Protein 6TVB (pdb70)

B-factor: mean 32.45, std 10.07, range [15.98, 93.07]

Structure (mmCIF, N/CA/C/O backbone):
data_6TVB
#
_entry.id   6TVB
#
_cell.length_a   64.460
_cell.length_b   213.110
_cell.length_c   76.580
_cell.angle_alpha   90.000
_cell.angle_beta   98.280
_cell.angle_gamma   90.000
#
_symmetry.space_group_name_H-M   'P 1 21 1'
#
loop_
_entity.id
_entity.type
_entity.pdbx_description
1 polymer 'Hemagglutinin HA1'
2 polymer 'Hemagglutinin HA2'
3 branched 'N-acetyl-alpha-neuraminic acid-(2-6)-beta-D-galactopyranose-(1-4)-2-acetamido-2-deoxy-beta-D-glucopyranose'
4 non-polymer 1,2-ETHANEDIOL
5 non-polymer 2-acetamido-2-deoxy-beta-D-glucopyranose
6 water water
#
loop_
_atom_site.group_PDB
_atom_site.id
_atom_site.type_symbol
_atom_site.label_atom_id
_atom_site.label_alt_id
_atom_site.label_comp_id
_atom_site.label_asym_id
_atom_site.label_entity_id
_atom_site.label_seq_id
_atom_site.pdbx_PDB_ins_code
_atom_site.Cartn_x
_atom_site.Cartn_y
_atom_site.Cartn_z
_atom_site.occupancy
_atom_site.B_iso_or_equiv
_atom_site.auth_seq_id
_atom_site.auth_comp_id
_atom_site.auth_asym_id
_atom_site.auth_atom_id
_atom_site.pdbx_PDB_model_num
ATOM 1 N N . ASP A 1 1 ? -113.101 -48.544 255.076 1.00 61.42 -1 ASP A N 1
ATOM 2 C CA . ASP A 1 1 ? -112.568 -49.656 254.223 1.00 58.14 -1 ASP A CA 1
ATOM 3 C C . ASP A 1 1 ? -111.731 -49.177 253.022 1.00 50.79 -1 ASP A C 1
ATOM 4 O O . ASP A 1 1 ? -110.574 -49.588 252.892 1.00 50.96 -1 ASP A O 1
ATOM 9 N N . PRO A 1 2 ? -112.301 -48.313 252.147 1.00 42.01 0 PRO A N 1
ATOM 10 C CA . PRO A 1 2 ? -111.526 -47.930 250.964 1.00 36.27 0 PRO A CA 1
ATOM 11 C C . PRO A 1 2 ? -110.394 -46.960 251.291 1.00 29.77 0 PRO A C 1
ATOM 12 O O . PRO A 1 2 ? -110.469 -46.223 252.278 1.00 28.23 0 PRO A O 1
ATOM 16 N N . ASP A 1 3 ? -109.358 -46.968 250.455 1.00 25.85 1 ASP A N 1
ATOM 17 C CA . ASP A 1 3 ? -108.298 -45.964 250.521 1.00 24.04 1 ASP A CA 1
ATOM 18 C C . ASP A 1 3 ? -108.891 -44.589 250.216 1.00 22.75 1 ASP A C 1
ATOM 19 O O . ASP A 1 3 ? -109.920 -44.482 249.540 1.00 22.49 1 ASP A O 1
ATOM 24 N N . LYS A 1 4 ? -108.247 -43.544 250.726 1.00 23.16 2 LYS A N 1
ATOM 25 C CA . LYS A 1 4 ? -108.804 -42.196 250.666 1.00 24.28 2 LYS A CA 1
ATOM 26 C C . LYS A 1 4 ? -107.744 -41.163 250.321 1.00 22.08 2 LYS A C 1
ATOM 27 O O . LYS A 1 4 ? -106.597 -41.275 250.752 1.00 20.82 2 LYS A O 1
ATOM 33 N N . ILE A 1 5 ? -108.139 -40.168 249.528 1.00 20.89 3 ILE A N 1
ATOM 34 C CA . ILE A 1 5 ? -107.318 -38.985 249.287 1.00 21.33 3 ILE A CA 1
ATOM 35 C C . ILE A 1 5 ? -108.171 -37.755 249.593 1.00 21.48 3 ILE A C 1
ATOM 36 O O . ILE A 1 5 ? -109.317 -37.657 249.145 1.00 21.44 3 ILE A O 1
ATOM 41 N N . CYS A 1 6 ? -107.605 -36.842 250.380 1.00 22.40 4 CYS A N 1
ATOM 42 C CA . CYS A 1 6 ? -108.310 -35.670 250.884 1.00 23.74 4 CYS A CA 1
ATOM 43 C C . CYS A 1 6 ? -107.614 -34.412 250.409 1.00 22.14 4 CYS A C 1
ATOM 44 O O . CYS A 1 6 ? -106.391 -34.307 250.499 1.00 21.64 4 CYS A O 1
ATOM 47 N N . LEU A 1 7 ? -108.401 -33.468 249.901 1.00 21.59 5 LEU A N 1
ATOM 48 C CA . LEU A 1 7 ? -107.892 -32.176 249.466 1.00 22.07 5 LEU A CA 1
ATOM 49 C C . LEU A 1 7 ? -108.079 -31.177 250.595 1.00 21.17 5 LEU A C 1
ATOM 50 O O . LEU A 1 7 ? -109.077 -31.220 251.319 1.00 22.69 5 LEU A O 1
ATOM 55 N N . GLY A 1 8 ? -107.113 -30.280 250.744 1.00 19.87 6 GLY A N 1
ATOM 56 C CA . GLY A 1 8 ? -107.159 -29.299 251.813 1.00 20.07 6 GLY A CA 1
ATOM 57 C C . GLY A 1 8 ? -106.255 -28.116 251.590 1.00 19.48 6 GLY A C 1
ATOM 58 O O . GLY A 1 8 ? -105.578 -28.006 250.566 1.00 19.63 6 GLY A O 1
ATOM 59 N N . HIS A 1 9 ? -106.273 -27.224 252.569 1.00 19.45 7 HIS A N 1
ATOM 60 C CA . HIS A 1 9 ? -105.510 -25.990 252.531 1.00 19.87 7 HIS A CA 1
ATOM 61 C C . HIS A 1 9 ? -104.899 -25.742 253.898 1.00 20.20 7 HIS A C 1
ATOM 62 O O . HIS A 1 9 ? -105.313 -26.348 254.886 1.00 21.27 7 HIS A O 1
ATOM 69 N N . HIS A 1 10 ? -103.920 -24.848 253.953 1.00 21.23 8 HIS A N 1
ATOM 70 C CA . HIS A 1 10 ? -103.238 -24.557 255.212 1.00 21.82 8 HIS A CA 1
ATOM 71 C C . HIS A 1 10 ? -104.061 -23.638 256.120 1.00 21.77 8 HIS A C 1
ATOM 72 O O . HIS A 1 10 ? -105.051 -23.032 255.696 1.00 22.70 8 HIS A O 1
ATOM 79 N N . ALA A 1 11 ? -103.654 -23.588 257.380 1.00 21.94 9 ALA A N 1
ATOM 80 C CA . ALA A 1 11 ? -104.161 -22.620 258.348 1.00 22.58 9 ALA A CA 1
ATOM 81 C C . ALA A 1 11 ? -103.016 -22.230 259.267 1.00 24.53 9 ALA A C 1
ATOM 82 O O . ALA A 1 11 ? -101.968 -22.876 259.264 1.00 25.17 9 ALA A O 1
ATOM 84 N N . VAL A 1 12 ? -103.224 -21.170 260.041 1.00 26.90 10 VAL A N 1
ATOM 85 C CA . VAL A 1 12 ? -102.256 -20.723 261.051 1.00 28.82 10 VAL A CA 1
ATOM 86 C C . VAL A 1 12 ? -102.948 -20.611 262.407 1.00 31.08 10 VAL A C 1
ATOM 87 O O . VAL A 1 12 ? -104.168 -20.440 262.481 1.00 29.62 10 VAL A O 1
ATOM 91 N N . ALA A 1 13 ? -102.160 -20.726 263.474 1.00 34.70 11 ALA A N 1
ATOM 92 C CA . ALA A 1 13 ? -102.674 -20.604 264.839 1.00 37.85 11 ALA A CA 1
ATOM 93 C C . ALA A 1 13 ? -103.164 -19.183 265.113 1.00 39.08 11 ALA A C 1
ATOM 94 O O . ALA A 1 13 ? -104.250 -18.997 265.667 1.00 40.43 11 ALA A O 1
ATOM 96 N N . ASN A 1 14 ? -102.362 -18.196 264.707 1.00 39.36 12 ASN A N 1
ATOM 97 C CA . ASN A 1 14 ? -102.668 -16.779 264.910 1.00 39.86 12 ASN A CA 1
ATOM 98 C C . ASN A 1 14 ? -102.935 -16.072 263.579 1.00 35.70 12 ASN A C 1
ATOM 99 O O . ASN A 1 14 ? -102.006 -15.618 262.902 1.00 34.69 12 ASN A O 1
ATOM 104 N N . GLY A 1 15 ? -104.212 -15.987 263.211 1.00 33.09 13 GLY A N 1
ATOM 105 C CA . GLY A 1 15 ? -104.637 -15.258 262.014 1.00 32.32 13 GLY A CA 1
ATOM 106 C C . GLY A 1 15 ? -104.664 -13.755 262.237 1.00 31.89 13 GLY A C 1
ATOM 107 O O . GLY A 1 15 ? -104.441 -13.282 263.355 1.00 33.40 13 GLY A O 1
ATOM 108 N N . THR A 1 16 ? -104.936 -13.012 261.164 1.00 30.80 14 THR A N 1
ATOM 109 C CA . THR A 1 16 ? -105.029 -11.546 261.199 1.00 30.22 14 THR A CA 1
ATOM 110 C C . THR A 1 16 ? -106.415 -11.114 260.725 1.00 28.93 14 THR A C 1
ATOM 111 O O . THR A 1 16 ? -106.949 -11.679 259.769 1.00 27.56 14 THR A O 1
ATOM 115 N N . ILE A 1 17 ? -106.987 -10.111 261.393 1.00 28.73 15 ILE A N 1
ATOM 116 C CA . ILE A 1 17 ? -108.306 -9.582 261.042 1.00 28.79 15 ILE A CA 1
ATOM 117 C C . ILE A 1 17 ? -108.169 -8.521 259.947 1.00 27.27 15 ILE A C 1
ATOM 118 O O . ILE A 1 17 ? -107.339 -7.615 260.055 1.00 27.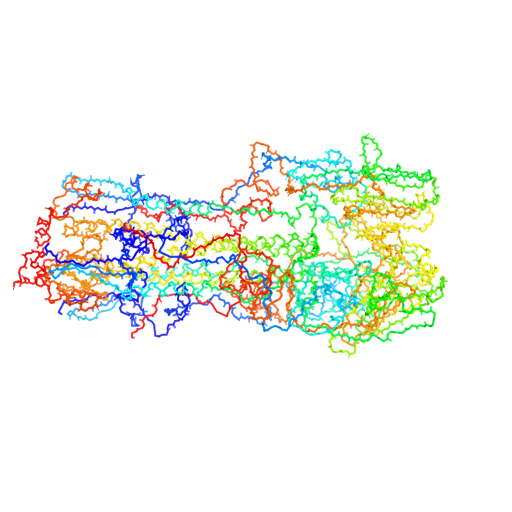16 15 ILE A O 1
ATOM 123 N N . VAL A 1 18 ? -108.992 -8.647 258.905 1.00 25.46 16 VAL A N 1
ATOM 124 C CA . VAL A 1 18 ? -109.098 -7.647 257.837 1.00 24.52 16 VAL A CA 1
ATOM 125 C C . VAL A 1 18 ? -110.565 -7.334 257.549 1.00 24.13 16 VAL A C 1
ATOM 126 O O . VAL A 1 18 ? -111.465 -8.062 257.981 1.00 23.71 16 VAL A O 1
ATOM 130 N N . LYS A 1 19 ? -110.788 -6.247 256.815 1.00 24.66 17 LYS A N 1
ATOM 131 C CA . LYS A 1 19 ? -112.124 -5.849 256.373 1.00 26.42 17 LYS A CA 1
ATOM 132 C C . LYS A 1 19 ? -112.308 -6.187 254.894 1.00 25.16 17 LYS A C 1
ATOM 133 O O . LYS A 1 19 ? -111.405 -5.966 254.083 1.00 24.55 17 LYS A O 1
ATOM 139 N N . THR A 1 20 ? -113.474 -6.737 254.558 1.00 24.53 18 THR A N 1
ATOM 140 C CA . THR A 1 20 ? -113.838 -7.045 253.172 1.00 24.65 18 THR A CA 1
ATOM 141 C C . THR A 1 20 ? -115.058 -6.200 252.799 1.00 25.50 18 THR A C 1
ATOM 142 O O . THR A 1 20 ? -115.488 -5.349 253.580 1.00 27.00 18 THR A O 1
ATOM 146 N N . LEU A 1 21 ? -115.606 -6.428 251.608 1.00 26.25 19 LEU A N 1
ATOM 147 C CA . LEU A 1 21 ? -116.847 -5.771 251.182 1.00 27.31 19 LEU A CA 1
ATOM 148 C C . LEU A 1 21 ? -118.058 -6.177 252.034 1.00 27.73 19 LEU A C 1
ATOM 149 O O . LEU A 1 21 ? -118.978 -5.378 252.219 1.00 28.45 19 LEU A O 1
ATOM 154 N N . THR A 1 22 ? -118.048 -7.407 252.549 1.00 27.81 20 THR A N 1
ATOM 155 C CA . THR A 1 22 ? -119.192 -7.979 253.269 1.00 28.87 20 THR A CA 1
ATOM 156 C C . THR A 1 22 ? -118.962 -8.266 254.762 1.00 29.32 20 THR A C 1
ATOM 157 O O . THR A 1 22 ? -119.913 -8.618 255.464 1.00 31.15 20 THR A O 1
ATOM 161 N N . ASN A 1 23 ? -117.726 -8.121 255.245 1.00 28.59 21 ASN A N 1
ATOM 162 C CA . ASN A 1 23 ? -117.367 -8.525 256.608 1.00 30.07 21 ASN A CA 1
ATOM 163 C C . ASN A 1 23 ? -116.343 -7.556 257.207 1.00 30.25 21 ASN A C 1
ATOM 164 O O . ASN A 1 23 ? -115.257 -7.381 256.657 1.00 30.60 21 ASN A O 1
ATOM 169 N N . GLU A 1 24 ? -116.699 -6.939 258.333 1.00 31.42 22 GLU A N 1
ATOM 170 C CA . GLU A 1 24 ? -115.803 -6.021 259.046 1.00 32.98 22 GLU A CA 1
ATOM 171 C C . GLU A 1 24 ? -114.709 -6.730 259.855 1.00 33.14 22 GLU A C 1
ATOM 172 O O . GLU A 1 24 ? -113.714 -6.099 260.215 1.00 35.32 22 GLU A O 1
ATOM 174 N N . GLN A 1 25 ? -114.897 -8.018 260.155 1.00 32.50 23 GLN A N 1
ATOM 175 C CA . GLN A 1 25 ? -113.925 -8.800 260.930 1.00 34.18 23 GLN A CA 1
ATOM 176 C C . GLN A 1 25 ? -113.721 -10.187 260.319 1.00 32.20 23 GLN A C 1
ATOM 177 O O . GLN A 1 25 ? -114.172 -11.199 260.861 1.00 33.08 23 GLN A O 1
ATOM 183 N N . GLU A 1 26 ? -113.034 -10.205 259.181 1.00 29.62 24 GLU A N 1
ATOM 184 C CA . GLU A 1 26 ? -112.697 -11.432 258.466 1.00 28.83 24 GLU A CA 1
ATOM 185 C C . GLU A 1 26 ? -111.282 -11.859 258.854 1.00 28.01 24 GLU A C 1
ATOM 186 O O . GLU A 1 26 ? -110.343 -11.079 258.706 1.00 27.43 24 GLU A O 1
ATOM 192 N N . GLU A 1 27 ? -111.134 -13.090 259.345 1.00 27.26 25 GLU A N 1
ATOM 193 C CA . GLU A 1 27 ? -109.827 -13.611 259.748 1.00 26.81 25 GLU A CA 1
ATOM 194 C C . GLU A 1 27 ? -109.125 -14.263 258.557 1.00 24.95 25 GLU A C 1
ATOM 195 O O . GLU A 1 27 ? -109.670 -15.180 257.943 1.00 24.28 25 GLU A O 1
ATOM 201 N N . VAL A 1 28 ? -107.915 -13.795 258.251 1.00 24.14 26 VAL A N 1
ATOM 202 C CA . VAL A 1 28 ? -107.089 -14.366 257.178 1.00 23.73 26 VAL A CA 1
ATOM 203 C C . VAL A 1 28 ? -105.765 -14.884 257.746 1.00 23.68 26 VAL A C 1
ATOM 204 O O . VAL A 1 28 ? -105.431 -14.611 258.901 1.00 23.83 26 VAL A O 1
ATOM 208 N N . THR A 1 29 ? -105.030 -15.648 256.941 1.00 23.63 27 THR A N 1
ATOM 209 C CA . THR A 1 29 ? -103.771 -16.260 257.392 1.00 23.97 27 THR A CA 1
ATOM 210 C C . THR A 1 29 ? -102.655 -15.230 257.579 1.00 24.56 27 THR A C 1
ATOM 211 O O . THR A 1 29 ? -101.761 -15.425 258.403 1.00 26.07 27 THR A O 1
ATOM 215 N N . ASN A 1 30 ? -102.704 -14.150 256.801 1.00 25.06 28 ASN A N 1
ATOM 216 C CA . ASN A 1 30 ? -101.696 -13.098 256.867 1.00 25.29 28 ASN A CA 1
ATOM 217 C C . ASN A 1 30 ? -102.227 -11.822 256.217 1.00 24.46 28 ASN A C 1
ATOM 218 O O . ASN A 1 30 ? -103.126 -11.869 255.368 1.00 23.27 28 ASN A O 1
ATOM 223 N N . ALA A 1 31 ? -101.674 -10.688 256.630 1.00 24.33 29 ALA A N 1
ATOM 224 C CA . ALA A 1 31 ? -102.003 -9.399 256.030 1.00 23.96 29 ALA A CA 1
ATOM 225 C C . ALA A 1 31 ? -100.872 -8.409 256.263 1.00 25.23 29 ALA A C 1
ATOM 226 O O . ALA A 1 31 ? -100.021 -8.623 257.131 1.00 25.61 29 ALA A O 1
ATOM 228 N N . THR A 1 32 ? -100.874 -7.327 255.487 1.00 26.03 30 THR A N 1
ATOM 229 C CA . THR A 1 32 ? -99.840 -6.301 255.584 1.00 26.57 30 THR A CA 1
ATOM 230 C C . THR A 1 32 ? -100.459 -4.901 255.607 1.00 26.25 30 THR A C 1
ATOM 231 O O . THR A 1 32 ? -101.527 -4.665 255.036 1.00 25.51 30 THR A O 1
ATOM 235 N N . GLU A 1 33 ? -99.777 -3.985 256.286 1.00 26.30 31 GLU A N 1
ATOM 236 C CA . GLU A 1 33 ? -100.270 -2.627 256.493 1.00 26.50 31 GLU A CA 1
ATOM 237 C C . GLU A 1 33 ? -100.116 -1.797 255.214 1.00 25.46 31 GLU A C 1
ATOM 238 O O . GLU A 1 33 ? -99.126 -1.938 254.496 1.00 26.16 31 GLU A O 1
ATOM 244 N N . THR A 1 34 ? -101.116 -0.961 254.924 1.00 24.46 32 THR A N 1
ATOM 245 C CA . THR A 1 34 ? -101.062 -0.011 253.798 1.00 24.58 32 THR A CA 1
ATOM 246 C C . THR A 1 34 ? -100.937 1.463 254.222 1.00 24.69 32 THR A C 1
ATOM 247 O O . THR A 1 34 ? -100.645 2.305 253.378 1.00 24.94 32 THR A O 1
ATOM 251 N N . VAL A 1 35 ? -101.178 1.767 255.502 1.00 25.35 33 VAL A N 1
ATOM 252 C CA . VAL A 1 35 ? -101.076 3.130 256.046 1.00 25.61 33 VAL A CA 1
ATOM 253 C C . VAL A 1 35 ? -99.854 3.242 256.958 1.00 27.97 33 VAL A C 1
ATOM 254 O O . VAL A 1 35 ? -99.786 2.573 257.990 1.00 29.23 33 VAL A O 1
ATOM 258 N N . GLU A 1 36 ? -98.904 4.099 256.587 1.00 29.49 34 GLU A N 1
ATOM 259 C CA . GLU A 1 36 ? -97.722 4.351 257.418 1.00 31.22 34 GLU A CA 1
ATOM 260 C C . GLU A 1 36 ? -98.088 5.213 258.631 1.00 32.02 34 GLU A C 1
ATOM 261 O O . GLU A 1 36 ? -98.659 6.292 258.475 1.00 30.71 34 GLU A O 1
ATOM 267 N N . SER A 1 37 ? -97.750 4.722 259.825 1.00 33.90 35 SER A N 1
ATOM 268 C CA . SER A 1 37 ? -98.003 5.426 261.091 1.00 36.05 35 SER A CA 1
ATOM 269 C C . SER A 1 37 ? -96.750 6.003 261.759 1.00 36.17 35 SER A C 1
ATOM 270 O O . SER A 1 37 ? -96.875 6.789 262.700 1.00 37.07 35 SER A O 1
ATOM 273 N N . THR A 1 38 ? -95.562 5.626 261.285 1.00 37.31 36 THR A N 1
ATOM 274 C CA . THR A 1 38 ? -94.303 6.041 261.912 1.00 39.84 36 THR A CA 1
ATOM 275 C C . THR A 1 38 ? -93.521 6.990 261.009 1.00 40.95 36 THR A C 1
ATOM 276 O O . THR A 1 38 ? -93.568 6.878 259.782 1.00 40.86 36 THR A O 1
ATOM 280 N N . SER A 1 39 ? -92.802 7.918 261.636 1.00 41.48 37 SER A N 1
ATOM 281 C CA . SER A 1 39 ? -91.943 8.871 260.939 1.00 41.64 37 SER A CA 1
ATOM 282 C C . SER A 1 39 ? -90.586 8.936 261.624 1.00 40.95 37 SER A C 1
ATOM 283 O O . SER A 1 39 ? -90.481 8.717 262.831 1.00 42.39 37 SER A O 1
ATOM 286 N N . LEU A 1 40 ? -89.556 9.236 260.839 1.00 40.28 38 LEU A N 1
ATOM 287 C CA . LEU A 1 40 ? -88.219 9.485 261.369 1.00 42.26 38 LEU A CA 1
ATOM 288 C C . LEU A 1 40 ? -88.184 10.932 261.842 1.00 41.65 38 LEU A C 1
ATOM 289 O O . LEU A 1 40 ? -88.562 11.830 261.088 1.00 39.52 38 LEU A O 1
ATOM 294 N N . ASN A 1 41 ? -87.722 11.164 263.072 1.00 41.65 39 ASN A N 1
ATOM 295 C CA . ASN A 1 41 ? -87.658 12.516 263.650 1.00 41.89 39 ASN A CA 1
ATOM 296 C C . ASN A 1 41 ? -86.389 13.271 263.227 1.00 42.03 39 ASN A C 1
ATOM 297 O O . ASN A 1 41 ? -85.695 13.856 264.064 1.00 43.72 39 ASN A O 1
ATOM 299 N N . ARG A 1 42 ? -86.114 13.260 261.922 1.00 40.97 40 ARG A N 1
ATOM 300 C CA . ARG A 1 42 ? -84.919 13.849 261.315 1.00 41.30 40 ARG A CA 1
ATOM 301 C C . ARG A 1 42 ? -85.282 14.298 259.905 1.00 35.13 40 ARG A C 1
ATOM 302 O O . ARG A 1 42 ? -86.216 13.759 259.300 1.00 36.59 40 ARG A O 1
ATOM 310 N N . LEU A 1 43 ? -84.539 15.271 259.385 1.00 28.07 41 LEU A N 1
ATOM 311 C CA . LEU A 1 43 ? -84.620 15.648 257.974 1.00 32.52 41 LEU A CA 1
ATOM 312 C C . LEU A 1 43 ? -83.536 14.895 257.209 1.00 34.39 41 LEU A C 1
ATOM 313 O O . LEU A 1 43 ? -82.349 15.218 257.311 1.00 35.36 41 LEU A O 1
ATOM 318 N N . CYS A 1 44 ? -83.960 13.876 256.461 1.00 35.81 42 CYS A N 1
ATOM 319 C CA . CYS A 1 44 ? -83.051 12.991 255.735 1.00 36.71 42 CYS A CA 1
ATOM 320 C C . CYS A 1 44 ? -82.536 13.673 254.466 1.00 34.74 42 CYS A C 1
ATOM 321 O O . CYS A 1 44 ? -83.249 13.745 253.463 1.00 33.87 42 CYS A O 1
ATOM 324 N N . MET A 1 45 ? -81.293 14.159 254.522 1.00 34.79 43 MET A N 1
ATOM 325 C CA . MET A 1 45 ? -80.725 15.027 253.480 1.00 35.83 43 MET A CA 1
ATOM 326 C C . MET A 1 45 ? -79.629 14.388 252.610 1.00 36.79 43 MET A C 1
ATOM 327 O O . MET A 1 45 ? -78.929 15.105 251.892 1.00 36.48 43 MET A O 1
ATOM 332 N N . LYS A 1 46 ? -79.485 13.060 252.640 1.00 39.02 44 LYS A N 1
ATOM 333 C CA . LYS A 1 46 ? -78.499 12.386 251.781 1.00 40.29 44 LYS A CA 1
ATOM 334 C C . LYS A 1 46 ? -78.861 12.571 250.307 1.00 39.01 44 LYS A C 1
ATOM 335 O O . LYS A 1 46 ? -80.020 12.407 249.924 1.00 40.02 44 LYS A O 1
ATOM 337 N N . GLY A 1 47 ? -77.867 12.929 249.498 1.00 39.14 45 GLY A N 1
ATOM 338 C CA . GLY A 1 47 ? -78.068 13.209 248.076 1.00 39.25 45 GLY A CA 1
ATOM 339 C C . GLY A 1 47 ? -78.690 14.562 247.760 1.00 38.94 45 GLY A C 1
ATOM 340 O O . GLY A 1 47 ? -79.184 14.763 246.650 1.00 40.49 45 GLY A O 1
ATOM 341 N N . ARG A 1 48 ? -78.654 15.490 248.721 1.00 37.97 46 ARG A N 1
ATOM 342 C CA . ARG A 1 48 ? -79.213 16.835 248.552 1.00 37.41 46 ARG A CA 1
ATOM 343 C C . ARG A 1 48 ? -78.196 17.901 248.942 1.00 37.60 46 ARG A C 1
ATOM 344 O O . ARG A 1 48 ? -77.632 17.852 250.034 1.00 37.36 46 ARG A O 1
ATOM 352 N N . ASN A 1 49 ? -77.966 18.855 248.039 1.00 37.93 47 ASN A N 1
ATOM 353 C CA . ASN A 1 49 ? -77.269 20.094 248.372 1.00 38.82 47 ASN A CA 1
ATOM 354 C C . ASN A 1 49 ? -78.286 21.005 249.065 1.00 36.64 47 ASN A C 1
ATOM 355 O O . ASN A 1 49 ? -79.056 21.707 248.405 1.00 36.26 47 ASN A O 1
ATOM 360 N N . HIS A 1 50 ? -78.289 20.970 250.395 1.00 35.16 48 HIS A N 1
ATOM 361 C CA . HIS A 1 50 ? -79.311 21.645 251.204 1.00 34.24 48 HIS A CA 1
ATOM 362 C C . HIS A 1 50 ? -78.743 22.836 251.978 1.00 32.72 48 HIS A C 1
ATOM 363 O O . HIS A 1 50 ? -77.543 22.890 252.252 1.00 33.79 48 HIS A O 1
ATOM 370 N N . LYS A 1 51 ? -79.622 23.781 252.317 1.00 29.81 49 LYS A N 1
ATOM 371 C CA . LYS A 1 51 ? -79.296 24.909 253.194 1.00 27.69 49 LYS A CA 1
ATOM 372 C C . LYS A 1 51 ? -80.274 24.940 254.365 1.00 26.43 49 LYS A C 1
ATOM 373 O O . LYS A 1 51 ? -81.475 25.148 254.166 1.00 27.14 49 LYS A O 1
ATOM 379 N N . ASP A 1 52 ? -79.753 24.727 255.573 1.00 26.16 50 ASP A N 1
ATOM 380 C CA . ASP A 1 52 ? -80.504 24.931 256.809 1.00 26.56 50 ASP A CA 1
ATOM 381 C C . ASP A 1 52 ? -80.334 26.393 257.226 1.00 26.42 50 ASP A C 1
ATOM 382 O O . ASP A 1 52 ? -79.233 26.818 257.582 1.00 26.80 50 ASP A O 1
ATOM 387 N N . LEU A 1 53 ? -81.425 27.154 257.179 1.00 26.08 51 LEU A N 1
ATOM 388 C CA . LEU A 1 53 ? -81.375 28.580 257.503 1.00 26.15 51 LEU A CA 1
ATOM 389 C C . LEU A 1 53 ? -81.229 28.875 258.997 1.00 26.29 51 LEU A C 1
ATOM 390 O O . LEU A 1 53 ? -80.781 29.960 259.359 1.00 27.77 51 LEU A O 1
ATOM 395 N N . GLY A 1 54 ? -81.603 27.925 259.855 1.00 27.04 52 GLY A N 1
ATOM 396 C CA . GLY A 1 54 ? -81.521 28.110 261.305 1.00 28.50 52 GLY A CA 1
ATOM 397 C C . GLY A 1 54 ? -82.352 29.293 261.774 1.00 29.06 52 GLY A C 1
ATOM 398 O O . GLY A 1 54 ? -83.561 29.334 261.549 1.00 29.48 52 GLY A O 1
ATOM 399 N N . ASN A 1 55 ? -81.684 30.278 262.374 1.00 29.04 53 ASN A N 1
ATOM 400 C CA . ASN A 1 55 ? -82.333 31.490 262.896 1.00 30.14 53 ASN A CA 1
ATOM 401 C C . ASN A 1 55 ? -82.681 32.536 261.812 1.00 26.82 53 ASN A C 1
ATOM 402 O O . ASN A 1 55 ? -83.331 33.544 262.109 1.00 25.79 53 ASN A O 1
ATOM 407 N N . CYS A 1 56 ? -82.249 32.297 260.571 1.00 24.47 54 CYS A N 1
ATOM 408 C CA . CYS A 1 56 ? -82.463 33.220 259.451 1.00 24.12 54 CYS A CA 1
ATOM 409 C C . CYS A 1 56 ? -83.802 32.967 258.750 1.00 23.93 54 CYS A C 1
ATOM 410 O O . CYS A 1 56 ? -84.088 31.844 258.341 1.00 23.90 54 CYS A O 1
ATOM 413 N N . HIS A 1 57 ? -84.612 34.016 258.610 1.00 24.23 55 HIS A N 1
ATOM 414 C CA . HIS A 1 57 ? -85.854 33.952 257.832 1.00 24.60 55 HIS A CA 1
ATOM 415 C C . HIS A 1 57 ? -85.532 34.203 256.348 1.00 24.12 55 HIS A C 1
ATOM 416 O O . HIS A 1 57 ? -84.673 35.034 256.049 1.00 24.82 55 HIS A O 1
ATOM 423 N N . PRO A 1 58 ? -86.207 33.489 255.414 1.00 24.46 56 PRO A N 1
ATOM 424 C CA . PRO A 1 58 ? -85.928 33.642 253.973 1.00 24.27 56 PRO A CA 1
ATOM 425 C C . PRO A 1 58 ? -85.834 35.081 253.442 1.00 23.87 56 PRO A C 1
ATOM 426 O O . PRO A 1 58 ? -84.927 35.381 252.667 1.00 24.55 56 PRO A O 1
ATOM 430 N N . ILE A 1 59 ? -86.756 35.948 253.855 1.00 23.54 57 ILE A N 1
ATOM 431 C CA . ILE A 1 59 ? -86.730 37.373 253.478 1.00 23.43 57 ILE A CA 1
ATOM 432 C C . ILE A 1 59 ? -85.458 38.073 253.985 1.00 22.68 57 ILE A C 1
ATOM 433 O O . ILE A 1 59 ? -84.904 38.930 253.293 1.00 21.70 57 ILE A O 1
ATOM 438 N N . GLY A 1 60 ? -84.997 37.702 255.180 1.00 22.35 58 GLY A N 1
ATOM 439 C CA . GLY A 1 60 ? -83.731 38.211 255.721 1.00 21.74 58 GLY A CA 1
ATOM 440 C C . GLY A 1 60 ? -82.503 37.957 254.850 1.00 21.72 58 GLY A C 1
ATOM 441 O O . GLY A 1 60 ? -81.522 38.696 254.941 1.00 21.24 58 GLY A O 1
ATOM 442 N N . MET A 1 61 ? -82.557 36.914 254.017 1.00 22.14 59 MET A N 1
ATOM 443 C CA . MET A 1 61 ? -81.496 36.612 253.038 1.00 23.19 59 MET A CA 1
ATOM 444 C C . MET A 1 61 ? -81.349 37.717 251.987 1.00 22.70 59 MET A C 1
ATOM 445 O O . MET A 1 61 ? -80.238 37.997 251.535 1.00 23.60 59 MET A O 1
ATOM 450 N N . LEU A 1 62 ? -82.469 38.323 251.587 1.00 22.64 60 LEU A N 1
ATOM 451 C CA . LEU A 1 62 ? -82.474 39.367 250.555 1.00 22.92 60 LEU A CA 1
ATOM 452 C C . LEU A 1 62 ? -82.083 40.744 251.080 1.00 22.78 60 LEU A C 1
ATOM 453 O O . LEU A 1 62 ? -81.445 41.513 250.363 1.00 23.52 60 LEU A O 1
ATOM 458 N N . ILE A 1 63 ? -82.487 41.061 252.310 1.00 22.23 61 ILE A N 1
ATOM 459 C CA . ILE A 1 63 ? -82.195 42.372 252.918 1.00 22.43 61 ILE A CA 1
ATOM 460 C C . ILE A 1 63 ? -80.913 42.383 253.762 1.00 21.80 61 ILE A C 1
ATOM 461 O O . ILE A 1 63 ? -80.312 43.439 253.951 1.00 21.98 61 ILE A O 1
ATOM 466 N N . GLY A 1 64 ? -80.490 41.216 254.248 1.00 21.11 62 GLY A N 1
ATOM 467 C CA . GLY A 1 64 ? -79.228 41.079 254.972 1.00 21.68 62 GLY A CA 1
ATOM 468 C C . GLY A 1 64 ? -79.333 41.368 256.456 1.00 21.44 62 GLY A C 1
ATOM 469 O O . GLY A 1 64 ? -78.506 42.093 257.019 1.00 20.61 62 GLY A O 1
ATOM 470 N N . THR A 1 65 ? -80.343 40.790 257.097 1.00 22.34 63 THR A N 1
ATOM 471 C CA . THR A 1 65 ? -80.468 40.831 258.553 1.00 24.27 63 THR A CA 1
ATOM 472 C C . THR A 1 65 ? -79.255 40.101 259.161 1.00 23.65 63 THR A C 1
ATOM 473 O O . THR A 1 65 ? -78.799 39.114 258.580 1.00 22.97 63 THR A O 1
ATOM 477 N N . PRO A 1 66 ? -78.710 40.585 260.303 1.00 23.76 64 PRO A N 1
ATOM 478 C CA . PRO A 1 66 ? -77.522 39.940 260.899 1.00 24.55 64 PRO A CA 1
ATOM 479 C C . PRO A 1 66 ? -77.587 38.415 261.069 1.00 24.87 64 PRO A C 1
ATOM 480 O O . PRO A 1 66 ? -76.583 37.730 260.835 1.00 24.80 64 PRO A O 1
ATOM 484 N N . ALA A 1 67 ? -78.757 37.893 261.440 1.00 24.36 65 ALA A N 1
ATOM 485 C CA . ALA A 1 67 ? -78.986 36.438 261.514 1.00 25.04 65 ALA A CA 1
ATOM 486 C C . ALA A 1 67 ? -78.741 35.702 260.187 1.00 23.57 65 ALA A C 1
ATOM 487 O O . ALA A 1 67 ? -78.469 34.501 260.190 1.00 24.79 65 ALA A O 1
ATOM 489 N N . CYS A 1 68 ? -78.852 36.421 259.068 1.00 22.46 66 CYS A N 1
ATOM 490 C CA . CYS A 1 68 ? -78.695 35.853 257.730 1.00 22.38 66 CYS A CA 1
ATOM 491 C C . CYS A 1 68 ? -77.339 36.115 257.063 1.00 21.94 66 CYS A C 1
ATOM 492 O O . CYS A 1 68 ? -77.191 35.818 255.879 1.00 21.66 66 CYS A O 1
ATOM 495 N N . ASP A 1 69 ? -76.345 36.620 257.800 1.00 22.04 67 ASP A N 1
ATOM 496 C CA . ASP A 1 69 ? -75.042 36.982 257.198 1.00 22.54 67 ASP A CA 1
ATOM 497 C C . ASP A 1 69 ? -74.355 35.857 256.417 1.00 21.96 67 ASP A C 1
ATOM 498 O O . ASP A 1 69 ? -73.698 36.121 255.410 1.00 22.99 67 ASP A O 1
ATOM 503 N N . LEU A 1 70 ? -74.528 34.615 256.870 1.00 22.01 68 LEU A N 1
ATOM 504 C CA . LEU A 1 70 ? -73.980 33.440 256.181 1.00 22.96 68 LEU A CA 1
ATOM 505 C C . LEU A 1 70 ? -74.931 32.837 255.126 1.00 23.65 68 LEU A C 1
ATOM 506 O O . LEU A 1 70 ? -74.631 31.789 254.553 1.00 24.78 68 LEU A O 1
ATOM 511 N N . HIS A 1 71 ? -76.053 33.511 254.856 1.00 24.01 69 HIS A N 1
ATOM 512 C CA . HIS A 1 71 ? -77.061 33.047 253.898 1.00 24.01 69 HIS A CA 1
ATOM 513 C C . HIS A 1 71 ? -77.460 34.149 252.898 1.00 24.18 69 HIS A C 1
ATOM 514 O O . HIS A 1 71 ? -78.591 34.157 252.401 1.00 25.82 69 HIS A O 1
ATOM 521 N N . LEU A 1 72 ? -76.532 35.061 252.596 1.00 24.05 70 LEU A N 1
ATOM 522 C CA . LEU A 1 72 ? -76.777 36.156 251.637 1.00 25.11 70 LEU A CA 1
ATOM 523 C C . LEU A 1 72 ? -76.760 35.670 250.188 1.00 25.25 70 LEU A C 1
ATOM 524 O O . LEU A 1 72 ? -77.443 36.240 249.334 1.00 24.14 70 LEU A O 1
ATOM 529 N N . THR A 1 73 ? -75.937 34.660 249.911 1.00 25.81 71 THR A N 1
ATOM 530 C CA . THR A 1 73 ? -75.867 34.024 248.598 1.00 25.72 71 THR A CA 1
ATOM 531 C C . THR A 1 73 ? -75.708 32.521 248.776 1.00 26.70 71 THR A C 1
ATOM 532 O O . THR A 1 73 ? -75.436 32.044 249.879 1.00 27.88 71 THR A O 1
ATOM 536 N N . GLY A 1 74 ? -75.874 31.788 247.681 1.00 27.17 72 GLY A N 1
ATOM 537 C CA . GLY A 1 74 ? -75.663 30.345 247.671 1.00 26.85 72 GLY A CA 1
ATOM 538 C C . GLY A 1 74 ? -76.488 29.629 246.624 1.00 27.67 72 GLY A C 1
ATOM 539 O O . GLY A 1 74 ? -77.266 30.247 245.889 1.00 26.57 72 GLY A O 1
ATOM 540 N N . THR A 1 75 ? -76.289 28.317 246.557 1.00 28.95 73 THR A N 1
ATOM 541 C CA . THR A 1 75 ? -77.086 27.432 245.718 1.00 30.34 73 THR A CA 1
ATOM 542 C C . THR A 1 75 ? -77.512 26.226 246.544 1.00 30.31 73 THR A C 1
ATOM 543 O O . THR A 1 75 ? -76.811 25.809 247.472 1.00 30.80 73 THR A O 1
ATOM 547 N N . TRP A 1 76 ? -78.667 25.676 246.197 1.00 29.98 74 TRP A N 1
ATOM 548 C CA . TRP A 1 76 ? -79.252 24.555 246.927 1.00 30.05 74 TRP A CA 1
ATOM 549 C C . TRP A 1 76 ? -80.355 23.908 246.100 1.00 30.52 74 TRP A C 1
ATOM 550 O O . TRP A 1 76 ? -80.903 24.536 245.201 1.00 30.83 74 TRP A O 1
ATOM 561 N N . ASP A 1 77 ? -80.654 22.647 246.392 1.00 31.81 75 ASP A N 1
ATOM 562 C CA . ASP A 1 77 ? -81.859 21.981 245.868 1.00 32.32 75 ASP A CA 1
ATOM 563 C C . ASP A 1 77 ? -82.966 21.870 246.927 1.00 31.25 75 ASP A C 1
ATOM 564 O O . ASP A 1 77 ? -84.111 21.552 246.594 1.00 30.09 75 ASP A O 1
ATOM 569 N N . THR A 1 78 ? -82.613 22.120 248.191 1.00 30.97 76 THR A N 1
ATOM 570 C CA . THR A 1 78 ? -83.538 22.036 249.316 1.00 31.08 76 THR A CA 1
ATOM 571 C C . THR A 1 78 ? -83.234 23.172 250.295 1.00 29.62 76 THR A C 1
ATOM 572 O O . THR A 1 78 ? -82.094 23.312 250.735 1.00 29.69 76 THR A O 1
ATOM 576 N N . LEU A 1 79 ? -84.247 23.974 250.628 1.00 28.53 77 LEU A N 1
ATOM 577 C CA . LEU A 1 79 ? -84.103 25.081 251.579 1.00 26.88 77 LEU A CA 1
ATOM 578 C C . LEU A 1 79 ? -84.970 24.809 252.805 1.00 27.03 77 LEU A C 1
ATOM 579 O O . LEU A 1 79 ? -86.170 24.550 252.671 1.00 28.77 77 LEU A O 1
ATOM 584 N N . ILE A 1 80 ? -84.365 24.872 253.992 1.00 26.75 78 ILE A N 1
ATOM 585 C CA . ILE A 1 80 ? -85.047 24.519 255.242 1.00 27.31 78 ILE A CA 1
ATOM 586 C C . ILE A 1 80 ? -85.233 25.752 256.131 1.00 26.96 78 ILE A C 1
ATOM 587 O O . ILE A 1 80 ? -84.254 26.370 256.557 1.00 26.62 78 ILE A O 1
ATOM 592 N N . GLU A 1 81 ? -86.497 26.085 256.404 1.00 27.26 79 GLU A N 1
ATOM 593 C CA . GLU A 1 81 ? -86.879 27.204 257.267 1.00 27.84 79 GLU A CA 1
ATOM 594 C C . GLU A 1 81 ? -87.273 26.666 258.642 1.00 27.89 79 GLU A C 1
ATOM 595 O O . GLU A 1 81 ? -87.927 25.626 258.738 1.00 28.98 79 GLU A O 1
ATOM 601 N N . ARG A 1 82 ? -86.879 27.386 259.693 1.00 28.05 80 ARG A N 1
ATOM 602 C CA . ARG A 1 82 ? -87.152 26.999 261.081 1.00 28.47 80 ARG A CA 1
ATOM 603 C C . ARG A 1 82 ? -88.138 27.953 261.747 1.00 29.34 80 ARG A C 1
ATOM 604 O O . ARG A 1 82 ? -88.376 29.061 261.261 1.00 29.44 80 ARG A O 1
ATOM 612 N N . LYS A 1 83 ? -88.686 27.509 262.877 1.00 31.64 81 LYS A N 1
ATOM 613 C CA . LYS A 1 83 ? -89.662 28.287 263.649 1.00 35.01 81 LYS A CA 1
ATOM 614 C C . LYS A 1 83 ? -89.002 29.496 264.320 1.00 33.95 81 LYS A C 1
ATOM 615 O O . LYS A 1 83 ? -87.853 29.416 264.749 1.00 33.50 81 LYS A O 1
ATOM 621 N N . ASN A 1 84 ? -89.746 30.602 264.398 1.00 34.46 82 ASN A N 1
ATOM 622 C CA . ASN A 1 84 ? -89.287 31.865 265.010 1.00 36.82 82 ASN A CA 1
ATOM 623 C C . ASN A 1 84 ? -88.031 32.462 264.349 1.00 35.51 82 ASN A C 1
ATOM 624 O O . ASN A 1 84 ? -87.236 33.139 265.007 1.00 35.86 82 ASN A O 1
ATOM 629 N N . ALA A 1 85 ? -87.870 32.224 263.048 1.00 33.65 83 ALA A N 1
ATOM 630 C CA . ALA A 1 85 ? -86.741 32.768 262.293 1.00 32.26 83 ALA A CA 1
ATOM 631 C C . ALA A 1 85 ? -86.893 34.279 262.145 1.00 32.13 83 ALA A C 1
ATOM 632 O O . ALA A 1 85 ? -88.013 34.786 262.035 1.00 30.51 83 ALA A O 1
ATOM 634 N N . ILE A 1 86 ? -85.759 34.980 262.139 1.00 32.29 84 ILE A N 1
ATOM 635 C CA . ILE A 1 86 ? -85.719 36.444 262.166 1.00 32.89 84 ILE A CA 1
ATOM 636 C C . ILE A 1 86 ? -85.556 37.012 260.754 1.00 30.92 84 ILE A C 1
ATOM 637 O O . ILE A 1 86 ? -84.603 36.665 260.044 1.00 28.79 84 ILE A O 1
ATOM 642 N N . ALA A 1 87 ? -86.500 37.872 260.362 1.00 29.30 85 ALA A N 1
ATOM 643 C CA . ALA A 1 87 ? -86.422 38.650 259.119 1.00 29.16 85 ALA A CA 1
ATOM 644 C C . ALA A 1 87 ? -86.048 40.107 259.383 1.00 26.46 85 ALA A C 1
ATOM 645 O O . ALA A 1 87 ? -85.186 40.654 258.705 1.00 28.41 85 ALA A O 1
ATOM 647 N N . TYR A 1 88 ? -86.708 40.727 260.362 1.00 19.75 86 TYR A N 1
ATOM 648 C CA . TYR A 1 88 ? -86.604 42.167 260.608 1.00 27.39 86 TYR A CA 1
ATOM 649 C C . TYR A 1 88 ? -85.984 42.445 261.971 1.00 28.95 86 TYR A C 1
ATOM 650 O O . TYR A 1 88 ? -86.619 42.223 263.006 1.00 34.62 86 TYR A O 1
ATOM 659 N N . CYS A 1 89 ? -84.739 42.918 261.965 1.00 27.54 87 CYS A N 1
ATOM 660 C CA . CYS A 1 89 ? -84.077 43.358 263.195 1.00 27.35 87 CYS A CA 1
ATOM 661 C C . CYS A 1 89 ? -84.689 44.681 263.672 1.00 26.07 87 CYS A C 1
ATOM 662 O O . CYS A 1 89 ? -85.033 44.817 264.846 1.00 26.73 87 CYS A O 1
ATOM 665 N N . TYR A 1 90 ? -84.841 45.632 262.749 1.00 24.42 88 TYR A N 1
ATOM 666 C CA . TYR A 1 90 ? -85.544 46.890 263.015 1.00 22.81 88 TYR A CA 1
ATOM 667 C C . TYR A 1 90 ? -87.055 46.660 262.842 1.00 22.64 88 TYR A C 1
ATOM 668 O O . TYR A 1 90 ? -87.454 45.941 261.925 1.00 21.63 88 TYR A O 1
ATOM 677 N N . PRO A 1 91 ? -87.901 47.263 263.710 1.00 22.80 89 PRO A N 1
ATOM 678 C CA . PRO A 1 91 ? -89.353 47.021 263.600 1.00 22.73 89 PRO A CA 1
ATOM 679 C C . PRO A 1 91 ? -89.921 47.368 262.222 1.00 22.78 89 PRO A C 1
ATOM 680 O O . PRO A 1 91 ? -89.537 48.379 261.633 1.00 22.74 89 PRO A O 1
ATOM 684 N N . GLY A 1 92 ? -90.810 46.520 261.717 1.00 23.88 90 GLY A N 1
ATOM 685 C CA . GLY A 1 92 ? -91.428 46.735 260.414 1.00 24.80 90 GLY A CA 1
ATOM 686 C C . GLY A 1 92 ? -91.928 45.459 259.775 1.00 25.22 90 GLY A C 1
ATOM 687 O O . GLY A 1 92 ? -92.086 44.434 260.441 1.00 26.82 90 GLY A O 1
ATOM 688 N N . ALA A 1 93 ? -92.173 45.535 258.472 1.00 25.45 91 ALA A N 1
ATOM 689 C CA . ALA A 1 93 ? -92.740 44.426 257.710 1.00 26.73 91 ALA A CA 1
ATOM 690 C C . ALA A 1 93 ? -92.520 44.643 256.218 1.00 26.49 91 ALA A C 1
ATOM 691 O O . ALA A 1 93 ? -92.142 45.735 255.792 1.00 26.09 91 ALA A O 1
ATOM 693 N N . THR A 1 94 ? -92.758 43.595 255.436 1.00 25.67 92 THR A N 1
ATOM 694 C CA . THR A 1 94 ? -92.662 43.662 253.981 1.00 25.22 92 THR A CA 1
ATOM 695 C C . THR A 1 94 ? -94.067 43.604 253.388 1.00 25.46 92 THR A C 1
ATOM 696 O O . THR A 1 94 ? -94.877 42.764 253.784 1.00 25.78 92 THR A O 1
ATOM 700 N N . VAL A 1 95 ? -94.343 44.503 252.443 1.00 25.96 93 VAL A N 1
ATOM 701 C CA . VAL A 1 95 ? -95.598 44.483 251.689 1.00 27.92 93 VAL A CA 1
ATOM 702 C C . VAL A 1 95 ? -95.523 43.333 250.686 1.00 28.31 93 VAL A C 1
ATOM 703 O O . VAL A 1 95 ? -94.506 43.173 250.005 1.00 28.35 93 VAL A O 1
ATOM 707 N N . ASN A 1 96 ? -96.598 42.544 250.606 1.00 29.05 94 ASN A N 1
ATOM 708 C CA . ASN A 1 96 ? -96.657 41.349 249.754 1.00 30.90 94 ASN A CA 1
ATOM 709 C C . ASN A 1 96 ? -95.597 40.325 250.208 1.00 29.53 94 ASN A C 1
ATOM 710 O O . ASN A 1 96 ? -94.872 39.747 249.393 1.00 30.35 94 ASN A O 1
ATOM 715 N N . GLU A 1 97 ? -95.530 40.115 251.525 1.00 27.91 95 GLU A N 1
ATOM 716 C CA . GLU A 1 97 ? -94.507 39.267 252.151 1.00 28.67 95 GLU A CA 1
ATOM 717 C C . GLU A 1 97 ? -94.675 37.780 251.845 1.00 29.32 95 GLU A C 1
ATOM 718 O O . GLU A 1 97 ? -93.681 37.071 251.678 1.00 27.51 95 GLU A O 1
ATOM 720 N N . LYS A 1 98 ? -95.924 37.314 251.787 1.00 30.99 96 LYS A N 1
ATOM 721 C CA . LYS A 1 98 ? -96.214 35.890 251.574 1.00 32.92 96 LYS A CA 1
ATOM 722 C C . LYS A 1 98 ? -95.739 35.409 250.203 1.00 29.97 96 LYS A C 1
ATOM 723 O O . LYS A 1 98 ? -95.133 34.342 250.094 1.00 29.85 96 LYS A O 1
ATOM 729 N N . ALA A 1 99 ? -96.012 36.205 249.169 1.00 28.65 97 ALA A N 1
ATOM 730 C CA . ALA A 1 99 ? -95.560 35.901 247.807 1.00 28.74 97 ALA A CA 1
ATOM 731 C C . ALA A 1 99 ? -94.033 35.905 247.688 1.00 27.95 97 ALA A C 1
ATOM 732 O O . ALA A 1 99 ? -93.465 35.069 246.981 1.00 27.27 97 ALA A O 1
ATOM 734 N N . LEU A 1 100 ? -93.380 36.841 248.380 1.00 26.67 98 LEU A N 1
ATOM 735 C CA . LEU A 1 100 ? -91.916 36.938 248.361 1.00 25.72 98 LEU A CA 1
ATOM 736 C C . LEU A 1 100 ? -91.261 35.734 249.031 1.00 25.62 98 LEU A C 1
ATOM 737 O O . LEU A 1 100 ? -90.319 35.159 248.480 1.00 24.83 98 LEU A O 1
ATOM 742 N N . ARG A 1 101 ? -91.757 35.364 250.214 1.00 26.44 99 ARG A N 1
ATOM 743 C CA . ARG A 1 101 ? -91.246 34.196 250.944 1.00 28.10 99 ARG A CA 1
ATOM 744 C C . ARG A 1 101 ? -91.383 32.915 250.121 1.00 27.97 99 ARG A C 1
ATOM 745 O O . ARG A 1 101 ? -90.472 32.089 250.103 1.00 27.30 99 ARG A O 1
ATOM 753 N N . GLN A 1 102 ? -92.519 32.760 249.444 1.00 29.20 100 GLN A N 1
ATOM 754 C CA . GLN A 1 102 ? -92.768 31.571 248.628 1.00 31.33 100 GLN A CA 1
ATOM 755 C C . GLN A 1 102 ? -91.837 31.506 247.410 1.00 28.97 100 GLN A C 1
ATOM 756 O O . GLN A 1 102 ? -91.354 30.429 247.070 1.00 28.64 100 GLN A O 1
ATOM 762 N N . LYS A 1 103 ? -91.583 32.652 246.773 1.00 28.11 101 LYS A N 1
ATOM 763 C CA . LYS A 1 103 ? -90.595 32.739 245.680 1.00 30.26 101 LYS A CA 1
ATOM 764 C C . LYS A 1 103 ? -89.208 32.261 246.114 1.00 28.74 101 LYS A C 1
ATOM 765 O O . LYS A 1 103 ? -88.562 31.490 245.401 1.00 29.69 101 LYS A O 1
ATOM 771 N N . ILE A 1 104 ? -88.769 32.716 247.286 1.00 27.03 102 ILE A N 1
ATOM 772 C CA . ILE A 1 104 ? -87.456 32.344 247.832 1.00 26.48 102 ILE A CA 1
ATOM 773 C C . ILE A 1 104 ? -87.414 30.845 248.149 1.00 27.25 102 ILE A C 1
ATOM 774 O O . ILE A 1 104 ? -86.458 30.159 247.783 1.00 27.72 102 ILE A O 1
ATOM 779 N N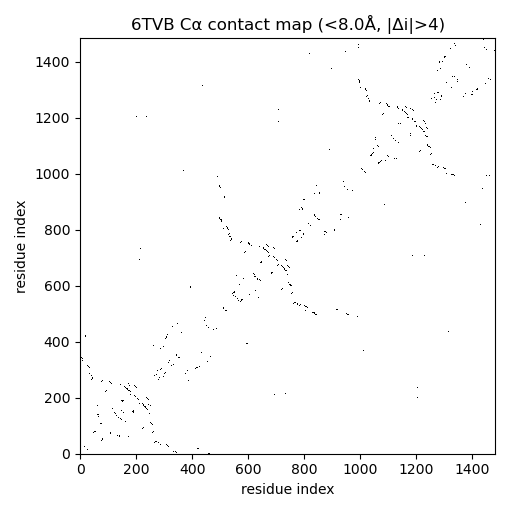 . MET A 1 105 ? -88.459 30.344 248.807 1.00 28.10 103 MET A N 1
ATOM 780 C CA . MET A 1 105 ? -88.540 28.923 249.184 1.00 30.06 103 MET A CA 1
ATOM 781 C C . MET A 1 105 ? -88.749 27.959 248.007 1.00 30.76 103 MET A C 1
ATOM 782 O O . MET A 1 105 ? -88.527 26.756 248.156 1.00 33.32 103 MET A O 1
ATOM 787 N N . GLU A 1 106 ? -89.182 28.478 246.859 1.00 31.11 104 GLU A N 1
ATOM 788 C CA . GLU A 1 106 ? -89.255 27.704 245.613 1.00 33.49 104 GLU A CA 1
ATOM 789 C C . GLU A 1 106 ? -87.955 27.732 244.799 1.00 31.93 104 GLU A C 1
ATOM 790 O O . GLU A 1 106 ? -87.808 26.950 243.861 1.00 32.49 104 GLU A O 1
ATOM 796 N N . SER A 1 107 ? -87.023 28.616 245.158 1.00 29.94 105 SER A N 1
ATOM 797 C CA . SER A 1 107 ? -85.787 28.813 244.400 1.00 29.44 105 SER A CA 1
ATOM 798 C C . SER A 1 107 ? -84.741 27.748 244.707 1.00 28.89 105 SER A C 1
ATOM 799 O O . SER A 1 107 ? -84.851 27.013 245.691 1.00 28.02 105 SER A O 1
ATOM 802 N N . GLY A 1 108 ? -83.723 27.691 243.853 1.00 28.54 106 GLY A N 1
ATOM 803 C CA . GLY A 1 108 ? -82.553 26.843 244.069 1.00 29.66 106 GLY A CA 1
ATOM 804 C C . GLY A 1 108 ? -81.268 27.626 244.296 1.00 29.51 106 GLY A C 1
ATOM 805 O O . GLY A 1 108 ? -80.180 27.128 244.001 1.00 31.25 106 GLY A O 1
ATOM 806 N N . GLY A 1 109 ? -81.384 28.844 244.821 1.00 28.65 107 GLY A N 1
ATOM 807 C CA . GLY A 1 109 ? -80.220 29.692 245.074 1.00 27.72 107 GLY A CA 1
ATOM 808 C C . GLY A 1 109 ? -80.510 31.175 244.978 1.00 26.96 107 GLY A C 1
ATOM 809 O O . GLY A 1 109 ? -81.560 31.584 244.470 1.00 26.41 107 GLY A O 1
ATOM 810 N N . ILE A 1 110 ? -79.569 31.972 245.479 1.00 26.48 108 ILE A N 1
ATOM 811 C CA . ILE A 1 110 ? -79.620 33.433 245.398 1.00 26.89 108 ILE A CA 1
ATOM 812 C C . ILE A 1 110 ? -78.241 33.951 244.987 1.00 26.42 108 ILE A C 1
ATOM 813 O O . ILE A 1 110 ? -77.230 33.538 245.555 1.00 25.32 108 ILE A O 1
ATOM 818 N N . SER A 1 111 ? -78.220 34.840 243.993 1.00 27.32 109 SER A N 1
ATOM 819 C CA . SER A 1 111 ? -77.034 35.620 243.632 1.00 28.80 109 SER A CA 1
ATOM 820 C C . SER A 1 111 ? -77.319 37.082 243.936 1.00 27.56 109 SER A C 1
ATOM 821 O O . SER A 1 111 ? -78.469 37.518 243.849 1.00 27.39 109 SER A O 1
ATOM 824 N N . LYS A 1 112 ? -76.273 37.826 244.289 1.00 26.54 110 LYS A N 1
ATOM 825 C CA . LYS A 1 112 ? -76.378 39.253 244.593 1.00 26.20 110 LYS A CA 1
ATOM 826 C C . LYS A 1 112 ? -75.578 40.071 243.579 1.00 26.75 110 LYS A C 1
ATOM 827 O O . LYS A 1 112 ? -74.468 39.685 243.206 1.00 27.33 110 LYS A O 1
ATOM 833 N N . ILE A 1 113 ? -76.155 41.190 243.138 1.00 27.47 111 ILE A N 1
ATOM 834 C CA . ILE A 1 113 ? -75.541 42.088 242.154 1.00 28.62 111 ILE A CA 1
ATOM 835 C C . ILE A 1 113 ? -75.568 43.508 242.712 1.00 26.91 111 ILE A C 1
ATOM 836 O O . ILE A 1 113 ? -76.607 43.961 243.196 1.00 26.11 111 ILE A O 1
ATOM 841 N N . ASN A 1 114 ? -74.434 44.207 242.628 1.00 26.26 112 ASN A N 1
ATOM 842 C CA . ASN A 1 114 ? -74.317 45.570 243.162 1.00 26.66 112 ASN A CA 1
ATOM 843 C C . ASN A 1 114 ? -75.197 46.539 242.374 1.00 25.80 112 ASN A C 1
ATOM 844 O O . ASN A 1 114 ? -75.263 46.464 241.146 1.00 25.56 112 ASN A O 1
ATOM 849 N N . THR A 1 115 ? -75.874 47.437 243.085 1.00 25.75 113 THR A N 1
ATOM 850 C CA . THR A 1 115 ? -76.653 48.500 242.448 1.00 25.92 113 THR A CA 1
ATOM 851 C C . THR A 1 115 ? -75.750 49.608 241.912 1.00 26.85 113 THR A C 1
ATOM 852 O O . THR A 1 115 ? -76.092 50.267 240.929 1.00 27.62 113 THR A O 1
ATOM 856 N N . GLY A 1 116 ? -74.610 49.815 242.572 1.00 27.54 114 GLY A N 1
ATOM 857 C CA . GLY A 1 116 ? -73.685 50.888 242.229 1.00 28.51 114 GLY A CA 1
ATOM 858 C C . GLY A 1 116 ? -74.144 52.263 242.683 1.00 27.43 114 GLY A C 1
ATOM 859 O O . GLY A 1 116 ? -73.636 53.270 242.191 1.00 29.30 114 GLY A O 1
ATOM 860 N N . PHE A 1 117 ? -75.086 52.316 243.629 1.00 26.45 115 PHE A N 1
ATOM 861 C CA . PHE A 1 117 ? -75.643 53.588 244.102 1.00 26.73 115 PHE A CA 1
ATOM 862 C C . PHE A 1 117 ? -74.586 54.379 244.872 1.00 26.93 115 PHE A C 1
ATOM 863 O O . PHE A 1 117 ? -73.910 53.830 245.746 1.00 26.31 115 PHE A O 1
ATOM 871 N N . THR A 1 118 ? -74.450 55.659 244.523 1.00 27.71 116 THR A N 1
ATOM 872 C CA . THR A 1 118 ? -73.557 56.591 245.213 1.00 29.04 116 THR A CA 1
ATOM 873 C C . THR A 1 118 ? -74.351 57.817 245.649 1.00 28.14 116 THR A C 1
ATOM 874 O O . THR A 1 118 ? -75.400 58.127 245.067 1.00 27.91 116 THR A O 1
ATOM 878 N N . TYR A 1 119 ? -73.845 58.503 246.675 1.00 27.67 117 TYR A N 1
ATOM 879 C CA . TYR A 1 119 ? -74.546 59.631 247.304 1.00 28.49 117 TYR A CA 1
ATOM 880 C C . TYR A 1 119 ? -73.608 60.813 247.528 1.00 30.30 117 TYR A C 1
ATOM 881 O O . TYR A 1 119 ? -72.434 60.629 247.859 1.00 31.44 117 TYR A O 1
ATOM 890 N N . GLY A 1 120 ? -74.139 62.022 247.350 1.00 31.75 118 GLY A N 1
ATOM 891 C CA . GLY A 1 120 ? -73.369 63.253 247.519 1.00 32.98 118 GLY A CA 1
ATOM 892 C C . GLY A 1 120 ? -73.036 63.573 248.967 1.00 34.55 118 GLY A C 1
ATOM 893 O O . GLY A 1 120 ? -73.490 62.889 249.892 1.00 33.61 118 GLY A O 1
ATOM 894 N N . SER A 1 121 ? -72.255 64.637 249.150 1.00 36.04 119 SER A N 1
ATOM 895 C CA . SER A 1 121 ? -71.674 64.994 250.453 1.00 36.23 119 SER A CA 1
ATOM 896 C C . SER A 1 121 ? -72.684 65.391 251.536 1.00 35.75 119 SER A C 1
ATOM 897 O O . SER A 1 121 ? -72.383 65.264 252.724 1.00 38.97 119 SER A O 1
ATOM 900 N N . SER A 1 122 ? -73.868 65.859 251.138 1.00 33.58 120 SER A N 1
ATOM 901 C CA . SER A 1 122 ? -74.923 66.215 252.098 1.00 33.80 120 SER A CA 1
ATOM 902 C C . SER A 1 122 ? -75.776 65.020 252.575 1.00 31.29 120 SER A C 1
ATOM 903 O O . SER A 1 122 ? -76.713 65.210 253.355 1.00 30.36 120 SER A O 1
ATOM 906 N N . ILE A 1 123 ? -75.451 63.805 252.120 1.00 28.59 121 ILE A N 1
ATOM 907 C CA . ILE A 1 123 ? -76.068 62.572 252.617 1.00 26.90 121 ILE A CA 1
ATOM 908 C C . ILE A 1 123 ? -75.065 61.761 253.442 1.00 26.89 121 ILE A C 1
ATOM 909 O O . ILE A 1 123 ? -73.925 61.552 253.019 1.00 26.81 121 ILE A O 1
ATOM 914 N N . ASN A 1 124 ? -75.508 61.314 254.617 1.00 26.24 122 ASN A N 1
ATOM 915 C CA . ASN A 1 124 ? -74.832 60.276 255.387 1.00 26.55 122 ASN A CA 1
ATOM 916 C C . ASN A 1 124 ? -75.539 58.958 255.067 1.00 25.61 122 ASN A C 1
ATOM 917 O O . ASN A 1 124 ? -76.696 58.768 255.445 1.00 24.80 122 ASN A O 1
ATOM 922 N N . SER A 1 125 ? -74.839 58.061 254.371 1.00 25.26 123 SER A N 1
ATOM 923 C CA . SER A 1 125 ? -75.388 56.757 253.979 1.00 25.50 123 SER A CA 1
ATOM 924 C C . SER A 1 125 ? -75.069 55.628 254.971 1.00 24.83 123 SER A C 1
ATOM 925 O O . SER A 1 125 ? -75.471 54.483 254.747 1.00 25.56 123 SER A O 1
ATOM 928 N N . ALA A 1 126 ? -74.374 55.950 256.064 1.00 24.82 124 ALA A N 1
ATOM 929 C CA . ALA A 1 126 ? -73.951 54.963 257.059 1.00 25.25 124 ALA A CA 1
ATOM 930 C C . ALA A 1 126 ? -74.827 54.976 258.320 1.00 24.41 124 ALA A C 1
ATOM 931 O O . ALA A 1 126 ? -74.330 54.743 259.424 1.00 24.55 124 ALA A O 1
ATOM 933 N N . GLY A 1 127 ? -76.128 55.229 258.166 1.00 23.14 125 GLY A N 1
ATOM 934 C CA . GLY A 1 127 ? -77.055 55.156 259.295 1.00 22.28 125 GLY A CA 1
ATOM 935 C C . GLY A 1 127 ? -77.113 53.738 259.840 1.00 21.42 125 GLY A C 1
ATOM 936 O O . GLY A 1 127 ? -77.121 52.779 259.069 1.00 21.54 125 GLY A O 1
ATOM 937 N N . THR A 1 128 ? -77.111 53.612 261.167 1.00 21.73 126 THR A N 1
ATOM 938 C CA . THR A 1 128 ? -77.159 52.316 261.855 1.00 22.21 126 THR A CA 1
ATOM 939 C C . THR A 1 128 ? -78.168 52.382 262.997 1.00 22.06 126 THR A C 1
ATOM 940 O O . THR A 1 128 ? -78.775 53.426 263.229 1.00 22.74 126 THR A O 1
ATOM 944 N N . THR A 1 129 ? -78.353 51.264 263.694 1.00 22.07 127 THR A N 1
ATOM 945 C CA . THR A 1 129 ? -79.312 51.182 264.793 1.00 22.88 127 THR A CA 1
ATOM 946 C C . THR A 1 129 ? -78.933 50.076 265.778 1.00 23.21 127 THR A C 1
ATOM 947 O O . THR A 1 129 ? -78.329 49.070 265.397 1.00 22.36 127 THR A O 1
ATOM 951 N N . LYS A 1 130 ? -79.298 50.280 267.043 1.00 24.92 128 LYS A N 1
ATOM 952 C CA . LYS A 1 130 ? -79.141 49.266 268.091 1.00 26.73 128 LYS A CA 1
ATOM 953 C C . LYS A 1 130 ? -80.030 48.030 267.889 1.00 25.31 128 LYS A C 1
ATOM 954 O O . LYS A 1 130 ? -79.794 47.000 268.514 1.00 25.15 128 LYS A O 1
ATOM 960 N N . ALA A 1 131 ? -81.069 48.146 267.060 1.00 24.66 129 ALA A N 1
ATOM 961 C CA . ALA A 1 131 ? -81.920 47.005 266.710 1.00 24.86 129 ALA A CA 1
ATOM 962 C C . ALA A 1 131 ? -81.197 45.940 265.884 1.00 25.33 129 ALA A C 1
ATOM 963 O O . ALA A 1 131 ? -81.531 44.761 265.982 1.00 26.37 129 ALA A O 1
ATOM 965 N N . CYS A 1 132 ? -80.216 46.361 265.082 1.00 25.45 130 CYS A N 1
ATOM 966 C CA . CYS A 1 132 ? -79.498 45.475 264.171 1.00 26.54 130 CYS A CA 1
ATOM 967 C C . CYS A 1 132 ? -78.028 45.436 264.580 1.00 26.06 130 CYS A C 1
ATOM 968 O O . CYS A 1 132 ? -77.187 46.090 263.972 1.00 26.10 130 CYS A O 1
ATOM 971 N N . MET A 1 133 ? -77.740 44.667 265.628 1.00 26.30 131 MET A N 1
ATOM 972 C CA . MET A 1 133 ? -76.391 44.567 266.192 1.00 27.03 131 MET A CA 1
ATOM 973 C C . MET A 1 133 ? -75.536 43.587 265.397 1.00 24.89 131 MET A C 1
ATOM 974 O O . MET A 1 133 ? -76.030 42.545 264.959 1.00 23.37 131 MET A O 1
ATOM 979 N N . ARG A 1 134 ? -74.259 43.930 265.226 1.00 23.48 132 ARG A N 1
ATOM 980 C CA . ARG A 1 134 ? -73.237 43.012 264.709 1.00 23.93 132 ARG A CA 1
ATOM 981 C C . ARG A 1 134 ? -71.965 43.161 265.526 1.00 23.71 132 ARG A C 1
ATOM 982 O O . ARG A 1 134 ? -71.414 44.259 265.597 1.00 23.26 132 ARG A O 1
ATOM 990 N N . ASN A 1 135 ? -71.496 42.064 266.125 1.00 24.38 133 ASN A N 1
ATOM 991 C CA . ASN A 1 135 ? -70.263 42.060 266.929 1.00 25.38 133 ASN A CA 1
ATOM 992 C C . ASN A 1 135 ? -70.259 43.141 268.032 1.00 25.91 133 ASN A C 1
ATOM 993 O O . ASN A 1 135 ? -69.244 43.801 268.282 1.00 26.96 133 ASN A O 1
ATOM 998 N N . GLY A 1 136 ? -71.411 43.310 268.681 1.00 25.53 134 GLY A N 1
ATOM 999 C CA . GLY A 1 136 ? -71.575 44.275 269.768 1.00 26.29 134 GLY A CA 1
ATOM 1000 C C . GLY A 1 136 ? -71.685 45.738 269.370 1.00 25.33 134 GLY A C 1
ATOM 1001 O O . GLY A 1 136 ? -71.670 46.606 270.240 1.00 28.02 134 GLY A O 1
ATOM 1002 N N . GLY A 1 137 ? -71.816 46.017 268.072 1.00 23.49 135 GLY A N 1
ATOM 1003 C CA . GLY A 1 137 ? -71.864 47.381 267.552 1.00 22.55 135 GLY A CA 1
ATOM 1004 C C . GLY A 1 137 ? -73.127 47.620 266.750 1.00 21.70 135 GLY A C 1
ATOM 1005 O O . GLY A 1 137 ? -73.642 46.702 266.098 1.00 20.19 135 GLY A O 1
ATOM 1006 N N . ASN A 1 138 ? -73.625 48.855 266.796 1.00 21.38 136 ASN A N 1
ATOM 1007 C CA . ASN A 1 138 ? -74.796 49.244 266.009 1.00 22.18 136 ASN A CA 1
ATOM 1008 C C . ASN A 1 138 ? -74.494 49.068 264.525 1.00 21.61 136 ASN A C 1
ATOM 1009 O O . ASN A 1 138 ? -73.424 49.453 264.056 1.00 22.59 136 ASN A O 1
ATOM 1014 N N . SER A 1 139 ? -75.433 48.463 263.803 1.00 21.07 137 SER A N 1
ATOM 1015 C CA . SER A 1 139 ? -75.244 48.141 262.393 1.00 21.39 137 SER A CA 1
ATOM 1016 C C . SER A 1 139 ? -76.569 48.293 261.643 1.00 21.67 137 SER A C 1
ATOM 1017 O O . SER A 1 139 ? -77.486 48.970 262.120 1.00 21.14 137 SER A O 1
ATOM 1020 N N . PHE A 1 140 ? -76.655 47.701 260.459 1.00 21.39 138 PHE A N 1
ATOM 1021 C CA . PHE A 1 140 ? -77.850 47.814 259.632 1.00 20.88 138 PHE A CA 1
ATOM 1022 C C . PHE A 1 140 ? -77.929 46.632 258.683 1.00 21.17 138 PHE A C 1
ATOM 1023 O O . PHE A 1 140 ? -76.967 45.875 258.542 1.00 22.84 138 PHE A O 1
ATOM 1031 N N . TYR A 1 141 ? -79.092 46.468 258.060 1.00 20.56 139 TYR A N 1
ATOM 1032 C CA . TYR A 1 141 ? -79.296 45.482 256.997 1.00 20.11 139 TYR A CA 1
ATOM 1033 C C . TYR A 1 141 ? -78.143 45.564 255.991 1.00 20.93 139 TYR A C 1
ATOM 1034 O O . TYR A 1 141 ? -77.845 46.643 255.474 1.00 20.74 139 TYR A O 1
ATOM 1043 N N . ALA A 1 142 ? -77.486 44.431 255.748 1.00 20.84 140 ALA A N 1
ATOM 1044 C CA . ALA A 1 142 ? -76.270 44.382 254.920 1.00 21.70 140 ALA A CA 1
ATOM 1045 C C . ALA A 1 142 ? -76.470 44.824 253.471 1.00 21.91 140 ALA A C 1
ATOM 1046 O O . ALA A 1 142 ? -75.550 45.382 252.871 1.00 22.42 140 ALA A O 1
ATOM 1048 N N . GLU A 1 143 ? -77.661 44.580 252.922 1.00 22.23 141 GLU A N 1
ATOM 1049 C CA . GLU A 1 143 ? -77.942 44.844 251.506 1.00 23.27 141 GLU A CA 1
ATOM 1050 C C . GLU A 1 143 ? -78.605 46.198 251.231 1.00 22.64 141 GLU A C 1
ATOM 1051 O O . GLU A 1 143 ? -78.921 46.503 250.077 1.00 22.88 141 GLU A O 1
ATOM 1057 N N . LEU A 1 144 ? -78.796 47.011 252.270 1.00 22.03 142 LEU A N 1
ATOM 1058 C CA . LEU A 1 144 ? -79.394 48.336 252.134 1.00 22.87 142 LEU A CA 1
ATOM 1059 C C . LEU A 1 144 ? -78.592 49.380 252.908 1.00 22.23 142 LEU A C 1
ATOM 1060 O O . LEU A 1 144 ? -77.711 49.037 253.699 1.00 23.06 142 LEU A O 1
ATOM 1065 N N . LYS A 1 145 ? -78.908 50.651 252.668 1.00 22.01 143 LYS A N 1
ATOM 1066 C CA . LYS A 1 145 ? -78.264 51.771 253.349 1.00 22.95 143 LYS A CA 1
ATOM 1067 C C . LYS A 1 145 ? -79.312 52.748 253.867 1.00 21.90 143 LYS A C 1
ATOM 1068 O O . LYS A 1 145 ? -80.206 53.157 253.121 1.00 21.52 143 LYS A O 1
ATOM 1074 N N . TRP A 1 146 ? -79.199 53.104 255.146 1.00 21.93 144 TRP A N 1
ATOM 1075 C CA . TRP A 1 146 ? -80.058 54.110 255.759 1.00 22.63 144 TRP A CA 1
ATOM 1076 C C . TRP A 1 146 ? -79.458 55.485 255.479 1.00 23.29 144 TRP A C 1
ATOM 1077 O O . TRP A 1 146 ? -78.434 55.856 256.057 1.00 23.80 144 TRP A O 1
ATOM 1088 N N . LEU A 1 147 ? -80.118 56.235 254.600 1.00 23.96 145 LEU A N 1
ATOM 1089 C CA . LEU A 1 147 ? -79.664 57.560 254.194 1.00 24.25 145 LEU A CA 1
ATOM 1090 C C . LEU A 1 147 ? -80.300 58.610 255.100 1.00 24.10 145 LEU A C 1
ATOM 1091 O O . LEU A 1 147 ? -81.517 58.611 255.278 1.00 23.32 145 LEU A O 1
ATOM 1096 N N . VAL A 1 148 ? -79.475 59.484 255.677 1.00 24.14 146 VAL A N 1
ATOM 1097 C CA . VAL A 1 148 ? -79.949 60.646 256.445 1.00 24.60 146 VAL A CA 1
ATOM 1098 C C . VAL A 1 148 ? -79.156 61.890 256.046 1.00 25.68 146 VAL A C 1
ATOM 1099 O O . VAL A 1 148 ? -78.129 61.790 255.362 1.00 25.46 146 VAL A O 1
ATOM 1103 N N . SER A 1 149 ? -79.633 63.057 256.471 1.00 26.56 147 SER A N 1
ATOM 1104 C CA . SER A 1 149 ? -78.914 64.310 256.225 1.00 27.64 147 SER A CA 1
ATOM 1105 C C . SER A 1 149 ? -77.585 64.310 256.986 1.00 29.06 147 SER A C 1
ATOM 1106 O O . SER A 1 149 ? -77.540 63.937 258.161 1.00 28.71 147 SER A O 1
ATOM 1109 N N . LYS A 1 150 ? -76.513 64.709 256.300 1.00 31.81 148 LYS A N 1
ATOM 1110 C CA . LYS A 1 150 ? -75.177 64.820 256.905 1.00 35.10 148 LYS A CA 1
ATOM 1111 C C . LYS A 1 150 ? -75.200 65.810 258.067 1.00 35.54 148 LYS A C 1
ATOM 1112 O O . LYS A 1 150 ? -74.689 65.515 259.150 1.00 36.04 148 LYS A O 1
ATOM 1118 N N . ASN A 1 151 ? -75.797 66.977 257.825 1.00 37.10 149 ASN A N 1
ATOM 1119 C CA . ASN A 1 151 ? -75.996 67.995 258.855 1.00 38.61 149 ASN A CA 1
ATOM 1120 C C . ASN A 1 151 ? -77.363 67.799 259.504 1.00 36.28 149 ASN A C 1
ATOM 1121 O O . ASN A 1 151 ? -78.389 67.864 258.823 1.00 35.45 149 ASN A O 1
ATOM 1126 N N . LYS A 1 152 ? -77.364 67.564 260.817 1.00 36.50 150 LYS A N 1
ATOM 1127 C CA . LYS A 1 152 ? -78.586 67.312 261.591 1.00 37.54 150 LYS A CA 1
ATOM 1128 C C . LYS A 1 152 ? -79.557 68.494 261.498 1.00 37.20 150 LYS A C 1
ATOM 1129 O O . LYS A 1 152 ? -79.165 69.643 261.715 1.00 38.08 150 LYS A O 1
ATOM 1135 N N . GLY A 1 153 ? -80.810 68.202 261.150 1.00 36.10 151 GLY A N 1
ATOM 1136 C CA . GLY A 1 153 ? -81.851 69.226 261.016 1.00 35.62 151 GLY A CA 1
ATOM 1137 C C . GLY A 1 153 ? -82.015 69.824 259.624 1.00 35.08 151 GLY A C 1
ATOM 1138 O O . GLY A 1 153 ? -83.056 70.417 259.332 1.00 36.18 151 GLY A O 1
ATOM 1139 N N . GLN A 1 154 ? -80.999 69.681 258.769 1.00 33.68 152 GLN A N 1
ATOM 1140 C CA . GLN A 1 154 ? -81.025 70.249 257.420 1.00 30.26 152 GLN A CA 1
ATOM 1141 C C . GLN A 1 154 ? -81.868 69.405 256.478 1.00 31.82 152 GLN A C 1
ATOM 1142 O O . GLN A 1 154 ? -82.014 68.194 256.673 1.00 32.86 152 GLN A O 1
ATOM 1144 N N . ASN A 1 155 ? -82.405 70.053 255.447 1.00 32.67 153 ASN A N 1
ATOM 1145 C CA . ASN A 1 155 ? -83.198 69.364 254.432 1.00 31.83 153 ASN A CA 1
ATOM 1146 C C . ASN A 1 155 ? -82.341 68.374 253.644 1.00 30.55 153 ASN A C 1
ATOM 1147 O O . ASN A 1 155 ? -81.308 68.738 253.084 1.00 31.27 153 ASN A O 1
ATOM 1152 N N . PHE A 1 156 ? -82.782 67.119 253.639 1.00 28.97 154 PHE A N 1
ATOM 1153 C CA . PHE A 1 156 ? -82.170 66.055 252.853 1.00 27.36 154 PHE A CA 1
ATOM 1154 C C . PHE A 1 156 ? -82.327 66.442 251.378 1.00 27.66 154 PHE A C 1
ATOM 1155 O O . PHE A 1 156 ? -83.418 66.855 250.969 1.00 28.77 154 PHE A O 1
ATOM 1163 N N . PRO A 1 157 ? -81.243 66.341 250.581 1.00 27.79 155 PRO A N 1
ATOM 1164 C CA . PRO A 1 157 ? -81.271 66.840 249.199 1.00 27.94 155 PRO A CA 1
ATOM 1165 C C . PRO A 1 157 ? -82.182 66.036 248.269 1.00 28.03 155 PRO A C 1
ATOM 1166 O O . PRO A 1 157 ? -82.403 64.847 248.499 1.00 28.85 155 PRO A O 1
ATOM 1170 N N . GLN A 1 158 ? -82.704 66.689 247.230 1.00 28.45 156 GLN A N 1
ATOM 1171 C CA . GLN A 1 158 ? -83.510 66.008 246.212 1.00 28.91 156 GLN A CA 1
ATOM 1172 C C . GLN A 1 158 ? -82.576 65.124 245.392 1.00 28.38 156 GLN A C 1
ATOM 1173 O O . GLN A 1 158 ? -81.763 65.621 244.607 1.00 30.18 156 GLN A O 1
ATOM 1179 N N . THR A 1 159 ? -82.695 63.814 245.596 1.00 27.12 157 THR A N 1
ATOM 1180 C CA . THR A 1 159 ? -81.705 62.841 245.143 1.00 26.06 157 THR A CA 1
ATOM 1181 C C . THR A 1 159 ? -82.308 61.872 244.133 1.00 25.03 157 THR A C 1
ATOM 1182 O O . THR A 1 159 ? -83.491 61.541 244.216 1.00 25.20 157 THR A O 1
ATOM 1186 N N . THR A 1 160 ? -81.479 61.424 243.188 1.00 24.93 158 THR A N 1
ATOM 1187 C CA . THR A 1 160 ? -81.853 60.386 242.227 1.00 25.67 158 THR A CA 1
ATOM 1188 C C . THR A 1 160 ? -80.827 59.249 242.256 1.00 25.45 158 THR A C 1
ATOM 1189 O O . THR A 1 160 ? -79.621 59.494 242.329 1.00 26.65 158 THR A O 1
ATOM 1193 N N . ASN A 1 161 ? -81.323 58.011 242.220 1.00 25.53 159 ASN A N 1
ATOM 1194 C CA . ASN A 1 161 ? -80.493 56.811 242.067 1.00 25.57 159 ASN A CA 1
ATOM 1195 C C . ASN A 1 161 ? -81.177 55.886 241.067 1.00 25.67 159 ASN A C 1
ATOM 1196 O O . ASN A 1 161 ? -82.378 55.635 241.187 1.00 26.29 159 ASN A O 1
ATOM 1201 N N . THR A 1 162 ? -80.416 55.387 240.092 1.00 26.10 160 THR A N 1
ATOM 1202 C CA . THR A 1 162 ? -80.953 54.544 239.022 1.00 26.46 160 THR A CA 1
ATOM 1203 C C . THR A 1 162 ? -80.179 53.235 238.932 1.00 26.30 160 THR A C 1
ATOM 1204 O O . THR A 1 162 ? -78.950 53.247 238.846 1.00 26.83 160 THR A O 1
ATOM 1208 N N . TYR A 1 163 ? -80.905 52.115 238.964 1.00 26.09 161 TYR A N 1
ATOM 1209 C CA . TYR A 1 163 ? -80.328 50.795 238.714 1.00 27.38 161 TYR A CA 1
ATOM 1210 C C . TYR A 1 163 ? -80.807 50.277 237.365 1.00 28.51 161 TYR A C 1
ATOM 1211 O O . TYR A 1 163 ? -82.013 50.211 237.124 1.00 27.74 161 TYR A O 1
ATOM 1220 N N . ARG A 1 164 ? -79.860 49.907 236.503 1.00 30.38 162 ARG A N 1
ATOM 1221 C CA . ARG A 1 164 ? -80.157 49.250 235.232 1.00 32.46 162 ARG A CA 1
ATOM 1222 C C . ARG A 1 164 ? -79.836 47.762 235.342 1.00 30.80 162 ARG A C 1
ATOM 1223 O O . ARG A 1 164 ? -78.753 47.388 235.797 1.00 30.36 162 ARG A O 1
ATOM 1231 N N . ASN A 1 165 ? -80.779 46.921 234.919 1.00 30.22 163 ASN A N 1
ATOM 1232 C CA . ASN A 1 165 ? -80.552 45.482 234.821 1.00 31.40 163 ASN A CA 1
ATOM 1233 C C . ASN A 1 165 ? -79.756 45.200 233.541 1.00 32.87 163 ASN A C 1
ATOM 1234 O O . ASN A 1 165 ? -80.307 45.237 232.438 1.00 32.01 163 ASN A O 1
ATOM 1239 N N . ALA A 1 166 ? -78.461 44.922 233.706 1.00 34.38 164 ALA A N 1
ATOM 1240 C CA . ALA A 1 166 ? -77.568 44.577 232.589 1.00 35.71 164 ALA A CA 1
ATOM 1241 C C . ALA A 1 166 ? -77.504 43.067 232.301 1.00 36.26 164 ALA A C 1
ATOM 1242 O O . ALA A 1 166 ? -76.743 42.638 231.430 1.00 38.34 164 ALA A O 1
ATOM 1244 N N . ASP A 1 167 ? -78.301 42.274 233.020 1.00 36.70 165 ASP A N 1
ATOM 1245 C CA . ASP A 1 167 ? -78.312 40.815 232.893 1.00 37.96 165 ASP A CA 1
ATOM 1246 C C . ASP A 1 167 ? -79.381 40.390 231.880 1.00 38.11 165 ASP A C 1
ATOM 1247 O O . ASP A 1 167 ? -80.185 41.215 231.437 1.00 38.99 165 ASP A O 1
ATOM 1252 N N . THR A 1 168 ? -79.372 39.110 231.510 1.00 38.53 166 THR A N 1
ATOM 1253 C CA . THR A 1 168 ? -80.406 38.515 230.653 1.00 39.62 166 THR A CA 1
ATOM 1254 C C . THR A 1 168 ? -81.585 37.899 231.431 1.00 38.92 166 THR A C 1
ATOM 1255 O O . THR A 1 168 ? -82.503 37.354 230.816 1.00 39.19 166 THR A O 1
ATOM 1259 N N . ALA A 1 169 ? -81.556 37.981 232.765 1.00 37.79 167 ALA A N 1
ATOM 1260 C CA . ALA A 1 169 ? -82.639 37.487 233.623 1.00 35.96 167 ALA A CA 1
ATOM 1261 C C . ALA A 1 169 ? -83.137 38.598 234.544 1.00 33.92 167 ALA A C 1
ATOM 1262 O O . ALA A 1 169 ? -82.405 39.544 234.843 1.00 32.16 167 ALA A O 1
ATOM 1264 N N . GLU A 1 170 ? -84.388 38.479 234.985 1.00 32.74 168 GLU A N 1
ATOM 1265 C CA . GLU A 1 170 ? -84.993 39.479 235.874 1.00 31.81 168 GLU A CA 1
ATOM 1266 C C . GLU A 1 170 ? -84.299 39.501 237.241 1.00 29.41 168 GLU A C 1
ATOM 1267 O O . GLU A 1 170 ? -83.868 38.457 237.738 1.00 29.25 168 GLU A O 1
ATOM 1273 N N . HIS A 1 171 ? -84.186 40.694 237.821 1.00 26.99 169 HIS A N 1
ATOM 1274 C CA . HIS A 1 171 ? -83.598 40.882 239.147 1.00 26.55 169 HIS A CA 1
ATOM 1275 C C . HIS A 1 171 ? -84.658 41.351 240.136 1.00 26.32 169 HIS A C 1
ATOM 1276 O O . HIS A 1 171 ? -85.552 42.118 239.778 1.00 26.83 169 HIS A O 1
ATOM 1283 N N . LEU A 1 172 ? -84.541 40.881 241.376 1.00 25.45 170 LEU A N 1
ATOM 1284 C CA . LEU A 1 172 ? -85.444 41.250 242.460 1.00 25.65 170 LEU A CA 1
ATOM 1285 C C . LEU A 1 172 ? -84.798 42.375 243.269 1.00 24.58 170 LEU A C 1
ATOM 1286 O O . LEU A 1 172 ? -83.754 42.175 243.893 1.00 25.13 170 LEU A O 1
ATOM 1291 N N . ILE A 1 173 ? -85.422 43.552 243.245 1.00 23.71 171 ILE A N 1
ATOM 1292 C CA . ILE A 1 173 ? -84.924 44.721 243.976 1.00 24.61 171 ILE A CA 1
ATOM 1293 C C . ILE A 1 173 ? -85.857 45.017 245.147 1.00 24.56 171 ILE A C 1
ATOM 1294 O O . ILE A 1 173 ? -87.085 45.010 244.996 1.00 22.88 171 ILE A O 1
ATOM 1299 N N . MET A 1 174 ? -85.258 45.250 246.312 1.00 24.50 172 MET A N 1
ATOM 1300 C CA . MET A 1 174 ? -85.985 45.637 247.508 1.00 24.23 172 MET A CA 1
ATOM 1301 C C . MET A 1 174 ? -85.514 47.002 247.975 1.00 23.05 172 MET A C 1
ATOM 1302 O O . MET A 1 174 ? -84.385 47.412 247.707 1.00 25.30 172 MET A O 1
ATOM 1307 N N . TRP A 1 175 ? -86.406 47.711 248.651 1.00 21.12 173 TRP A N 1
ATOM 1308 C CA . TRP A 1 175 ? -86.066 48.954 249.323 1.00 20.97 173 TRP A CA 1
ATOM 1309 C C . TRP A 1 175 ? -86.973 49.122 250.525 1.00 20.58 173 TRP A C 1
ATOM 1310 O O . TRP A 1 175 ? -87.982 48.426 250.650 1.00 21.54 173 TRP A O 1
ATOM 1321 N N . GLY A 1 176 ? -86.599 50.041 251.404 1.00 20.73 174 GLY A N 1
ATOM 1322 C CA . GLY A 1 176 ? -87.380 50.340 252.594 1.00 20.81 174 GLY A CA 1
ATOM 1323 C C . GLY A 1 176 ? -87.828 51.784 252.623 1.00 21.06 174 GLY A C 1
ATOM 1324 O O . GLY A 1 176 ? -87.259 52.639 251.936 1.00 21.28 174 GLY A O 1
ATOM 1325 N N . ILE A 1 177 ? -88.861 52.044 253.418 1.00 21.12 175 ILE A N 1
ATOM 1326 C CA . ILE A 1 177 ? -89.320 53.398 253.709 1.00 22.14 175 ILE A CA 1
ATOM 1327 C C . ILE A 1 177 ? -89.323 53.540 255.224 1.00 21.86 175 ILE A C 1
ATOM 1328 O O . ILE A 1 177 ? -89.989 52.760 255.916 1.00 21.88 175 ILE A O 1
ATOM 1333 N N . HIS A 1 178 ? -88.575 54.518 255.733 1.00 21.93 176 HIS A N 1
ATOM 1334 C CA . HIS A 1 178 ? -88.528 54.780 257.168 1.00 22.69 176 HIS A CA 1
ATOM 1335 C C . HIS A 1 178 ? -89.698 55.667 257.574 1.00 23.40 176 HIS A C 1
ATOM 1336 O O . HIS A 1 178 ? -89.947 56.697 256.946 1.00 24.35 176 HIS A O 1
ATOM 1343 N N . HIS A 1 179 ? -90.396 55.254 258.630 1.00 23.88 177 HIS A N 1
ATOM 1344 C CA . HIS A 1 179 ? -91.522 55.991 259.191 1.00 24.47 177 HIS A CA 1
ATOM 1345 C C . HIS A 1 179 ? -91.120 56.441 260.601 1.00 25.25 177 HIS A C 1
ATOM 1346 O O . HIS A 1 179 ? -91.120 55.622 261.527 1.00 24.64 177 HIS A O 1
ATOM 1353 N N . PRO A 1 180 ? -90.737 57.730 260.765 1.00 26.12 178 PRO A N 1
ATOM 1354 C CA . PRO A 1 180 ? -90.242 58.192 262.072 1.00 27.23 178 PRO A CA 1
ATOM 1355 C C . PRO A 1 180 ? -91.272 58.155 263.206 1.00 28.19 178 PRO A C 1
ATOM 1356 O O . PRO A 1 180 ? -92.478 58.106 262.958 1.00 27.83 178 PRO A O 1
ATOM 1360 N N . SER A 1 181 ? -90.768 58.174 264.437 1.00 30.59 179 SER A N 1
ATOM 1361 C CA . SER A 1 181 ? -91.591 58.105 265.646 1.00 32.93 179 SER A CA 1
ATOM 1362 C C . SER A 1 181 ? -92.171 59.459 266.065 1.00 34.33 179 SER A C 1
ATOM 1363 O O . SER A 1 181 ? -93.214 59.504 266.720 1.00 36.11 179 SER A O 1
ATOM 1366 N N . SER A 1 182 ? -91.490 60.549 265.705 1.00 34.59 180 SER A N 1
ATOM 1367 C CA . SER A 1 182 ? -91.918 61.904 266.074 1.00 35.05 180 SER A CA 1
ATOM 1368 C C . SER A 1 182 ? -91.519 62.941 265.027 1.00 35.89 180 SER A C 1
ATOM 1369 O O . SER A 1 182 ? -90.682 62.677 264.160 1.00 34.27 180 SER A O 1
ATOM 1372 N N . THR A 1 183 ? -92.140 64.117 265.118 1.00 37.14 181 THR A N 1
ATOM 1373 C CA . THR A 1 183 ? -91.825 65.250 264.240 1.00 36.60 181 THR A CA 1
ATOM 1374 C C . THR A 1 183 ? -90.389 65.728 264.450 1.00 34.84 181 THR A C 1
ATOM 1375 O O . THR A 1 183 ? -89.689 66.023 263.481 1.00 34.84 181 THR A O 1
ATOM 1379 N N . GLN A 1 184 ? -89.965 65.803 265.712 1.00 35.86 182 GLN A N 1
ATOM 1380 C CA . GLN A 1 184 ? -88.591 66.182 266.064 1.00 38.23 182 GLN A CA 1
ATOM 1381 C C . GLN A 1 184 ? -87.563 65.230 265.444 1.00 35.94 182 GLN A C 1
ATOM 1382 O O . GLN A 1 184 ? -86.541 65.677 264.923 1.00 35.57 182 GLN A O 1
ATOM 1388 N N . GLU A 1 185 ? -87.844 63.928 265.500 1.00 33.59 183 GLU A N 1
ATOM 1389 C CA . GLU A 1 185 ? -86.974 62.911 264.902 1.00 31.57 183 GLU A CA 1
ATOM 1390 C C . GLU A 1 185 ? -86.920 63.052 263.382 1.00 30.00 183 GLU A C 1
ATOM 1391 O O . GLU A 1 185 ? -85.838 63.099 262.797 1.00 29.40 183 GLU A O 1
ATOM 1397 N N . LYS A 1 186 ? -88.093 63.121 262.756 1.00 29.43 184 LYS A N 1
ATOM 1398 C CA . LYS A 1 186 ? -88.209 63.345 261.310 1.00 30.43 184 LYS A CA 1
ATOM 1399 C C . LYS A 1 186 ? -87.428 64.586 260.851 1.00 30.77 184 LYS A C 1
ATOM 1400 O O . LYS A 1 186 ? -86.707 64.534 259.851 1.00 29.52 184 LYS A O 1
ATOM 1406 N N . ASN A 1 187 ? -87.579 65.690 261.585 1.00 32.10 185 ASN A N 1
ATOM 1407 C CA . ASN A 1 187 ? -86.859 66.936 261.280 1.00 32.28 185 ASN A CA 1
ATOM 1408 C C . ASN A 1 187 ? -85.343 66.778 261.401 1.00 32.30 185 ASN A C 1
ATOM 1409 O O . ASN A 1 187 ? -84.607 67.255 260.537 1.00 33.18 185 ASN A O 1
ATOM 1414 N N . ASP A 1 188 ? -84.887 66.100 262.455 1.00 32.48 186 ASP A N 1
ATOM 1415 C CA . ASP A 1 188 ? -83.451 65.856 262.663 1.00 34.08 186 ASP A CA 1
ATOM 1416 C C . ASP A 1 188 ? -82.812 65.011 261.554 1.00 31.61 186 ASP A C 1
ATOM 1417 O O . ASP A 1 188 ? -81.705 65.315 261.110 1.00 31.65 186 ASP A O 1
ATOM 1422 N N . LEU A 1 189 ? -83.511 63.967 261.108 1.00 29.95 187 LEU A N 1
ATOM 1423 C CA . LEU A 1 189 ? -82.977 63.045 260.096 1.00 28.90 187 LEU A CA 1
ATOM 1424 C C . LEU A 1 189 ? -83.065 63.573 258.666 1.00 27.06 187 LEU A C 1
ATOM 1425 O O . LEU A 1 189 ? -82.129 63.390 257.884 1.00 27.87 187 LEU A O 1
ATOM 1430 N N . TYR A 1 190 ? -84.191 64.198 258.320 1.00 25.80 188 TYR A N 1
ATOM 1431 C CA . TYR A 1 190 ? -84.488 64.573 256.926 1.00 25.90 188 TYR A CA 1
ATOM 1432 C C . TYR A 1 190 ? -84.811 66.054 256.665 1.00 27.05 188 TYR A C 1
ATOM 1433 O O . TYR A 1 190 ? -84.914 66.453 255.504 1.00 26.82 188 TYR A O 1
ATOM 1442 N N . GLY A 1 191 ? -84.957 66.857 257.721 1.00 28.22 189 GLY A N 1
ATOM 1443 C CA . GLY A 1 191 ? -85.349 68.264 257.602 1.00 28.75 189 GLY A CA 1
ATOM 1444 C C . GLY A 1 191 ? -86.848 68.488 257.694 1.00 29.69 189 GLY A C 1
ATOM 1445 O O . GLY A 1 191 ? -87.631 67.537 257.734 1.00 29.67 189 GLY A O 1
ATOM 1446 N N . THR A 1 192 ? -87.237 69.762 257.712 1.00 31.29 190 THR A N 1
ATOM 1447 C CA . THR A 1 192 ? -88.637 70.172 257.883 1.00 31.76 190 THR A CA 1
ATOM 1448 C C . THR A 1 192 ? -89.503 70.070 256.618 1.00 31.78 190 THR A C 1
ATOM 1449 O O . THR A 1 192 ? -90.727 70.162 256.707 1.00 34.18 190 THR A O 1
ATOM 1453 N N . GLN A 1 193 ? -88.874 69.886 255.456 1.00 31.44 191 GLN A N 1
ATOM 1454 C CA . GLN A 1 193 ? -89.587 69.778 254.172 1.00 31.66 191 GLN A CA 1
ATOM 1455 C C . GLN A 1 193 ? -90.560 68.598 254.101 1.00 31.88 191 GLN A C 1
ATOM 1456 O O . GLN A 1 193 ? -90.450 67.642 254.876 1.00 32.01 191 GLN A O 1
ATOM 1462 N N A SER A 1 194 ? -91.499 68.671 253.160 0.35 32.06 192 SER A N 1
ATOM 1463 N N B SER A 1 194 ? -91.501 68.675 253.162 0.65 32.13 192 SER A N 1
ATOM 1464 C CA A SER A 1 194 ? -92.406 67.562 252.874 0.35 32.03 192 SER A CA 1
ATOM 1465 C CA B SER A 1 194 ? -92.402 67.562 252.866 0.65 32.16 192 SER A CA 1
ATOM 1466 C C A SER A 1 194 ? -91.635 66.453 252.159 0.35 31.36 192 SER A C 1
ATOM 1467 C C B SER A 1 194 ? -91.614 66.457 252.170 0.65 31.33 192 SER A C 1
ATOM 1468 O O A SER A 1 194 ? -90.987 66.706 251.140 0.35 32.09 192 SER A O 1
ATOM 1469 O O B SER A 1 194 ? -90.924 66.716 251.181 0.65 32.22 192 SER A O 1
ATOM 1474 N N . LEU A 1 195 ? -91.708 65.237 252.698 1.00 30.32 193 LEU A N 1
ATOM 1475 C CA . LEU A 1 195 ? -90.946 64.093 252.178 1.00 29.50 193 LEU A CA 1
ATOM 1476 C C . LEU A 1 195 ? -91.750 63.281 251.172 1.00 29.01 193 LEU A C 1
ATOM 1477 O O . LEU A 1 195 ? -92.945 63.051 251.362 1.00 28.87 193 LEU A O 1
ATOM 1482 N N . SER A 1 196 ? -91.075 62.840 250.111 1.00 28.82 194 SER A N 1
ATOM 1483 C CA . SER A 1 196 ? -91.687 62.018 249.071 1.00 29.21 194 SER A CA 1
ATOM 1484 C C . SER A 1 196 ? -90.641 61.116 248.422 1.00 28.39 194 SER A C 1
ATOM 1485 O O . SER A 1 196 ? -89.542 61.572 248.101 1.00 29.76 194 SER A O 1
ATOM 1488 N N . ILE A 1 197 ? -90.990 59.840 248.251 1.00 26.77 195 ILE A N 1
ATOM 1489 C CA . ILE A 1 197 ? -90.156 58.868 247.545 1.00 26.30 195 ILE A CA 1
ATOM 1490 C C . ILE A 1 197 ? -90.979 58.315 246.392 1.00 26.21 195 ILE A C 1
ATOM 1491 O O . ILE A 1 197 ? -92.071 57.793 246.616 1.00 27.37 195 ILE A O 1
ATOM 1496 N N . SER A 1 198 ? -90.464 58.438 245.170 1.00 25.62 196 SER A N 1
ATOM 1497 C CA . SER A 1 198 ? -91.074 57.795 244.007 1.00 26.51 196 SER A CA 1
ATOM 1498 C C . SER A 1 198 ? -90.125 56.743 243.441 1.00 24.91 196 SER A C 1
ATOM 1499 O O . SER A 1 198 ? -88.904 56.920 243.459 1.00 24.20 196 SER A O 1
ATOM 1502 N N . VAL A 1 199 ? -90.705 55.647 242.958 1.00 24.67 197 VAL A N 1
ATOM 1503 C CA . VAL A 1 199 ? -89.965 54.544 242.353 1.00 25.74 197 VAL A CA 1
ATOM 1504 C C . VAL A 1 199 ? -90.634 54.254 241.015 1.00 26.52 197 VAL A C 1
ATOM 1505 O O . VAL A 1 199 ? -91.855 54.104 240.964 1.00 27.69 197 VAL A O 1
ATOM 1509 N N . GLY A 1 200 ? -89.845 54.189 239.943 1.00 26.23 198 GLY A N 1
ATOM 1510 C CA . GLY A 1 200 ? -90.391 54.026 238.593 1.00 26.30 198 GLY A CA 1
ATOM 1511 C C . GLY A 1 200 ? -89.534 53.191 237.661 1.00 26.04 198 GLY A C 1
ATOM 1512 O O . GLY A 1 200 ? -88.347 53.474 237.481 1.00 25.60 198 GLY A O 1
ATOM 1513 N N . SER A 1 201 ? -90.147 52.159 237.079 1.00 26.19 199 SER A N 1
ATOM 1514 C CA . SER A 1 201 ? -89.558 51.374 235.994 1.00 26.52 199 SER A CA 1
ATOM 1515 C C . SER A 1 201 ? -90.543 51.351 234.815 1.00 27.18 199 SER A C 1
ATOM 1516 O O . SER A 1 201 ? -91.548 52.068 234.831 1.00 26.56 199 SER A O 1
ATOM 1519 N N . SER A 1 202 ? -90.238 50.558 233.789 1.00 28.03 200 SER A N 1
ATOM 1520 C CA . SER A 1 202 ? -91.149 50.374 232.649 1.00 28.96 200 SER A CA 1
ATOM 1521 C C . SER A 1 202 ? -92.384 49.537 233.001 1.00 30.34 200 SER A C 1
ATOM 1522 O O . SER A 1 202 ? -93.428 49.680 232.359 1.00 33.51 200 SER A O 1
ATOM 1525 N N . THR A 1 203 ? -92.255 48.666 234.005 1.00 30.51 201 THR A N 1
ATOM 1526 C CA . THR A 1 203 ? -93.321 47.743 234.413 1.00 30.88 201 THR A CA 1
ATOM 1527 C C . THR A 1 203 ? -93.935 48.044 235.788 1.00 29.96 201 THR A C 1
ATOM 1528 O O . THR A 1 203 ? -94.910 47.397 236.176 1.00 31.32 201 THR A O 1
ATOM 1532 N N . TYR A 1 204 ? -93.377 49.015 236.513 1.00 27.95 202 TYR A N 1
ATOM 1533 C CA . TYR A 1 204 ? -93.774 49.293 237.892 1.00 28.00 202 TYR A CA 1
ATOM 1534 C C . TYR A 1 204 ? -93.623 50.780 238.199 1.00 26.98 202 TYR A C 1
ATOM 1535 O O . TYR A 1 204 ? -92.709 51.437 237.695 1.00 27.16 202 TYR A O 1
ATOM 1544 N N . LYS A 1 205 ? -94.529 51.300 239.020 1.00 26.64 203 LYS A N 1
ATOM 1545 C CA . LYS A 1 205 ? -94.311 52.582 239.674 1.00 27.41 203 LYS A CA 1
ATOM 1546 C C . LYS A 1 205 ? -95.110 52.683 240.966 1.00 27.20 203 LYS A C 1
ATOM 1547 O O . LYS A 1 205 ? -96.158 52.055 241.116 1.00 28.00 203 LYS A O 1
ATOM 1553 N N . ASN A 1 206 ? -94.593 53.479 241.894 1.00 27.27 204 ASN A N 1
ATOM 1554 C CA . ASN A 1 206 ? -95.256 53.721 243.165 1.00 28.30 204 ASN A CA 1
ATOM 1555 C C . ASN A 1 206 ? -94.671 54.978 243.795 1.00 27.96 204 ASN A C 1
ATOM 1556 O O . ASN A 1 206 ? -93.581 55.425 243.413 1.00 27.77 204 ASN A O 1
ATOM 1561 N N . SER A 1 207 ? -95.408 55.552 244.739 1.00 29.14 205 SER A N 1
ATOM 1562 C CA . SER A 1 207 ? -94.920 56.676 245.534 1.00 30.60 205 SER A CA 1
ATOM 1563 C C . SER A 1 207 ? -95.186 56.410 247.011 1.00 29.99 205 SER A C 1
ATOM 1564 O O . SER A 1 207 ? -96.155 55.734 247.367 1.00 30.57 205 SER A O 1
ATOM 1567 N N . PHE A 1 208 ? -94.307 56.937 247.859 1.00 28.81 206 PHE A N 1
ATOM 1568 C CA . PHE A 1 208 ? -94.349 56.689 249.299 1.00 28.14 206 PHE A CA 1
ATOM 1569 C C . PHE A 1 208 ? -94.114 57.991 250.054 1.00 27.79 206 PHE A C 1
ATOM 1570 O O . PHE A 1 208 ? -93.312 58.824 249.629 1.00 27.55 206 PHE A O 1
ATOM 1578 N N . VAL A 1 209 ? -94.828 58.151 251.166 1.00 28.58 207 VAL A N 1
ATOM 1579 C CA . VAL A 1 209 ? -94.680 59.302 252.054 1.00 30.41 207 VAL A CA 1
ATOM 1580 C C . VAL A 1 209 ? -94.400 58.752 253.454 1.00 30.69 207 VAL A C 1
ATOM 1581 O O . VAL A 1 209 ? -95.237 58.031 254.004 1.00 31.97 207 VAL A O 1
ATOM 1585 N N . PRO A 1 210 ? -93.218 59.069 254.028 1.00 29.57 208 PRO A N 1
ATOM 1586 C CA . PRO A 1 210 ? -92.960 58.731 255.425 1.00 29.49 208 PRO A CA 1
ATOM 1587 C C . PRO A 1 210 ? -94.025 59.323 256.348 1.00 30.59 208 PRO A C 1
ATOM 1588 O O . PRO A 1 210 ? -94.329 60.513 256.247 1.00 30.67 208 PRO A O 1
ATOM 1592 N N . VAL A 1 211 ? -94.593 58.485 257.211 1.00 31.53 209 VAL A N 1
ATOM 1593 C CA . VAL A 1 211 ? -95.649 58.897 258.134 1.00 33.35 209 VAL A CA 1
ATOM 1594 C C . VAL A 1 211 ? -95.059 59.029 259.537 1.00 32.74 209 VAL A C 1
ATOM 1595 O O . VAL A 1 211 ? -94.379 58.122 260.034 1.00 32.10 209 VAL A O 1
ATOM 1599 N N . VAL A 1 212 ? -95.283 60.193 260.137 1.00 33.41 210 VAL A N 1
ATOM 1600 C CA . VAL A 1 212 ? -94.896 60.472 261.507 1.00 35.65 210 VAL A CA 1
ATOM 1601 C C . VAL A 1 212 ? -96.144 60.236 262.343 1.00 38.07 210 VAL A C 1
ATOM 1602 O O . VAL A 1 212 ? -97.130 60.959 262.204 1.00 39.48 210 VAL A O 1
ATOM 1606 N N . GLY A 1 213 ? -96.099 59.218 263.195 1.00 39.43 211 GLY A N 1
ATOM 1607 C CA . GLY A 1 213 ? -97.244 58.852 264.022 1.00 40.06 211 GLY A CA 1
ATOM 1608 C C . GLY A 1 213 ? -96.814 58.196 265.313 1.00 39.72 211 GLY A C 1
ATOM 1609 O O . GLY A 1 213 ? -95.772 57.533 265.369 1.00 38.63 211 GLY A O 1
ATOM 1610 N N . ALA A 1 214 ? -97.619 58.394 266.355 1.00 37.76 212 ALA A N 1
ATOM 1611 C CA . ALA A 1 214 ? -97.398 57.740 267.635 1.00 36.35 212 ALA A CA 1
ATOM 1612 C C . ALA A 1 214 ? -97.697 56.252 267.476 1.00 34.39 212 ALA A C 1
ATOM 1613 O O . ALA A 1 214 ? -98.721 55.875 266.903 1.00 33.73 212 ALA A O 1
ATOM 1615 N N . ARG A 1 215 ? -96.785 55.418 267.957 1.00 31.64 213 ARG A N 1
ATOM 1616 C CA . ARG A 1 215 ? -96.981 53.971 267.945 1.00 31.97 213 ARG A CA 1
ATOM 1617 C C . ARG A 1 215 ? -96.090 53.336 269.015 1.00 29.59 213 ARG A C 1
ATOM 1618 O O . ARG A 1 215 ? -95.120 53.966 269.452 1.00 30.10 213 ARG A O 1
ATOM 1626 N N . PRO A 1 216 ? -96.433 52.113 269.473 1.00 28.99 214 PRO A N 1
ATOM 1627 C CA . PRO A 1 216 ? -95.689 51.528 270.593 1.00 30.36 214 PRO A CA 1
ATOM 1628 C C . PRO A 1 216 ? -94.257 51.138 270.241 1.00 30.95 214 PRO A C 1
ATOM 1629 O O . PRO A 1 216 ? -93.934 50.915 269.069 1.00 29.56 214 PRO A O 1
ATOM 1633 N N . GLN A 1 217 ? -93.415 51.065 271.268 1.00 32.24 215 GLN A N 1
ATOM 1634 C CA . GLN A 1 217 ? -92.027 50.660 271.102 1.00 32.39 215 GLN A CA 1
ATOM 1635 C C . GLN A 1 217 ? -91.941 49.151 270.893 1.00 31.72 215 GLN A C 1
ATOM 1636 O O . GLN A 1 217 ? -92.561 48.378 271.630 1.00 33.10 215 GLN A O 1
ATOM 1642 N N . VAL A 1 218 ? -91.200 48.754 269.861 1.00 31.35 216 VAL A N 1
ATOM 1643 C CA . VAL A 1 218 ? -90.844 47.363 269.606 1.00 32.06 216 VAL A CA 1
ATOM 1644 C C . VAL A 1 218 ? -89.330 47.304 269.782 1.00 34.43 216 VAL A C 1
ATOM 1645 O O . VAL A 1 218 ? -88.597 47.934 269.014 1.00 33.16 216 VAL A O 1
ATOM 1649 N N . ASN A 1 219 ? -88.879 46.575 270.804 1.00 37.26 217 ASN A N 1
ATOM 1650 C CA . ASN A 1 219 ? -87.469 46.562 271.227 1.00 39.33 217 ASN A CA 1
ATOM 1651 C C . ASN A 1 219 ? -86.937 47.983 271.490 1.00 37.38 217 ASN A C 1
ATOM 1652 O O . ASN A 1 219 ? -85.824 48.333 271.090 1.00 37.15 217 ASN A O 1
ATOM 1657 N N . GLY A 1 220 ? -87.756 48.792 272.163 1.00 36.61 218 GLY A N 1
ATOM 1658 C CA . GLY A 1 220 ? -87.418 50.179 272.490 1.00 36.44 218 GLY A CA 1
ATOM 1659 C C . GLY A 1 220 ? -87.501 51.204 271.367 1.00 33.66 218 GLY A C 1
ATOM 1660 O O . GLY A 1 220 ? -87.044 52.333 271.547 1.00 36.71 218 GLY A O 1
ATOM 1661 N N . LEU A 1 221 ? -88.100 50.841 270.230 1.00 30.50 219 LEU A N 1
ATOM 1662 C CA . LEU A 1 221 ? -88.140 51.708 269.043 1.00 28.92 219 LEU A CA 1
ATOM 1663 C C . LEU A 1 221 ? -89.555 51.865 268.490 1.00 27.47 219 LEU A C 1
ATOM 1664 O O . LEU A 1 221 ? -90.200 50.875 268.131 1.00 25.70 219 LEU A O 1
ATOM 1669 N N . SER A 1 222 ? -90.021 53.112 268.413 1.00 26.66 220 SER A N 1
ATOM 1670 C CA . SER A 1 222 ? -91.328 53.432 267.831 1.00 26.75 220 SER A CA 1
ATOM 1671 C C . SER A 1 222 ? -91.264 53.689 266.321 1.00 25.66 220 SER A C 1
ATOM 1672 O O . SER A 1 222 ? -92.300 53.741 265.669 1.00 25.63 220 SER A O 1
ATOM 1675 N N . GLY A 1 223 ? -90.061 53.850 265.767 1.00 24.78 221 GLY A N 1
ATOM 1676 C CA . GLY A 1 223 ? -89.888 53.931 264.314 1.00 23.54 221 GLY A CA 1
ATOM 1677 C C . GLY A 1 223 ? -90.195 52.612 263.615 1.00 22.08 221 GLY A C 1
ATOM 1678 O O . GLY A 1 223 ? -90.224 51.553 264.248 1.00 21.33 221 GLY A O 1
ATOM 1679 N N . ARG A 1 224 ? -90.446 52.690 262.310 1.00 21.05 222 ARG A N 1
ATOM 1680 C CA . ARG A 1 224 ? -90.694 51.513 261.475 1.00 21.36 222 ARG A CA 1
ATOM 1681 C C . ARG A 1 224 ? -89.963 51.655 260.146 1.00 21.54 222 ARG A C 1
ATOM 1682 O O . ARG A 1 224 ? -89.833 52.763 259.621 1.00 21.76 222 ARG A O 1
ATOM 1690 N N . ILE A 1 225 ? -89.480 50.533 259.619 1.00 21.99 223 ILE A N 1
ATOM 1691 C CA . ILE A 1 225 ? -88.966 50.463 258.252 1.00 23.24 223 ILE A CA 1
ATOM 1692 C C . ILE A 1 225 ? -89.760 49.375 257.541 1.00 23.59 223 ILE A C 1
ATOM 1693 O O . ILE A 1 225 ? -89.613 48.192 257.855 1.00 25.15 223 ILE A O 1
ATOM 1698 N N . ASP A 1 226 ? -90.610 49.792 256.605 1.00 23.83 224 ASP A N 1
ATOM 1699 C CA . ASP A 1 226 ? -91.398 48.870 255.791 1.00 25.42 224 ASP A CA 1
ATOM 1700 C C . ASP A 1 226 ? -90.701 48.615 254.471 1.00 23.56 224 ASP A C 1
ATOM 1701 O O . ASP A 1 226 ? -90.186 49.546 253.853 1.00 23.39 224 ASP A O 1
ATOM 1706 N N . PHE A 1 227 ? -90.711 47.356 254.038 1.00 21.92 225 PHE A N 1
ATOM 1707 C CA . PHE A 1 227 ? -90.045 46.955 252.807 1.00 22.32 225 PHE A CA 1
ATOM 1708 C C . PHE A 1 227 ? -91.021 46.755 251.660 1.00 22.45 225 PHE A C 1
ATOM 1709 O O . PHE A 1 227 ? -92.167 46.341 251.858 1.00 22.16 225 PHE A O 1
ATOM 1717 N N . HIS A 1 228 ? -90.539 47.074 250.463 1.00 22.66 226 HIS A N 1
ATOM 1718 C CA . HIS A 1 228 ? -91.285 46.925 249.224 1.00 23.09 226 HIS A CA 1
ATOM 1719 C C . HIS A 1 228 ? -90.355 46.291 248.207 1.00 23.15 226 HIS A C 1
ATOM 1720 O O . HIS A 1 228 ? -89.126 46.397 248.326 1.00 22.87 226 HIS A O 1
ATOM 1727 N N . TRP A 1 229 ? -90.936 45.622 247.218 1.00 23.32 227 TRP A N 1
ATOM 1728 C CA . TRP A 1 229 ? -90.147 44.930 246.209 1.00 23.73 227 TRP A CA 1
ATOM 1729 C C . TRP A 1 229 ? -90.832 44.860 244.854 1.00 24.56 227 TRP A C 1
ATOM 1730 O O . TRP A 1 229 ? -92.062 44.925 244.753 1.00 24.50 227 TRP A O 1
ATOM 1741 N N . THR A 1 230 ? -90.007 44.736 243.819 1.00 25.46 228 THR A N 1
ATOM 1742 C CA . THR A 1 230 ? -90.473 44.494 242.460 1.00 26.89 228 THR A CA 1
ATOM 1743 C C . THR A 1 230 ? -89.396 43.765 241.663 1.00 27.42 228 THR A C 1
ATOM 1744 O O . THR A 1 230 ? -88.259 43.608 242.126 1.00 27.39 228 THR A O 1
ATOM 1748 N N . LEU A 1 231 ? -89.773 43.323 240.468 1.00 27.82 229 LEU A N 1
ATOM 1749 C CA . LEU A 1 231 ? -88.862 42.649 239.552 1.00 28.61 229 LEU A CA 1
ATOM 1750 C C . LEU A 1 231 ? -88.485 43.608 238.429 1.00 29.37 229 LEU A C 1
ATOM 1751 O O . LEU A 1 231 ? -89.362 44.187 237.786 1.00 31.42 229 LEU A O 1
ATOM 1756 N N . VAL A 1 232 ? -87.182 43.790 238.221 1.00 29.13 230 VAL A N 1
ATOM 1757 C CA . VAL A 1 232 ? -86.658 44.625 237.144 1.00 29.35 230 VAL A CA 1
ATOM 1758 C C . VAL A 1 232 ? -86.310 43.691 235.990 1.00 29.17 230 VAL A C 1
ATOM 1759 O O . VAL A 1 232 ? -85.453 42.821 236.137 1.00 27.99 230 VAL A O 1
ATOM 1763 N N . GLN A 1 233 ? -86.976 43.872 234.851 1.00 30.02 231 GLN A N 1
ATOM 1764 C CA . GLN A 1 233 ? -86.788 42.989 233.694 1.00 32.00 231 GLN A CA 1
ATOM 1765 C C . GLN A 1 233 ? -85.438 43.254 233.008 1.00 32.39 231 GLN A C 1
ATOM 1766 O O . GLN A 1 233 ? -84.877 44.342 233.170 1.00 29.80 231 GLN A O 1
ATOM 1772 N N . PRO A 1 234 ? -84.907 42.259 232.256 1.00 34.16 232 PRO A N 1
ATOM 1773 C CA . PRO A 1 234 ? -83.633 42.426 231.536 1.00 35.10 232 PRO A CA 1
ATOM 1774 C C . PRO A 1 234 ? -83.592 43.682 230.663 1.00 34.80 232 PRO A C 1
ATOM 1775 O O . PRO A 1 234 ? -84.494 43.894 229.848 1.00 35.85 232 PRO A O 1
ATOM 1779 N N . GLY A 1 235 ? -82.574 44.518 230.866 1.00 34.86 233 GLY A N 1
ATOM 1780 C CA . GLY A 1 235 ? -82.402 45.752 230.093 1.00 35.19 233 GLY A CA 1
ATOM 1781 C C . GLY A 1 235 ? -83.164 46.977 230.584 1.00 33.54 233 GLY A C 1
ATOM 1782 O O . GLY A 1 235 ? -82.920 48.081 230.094 1.00 33.29 233 GLY A O 1
ATOM 1783 N N . ASP A 1 236 ? -84.073 46.803 231.547 1.00 31.18 234 ASP A N 1
ATOM 1784 C CA . ASP A 1 236 ? -84.871 47.914 232.069 1.00 30.71 234 ASP A CA 1
ATOM 1785 C C . ASP A 1 236 ? -84.127 48.638 233.191 1.00 30.12 234 ASP A C 1
ATOM 1786 O O . ASP A 1 236 ? -83.220 48.072 233.809 1.00 31.11 234 ASP A O 1
ATOM 1791 N N . LYS A 1 237 ? -84.505 49.897 233.417 1.00 30.30 235 LYS A N 1
ATOM 1792 C CA . LYS A 1 237 ? -84.005 50.713 234.524 1.00 31.26 235 LYS A CA 1
ATOM 1793 C C . LYS A 1 237 ? -85.095 50.883 235.578 1.00 29.12 235 LYS A C 1
ATOM 1794 O O . LYS A 1 237 ? -86.286 50.834 235.258 1.00 27.09 235 LYS A O 1
ATOM 1800 N N . ILE A 1 238 ? -84.680 51.104 236.825 1.00 27.43 236 ILE A N 1
ATOM 1801 C CA . ILE A 1 238 ? -85.593 51.502 237.902 1.00 26.37 236 ILE A CA 1
ATOM 1802 C C . ILE A 1 238 ? -85.013 52.743 238.592 1.00 24.85 236 ILE A C 1
ATOM 1803 O O . ILE A 1 238 ? -83.858 52.737 239.027 1.00 24.53 236 ILE A O 1
ATOM 1808 N N . ILE A 1 239 ? -85.817 53.805 238.659 1.00 23.77 237 ILE A N 1
ATOM 1809 C CA . ILE A 1 239 ? -85.377 55.121 239.123 1.00 24.39 237 ILE A CA 1
ATOM 1810 C C . ILE A 1 239 ? -85.986 55.429 240.489 1.00 24.18 237 ILE A C 1
ATOM 1811 O O . ILE A 1 239 ? -87.210 55.421 240.638 1.00 23.94 237 ILE A O 1
ATOM 1816 N N . PHE A 1 240 ? -85.123 55.714 241.466 1.00 23.55 238 PHE A N 1
ATOM 1817 C CA . PHE A 1 240 ? -85.533 56.176 242.790 1.00 23.31 238 PHE A CA 1
ATOM 1818 C C . PHE A 1 240 ? -85.327 57.682 242.868 1.00 23.70 238 PHE A C 1
ATOM 1819 O O . PHE A 1 240 ? -84.201 58.157 242.695 1.00 24.69 238 PHE A O 1
ATOM 1827 N N . SER A 1 241 ? -86.409 58.418 243.117 1.00 23.08 239 SER A N 1
ATOM 1828 C CA . SER A 1 241 ? -86.361 59.866 243.325 1.00 24.11 239 SER A CA 1
ATOM 1829 C C . SER A 1 241 ? -86.838 60.127 244.744 1.00 23.61 239 SER A C 1
ATOM 1830 O O . SER A 1 241 ? -87.954 59.749 245.096 1.00 25.37 239 SER A O 1
ATOM 1833 N N . HIS A 1 242 ? -86.001 60.766 245.558 1.00 22.93 240 HIS A N 1
ATOM 1834 C CA . HIS A 1 242 ? -86.258 60.850 246.998 1.00 23.02 240 HIS A CA 1
ATOM 1835 C C . HIS A 1 242 ? -85.586 62.046 247.667 1.00 23.51 240 HIS A C 1
ATOM 1836 O O . HIS A 1 242 ? -84.538 62.510 247.213 1.00 25.36 240 HIS A O 1
ATOM 1843 N N . ASN A 1 243 ? -86.202 62.526 248.749 1.00 23.83 241 ASN A N 1
ATOM 1844 C CA . ASN A 1 243 ? -85.670 63.634 249.545 1.00 25.12 241 ASN A CA 1
ATOM 1845 C C . ASN A 1 243 ? -85.765 63.372 251.059 1.00 25.41 241 ASN A C 1
ATOM 1846 O O . ASN A 1 243 ? -85.924 64.310 251.844 1.00 26.32 241 ASN A O 1
ATOM 1851 N N . GLY A 1 244 ? -85.655 62.102 251.457 1.00 25.25 242 GLY A N 1
ATOM 1852 C CA . GLY A 1 244 ? -85.649 61.711 252.872 1.00 25.22 242 GLY A CA 1
ATOM 1853 C C . GLY A 1 244 ? -86.646 60.606 253.168 1.00 24.47 242 GLY A C 1
ATOM 1854 O O . GLY A 1 244 ? -87.834 60.740 252.865 1.00 25.69 242 GLY A O 1
ATOM 1855 N N . GLY A 1 245 ? -86.159 59.513 253.756 1.00 23.03 243 GLY A N 1
ATOM 1856 C CA . GLY A 1 245 ? -87.000 58.378 254.139 1.00 22.51 243 GLY A CA 1
ATOM 1857 C C . GLY A 1 245 ? -86.740 57.087 253.381 1.00 22.02 243 GLY A C 1
ATOM 1858 O O . GLY A 1 245 ? -87.191 56.029 253.817 1.00 22.78 243 GLY A O 1
ATOM 1859 N N . LEU A 1 246 ? -86.034 57.160 252.251 1.00 21.58 244 LEU A N 1
ATOM 1860 C CA . LEU A 1 246 ? -85.660 55.959 251.505 1.00 21.53 244 LEU A CA 1
ATOM 1861 C C . LEU A 1 246 ? -84.542 55.194 252.216 1.00 21.42 244 LEU A C 1
ATOM 1862 O O . LEU A 1 246 ? -83.548 55.781 252.657 1.00 21.49 244 LEU A O 1
ATOM 1867 N N . ILE A 1 247 ? -84.738 53.883 252.322 1.00 21.35 245 ILE A N 1
ATOM 1868 C CA . ILE A 1 247 ? -83.705 52.936 252.708 1.00 21.74 245 ILE A CA 1
ATOM 1869 C C . ILE A 1 247 ? -83.324 52.269 251.391 1.00 21.88 245 ILE A C 1
ATOM 1870 O O . ILE A 1 247 ? -84.078 51.447 250.857 1.00 22.37 245 ILE A O 1
ATOM 1875 N N . ALA A 1 248 ? -82.167 52.651 250.857 1.00 22.33 246 ALA A N 1
ATOM 1876 C CA . ALA A 1 248 ? -81.805 52.353 249.472 1.00 22.79 246 ALA A CA 1
ATOM 1877 C C . ALA A 1 248 ? -80.994 51.064 249.350 1.00 22.54 246 ALA A C 1
ATOM 1878 O O . ALA A 1 248 ? -80.135 50.800 250.191 1.00 23.29 246 ALA A O 1
ATOM 1880 N N . PRO A 1 249 ? -81.249 50.265 248.293 1.00 22.36 247 PRO A N 1
ATOM 1881 C CA . PRO A 1 249 ? -80.503 49.018 248.110 1.00 22.95 247 PRO A CA 1
ATOM 1882 C C . PRO A 1 249 ? -79.073 49.232 247.612 1.00 23.94 247 PRO A C 1
ATOM 1883 O O . PRO A 1 249 ? -78.852 50.002 246.672 1.00 24.62 247 PRO A O 1
ATOM 1887 N N . SER A 1 250 ? -78.125 48.552 248.255 1.00 24.47 248 SER A N 1
ATOM 1888 C CA . SER A 1 250 ? -76.741 48.471 247.779 1.00 25.77 248 SER A CA 1
ATOM 1889 C C . SER A 1 250 ? -76.528 47.260 246.859 1.00 24.81 248 SER A C 1
ATOM 1890 O O . SER A 1 250 ? -75.579 47.242 246.073 1.00 24.91 248 SER A O 1
ATOM 1893 N N . ARG A 1 251 ? -77.393 46.247 246.971 1.00 24.46 249 ARG A N 1
ATOM 1894 C CA . ARG A 1 251 ? -77.413 45.117 246.037 1.00 25.35 249 ARG A CA 1
ATOM 1895 C C . ARG A 1 251 ? -78.847 44.706 245.692 1.00 24.72 249 ARG A C 1
ATOM 1896 O O . ARG A 1 251 ? -79.782 44.982 246.450 1.00 26.07 249 ARG A O 1
ATOM 1904 N N . VAL A 1 252 ? -78.998 44.049 244.543 1.00 24.80 250 VAL A N 1
ATOM 1905 C CA . VAL A 1 252 ? -80.245 43.377 244.154 1.00 25.75 250 VAL A CA 1
ATOM 1906 C C . VAL A 1 252 ? -80.001 41.872 244.122 1.00 25.12 250 VAL A C 1
ATOM 1907 O O . VAL A 1 252 ? -78.853 41.425 244.174 1.00 24.85 250 VAL A O 1
ATOM 1911 N N . SER A 1 253 ? -81.083 41.105 244.026 1.00 25.29 251 SER A N 1
ATOM 1912 C CA . SER A 1 253 ? -81.025 39.645 244.073 1.00 26.32 251 SER A CA 1
ATOM 1913 C C . SER A 1 253 ? -81.463 39.014 242.760 1.00 27.26 251 SER A C 1
ATOM 1914 O O . SER A 1 253 ? -82.247 39.597 242.006 1.00 28.28 251 SER A O 1
ATOM 1917 N N . LYS A 1 254 ? -80.943 37.818 242.500 1.00 28.36 252 LYS A N 1
ATOM 1918 C CA . LYS A 1 254 ? -81.403 36.974 241.406 1.00 31.02 252 LYS A CA 1
ATOM 1919 C C . LYS A 1 254 ? -81.653 35.580 241.970 1.00 30.41 252 LYS A C 1
ATOM 1920 O O . LYS A 1 254 ? -80.737 34.963 242.511 1.00 29.77 252 LYS A O 1
ATOM 1926 N N . LEU A 1 255 ? -82.895 35.103 241.865 1.00 31.40 253 LEU A N 1
ATOM 1927 C CA . LEU A 1 255 ? -83.248 33.753 242.303 1.00 32.96 253 LEU A CA 1
ATOM 1928 C C . LEU A 1 255 ? -82.897 32.760 241.197 1.00 33.89 253 LEU A C 1
ATOM 1929 O O . LEU A 1 255 ? -83.322 32.931 240.054 1.00 35.08 253 LEU A O 1
ATOM 1934 N N . ILE A 1 256 ? -82.131 31.729 241.552 1.00 35.00 254 ILE A N 1
ATOM 1935 C CA . ILE A 1 256 ? -81.556 30.784 240.593 1.00 37.23 254 ILE A CA 1
ATOM 1936 C C . ILE A 1 256 ? -82.318 29.464 240.653 1.00 36.91 254 ILE A C 1
ATOM 1937 O O . ILE A 1 256 ? -82.428 28.867 241.720 1.00 35.04 254 ILE A O 1
ATOM 1942 N N . GLY A 1 257 ? -82.838 29.017 239.510 1.00 37.50 255 GLY A N 1
ATOM 1943 C CA . GLY A 1 257 ? -83.415 27.677 239.381 1.00 37.88 255 GLY A CA 1
ATOM 1944 C C . GLY A 1 257 ? -84.588 27.391 240.303 1.00 37.32 255 GLY A C 1
ATOM 1945 O O . GLY A 1 257 ? -85.331 28.302 240.680 1.00 37.94 255 GLY A O 1
ATOM 1946 N N . ARG A 1 258 ? -84.742 26.118 240.667 1.00 36.84 256 ARG A N 1
ATOM 1947 C CA . ARG A 1 258 ? -85.830 25.665 241.535 1.00 37.80 256 ARG A CA 1
ATOM 1948 C C . ARG A 1 258 ? -85.319 24.732 242.628 1.00 34.51 256 ARG A C 1
ATOM 1949 O O . ARG A 1 258 ? -84.272 24.099 242.483 1.00 33.82 256 ARG A O 1
ATOM 1957 N N . GLY A 1 259 ? -86.078 24.659 243.720 1.00 32.40 257 GLY A N 1
ATOM 1958 C CA . GLY A 1 259 ? -85.741 23.810 244.863 1.00 31.94 257 GLY A CA 1
ATOM 1959 C C . GLY A 1 259 ? -86.944 23.543 245.746 1.00 30.84 257 GLY A C 1
ATOM 1960 O O . GLY A 1 259 ? -87.993 24.172 245.582 1.00 31.19 257 GLY A O 1
ATOM 1961 N N . LEU A 1 260 ? -86.786 22.609 246.683 1.00 31.20 258 LEU A N 1
ATOM 1962 C CA . LEU A 1 260 ? -87.857 22.221 247.603 1.00 31.17 258 LEU A CA 1
ATOM 1963 C C . LEU A 1 260 ? -87.730 22.970 248.929 1.00 30.19 258 LEU A C 1
ATOM 1964 O O . LEU A 1 260 ? -86.753 22.789 249.658 1.00 30.68 258 LEU A O 1
ATOM 1969 N N . GLY A 1 261 ? -88.726 23.801 249.234 1.00 28.99 259 GLY A N 1
ATOM 1970 C CA . GLY A 1 261 ? -88.800 24.507 250.509 1.00 28.99 259 GLY A CA 1
ATOM 1971 C C . GLY A 1 261 ? -89.432 23.634 251.580 1.00 28.70 259 GLY A C 1
ATOM 1972 O O . GLY A 1 261 ? -90.541 23.133 251.389 1.00 30.42 259 GLY A O 1
ATOM 1973 N N . ILE A 1 262 ? -88.725 23.450 252.697 1.00 28.25 260 ILE A N 1
ATOM 1974 C CA . ILE A 1 262 ? -89.211 22.658 253.834 1.00 28.66 260 ILE A CA 1
ATOM 1975 C C . ILE A 1 262 ? -89.320 23.548 255.073 1.00 28.38 260 ILE A C 1
ATOM 1976 O O . ILE A 1 262 ? -88.393 24.293 255.391 1.00 29.23 260 ILE A O 1
ATOM 1981 N N . GLN A 1 263 ? -90.454 23.450 255.765 1.00 28.98 261 GLN A N 1
ATOM 1982 C CA . GLN A 1 263 ? -90.647 24.064 257.077 1.00 30.20 261 GLN A CA 1
ATOM 1983 C C . GLN A 1 263 ? -90.729 22.945 258.113 1.00 30.67 261 GLN A C 1
ATOM 1984 O O . GLN A 1 263 ? -91.692 22.175 258.123 1.00 30.91 261 GLN A O 1
ATOM 1990 N N . SER A 1 264 ? -89.717 22.851 258.973 1.00 32.03 262 SER A N 1
ATOM 1991 C CA . SER A 1 264 ? -89.637 21.769 259.957 1.00 33.92 262 SER A CA 1
ATOM 1992 C C . SER A 1 264 ? -88.771 22.136 261.158 1.00 34.85 262 SER A C 1
ATOM 1993 O O . SER A 1 264 ? -87.901 23.009 261.071 1.00 32.76 262 SER A O 1
ATOM 1996 N N . GLU A 1 265 ? -89.020 21.445 262.269 1.00 37.62 263 GLU A N 1
ATOM 1997 C CA . GLU A 1 265 ? -88.262 21.605 263.513 1.00 40.34 263 GLU A CA 1
ATOM 1998 C C . GLU A 1 265 ? -87.237 20.481 263.729 1.00 37.73 263 GLU A C 1
ATOM 1999 O O . GLU A 1 265 ? -86.485 20.516 264.705 1.00 38.63 263 GLU A O 1
ATOM 2005 N N . ALA A 1 266 ? -87.204 19.497 262.826 1.00 35.75 264 ALA A N 1
ATOM 2006 C CA . ALA A 1 266 ? -86.378 18.298 262.997 1.00 34.71 264 ALA A CA 1
ATOM 2007 C C . ALA A 1 266 ? -84.926 18.538 262.571 1.00 34.92 264 ALA A C 1
ATOM 2008 O O . ALA A 1 266 ? -84.683 19.256 261.597 1.00 33.78 264 ALA A O 1
ATOM 2010 N N . PRO A 1 267 ? -83.955 17.924 263.281 1.00 36.04 265 PRO A N 1
ATOM 2011 C CA . PRO A 1 267 ? -82.540 18.113 262.935 1.00 36.51 265 PRO A CA 1
ATOM 2012 C C . PRO A 1 267 ? -82.128 17.438 261.625 1.00 36.55 265 PRO A C 1
ATOM 2013 O O . PRO A 1 267 ? -82.797 16.509 261.161 1.00 38.11 265 PRO A O 1
ATOM 2017 N N . ILE A 1 268 ? -81.020 17.907 261.056 1.00 36.73 266 ILE A N 1
ATOM 2018 C CA . ILE A 1 268 ? -80.488 17.377 259.800 1.00 37.84 266 ILE A CA 1
ATOM 2019 C C . ILE A 1 268 ? -79.835 16.016 260.052 1.00 39.10 266 ILE A C 1
ATOM 2020 O O . ILE A 1 268 ? -79.189 15.814 261.082 1.00 38.92 266 ILE A O 1
ATOM 2025 N N . ASP A 1 269 ? -80.020 15.095 259.107 1.00 40.73 267 ASP A N 1
ATOM 2026 C CA . ASP A 1 269 ? -79.297 13.822 259.080 1.00 42.26 267 ASP A CA 1
ATOM 2027 C C . ASP A 1 269 ? -78.842 13.550 257.643 1.00 42.64 267 ASP A C 1
ATOM 2028 O O . ASP A 1 269 ? -79.664 13.278 256.763 1.00 43.72 267 ASP A O 1
ATOM 2033 N N . ASN A 1 270 ? -77.530 13.623 257.422 1.00 43.73 268 ASN A N 1
ATOM 2034 C CA . ASN A 1 270 ? -76.936 13.413 256.096 1.00 46.12 268 ASN A CA 1
ATOM 2035 C C . ASN A 1 270 ? -76.708 11.940 255.720 1.00 46.57 268 ASN A C 1
ATOM 2036 O O . ASN A 1 270 ? -76.337 11.654 254.580 1.00 48.92 268 ASN A O 1
ATOM 2041 N N . SER A 1 271 ? -76.928 11.017 256.658 1.00 47.62 269 SER A N 1
ATOM 2042 C CA . SER A 1 271 ? -76.710 9.586 256.408 1.00 49.46 269 SER A CA 1
ATOM 2043 C C . SER A 1 271 ? -77.799 8.934 255.542 1.00 51.36 269 SER A C 1
ATOM 2044 O O . SER A 1 271 ? -77.495 8.035 254.757 1.00 53.10 269 SER A O 1
ATOM 2047 N N . CYS A 1 272 ? -79.049 9.387 255.685 1.00 51.71 270 CYS A N 1
ATOM 2048 C CA . CYS A 1 272 ? -80.208 8.763 255.021 1.00 51.86 270 CYS A CA 1
ATOM 2049 C C . CYS A 1 272 ? -80.899 9.677 254.003 1.00 50.80 270 CYS A C 1
ATOM 2050 O O . CYS A 1 272 ? -80.768 10.904 254.061 1.00 47.91 270 CYS A O 1
ATOM 2053 N N . GLU A 1 273 ? -81.643 9.050 253.087 1.00 49.97 271 GLU A N 1
ATOM 2054 C CA . GLU A 1 273 ? -82.346 9.732 251.991 1.00 48.98 271 GLU A CA 1
ATOM 2055 C C . GLU A 1 273 ? -83.855 9.747 252.219 1.00 44.87 271 GLU A C 1
ATOM 2056 O O . GLU A 1 273 ? -84.393 8.892 252.926 1.00 45.41 271 GLU A O 1
ATOM 2062 N N . SER A 1 274 ? -84.530 10.717 251.604 1.00 40.41 272 SER A N 1
ATOM 2063 C CA . SER A 1 274 ? -85.997 10.786 251.605 1.00 38.43 272 SER A CA 1
ATOM 2064 C C . SER A 1 274 ? -86.513 11.710 250.505 1.00 37.34 272 SER A C 1
ATOM 2065 O O . SER A 1 274 ? -85.817 12.640 250.088 1.00 36.57 272 SER A O 1
ATOM 2068 N N . LYS A 1 275 ? -87.731 11.432 250.041 1.00 37.21 273 LYS A N 1
ATOM 2069 C CA . LYS A 1 275 ? -88.441 12.282 249.078 1.00 37.37 273 LYS A CA 1
ATOM 2070 C C . LYS A 1 275 ? -89.631 13.029 249.693 1.00 33.45 273 LYS A C 1
ATOM 2071 O O . LYS A 1 275 ? -90.221 13.871 249.023 1.00 33.50 273 LYS A O 1
ATOM 2077 N N . CYS A 1 276 ? -89.978 12.727 250.947 1.00 32.50 274 CYS A N 1
ATOM 2078 C CA . CYS A 1 276 ? -91.182 13.262 251.589 1.00 32.02 274 CYS A CA 1
ATOM 2079 C C . CYS A 1 276 ? -90.846 13.832 252.959 1.00 31.19 274 CYS A C 1
ATOM 2080 O O . CYS A 1 276 ? -90.187 13.169 253.763 1.00 32.39 274 CYS A O 1
ATOM 2083 N N . PHE A 1 277 ? -91.316 15.052 253.222 1.00 29.97 275 PHE A N 1
ATOM 2084 C CA . PHE A 1 277 ? -91.021 15.756 254.471 1.00 29.24 275 PHE A CA 1
ATOM 2085 C C . PHE A 1 277 ? -92.265 16.413 255.056 1.00 29.83 275 PHE A C 1
ATOM 2086 O O . PHE A 1 277 ? -93.204 16.758 254.333 1.00 30.89 275 PHE A O 1
ATOM 2094 N N . TRP A 1 278 ? -92.255 16.573 256.376 1.00 30.70 276 TRP A N 1
ATOM 2095 C CA . TRP A 1 278 ? -93.304 17.287 257.103 1.00 31.26 276 TRP A CA 1
ATOM 2096 C C . TRP A 1 278 ? -92.688 17.980 258.328 1.00 31.48 276 TRP A C 1
ATOM 2097 O O . TRP A 1 278 ? -91.473 17.918 258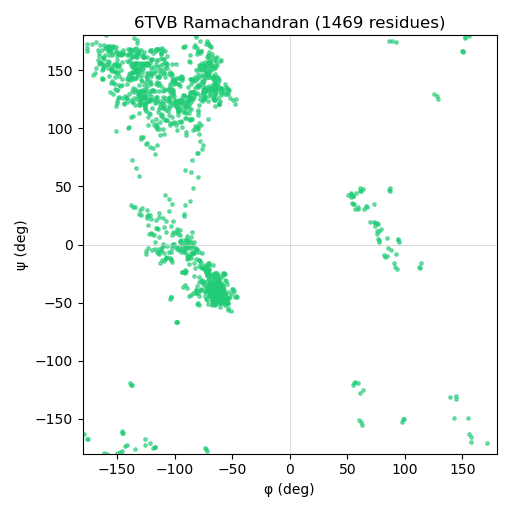.521 1.00 31.71 276 TRP A O 1
ATOM 2108 N N . ARG A 1 279 ? -93.517 18.649 259.129 1.00 32.91 277 ARG A N 1
ATOM 2109 C CA . ARG A 1 279 ? -93.053 19.412 260.307 1.00 34.97 277 ARG A CA 1
ATOM 2110 C C . ARG A 1 279 ? -92.189 18.576 261.269 1.00 35.74 277 ARG A C 1
ATOM 2111 O O . ARG A 1 279 ? -91.182 19.062 261.790 1.00 35.78 277 ARG A O 1
ATOM 2119 N N . GLY A 1 280 ? -92.594 17.325 261.483 1.00 35.31 278 GLY A N 1
ATOM 2120 C CA . GLY A 1 280 ? -91.922 16.396 262.395 1.00 35.15 278 GLY A CA 1
ATOM 2121 C C . GLY A 1 280 ? -90.740 15.602 261.853 1.00 34.23 278 GLY A C 1
ATOM 2122 O O . GLY A 1 280 ? -90.070 14.916 262.625 1.00 36.48 278 GLY A O 1
ATOM 2123 N N . GLY A 1 281 ? -90.486 15.669 260.545 1.00 32.47 279 GLY A N 1
ATOM 2124 C CA . GLY A 1 281 ? -89.307 15.033 259.946 1.00 32.06 279 GLY A CA 1
ATOM 2125 C C . GLY A 1 281 ? -89.542 14.463 258.557 1.00 32.39 279 GLY A C 1
ATOM 2126 O O . GLY A 1 281 ? -90.074 15.152 257.684 1.00 31.83 279 GLY A O 1
ATOM 2127 N N . SER A 1 282 ? -89.140 13.204 258.360 1.00 33.15 280 SER A N 1
ATOM 2128 C CA . SER A 1 282 ? -89.153 12.556 257.046 1.00 33.13 280 SER A CA 1
ATOM 2129 C C . SER A 1 282 ? -90.033 11.305 257.035 1.00 34.52 280 SER A C 1
ATOM 2130 O O . SER A 1 282 ? -90.210 10.649 258.064 1.00 34.76 280 SER A O 1
ATOM 2133 N N . ILE A 1 283 ? -90.576 10.992 255.860 1.00 35.02 281 ILE A N 1
ATOM 2134 C CA . ILE A 1 283 ? -91.403 9.798 255.644 1.00 35.59 281 ILE A CA 1
ATOM 2135 C C . ILE A 1 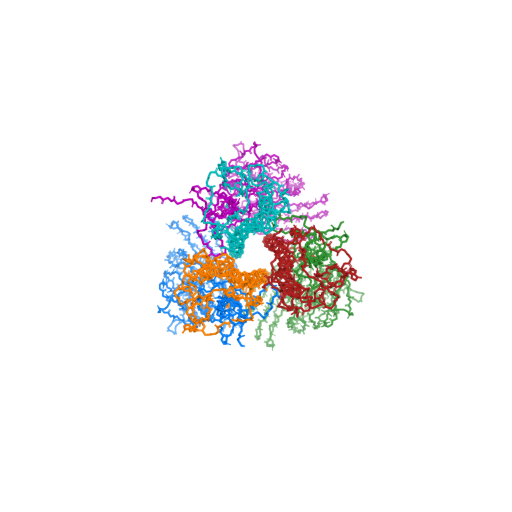283 ? -90.754 8.978 254.527 1.00 36.10 281 ILE A C 1
ATOM 2136 O O . ILE A 1 283 ? -90.883 9.315 253.347 1.00 37.49 281 ILE A O 1
ATOM 2141 N N . ASN A 1 284 ? -90.061 7.903 254.911 1.00 36.87 282 ASN A N 1
ATOM 2142 C CA . ASN A 1 284 ? -89.300 7.055 253.977 1.00 39.47 282 ASN A CA 1
ATOM 2143 C C . ASN A 1 284 ? -90.023 5.747 253.615 1.00 40.29 282 ASN A C 1
ATOM 2144 O O . ASN A 1 284 ? -89.389 4.794 253.155 1.00 45.52 282 ASN A O 1
ATOM 2149 N N . THR A 1 285 ? -91.341 5.707 253.802 1.00 38.75 283 THR A N 1
ATOM 2150 C CA . THR A 1 285 ? -92.122 4.482 253.600 1.00 36.61 283 THR A CA 1
ATOM 2151 C C . THR A 1 285 ? -92.330 4.136 252.124 1.00 37.22 283 THR A C 1
ATOM 2152 O O . THR A 1 285 ? -92.322 5.017 251.260 1.00 39.22 283 THR A O 1
ATOM 2156 N N . ARG A 1 286 ? -92.520 2.844 251.856 1.00 36.48 284 ARG A N 1
ATOM 2157 C CA . ARG A 1 286 ? -92.946 2.361 250.539 1.00 37.54 284 ARG A CA 1
ATOM 2158 C C . ARG A 1 286 ? -94.474 2.230 250.438 1.00 33.62 284 ARG A C 1
ATOM 2159 O O . ARG A 1 286 ? -94.993 1.921 249.365 1.00 33.44 284 ARG A O 1
ATOM 2167 N N . LEU A 1 287 ? -95.186 2.468 251.541 1.00 30.96 285 LEU A N 1
ATOM 2168 C CA . LEU A 1 287 ? -96.640 2.301 251.586 1.00 29.09 285 LEU A CA 1
ATOM 2169 C C . LEU A 1 287 ? -97.368 3.444 250.862 1.00 28.35 285 LEU A C 1
ATOM 2170 O O . LEU A 1 287 ? -96.854 4.563 250.803 1.00 28.27 285 LEU A O 1
ATOM 2175 N N . PRO A 1 288 ? -98.565 3.163 250.301 1.00 27.60 286 PRO A N 1
ATOM 2176 C CA . PRO A 1 288 ? -99.309 4.165 249.526 1.00 27.15 286 PRO A CA 1
ATOM 2177 C C . PRO A 1 288 ? -99.959 5.282 250.349 1.00 26.55 286 PRO A C 1
ATOM 2178 O O . PRO A 1 288 ? -100.226 6.357 249.803 1.00 26.77 286 PRO A O 1
ATOM 2182 N N . PHE A 1 289 ? -100.218 5.029 251.633 1.00 26.41 287 PHE A N 1
ATOM 2183 C CA . PHE A 1 289 ? -100.930 5.970 252.496 1.00 27.00 287 PHE A CA 1
ATOM 2184 C C . PHE A 1 289 ? -100.157 6.257 253.777 1.00 27.17 287 PHE A C 1
ATOM 2185 O O . PHE A 1 289 ? -99.257 5.503 254.160 1.00 27.03 287 PHE A O 1
ATOM 2193 N N . GLN A 1 290 ? -100.517 7.360 254.430 1.00 27.40 288 GLN A N 1
ATOM 2194 C CA . GLN A 1 290 ? -99.939 7.738 255.723 1.00 27.63 288 GLN A CA 1
ATOM 2195 C C . GLN A 1 290 ? -100.947 8.525 256.557 1.00 27.48 288 GLN A C 1
ATOM 2196 O O . GLN A 1 290 ? -101.831 9.179 256.005 1.00 27.57 288 GLN A O 1
ATOM 2202 N N . ASN A 1 291 ? -100.811 8.449 257.880 1.00 27.65 289 ASN A N 1
ATOM 2203 C CA . ASN A 1 291 ? -101.708 9.149 258.813 1.00 29.87 289 ASN A CA 1
ATOM 2204 C C . ASN A 1 291 ? -100.959 10.130 259.733 1.00 30.30 289 ASN A C 1
ATOM 2205 O O . ASN A 1 291 ? -101.465 10.500 260.795 1.00 31.13 289 ASN A O 1
ATOM 2210 N N . LEU A 1 292 ? -99.772 10.561 259.308 1.00 30.96 290 LEU A N 1
ATOM 2211 C CA . LEU A 1 292 ? -98.923 11.439 260.120 1.00 31.69 290 LEU A CA 1
ATOM 2212 C C . LEU A 1 292 ? -99.399 12.884 260.055 1.00 32.30 290 LEU A C 1
ATOM 2213 O O . LEU A 1 292 ? -99.596 13.520 261.092 1.00 33.47 290 LEU A O 1
ATOM 2218 N N . SER A 1 293 ? -99.582 13.394 258.837 1.00 32.89 291 SER A N 1
ATOM 2219 C CA . SER A 1 293 ? -100.008 14.781 258.634 1.00 33.16 291 SER A CA 1
ATOM 2220 C C . SER A 1 293 ? -100.558 15.028 257.224 1.00 33.00 291 SER A C 1
ATOM 2221 O O . SER A 1 293 ? -100.026 14.487 256.251 1.00 31.40 291 SER A O 1
ATOM 2224 N N . PRO A 1 294 ? -101.614 15.861 257.107 1.00 34.47 292 PRO A N 1
ATOM 2225 C CA . PRO A 1 294 ? -102.078 16.287 255.782 1.00 35.74 292 PRO A CA 1
ATOM 2226 C C . PRO A 1 294 ? -101.156 17.313 255.108 1.00 36.17 292 PRO A C 1
ATOM 2227 O O . PRO A 1 294 ? -101.255 17.508 253.894 1.00 37.73 292 PRO A O 1
ATOM 2231 N N . ARG A 1 295 ? -100.287 17.963 255.888 1.00 35.40 293 ARG A N 1
ATOM 2232 C CA . ARG A 1 295 ? -99.337 18.947 255.370 1.00 35.27 293 ARG A CA 1
ATOM 2233 C C . ARG A 1 295 ? -97.966 18.299 255.168 1.00 32.82 293 ARG A C 1
ATOM 2234 O O . ARG A 1 295 ? -97.197 18.130 256.118 1.00 33.83 293 ARG A O 1
ATOM 2242 N N . THR A 1 296 ? -97.689 17.910 253.924 1.00 30.58 294 THR A N 1
ATOM 2243 C CA . THR A 1 296 ? -96.398 17.339 253.537 1.00 30.09 294 THR A CA 1
ATOM 2244 C C . THR A 1 296 ? -95.902 17.997 252.256 1.00 28.69 294 THR A C 1
ATOM 2245 O O . THR A 1 296 ? -96.677 18.635 251.537 1.00 29.57 294 THR A O 1
ATOM 2249 N N . VAL A 1 297 ? -94.609 17.836 251.983 1.00 27.77 295 VAL A N 1
ATOM 2250 C CA . VAL A 1 297 ? -93.986 18.327 250.749 1.00 28.82 295 VAL A CA 1
ATOM 2251 C C . VAL A 1 297 ? -93.084 17.259 250.136 1.00 28.12 295 VAL A C 1
ATOM 2252 O O . VAL A 1 297 ? -92.528 16.421 250.851 1.00 29.45 295 VAL A O 1
ATOM 2256 N N . GLY A 1 298 ? -92.938 17.319 248.813 1.00 28.24 296 GLY A N 1
ATOM 2257 C CA . GLY A 1 298 ? -92.163 16.349 248.043 1.00 29.50 296 GLY A CA 1
ATOM 2258 C C . GLY A 1 298 ? -93.044 15.278 247.422 1.00 30.93 296 GLY A C 1
ATOM 2259 O O . GLY A 1 298 ? -94.220 15.521 247.137 1.00 31.93 296 GLY A O 1
ATOM 2260 N N . GLN A 1 299 ? -92.467 14.098 247.201 1.00 32.29 297 GLN A N 1
ATOM 2261 C CA . GLN A 1 299 ? -93.189 12.946 246.650 1.00 33.29 297 GLN A CA 1
ATOM 2262 C C . GLN A 1 299 ? -93.621 12.053 247.808 1.00 31.79 297 GLN A C 1
ATOM 2263 O O . GLN A 1 299 ? -92.795 11.349 248.391 1.00 31.34 297 GLN A O 1
ATOM 2269 N N . CYS A 1 300 ? -94.914 12.091 248.135 1.00 30.45 298 CYS A N 1
ATOM 2270 C CA . CYS A 1 300 ? -95.418 11.548 249.398 1.00 31.42 298 CYS A CA 1
ATOM 2271 C C . CYS A 1 300 ? -96.533 10.517 249.239 1.00 30.02 298 CYS A C 1
ATOM 2272 O O . CYS A 1 300 ? -97.265 10.544 248.243 1.00 28.79 298 CYS A O 1
ATOM 2275 N N . PRO A 1 301 ? -96.678 9.614 250.236 1.00 29.27 299 PRO A N 1
ATOM 2276 C CA . PRO A 1 301 ? -97.915 8.841 250.354 1.00 28.87 299 PRO A CA 1
ATOM 2277 C C . PRO A 1 301 ? -99.086 9.771 250.667 1.00 28.50 299 PRO A C 1
ATOM 2278 O O . PRO A 1 301 ? -98.889 10.831 251.269 1.00 29.08 299 PRO A O 1
ATOM 2282 N N . LYS A 1 302 ? -100.287 9.377 250.261 1.00 27.33 300 LYS A N 1
ATOM 2283 C CA . LYS A 1 302 ? -101.466 10.220 250.433 1.00 26.95 300 LYS A CA 1
ATOM 2284 C C . LYS A 1 302 ? -101.970 10.146 251.867 1.00 26.24 300 LYS A C 1
ATOM 2285 O O . LYS A 1 302 ? -102.025 9.063 252.450 1.00 26.43 300 LYS A O 1
ATOM 2291 N N . TYR A 1 303 ? -102.322 11.301 252.434 1.00 26.09 301 TYR A N 1
ATOM 2292 C CA . TYR A 1 303 ? -102.852 11.357 253.795 1.00 26.12 301 TYR A CA 1
ATOM 2293 C C . TYR A 1 303 ? -104.257 10.751 253.851 1.00 26.24 301 TYR A C 1
ATOM 2294 O O . TYR A 1 303 ? -105.081 11.019 252.978 1.00 25.82 301 TYR A O 1
ATOM 2303 N N . VAL A 1 304 ? -104.510 9.935 254.874 1.00 26.74 302 VAL A N 1
ATOM 2304 C CA . VAL A 1 304 ? -105.833 9.346 255.117 1.00 27.48 302 VAL A CA 1
ATOM 2305 C C . VAL A 1 304 ? -106.203 9.449 256.597 1.00 29.44 302 VAL A C 1
ATOM 2306 O O . VAL A 1 304 ? -105.327 9.396 257.463 1.00 31.66 302 VAL A O 1
ATOM 2310 N N . ASN A 1 305 ? -107.501 9.583 256.876 1.00 32.39 303 ASN A N 1
ATOM 2311 C CA . ASN A 1 305 ? -108.021 9.625 258.251 1.00 35.41 303 ASN A CA 1
ATOM 2312 C C . ASN A 1 305 ? -108.261 8.205 258.787 1.00 35.78 303 ASN A C 1
ATOM 2313 O O . ASN A 1 305 ? -109.398 7.841 259.099 1.00 37.19 303 ASN A O 1
ATOM 2318 N N . LYS A 1 306 ? -107.192 7.414 258.894 1.00 35.31 304 LYS A N 1
ATOM 2319 C CA . LYS A 1 306 ? -107.282 6.026 259.367 1.00 37.54 304 LYS A CA 1
ATOM 2320 C C . LYS A 1 306 ? -106.018 5.612 260.111 1.00 36.43 304 LYS A C 1
ATOM 2321 O O . LYS A 1 306 ? -104.908 5.903 259.665 1.00 38.09 304 LYS A O 1
ATOM 2327 N N . LYS A 1 307 ? -106.199 4.920 261.234 1.00 36.05 305 LYS A N 1
ATOM 2328 C CA . LYS A 1 307 ? -105.087 4.374 262.013 1.00 37.24 305 LYS A CA 1
ATOM 2329 C C . LYS A 1 307 ? -104.409 3.214 261.285 1.00 36.72 305 LYS A C 1
ATOM 2330 O O . LYS A 1 307 ? -103.178 3.131 261.250 1.00 38.06 305 LYS A O 1
ATOM 2332 N N . SER A 1 308 ? -105.222 2.328 260.708 1.00 34.78 306 SER A N 1
ATOM 2333 C CA . SER A 1 308 ? -104.733 1.123 260.040 1.00 32.55 306 SER A CA 1
ATOM 2334 C C . SER A 1 308 ? -105.683 0.672 258.926 1.00 30.85 306 SER A C 1
ATOM 2335 O O . SER A 1 308 ? -106.900 0.821 259.046 1.00 29.98 306 SER A O 1
ATOM 2338 N N . LEU A 1 309 ? -105.106 0.144 257.845 1.00 29.54 307 LEU A N 1
ATOM 2339 C CA . LEU A 1 309 ? -105.854 -0.528 256.774 1.00 29.87 307 LEU A CA 1
ATOM 2340 C C . LEU A 1 309 ? -105.058 -1.744 256.299 1.00 27.92 307 LEU A C 1
ATOM 2341 O O . LEU A 1 309 ? -104.116 -1.612 255.514 1.00 27.25 307 LEU A O 1
ATOM 2346 N N . MET A 1 310 ? -105.449 -2.921 256.781 1.00 26.80 308 MET A N 1
ATOM 2347 C CA . MET A 1 310 ? -104.722 -4.162 256.515 1.00 26.83 308 MET A CA 1
ATOM 2348 C C . MET A 1 310 ? -105.161 -4.808 255.202 1.00 25.58 308 MET A C 1
ATOM 2349 O O . MET A 1 310 ? -106.352 -5.051 254.991 1.00 25.49 308 MET A O 1
ATOM 2354 N N . LEU A 1 311 ? -104.186 -5.080 254.333 1.00 24.54 309 LEU A N 1
ATOM 2355 C CA . LEU A 1 311 ? -104.409 -5.752 253.057 1.00 24.03 309 LEU A CA 1
ATOM 2356 C C . LEU A 1 311 ? -104.106 -7.236 253.220 1.00 23.09 309 LEU A C 1
ATOM 2357 O O . LEU A 1 311 ? -102.997 -7.601 253.604 1.00 23.62 309 LEU A O 1
ATOM 2362 N N . ALA A 1 312 ? -105.085 -8.084 252.911 1.00 22.10 310 ALA A N 1
ATOM 2363 C CA . ALA A 1 312 ? -104.933 -9.534 253.039 1.00 21.36 310 ALA A CA 1
ATOM 2364 C C . ALA A 1 312 ? -103.870 -10.043 252.071 1.00 21.67 310 ALA A C 1
ATOM 2365 O O . ALA A 1 312 ? -103.845 -9.644 250.906 1.00 21.91 310 ALA A O 1
ATOM 2367 N N . THR A 1 313 ? -102.986 -10.904 252.572 1.00 22.29 311 THR A N 1
ATOM 2368 C CA . THR A 1 313 ? -101.953 -11.547 251.758 1.00 23.01 311 THR A CA 1
ATOM 2369 C C . THR A 1 313 ? -102.068 -13.067 251.890 1.00 23.43 311 THR A C 1
ATOM 2370 O O . THR A 1 313 ? -101.084 -13.798 251.764 1.00 25.02 311 THR A O 1
ATOM 2374 N N . GLY A 1 314 ? -103.294 -13.531 252.119 1.00 23.55 312 GLY A N 1
ATOM 2375 C CA . GLY A 1 314 ? -103.572 -14.945 252.290 1.00 23.16 312 GLY A CA 1
ATOM 2376 C C . GLY A 1 314 ? -105.058 -15.247 252.339 1.00 22.91 312 GLY A C 1
ATOM 2377 O O . GLY A 1 314 ? -105.897 -14.341 252.361 1.00 23.21 312 GLY A O 1
ATOM 2378 N N . MET A 1 315 ? -105.368 -16.537 252.345 1.00 21.99 313 MET A N 1
ATOM 2379 C CA . MET A 1 315 ? -106.750 -17.026 252.383 1.00 21.26 313 MET A CA 1
ATOM 2380 C C . MET A 1 315 ? -107.422 -16.832 253.743 1.00 20.99 313 MET A C 1
ATOM 2381 O O . MET A 1 315 ? -106.773 -16.449 254.720 1.00 21.49 313 MET A O 1
ATOM 2386 N N . ARG A 1 316 ? -108.726 -17.115 253.794 1.00 20.86 314 ARG A N 1
ATOM 2387 C CA . ARG A 1 316 ? -109.451 -17.229 255.067 1.00 22.26 314 ARG A CA 1
ATOM 2388 C C . ARG A 1 316 ? -108.747 -18.223 255.985 1.00 22.13 314 ARG A C 1
ATOM 2389 O O . ARG A 1 316 ? -108.391 -19.320 255.552 1.00 22.07 314 ARG A O 1
ATOM 2397 N N . ASN A 1 317 ? -108.545 -17.834 257.243 1.00 22.88 315 ASN A N 1
ATOM 2398 C CA . ASN A 1 317 ? -107.954 -18.721 258.235 1.00 23.35 315 ASN A CA 1
ATOM 2399 C C . ASN A 1 317 ? -109.072 -19.479 258.932 1.00 24.03 315 ASN A C 1
ATOM 2400 O O . ASN A 1 317 ? -109.947 -18.868 259.549 1.00 25.47 315 ASN A O 1
ATOM 2405 N N . VAL A 1 318 ? -109.037 -20.806 258.819 1.00 24.80 316 VAL A N 1
ATOM 2406 C CA . VAL A 1 318 ? -110.050 -21.685 259.399 1.00 25.80 316 VAL A CA 1
ATOM 2407 C C . VAL A 1 318 ? -109.314 -22.702 260.290 1.00 27.23 316 VAL A C 1
ATOM 2408 O O . VAL A 1 318 ? -108.959 -23.788 259.823 1.00 26.95 316 VAL A O 1
ATOM 2412 N N . PRO A 1 319 ? -109.055 -22.343 261.569 1.00 30.22 317 PRO A N 1
ATOM 2413 C CA . PRO A 1 319 ? -108.260 -23.221 262.451 1.00 32.80 317 PRO A CA 1
ATOM 2414 C C . PRO A 1 319 ? -108.928 -24.543 262.833 1.00 35.26 317 PRO A C 1
ATOM 2415 O O . PRO A 1 319 ? -110.144 -24.692 262.695 1.00 33.73 317 PRO A O 1
ATOM 2419 N N . GLU A 1 320 ? -108.113 -25.472 263.333 1.00 40.95 318 GLU A N 1
ATOM 2420 C CA . GLU A 1 320 ? -108.561 -26.814 263.725 1.00 44.95 318 GLU A CA 1
ATOM 2421 C C . GLU A 1 320 ? -109.110 -26.831 265.151 1.00 46.27 318 GLU A C 1
ATOM 2422 O O . GLU A 1 320 ? -109.777 -25.894 265.592 1.00 46.50 318 GLU A O 1
ATOM 2428 N N . GLY B 2 1 ? -118.246 -19.324 251.229 1.00 29.67 1 GLY B N 1
ATOM 2429 C CA . GLY B 2 1 ? -117.597 -18.370 250.274 1.00 28.34 1 GLY B CA 1
ATOM 2430 C C . GLY B 2 1 ? -118.047 -18.579 248.841 1.00 26.79 1 GLY B C 1
ATOM 2431 O O . GLY B 2 1 ? -118.836 -19.486 248.566 1.00 25.47 1 GLY B O 1
ATOM 2432 N N . LEU B 2 2 ? -117.533 -17.751 247.930 1.00 25.69 2 LEU B N 1
ATOM 2433 C CA . LEU B 2 2 ? -117.991 -17.749 246.527 1.00 25.47 2 LEU B CA 1
ATOM 2434 C C . LEU B 2 2 ? -117.881 -19.103 245.831 1.00 24.05 2 LEU B C 1
ATOM 2435 O O . LEU B 2 2 ? -118.788 -19.489 245.102 1.00 24.21 2 LEU B O 1
ATOM 2440 N N . PHE B 2 3 ? -116.769 -19.804 246.040 1.00 22.33 3 PHE B N 1
ATOM 2441 C CA . PHE B 2 3 ? -116.525 -21.083 245.357 1.00 21.74 3 PHE B CA 1
ATOM 2442 C C . PHE B 2 3 ? -116.795 -22.304 246.234 1.00 22.04 3 PHE B C 1
ATOM 2443 O O . PHE B 2 3 ? -116.636 -23.441 245.786 1.00 23.21 3 PHE B O 1
ATOM 2451 N N . GLY B 2 4 ? -117.221 -22.065 247.474 1.00 21.30 4 GLY B N 1
ATOM 2452 C CA . GLY B 2 4 ? -117.794 -23.102 248.320 1.00 21.19 4 GLY B CA 1
ATOM 2453 C C . GLY B 2 4 ? -116.849 -24.089 248.980 1.00 21.38 4 GLY B C 1
ATOM 2454 O O . GLY B 2 4 ? -117.324 -24.994 249.660 1.00 21.78 4 GLY B O 1
ATOM 2455 N N . ALA B 2 5 ? -115.532 -23.919 248.814 1.00 21.47 5 ALA B N 1
ATOM 2456 C CA . ALA B 2 5 ? -114.544 -24.885 249.323 1.00 21.52 5 ALA B CA 1
ATOM 2457 C C . ALA B 2 5 ? -113.940 -24.446 250.662 1.00 21.87 5 ALA B C 1
ATOM 2458 O O . ALA B 2 5 ? -114.187 -25.088 251.688 1.00 21.89 5 ALA B O 1
ATOM 2460 N N . ILE B 2 6 ? -113.167 -23.357 250.649 1.00 21.49 6 ILE B N 1
ATOM 2461 C CA . ILE B 2 6 ? -112.520 -22.833 251.864 1.00 21.81 6 ILE B CA 1
ATOM 2462 C C . ILE B 2 6 ? -113.588 -22.168 252.730 1.00 22.56 6 ILE B C 1
ATOM 2463 O O . ILE B 2 6 ? -114.330 -21.312 252.248 1.00 22.34 6 ILE B O 1
ATOM 2468 N N . ALA B 2 7 ? -113.640 -22.563 254.005 1.00 23.17 7 ALA B N 1
ATOM 2469 C CA . ALA B 2 7 ? -114.745 -22.229 254.916 1.00 24.09 7 ALA B CA 1
ATOM 2470 C C . ALA B 2 7 ? -116.103 -22.642 254.327 1.00 24.15 7 ALA B C 1
ATOM 2471 O O . ALA B 2 7 ? -117.114 -21.961 254.519 1.00 26.54 7 ALA B O 1
ATOM 2473 N N . GLY B 2 8 ? -116.098 -23.773 253.618 1.00 23.62 8 GLY B N 1
ATOM 2474 C CA . GLY B 2 8 ? -117.273 -24.314 252.942 1.00 23.65 8 GLY B CA 1
ATOM 2475 C C . GLY B 2 8 ? -117.307 -25.813 253.162 1.00 23.48 8 GLY B C 1
ATOM 2476 O O . GLY B 2 8 ? -117.327 -26.256 254.314 1.00 24.17 8 GLY B O 1
ATOM 2477 N N . PHE B 2 9 ? -117.283 -26.599 252.081 1.00 22.88 9 PHE B N 1
ATOM 2478 C CA . PHE B 2 9 ? -117.318 -28.066 252.216 1.00 22.79 9 PHE B CA 1
ATOM 2479 C C . PHE B 2 9 ? -116.035 -28.655 252.825 1.00 22.50 9 PHE B C 1
ATOM 2480 O O . PHE B 2 9 ? -116.083 -29.725 253.427 1.00 23.16 9 PHE B O 1
ATOM 2488 N N . ILE B 2 10 ? -114.906 -27.959 252.693 1.00 22.86 10 ILE B N 1
ATOM 2489 C CA . ILE B 2 10 ? -113.707 -28.301 253.465 1.00 23.75 10 ILE B CA 1
ATOM 2490 C C . ILE B 2 10 ? -113.898 -27.712 254.866 1.00 24.34 10 ILE B C 1
ATOM 2491 O O . ILE B 2 10 ? -113.981 -26.491 255.026 1.00 22.93 10 ILE B O 1
ATOM 2496 N N . GLU B 2 11 ? -113.973 -28.591 255.865 1.00 25.65 11 GLU B N 1
ATOM 2497 C CA . GLU B 2 11 ? -114.350 -28.216 257.235 1.00 27.55 11 GLU B CA 1
ATOM 2498 C C . GLU B 2 11 ? -113.402 -27.199 257.871 1.00 27.08 11 GLU B C 1
ATOM 2499 O O . GLU B 2 11 ? -113.850 -26.241 258.502 1.00 27.90 11 GLU B O 1
ATOM 2501 N N . ASN B 2 12 ? -112.100 -27.417 257.700 1.00 26.21 12 ASN B N 1
ATOM 2502 C CA . ASN B 2 12 ? -111.082 -26.507 258.231 1.00 26.60 12 ASN B CA 1
ATOM 2503 C C . ASN B 2 12 ? -109.748 -26.677 257.514 1.00 24.83 12 ASN B C 1
ATOM 2504 O O . ASN B 2 12 ? -109.569 -27.611 256.733 1.00 24.17 12 ASN B O 1
ATOM 2509 N N . GLY B 2 13 ? -108.827 -25.756 257.783 1.00 24.04 13 GLY B N 1
ATOM 2510 C CA . GLY B 2 13 ? -107.479 -25.811 257.233 1.00 23.97 13 GLY B CA 1
ATOM 2511 C C . GLY B 2 13 ? -106.578 -26.722 258.046 1.00 23.99 13 GLY B C 1
ATOM 2512 O O . GLY B 2 13 ? -106.947 -27.164 259.139 1.00 25.05 13 GLY B O 1
ATOM 2513 N N . TRP B 2 14 ? -105.395 -26.992 257.502 1.00 24.09 14 TRP B N 1
ATOM 2514 C CA . TRP B 2 14 ? -104.395 -27.847 258.136 1.00 24.37 14 TRP B CA 1
ATOM 2515 C C . TRP B 2 14 ? -103.225 -27.003 258.625 1.00 25.37 14 TRP B C 1
ATOM 2516 O O . TRP B 2 14 ? -102.423 -26.520 257.823 1.00 24.10 14 TRP B O 1
ATOM 2527 N N . GLU B 2 15 ? -103.123 -26.831 259.940 1.00 26.76 15 GLU B N 1
ATOM 2528 C CA . GLU B 2 15 ? -101.989 -26.114 260.535 1.00 28.99 15 GLU B CA 1
ATOM 2529 C C . GLU B 2 15 ? -100.654 -26.844 260.329 1.00 29.31 15 GLU B C 1
ATOM 2530 O O . GLU B 2 15 ? -99.601 -26.207 260.290 1.00 29.60 15 GLU B O 1
ATOM 2536 N N . GLY B 2 16 ? -100.711 -28.169 260.181 1.00 29.78 16 GLY B N 1
ATOM 2537 C CA . GLY B 2 16 ? -99.533 -28.986 259.896 1.00 31.25 16 GLY B CA 1
ATOM 2538 C C . GLY B 2 16 ? -98.999 -28.964 258.469 1.00 31.42 16 GLY B C 1
ATOM 2539 O O . GLY B 2 16 ? -97.944 -29.547 258.208 1.00 33.02 16 GLY B O 1
ATOM 2540 N N . MET B 2 17 ? -99.713 -28.330 257.535 1.00 30.96 17 MET B N 1
ATOM 2541 C CA . MET B 2 17 ? -99.191 -28.128 256.180 1.00 31.51 17 MET B CA 1
ATOM 2542 C C . MET B 2 17 ? -98.442 -26.798 256.116 1.00 31.65 17 MET B C 1
ATOM 2543 O O . MET B 2 17 ? -99.040 -25.741 255.898 1.00 30.75 17 MET B O 1
ATOM 2548 N N . VAL B 2 18 ? -97.126 -26.873 256.311 1.00 33.16 18 VAL B N 1
ATOM 2549 C CA . VAL B 2 18 ? -96.257 -25.686 256.370 1.00 35.12 18 VAL B CA 1
ATOM 2550 C C . VAL B 2 18 ? -95.403 -25.473 255.112 1.00 35.77 18 VAL B C 1
ATOM 2551 O O . VAL B 2 18 ? -94.736 -24.445 254.999 1.00 39.57 18 VAL B O 1
ATOM 2555 N N . ASP B 2 19 ? -95.437 -26.425 254.176 1.00 35.09 19 ASP B N 1
ATOM 2556 C CA . ASP B 2 19 ? -94.660 -26.344 252.926 1.00 35.10 19 ASP B CA 1
ATOM 2557 C C . ASP B 2 19 ? -95.503 -25.925 251.704 1.00 31.81 19 ASP B C 1
ATOM 2558 O O . ASP B 2 19 ? -95.020 -25.955 250.571 1.00 32.04 19 ASP B O 1
ATOM 2563 N N . GLY B 2 20 ? -96.753 -25.529 251.938 1.00 28.47 20 GLY B N 1
ATOM 2564 C CA . GLY B 2 20 ? -97.619 -25.051 250.867 1.00 26.92 20 GLY B CA 1
ATOM 2565 C C . GLY B 2 20 ? -98.963 -24.557 251.360 1.00 25.75 20 GLY B C 1
ATOM 2566 O O . GLY B 2 20 ? -99.299 -24.703 252.535 1.00 26.60 20 GLY B O 1
ATOM 2567 N N . TRP B 2 21 ? -99.726 -23.976 250.440 1.00 24.29 21 TRP B N 1
ATOM 2568 C CA . TRP B 2 21 ? -101.030 -23.382 250.737 1.00 24.19 21 TRP B CA 1
ATOM 2569 C C . TRP B 2 21 ? -102.163 -24.382 250.527 1.00 22.13 21 TRP B C 1
ATOM 2570 O O . TRP B 2 21 ? -103.143 -24.364 251.266 1.00 22.17 21 TRP B O 1
ATOM 2581 N N . TYR B 2 22 ? -102.025 -25.230 249.509 1.00 21.17 22 TYR B N 1
ATOM 2582 C CA . TYR B 2 22 ? -102.984 -26.295 249.212 1.00 20.50 22 TYR B CA 1
ATOM 2583 C C . TYR B 2 22 ? -102.244 -27.611 249.086 1.00 21.03 22 TYR B C 1
ATOM 2584 O O . TYR B 2 22 ? -101.049 -27.634 248.764 1.00 21.21 22 TYR B O 1
ATOM 2593 N N . GLY B 2 23 ? -102.952 -28.710 249.311 1.00 21.01 23 GLY B N 1
ATOM 2594 C CA . GLY B 2 23 ? -102.331 -30.016 249.175 1.00 21.07 23 GLY B CA 1
ATOM 2595 C C . GLY B 2 23 ? -103.232 -31.203 249.419 1.00 21.32 23 GLY B C 1
ATOM 2596 O O . GLY B 2 23 ? -104.462 -31.086 249.422 1.00 20.86 23 GLY B O 1
ATOM 2597 N N . PHE B 2 24 ? -102.583 -32.345 249.634 1.00 21.62 24 PHE B N 1
ATOM 2598 C CA . PHE B 2 24 ? -103.235 -33.642 249.721 1.00 21.64 24 PHE B CA 1
ATOM 2599 C C . PHE B 2 24 ? -102.869 -34.302 251.035 1.00 21.43 24 PHE B C 1
ATOM 2600 O O . PHE B 2 24 ? -101.719 -34.217 251.465 1.00 22.91 24 PHE B O 1
ATOM 2608 N N . ARG B 2 25 ? -103.844 -34.948 251.665 1.00 20.63 25 ARG B N 1
ATOM 2609 C CA . ARG B 2 25 ? -103.583 -35.978 252.663 1.00 20.78 25 ARG B CA 1
ATOM 2610 C C . ARG B 2 25 ? -104.166 -37.275 252.128 1.00 20.43 25 ARG B C 1
ATOM 2611 O O . ARG B 2 25 ? -105.141 -37.254 251.376 1.00 21.31 25 ARG B O 1
ATOM 2619 N N . HIS B 2 26 ? -103.561 -38.403 252.485 1.00 20.38 26 HIS B N 1
ATOM 2620 C CA . HIS B 2 26 ? -104.082 -39.694 252.046 1.00 20.36 26 HIS B CA 1
ATOM 2621 C C . HIS B 2 26 ? -103.905 -40.784 253.082 1.00 20.13 26 HIS B C 1
ATOM 2622 O O . HIS B 2 26 ? -103.147 -40.633 254.045 1.00 20.06 26 HIS B O 1
ATOM 2629 N N . GLN B 2 27 ? -104.635 -41.874 252.865 1.00 19.82 27 GLN B N 1
ATOM 2630 C CA . GLN B 2 27 ? -104.530 -43.071 253.679 1.00 19.54 27 GLN B CA 1
ATOM 2631 C C . GLN B 2 27 ? -104.660 -44.294 252.784 1.00 19.33 27 GLN B C 1
ATOM 2632 O O . GLN B 2 27 ? -105.621 -44.415 252.018 1.00 19.32 27 GLN B O 1
ATOM 2638 N N . ASN B 2 28 ? -103.680 -45.185 252.881 1.00 18.64 28 ASN B N 1
ATOM 2639 C CA . ASN B 2 28 ? -103.723 -46.482 252.213 1.00 18.96 28 ASN B CA 1
ATOM 2640 C C . ASN B 2 28 ? -103.110 -47.531 253.150 1.00 19.29 28 ASN B C 1
ATOM 2641 O O . ASN B 2 28 ? -102.837 -47.228 254.315 1.00 19.08 28 ASN B O 1
ATOM 2646 N N . ALA B 2 29 ? -102.911 -48.753 252.661 1.00 19.93 29 ALA B N 1
ATOM 2647 C CA . ALA B 2 29 ? -102.293 -49.812 253.467 1.00 20.78 29 ALA B CA 1
ATOM 2648 C C . ALA B 2 29 ? -100.877 -49.454 253.927 1.00 20.68 29 ALA B C 1
ATOM 2649 O O . ALA B 2 29 ? -100.513 -49.726 255.073 1.00 21.29 29 ALA B O 1
ATOM 2651 N N . GLN B 2 30 ? -100.093 -48.837 253.044 1.00 20.69 30 GLN B N 1
ATOM 2652 C CA . GLN B 2 30 ? -98.698 -48.499 253.356 1.00 20.80 30 GLN B CA 1
ATOM 2653 C C . GLN B 2 30 ? -98.556 -47.457 254.470 1.00 20.18 30 GLN B C 1
ATOM 2654 O O . GLN B 2 30 ? -97.663 -47.573 255.313 1.00 21.04 30 GLN B O 1
ATOM 2660 N N . GLY B 2 31 ? -99.420 -46.442 254.474 1.00 19.75 31 GLY B N 1
ATOM 2661 C CA . GLY B 2 31 ? -99.342 -45.404 255.498 1.00 20.23 31 GLY B CA 1
ATOM 2662 C C . GLY B 2 31 ? -100.232 -44.195 255.299 1.00 20.41 31 GLY B C 1
ATOM 2663 O O . GLY B 2 31 ? -101.096 -44.175 254.422 1.00 20.04 31 GLY B O 1
ATOM 2664 N N . THR B 2 32 ? -99.995 -43.191 256.139 1.00 21.46 32 THR B N 1
ATOM 2665 C CA . THR B 2 32 ? -100.677 -41.902 256.085 1.00 21.89 32 THR B CA 1
ATOM 2666 C C . THR B 2 32 ? -99.749 -40.898 255.415 1.00 22.21 32 THR B C 1
ATOM 2667 O O . THR B 2 32 ? -98.570 -40.817 255.762 1.00 23.39 32 THR B O 1
ATOM 2671 N N . GLY B 2 33 ? -100.282 -40.135 254.462 1.00 21.92 33 GLY B N 1
ATOM 2672 C CA . GLY B 2 33 ? -99.481 -39.195 253.687 1.00 22.06 33 GLY B CA 1
ATOM 2673 C C . GLY B 2 33 ? -99.977 -37.767 253.751 1.00 22.24 33 GLY B C 1
ATOM 2674 O O . GLY B 2 33 ? -101.158 -37.520 254.009 1.00 20.86 33 GLY B O 1
ATOM 2675 N N . GLN B 2 34 ? -99.051 -36.834 253.539 1.00 22.76 34 GLN B N 1
ATOM 2676 C CA . GLN B 2 34 ? -99.369 -35.422 253.336 1.00 23.51 34 GLN B CA 1
ATOM 2677 C C . GLN B 2 34 ? -98.349 -34.812 252.378 1.00 23.89 34 GLN B C 1
ATOM 2678 O O . GLN B 2 34 ? -97.147 -35.062 252.507 1.00 25.18 34 GLN B O 1
ATOM 2684 N N . ALA B 2 35 ? -98.836 -34.005 251.436 1.00 23.34 35 ALA B N 1
ATOM 2685 C CA . ALA B 2 35 ? -97.975 -33.299 250.487 1.00 23.68 35 ALA B CA 1
ATOM 2686 C C . ALA B 2 35 ? -98.657 -32.044 249.949 1.00 23.75 35 ALA B C 1
ATOM 2687 O O . ALA B 2 35 ? -99.853 -32.060 249.648 1.00 23.45 35 ALA B O 1
ATOM 2689 N N . ALA B 2 36 ? -97.889 -30.963 249.833 1.00 24.41 36 ALA B N 1
ATOM 2690 C CA . ALA B 2 36 ? -98.387 -29.716 249.252 1.00 24.71 36 ALA B CA 1
ATOM 2691 C C . ALA B 2 36 ? -98.439 -29.818 247.729 1.00 25.06 36 ALA B C 1
ATOM 2692 O O . ALA B 2 36 ? -97.646 -30.541 247.123 1.00 24.99 36 ALA B O 1
ATOM 2694 N N . ASP B 2 37 ? -99.382 -29.094 247.125 1.00 25.38 37 ASP B N 1
ATOM 2695 C CA . ASP B 2 37 ? -99.485 -28.970 245.672 1.00 26.61 37 ASP B CA 1
ATOM 2696 C C . ASP B 2 37 ? -98.805 -27.670 245.255 1.00 27.43 37 ASP B C 1
ATOM 2697 O O . ASP B 2 37 ? -99.235 -26.584 245.654 1.00 26.95 37 ASP B O 1
ATOM 2702 N N . TYR B 2 38 ? -97.750 -27.791 244.451 1.00 28.83 38 TYR B N 1
ATOM 2703 C CA . TYR B 2 38 ? -96.944 -26.644 244.032 1.00 30.20 38 TYR B CA 1
ATOM 2704 C C . TYR B 2 38 ? -97.696 -25.678 243.112 1.00 29.15 38 TYR B C 1
ATOM 2705 O O . TYR B 2 38 ? -97.603 -24.463 243.290 1.00 28.65 38 TYR B O 1
ATOM 2714 N N . LYS B 2 39 ? -98.424 -26.219 242.136 1.00 30.04 39 LYS B N 1
ATOM 2715 C CA . LYS B 2 39 ? -99.051 -25.408 241.085 1.00 32.26 39 LYS B CA 1
ATOM 2716 C C . LYS B 2 39 ? -100.127 -24.464 241.627 1.00 29.04 39 LYS B C 1
ATOM 2717 O O . LYS B 2 39 ? -100.129 -23.274 241.305 1.00 29.30 39 LYS B O 1
ATOM 2723 N N . SER B 2 40 ? -101.034 -24.998 242.442 1.00 26.26 40 SER B N 1
ATOM 2724 C CA . SER B 2 40 ? -102.103 -24.194 243.046 1.00 26.49 40 SER B CA 1
ATOM 2725 C C . SER B 2 40 ? -101.556 -23.186 244.065 1.00 24.62 40 SER B C 1
ATOM 2726 O O . SER B 2 40 ? -101.994 -22.032 244.094 1.00 23.45 40 SER B O 1
ATOM 2729 N N . THR B 2 41 ? -100.602 -23.625 244.887 1.00 23.83 41 THR B N 1
ATOM 2730 C CA . THR B 2 41 ? -99.931 -22.751 245.855 1.00 24.93 41 THR B CA 1
ATOM 2731 C C . THR B 2 41 ? -99.294 -21.549 245.159 1.00 26.04 41 THR B C 1
ATOM 2732 O O . THR B 2 41 ? -99.535 -20.401 245.545 1.00 26.27 41 THR B O 1
ATOM 2736 N N . GLN B 2 42 ? -98.494 -21.823 244.130 1.00 27.36 42 GLN B N 1
ATOM 2737 C CA . GLN B 2 42 ? -97.779 -20.767 243.412 1.00 29.19 42 GLN B CA 1
ATOM 2738 C C . GLN B 2 42 ? -98.724 -19.856 242.619 1.00 27.91 42 GLN B C 1
ATOM 2739 O O . GLN B 2 42 ? -98.451 -18.665 242.477 1.00 28.11 42 GLN B O 1
ATOM 2745 N N . ALA B 2 43 ? -99.826 -20.413 242.113 1.00 26.68 43 ALA B N 1
ATOM 2746 C CA . ALA B 2 43 ? -100.860 -19.620 241.438 1.00 26.76 43 ALA B CA 1
ATOM 2747 C C . ALA B 2 43 ? -101.463 -18.565 242.368 1.00 26.00 43 ALA B C 1
ATOM 2748 O O . ALA B 2 43 ? -101.647 -17.415 241.966 1.00 26.57 43 ALA B O 1
ATOM 2750 N N . ALA B 2 44 ? -101.753 -18.961 243.607 1.00 23.82 44 ALA B N 1
ATOM 2751 C CA . ALA B 2 44 ? -102.268 -18.042 244.625 1.00 24.21 44 ALA B CA 1
ATOM 2752 C C . ALA B 2 44 ? -101.230 -16.994 245.042 1.00 24.46 44 ALA B C 1
ATOM 2753 O O . ALA B 2 44 ? -101.541 -15.799 245.098 1.00 23.56 44 ALA B O 1
ATOM 2755 N N . ILE B 2 45 ? -100.007 -17.445 245.327 1.00 24.61 45 ILE B N 1
ATOM 2756 C CA . ILE B 2 45 ? -98.920 -16.554 245.760 1.00 25.41 45 ILE B CA 1
ATOM 2757 C C . ILE B 2 45 ? -98.570 -15.523 244.674 1.00 26.05 45 ILE B C 1
ATOM 2758 O O . ILE B 2 45 ? -98.399 -14.340 244.981 1.00 27.32 45 ILE B O 1
ATOM 2763 N N . ASP B 2 46 ? -98.470 -15.968 243.421 1.00 26.95 46 ASP B N 1
ATOM 2764 C CA . ASP B 2 46 ? -98.177 -15.063 242.294 1.00 28.06 46 ASP B CA 1
ATOM 2765 C C . ASP B 2 46 ? -99.234 -13.966 242.113 1.00 26.96 46 ASP B C 1
ATOM 2766 O O . ASP B 2 46 ? -98.893 -12.820 241.813 1.00 26.61 46 ASP B O 1
ATOM 2771 N N . GLN B 2 47 ? -100.507 -14.317 242.295 1.00 25.46 47 GLN B N 1
ATOM 2772 C CA . GLN B 2 47 ? -101.596 -13.341 242.184 1.00 25.53 47 GLN B CA 1
ATOM 2773 C C . GLN B 2 47 ? -101.573 -12.307 243.317 1.00 25.62 47 GLN B C 1
ATOM 2774 O O . GLN B 2 47 ? -101.797 -11.119 243.075 1.00 26.24 47 GLN B O 1
ATOM 2780 N N . ILE B 2 48 ? -101.293 -12.760 244.538 1.00 25.68 48 ILE B N 1
ATOM 2781 C CA . ILE B 2 48 ? -101.129 -11.860 245.691 1.00 26.63 48 ILE B CA 1
ATOM 2782 C C . ILE B 2 48 ? -99.894 -10.960 245.527 1.00 26.84 48 ILE B C 1
ATOM 2783 O O . ILE B 2 48 ? -99.953 -9.770 245.845 1.00 26.33 48 ILE B O 1
ATOM 2788 N N . THR B 2 49 ? -98.795 -11.522 245.026 1.00 26.92 49 THR B N 1
ATOM 2789 C CA . THR B 2 49 ? -97.590 -10.737 244.737 1.00 28.23 49 THR B CA 1
ATOM 2790 C C . THR B 2 49 ? -97.877 -9.653 243.692 1.00 28.19 49 THR B C 1
ATOM 2791 O O . THR B 2 49 ? -97.399 -8.527 243.823 1.00 28.35 49 THR B O 1
ATOM 2795 N N . GLY B 2 50 ? -98.665 -9.999 242.674 1.00 27.87 50 GLY B N 1
ATOM 2796 C CA . GLY B 2 50 ? -99.115 -9.041 241.666 1.00 28.63 50 GLY B CA 1
ATOM 2797 C C . GLY B 2 50 ? -99.902 -7.868 242.230 1.00 28.44 50 GLY B C 1
ATOM 2798 O O . GLY B 2 50 ? -99.678 -6.725 241.830 1.00 29.61 50 GLY B O 1
ATOM 2799 N N . LYS B 2 51 ? -100.820 -8.152 243.154 1.00 28.39 51 LYS B N 1
ATOM 2800 C CA . LYS B 2 51 ? -101.579 -7.103 243.852 1.00 29.61 51 LYS B CA 1
ATOM 2801 C C . LYS B 2 51 ? -100.677 -6.178 244.660 1.00 28.94 51 LYS B C 1
ATOM 2802 O O . LYS B 2 51 ? -100.832 -4.958 244.610 1.00 29.89 51 LYS B O 1
ATOM 2808 N N . LEU B 2 52 ? -99.760 -6.775 245.422 1.00 27.91 52 LEU B N 1
ATOM 2809 C CA . LEU B 2 52 ? -98.805 -6.016 246.239 1.00 28.66 52 LEU B CA 1
ATOM 2810 C C . LEU B 2 52 ? -97.920 -5.093 245.400 1.00 29.00 52 LEU B C 1
ATOM 2811 O O . LEU B 2 52 ? -97.666 -3.957 245.801 1.00 29.95 52 LEU B O 1
ATOM 2816 N N . ASN B 2 53 ? -97.468 -5.575 244.241 1.00 29.92 53 ASN B N 1
ATOM 2817 C CA . ASN B 2 53 ? -96.679 -4.753 243.307 1.00 32.04 53 ASN B CA 1
ATOM 2818 C C . ASN B 2 53 ? -97.450 -3.527 242.804 1.00 31.68 53 ASN B C 1
ATOM 2819 O O . ASN B 2 53 ? -96.867 -2.456 242.641 1.00 32.66 53 ASN B O 1
ATOM 2824 N N . ARG B 2 54 ? -98.751 -3.688 242.564 1.00 31.29 54 ARG B N 1
ATOM 2825 C CA . ARG B 2 54 ? -99.603 -2.579 242.121 1.00 33.31 54 ARG B CA 1
ATOM 2826 C C . ARG B 2 54 ? -99.979 -1.614 243.252 1.00 32.09 54 ARG B C 1
ATOM 2827 O O . ARG B 2 54 ? -100.041 -0.404 243.030 1.00 34.45 54 ARG B O 1
ATOM 2835 N N . ILE B 2 55 ? -100.241 -2.146 244.447 1.00 30.19 55 ILE B N 1
ATOM 2836 C CA . ILE B 2 55 ? -100.788 -1.355 245.559 1.00 30.89 55 ILE B CA 1
ATOM 2837 C C . ILE B 2 55 ? -99.705 -0.637 246.373 1.00 32.50 55 ILE B C 1
ATOM 2838 O O . ILE B 2 55 ? -99.874 0.534 246.724 1.00 34.40 55 ILE B O 1
ATOM 2843 N N . ILE B 2 56 ? -98.607 -1.330 246.674 1.00 33.59 56 ILE B N 1
ATOM 2844 C CA . ILE B 2 56 ? -97.561 -0.776 247.546 1.00 34.59 56 ILE B CA 1
ATOM 2845 C C . ILE B 2 56 ? -96.656 0.161 246.736 1.00 36.81 56 ILE B C 1
ATOM 2846 O O . ILE B 2 56 ? -95.554 -0.205 246.320 1.00 37.90 56 ILE B O 1
ATOM 2851 N N . LYS B 2 57 ? -97.157 1.376 246.512 1.00 39.32 57 LYS B N 1
ATOM 2852 C CA . LYS B 2 57 ? -96.426 2.423 245.793 1.00 41.64 57 LYS B CA 1
ATOM 2853 C C . LYS B 2 57 ? -97.096 3.785 245.983 1.00 41.65 57 LYS B C 1
ATOM 2854 O O . LYS B 2 57 ? -98.284 3.863 246.305 1.00 39.59 57 LYS B O 1
ATOM 2860 N N . LYS B 2 58 ? -96.322 4.845 245.765 1.00 41.40 58 LYS B N 1
ATOM 2861 C CA . LYS B 2 58 ? -96.824 6.224 245.819 1.00 40.97 58 LYS B CA 1
ATOM 2862 C C . LYS B 2 58 ? -96.708 6.864 244.439 1.00 40.64 58 LYS B C 1
ATOM 2863 O O . LYS B 2 58 ? -96.064 6.310 243.544 1.00 41.05 58 LYS B O 1
ATOM 2869 N N . THR B 2 59 ? -97.337 8.026 244.272 1.00 39.71 59 THR B N 1
ATOM 2870 C CA . THR B 2 59 ? -97.250 8.776 243.015 1.00 39.39 59 THR B CA 1
ATOM 2871 C C . THR B 2 59 ? -95.891 9.467 242.916 1.00 39.88 59 THR B C 1
ATOM 2872 O O . THR B 2 59 ? -95.241 9.725 243.935 1.00 40.09 59 THR B O 1
ATOM 2876 N N . ASN B 2 60 ? -95.477 9.759 241.685 1.00 39.99 60 ASN B N 1
ATOM 2877 C CA . ASN B 2 60 ? -94.231 10.488 241.417 1.00 40.91 60 ASN B CA 1
ATOM 2878 C C . ASN B 2 60 ? -94.390 12.016 241.461 1.00 39.38 60 ASN B C 1
ATOM 2879 O O . ASN B 2 60 ? -93.404 12.739 241.298 1.00 39.16 60 ASN B O 1
ATOM 2881 N N . THR B 2 61 ? -95.616 12.504 241.674 1.00 36.96 61 THR B N 1
ATOM 2882 C CA . THR B 2 61 ? -95.902 13.943 241.689 1.00 36.09 61 THR B CA 1
ATOM 2883 C C . THR B 2 61 ? -95.216 14.649 242.861 1.00 36.91 61 THR B C 1
ATOM 2884 O O . THR B 2 61 ? -95.348 14.225 244.011 1.00 35.38 61 THR B O 1
ATOM 2888 N N . GLU B 2 62 ? -94.491 15.725 242.551 1.00 37.39 62 GLU B N 1
ATOM 2889 C CA . GLU B 2 62 ? -93.805 16.537 243.553 1.00 37.55 62 GLU B CA 1
ATOM 2890 C C . GLU B 2 62 ? -94.710 17.685 243.986 1.00 36.73 62 GLU B C 1
ATOM 2891 O O . GLU B 2 62 ? -95.029 18.560 243.177 1.00 38.88 62 GLU B O 1
ATOM 2893 N N . PHE B 2 63 ? -95.128 17.668 245.252 1.00 33.72 63 PHE B N 1
ATOM 2894 C CA . PHE B 2 63 ? -95.950 18.734 245.832 1.00 33.00 63 PHE B CA 1
ATOM 2895 C C . PHE B 2 63 ? -95.103 19.709 246.646 1.00 33.90 63 PHE B C 1
ATOM 2896 O O . PHE B 2 63 ? -94.155 19.304 247.325 1.00 32.55 63 PHE B O 1
ATOM 2904 N N . GLU B 2 64 ? -95.459 20.990 246.568 1.00 35.07 64 GLU B N 1
ATOM 2905 C CA . GLU B 2 64 ? -94.838 22.043 247.371 1.00 36.52 64 GLU B CA 1
ATOM 2906 C C . GLU B 2 64 ? -95.845 22.570 248.388 1.00 35.73 64 GLU B C 1
ATOM 2907 O O . GLU B 2 64 ? -97.036 22.255 248.318 1.00 36.67 64 GLU B O 1
ATOM 2913 N N . SER B 2 65 ? -95.357 23.366 249.335 1.00 35.55 65 SER B N 1
ATOM 2914 C CA . SER B 2 65 ? -96.188 23.867 250.432 1.00 36.54 65 SER B CA 1
ATOM 2915 C C . SER B 2 65 ? -97.167 24.947 249.968 1.00 37.00 65 SER B C 1
ATOM 2916 O O . SER B 2 65 ? -96.796 25.841 249.205 1.00 37.88 65 SER B O 1
ATOM 2919 N N . ILE B 2 66 ? -98.416 24.838 250.426 1.00 37.26 66 ILE B N 1
ATOM 2920 C CA . ILE B 2 66 ? -99.414 25.916 250.306 1.00 39.06 66 ILE B CA 1
ATOM 2921 C C . ILE B 2 66 ? -99.975 26.364 251.671 1.00 42.05 66 ILE B C 1
ATOM 2922 O O . ILE B 2 66 ? -100.922 27.150 251.721 1.00 43.76 66 ILE B O 1
ATOM 2927 N N . GLU B 2 67 ? -99.381 25.875 252.764 1.00 45.36 67 GLU B N 1
ATOM 2928 C CA . GLU B 2 67 ? -99.763 26.250 254.127 1.00 48.78 67 GLU B CA 1
ATOM 2929 C C . GLU B 2 67 ? -98.499 26.493 254.942 1.00 49.89 67 GLU B C 1
ATOM 2930 O O . GLU B 2 67 ? -97.656 25.600 255.056 1.00 50.08 67 GLU B O 1
ATOM 2936 N N . SER B 2 68 ? -98.374 27.691 255.510 1.00 50.57 68 SER B N 1
ATOM 2937 C CA . SER B 2 68 ? -97.205 28.041 256.310 1.00 50.35 68 SER B CA 1
ATOM 2938 C C . SER B 2 68 ? -97.296 27.418 257.705 1.00 49.89 68 SER B C 1
ATOM 2939 O O . SER B 2 68 ? -98.285 27.609 258.414 1.00 50.21 68 SER B O 1
ATOM 2942 N N . GLU B 2 69 ? -96.260 26.668 258.076 1.00 49.20 69 GLU B N 1
ATOM 2943 C CA . GLU B 2 69 ? -96.147 26.058 259.405 1.00 50.27 69 GLU B CA 1
ATOM 2944 C C . GLU B 2 69 ? -95.952 27.089 260.523 1.00 50.97 69 GLU B C 1
ATOM 2945 O O . GLU B 2 69 ? -96.564 26.969 261.585 1.00 50.65 69 GLU B O 1
ATOM 2951 N N . PHE B 2 70 ? -95.106 28.093 260.274 1.00 52.75 70 PHE B N 1
ATOM 2952 C CA . PHE B 2 70 ? -94.614 29.002 261.323 1.00 53.04 70 PHE B CA 1
ATOM 2953 C C . PHE B 2 70 ? -95.132 30.445 261.270 1.00 57.14 70 PHE B C 1
ATOM 2954 O O . PHE B 2 70 ? -94.763 31.250 262.129 1.00 58.16 70 PHE B O 1
ATOM 2962 N N . SER B 2 71 ? -95.965 30.779 260.284 1.00 62.73 71 SER B N 1
ATOM 2963 C CA . SER B 2 71 ? -96.482 32.147 260.138 1.00 67.08 71 SER B CA 1
ATOM 2964 C C . SER B 2 71 ? -97.956 32.162 259.755 1.00 71.35 71 SER B C 1
ATOM 2965 O O . SER B 2 71 ? -98.527 31.133 259.381 1.00 69.88 71 SER B O 1
ATOM 2968 N N . GLU B 2 72 ? -98.560 33.344 259.859 1.00 75.81 72 GLU B N 1
ATOM 2969 C CA . GLU B 2 72 ? -99.980 33.530 259.564 1.00 80.30 72 GLU B CA 1
ATOM 2970 C C . GLU B 2 72 ? -100.265 33.391 258.071 1.00 82.05 72 GLU B C 1
ATOM 2971 O O . GLU B 2 72 ? -99.392 33.647 257.239 1.00 82.01 72 GLU B O 1
ATOM 2973 N N . ILE B 2 73 ? -101.486 32.964 257.756 1.00 82.91 73 ILE B N 1
ATOM 2974 C CA . ILE B 2 73 ? -101.982 32.881 256.382 1.00 81.54 73 ILE B CA 1
ATOM 2975 C C . ILE B 2 73 ? -103.235 33.736 256.259 1.00 79.43 73 ILE B C 1
ATOM 2976 O O . ILE B 2 73 ? -103.912 34.002 257.258 1.00 77.08 73 ILE B O 1
ATOM 2978 N N . ASP B 2 74 ? -103.537 34.171 255.036 1.00 76.06 74 ASP B N 1
ATOM 2979 C CA . ASP B 2 74 ? -104.727 34.988 254.772 1.00 74.68 74 ASP B CA 1
ATOM 2980 C C . ASP B 2 74 ? -105.999 34.185 255.052 1.00 71.26 74 ASP B C 1
ATOM 2981 O O . ASP B 2 74 ? -106.031 32.969 254.844 1.00 66.35 74 ASP B O 1
ATOM 2983 N N . HIS B 2 75 ? -107.033 34.875 255.529 1.00 68.18 75 HIS B N 1
ATOM 2984 C CA . HIS B 2 75 ? -108.242 34.227 256.052 1.00 64.99 75 HIS B CA 1
ATOM 2985 C C . HIS B 2 75 ? -109.027 33.451 254.995 1.00 62.03 75 HIS B C 1
ATOM 2986 O O . HIS B 2 75 ? -109.341 32.274 255.193 1.00 58.37 75 HIS B O 1
ATOM 2988 N N . GLN B 2 76 ? -109.331 34.109 253.877 1.00 59.58 76 GLN B N 1
ATOM 2989 C CA . GLN B 2 76 ? -110.168 33.512 252.830 1.00 56.85 76 GLN B CA 1
ATOM 2990 C C . GLN B 2 76 ? -109.438 32.439 252.024 1.00 51.94 76 GLN B C 1
ATOM 2991 O O . GLN B 2 76 ? -110.006 31.375 251.769 1.00 48.87 76 GLN B O 1
ATOM 2997 N N . ILE B 2 77 ? -108.193 32.712 251.630 1.00 48.52 77 ILE B N 1
ATOM 2998 C CA . ILE B 2 77 ? -107.360 31.702 250.958 1.00 46.81 77 ILE B CA 1
ATOM 2999 C C . ILE B 2 77 ? -107.124 30.493 251.881 1.00 40.94 77 ILE B C 1
ATOM 3000 O O . ILE B 2 77 ? -107.175 29.351 251.423 1.00 39.61 77 ILE B O 1
ATOM 3005 N N . GLY B 2 78 ? -106.901 30.751 253.171 1.00 37.63 78 GLY B N 1
ATOM 3006 C CA . GLY B 2 78 ? -106.717 29.696 254.170 1.00 37.97 78 GLY B CA 1
ATOM 3007 C C . GLY B 2 78 ? -107.933 28.801 254.360 1.00 37.41 78 GLY B C 1
ATOM 3008 O O . GLY B 2 78 ? -107.791 27.589 254.533 1.00 35.79 78 GLY B O 1
ATOM 3009 N N . ASN B 2 79 ? -109.125 29.400 254.335 1.00 37.08 79 ASN B N 1
ATOM 3010 C CA . ASN B 2 79 ? -110.385 28.644 254.409 1.00 36.79 79 ASN B CA 1
ATOM 3011 C C . ASN B 2 79 ? -110.613 27.771 253.173 1.00 34.24 79 ASN B C 1
ATOM 3012 O O . ASN B 2 79 ? -111.079 26.634 253.296 1.00 34.04 79 ASN B O 1
ATOM 3017 N N . VAL B 2 80 ? -110.287 28.301 251.995 1.00 32.31 80 VAL B N 1
ATOM 3018 C CA . VAL B 2 80 ? -110.395 27.549 250.736 1.00 32.54 80 VAL B CA 1
ATOM 3019 C C . VAL B 2 80 ? -109.414 26.369 250.716 1.00 32.26 80 VAL B C 1
ATOM 3020 O O . VAL B 2 80 ? -109.782 25.269 250.297 1.00 31.42 80 VAL B O 1
ATOM 3024 N N . ILE B 2 81 ? -108.181 26.605 251.168 1.00 32.07 81 ILE B N 1
ATOM 3025 C CA . ILE B 2 81 ? -107.164 25.546 251.268 1.00 32.53 81 ILE B CA 1
ATOM 3026 C C . ILE B 2 81 ? -107.605 24.462 252.262 1.00 31.50 81 ILE B C 1
ATOM 3027 O O . ILE B 2 81 ? -107.470 23.273 251.975 1.00 31.46 81 ILE B O 1
ATOM 3032 N N . ASN B 2 82 ? -108.128 24.878 253.416 1.00 31.57 82 ASN B N 1
ATOM 3033 C CA . ASN B 2 82 ? -108.642 23.939 254.426 1.00 33.23 82 ASN B CA 1
ATOM 3034 C C . ASN B 2 82 ? -109.803 23.088 253.901 1.00 31.43 82 ASN B C 1
ATOM 3035 O O . ASN B 2 82 ? -109.837 21.875 254.132 1.00 31.41 82 ASN B O 1
ATOM 3040 N N . TRP B 2 83 ? -110.734 23.723 253.190 1.00 30.11 83 TRP B N 1
ATOM 3041 C CA . TRP B 2 83 ? -111.845 23.013 252.547 1.00 29.27 83 TRP B CA 1
ATOM 3042 C C . TRP B 2 83 ? -111.339 22.012 251.506 1.00 28.81 83 TRP B C 1
ATOM 3043 O O . TRP B 2 83 ? -111.776 20.858 251.480 1.00 29.12 83 TRP B O 1
ATOM 3054 N N . THR B 2 84 ? -110.423 22.470 250.654 1.00 28.45 84 THR B N 1
ATOM 3055 C CA . THR B 2 84 ? -109.873 21.652 249.573 1.00 28.61 84 THR B CA 1
ATOM 3056 C C . THR B 2 84 ? -109.081 20.457 250.105 1.00 28.31 84 THR B C 1
ATOM 3057 O O . THR B 2 84 ? -109.296 19.332 249.654 1.00 28.65 84 THR B O 1
ATOM 3061 N N . LYS B 2 85 ? -108.182 20.701 251.058 1.00 28.61 85 LYS B N 1
ATOM 3062 C CA . LYS B 2 85 ? -107.371 19.628 251.650 1.00 29.76 85 LYS B CA 1
ATOM 3063 C C . LYS B 2 85 ? -108.220 18.566 252.356 1.00 28.25 85 LYS B C 1
ATOM 3064 O O . LYS B 2 85 ? -107.968 17.367 252.200 1.00 27.61 85 LYS B O 1
ATOM 3070 N N . ASP B 2 86 ? -109.219 19.007 253.120 1.00 28.01 86 ASP B N 1
ATOM 3071 C CA . ASP B 2 86 ? -110.136 18.082 253.798 1.00 28.83 86 ASP B CA 1
ATOM 3072 C C . ASP B 2 86 ? -111.004 17.297 252.810 1.00 26.90 86 ASP B C 1
ATOM 3073 O O . ASP B 2 86 ? -111.305 16.131 253.054 1.00 27.07 86 ASP B O 1
ATOM 3078 N N . SER B 2 87 ? -111.396 17.931 251.705 1.00 25.73 87 SER B N 1
ATOM 3079 C CA . SER B 2 87 ? -112.130 17.244 250.634 1.00 25.69 87 SER B CA 1
ATOM 3080 C C . SER B 2 87 ? -111.272 16.179 249.944 1.00 25.79 87 SER B C 1
ATOM 3081 O O . SER B 2 87 ? -111.751 15.071 249.680 1.00 25.45 87 SER B O 1
ATOM 3084 N N . ILE B 2 88 ? -110.010 16.516 249.672 1.00 26.25 88 ILE B N 1
ATOM 3085 C CA . ILE B 2 88 ? -109.047 15.571 249.084 1.00 27.12 88 ILE B CA 1
ATOM 3086 C C . ILE B 2 88 ? -108.761 14.412 250.052 1.00 26.78 88 ILE B C 1
ATOM 3087 O O . ILE B 2 88 ? -108.684 13.255 249.626 1.00 27.40 88 ILE B O 1
ATOM 3092 N N . THR B 2 89 ? -108.612 14.725 251.341 1.00 26.15 89 THR B N 1
ATOM 3093 C CA . THR B 2 89 ? -108.417 13.702 252.381 1.00 26.95 89 THR B CA 1
ATOM 3094 C C . THR B 2 89 ? -109.607 12.735 252.473 1.00 25.90 89 THR B C 1
ATOM 3095 O O . THR B 2 89 ? -109.408 11.528 252.612 1.00 24.71 89 THR B O 1
ATOM 3099 N N . ASP B 2 90 ? -110.829 13.264 252.405 1.00 25.47 90 ASP B N 1
ATOM 3100 C CA . ASP B 2 90 ? -112.033 12.414 252.384 1.00 25.38 90 ASP B CA 1
ATOM 3101 C C . ASP B 2 90 ? -112.072 11.488 251.164 1.00 24.24 90 ASP B C 1
ATOM 3102 O O . ASP B 2 90 ? -112.482 10.331 251.284 1.00 24.21 90 ASP B O 1
ATOM 3107 N N . ILE B 2 91 ? -111.643 11.997 250.007 1.00 23.68 91 ILE B N 1
ATOM 3108 C CA . ILE B 2 91 ? -111.574 11.196 248.776 1.00 24.16 91 ILE B CA 1
ATOM 3109 C C . ILE B 2 91 ? -110.563 10.049 248.909 1.00 23.88 91 ILE B C 1
ATOM 3110 O O . ILE B 2 91 ? -110.889 8.901 248.591 1.00 22.74 91 ILE B O 1
ATOM 3115 N N . TRP B 2 92 ? -109.350 10.359 249.370 1.00 23.76 92 TRP B N 1
ATOM 3116 C CA . TRP B 2 92 ? -108.301 9.336 249.523 1.00 23.65 92 TRP B CA 1
ATOM 3117 C C . TRP B 2 92 ? -108.600 8.326 250.631 1.00 23.37 92 TRP B C 1
ATOM 3118 O O . TRP B 2 92 ? -108.309 7.140 250.473 1.00 23.16 92 TRP B O 1
ATOM 3129 N N . THR B 2 93 ? -109.184 8.789 251.737 1.00 23.59 93 THR B N 1
ATOM 3130 C CA . THR B 2 93 ? -109.608 7.889 252.811 1.00 24.43 93 THR B CA 1
ATOM 3131 C C . THR B 2 93 ? -110.664 6.905 252.290 1.00 23.95 93 THR B C 1
ATOM 3132 O O . THR B 2 93 ? -110.587 5.706 252.562 1.00 23.51 93 THR B O 1
ATOM 3136 N N . TYR B 2 94 ? -111.630 7.421 251.533 1.00 23.68 94 TYR B N 1
ATOM 3137 C CA . TYR B 2 94 ? -112.666 6.590 250.916 1.00 24.00 94 TYR B CA 1
ATOM 3138 C C . TYR B 2 94 ? -112.081 5.611 249.889 1.00 23.51 94 TYR B C 1
ATOM 3139 O O . TYR B 2 94 ? -112.417 4.424 249.903 1.00 23.19 94 TYR B O 1
ATOM 3148 N N . GLN B 2 95 ? -111.223 6.117 249.003 1.00 23.29 95 GLN B N 1
ATOM 3149 C CA . GLN B 2 95 ? -110.578 5.294 247.976 1.00 24.04 95 GLN B CA 1
ATOM 3150 C C . GLN B 2 95 ? -109.728 4.179 248.583 1.00 24.33 95 GLN B C 1
ATOM 3151 O O . GLN B 2 95 ? -109.767 3.038 248.108 1.00 25.58 95 GLN B O 1
ATOM 3153 N N . ALA B 2 96 ? -108.979 4.512 249.636 1.00 24.35 96 ALA B N 1
ATOM 3154 C CA . ALA B 2 96 ? -108.147 3.540 250.353 1.00 24.78 96 ALA B CA 1
ATOM 3155 C C . ALA B 2 96 ? -108.995 2.455 251.012 1.00 25.22 96 ALA B C 1
ATOM 3156 O O . ALA B 2 96 ? -108.694 1.267 250.882 1.00 26.56 96 ALA B O 1
ATOM 3158 N N . GLU B 2 97 ? -110.052 2.871 251.708 1.00 25.55 97 GLU B N 1
ATOM 3159 C CA . GLU B 2 97 ? -110.997 1.937 252.337 1.00 27.00 97 GLU B CA 1
ATOM 3160 C C . GLU B 2 97 ? -111.652 0.993 251.326 1.00 25.93 97 GLU B C 1
ATOM 3161 O O . GLU B 2 97 ? -111.754 -0.209 251.580 1.00 25.69 97 GLU B O 1
ATOM 3167 N N . LEU B 2 98 ? -112.082 1.541 250.188 1.00 25.83 98 LEU B N 1
ATOM 3168 C CA . LEU B 2 98 ? -112.724 0.745 249.133 1.00 26.34 98 LEU B CA 1
ATOM 3169 C C . LEU B 2 98 ? -111.736 -0.191 248.435 1.00 25.75 98 LEU B C 1
ATOM 3170 O O . LEU B 2 98 ? -112.065 -1.354 248.181 1.00 25.62 98 LEU B O 1
ATOM 3175 N N . LEU B 2 99 ? -110.546 0.324 248.114 1.00 26.07 99 LEU B N 1
ATOM 3176 C CA . LEU B 2 99 ? -109.471 -0.475 247.510 1.00 27.08 99 LEU B CA 1
ATOM 3177 C C . LEU B 2 99 ? -109.216 -1.741 248.313 1.00 26.21 99 LEU B C 1
ATOM 3178 O O . LEU B 2 99 ? -109.308 -2.847 247.788 1.00 26.92 99 LEU B O 1
ATOM 3183 N N . VAL B 2 100 ? -108.912 -1.560 249.594 1.00 25.49 100 VAL B N 1
ATOM 3184 C CA . VAL B 2 100 ? -108.484 -2.663 250.448 1.00 25.28 100 VAL B CA 1
ATOM 3185 C C . VAL B 2 100 ? -109.655 -3.621 250.721 1.00 23.95 100 VAL B C 1
ATOM 3186 O O . VAL B 2 100 ? -109.455 -4.833 250.739 1.00 23.59 100 VAL B O 1
ATOM 3190 N N . ALA B 2 101 ? -110.868 -3.091 250.894 1.00 23.29 101 ALA B N 1
ATOM 3191 C CA . ALA B 2 101 ? -112.062 -3.935 251.064 1.00 23.62 101 ALA B CA 1
ATOM 3192 C C . ALA B 2 101 ? -112.336 -4.793 249.825 1.00 23.64 101 ALA B C 1
ATOM 3193 O O . ALA B 2 101 ? -112.602 -5.992 249.945 1.00 23.81 101 ALA B O 1
ATOM 3195 N N . MET B 2 102 ? -112.261 -4.173 248.647 1.00 24.77 102 MET B N 1
ATOM 3196 C CA . MET B 2 102 ? -112.453 -4.873 247.369 1.00 25.83 102 MET B CA 1
ATOM 3197 C C . MET B 2 102 ? -111.354 -5.902 247.126 1.00 23.82 102 MET B C 1
ATOM 3198 O O . MET B 2 102 ? -111.641 -7.041 246.751 1.00 23.20 102 MET B O 1
ATOM 3203 N N . GLU B 2 103 ? -110.102 -5.491 247.324 1.00 23.69 103 GLU B N 1
ATOM 3204 C CA . GLU B 2 103 ? -108.954 -6.381 247.136 1.00 24.28 103 GLU B CA 1
ATOM 3205 C C . GLU B 2 103 ? -108.978 -7.578 248.082 1.00 22.25 103 GLU B C 1
ATOM 3206 O O . GLU B 2 103 ? -108.686 -8.695 247.660 1.00 22.30 103 GLU B O 1
ATOM 3212 N N . ASN B 2 104 ? -109.337 -7.343 249.344 1.00 21.42 104 ASN B N 1
ATOM 3213 C CA . ASN B 2 104 ? -109.445 -8.424 250.336 1.00 21.44 104 ASN B CA 1
ATOM 3214 C C . ASN B 2 104 ? -110.533 -9.437 249.976 1.00 21.79 104 ASN B C 1
ATOM 3215 O O . ASN B 2 104 ? -110.324 -10.644 250.116 1.00 21.27 104 ASN B O 1
ATOM 3220 N N . GLN B 2 105 ? -111.686 -8.942 249.525 1.00 22.76 105 GLN B N 1
ATOM 3221 C CA . GLN B 2 105 ? -112.772 -9.811 249.048 1.00 22.97 105 GLN B CA 1
ATOM 3222 C C . GLN B 2 105 ? -112.283 -10.692 247.899 1.00 22.72 105 GLN B C 1
ATOM 3223 O O . GLN B 2 105 ? -112.503 -11.908 247.904 1.00 21.54 105 GLN B O 1
ATOM 3229 N N . HIS B 2 106 ? -111.608 -10.072 246.932 1.00 22.36 106 HIS B N 1
ATOM 3230 C CA . HIS B 2 106 ? -111.091 -10.787 245.764 1.00 23.34 106 HIS B CA 1
ATOM 3231 C C . HIS B 2 106 ? -109.981 -11.787 246.123 1.00 22.15 106 HIS B C 1
ATOM 3232 O O . HIS B 2 106 ? -109.942 -12.886 245.568 1.00 22.00 106 HIS B O 1
ATOM 3239 N N . THR B 2 107 ? -109.098 -11.409 247.047 1.00 21.26 107 THR B N 1
ATOM 3240 C CA . THR B 2 107 ? -108.007 -12.288 247.492 1.00 21.58 107 THR B CA 1
ATOM 3241 C C . THR B 2 107 ? -108.546 -13.566 248.132 1.00 21.04 107 THR B C 1
ATOM 3242 O O . THR B 2 107 ? -108.088 -14.664 247.813 1.00 21.28 107 THR B O 1
ATOM 3246 N N . ILE B 2 108 ? -109.514 -13.401 249.030 1.00 21.08 108 ILE B N 1
ATOM 3247 C CA . ILE B 2 108 ? -110.167 -14.517 249.724 1.00 22.78 108 ILE B CA 1
ATOM 3248 C C . ILE B 2 108 ? -110.892 -15.444 248.743 1.00 21.97 108 ILE B C 1
ATOM 3249 O O . ILE B 2 108 ? -110.773 -16.669 248.843 1.00 21.75 108 ILE B O 1
ATOM 3254 N N . ASP B 2 109 ? -111.635 -14.855 247.808 1.00 21.44 109 ASP B N 1
ATOM 3255 C CA . ASP B 2 109 ? -112.383 -15.626 246.810 1.00 21.88 109 ASP B CA 1
ATOM 3256 C C . ASP B 2 109 ? -111.475 -16.277 245.754 1.00 20.81 109 ASP B C 1
ATOM 3257 O O . ASP B 2 109 ? -111.748 -17.392 245.310 1.00 20.88 109 ASP B O 1
ATOM 3262 N N . MET B 2 110 ? -110.401 -15.591 245.367 1.00 20.13 110 MET B N 1
ATOM 3263 C CA . MET B 2 110 ? -109.379 -16.178 244.491 1.00 21.03 110 MET B CA 1
ATOM 3264 C C . MET B 2 110 ? -108.747 -17.413 245.133 1.00 20.28 110 MET B C 1
ATOM 3265 O O . MET B 2 110 ? -108.557 -18.433 244.467 1.00 20.34 110 MET B O 1
ATOM 3270 N N . ALA B 2 111 ? -108.414 -17.314 246.419 1.00 19.67 111 ALA B N 1
ATOM 3271 C CA . ALA B 2 111 ? -107.843 -18.448 247.151 1.00 19.96 111 ALA B CA 1
ATOM 3272 C C . ALA B 2 111 ? -108.822 -19.625 247.209 1.00 20.00 111 ALA B C 1
ATOM 3273 O O . ALA B 2 111 ? -108.420 -20.779 247.046 1.00 19.59 111 ALA B O 1
ATOM 3275 N N . ASP B 2 112 ? -110.100 -19.309 247.425 1.00 20.12 112 ASP B N 1
ATOM 3276 C CA . ASP B 2 112 ? -111.197 -20.289 247.405 1.00 20.63 112 ASP B CA 1
ATOM 3277 C C . ASP B 2 112 ? -111.278 -20.988 246.040 1.00 20.67 112 ASP B C 1
ATOM 3278 O O . ASP B 2 112 ? -111.391 -22.215 245.973 1.00 20.52 112 ASP B O 1
ATOM 3283 N N . SER B 2 113 ? -111.189 -20.208 244.962 1.00 20.61 113 SER B N 1
ATOM 3284 C CA . SER B 2 113 ? -111.229 -20.757 243.598 1.00 20.91 113 SER B CA 1
ATOM 3285 C C . SER B 2 113 ? -110.076 -21.728 243.300 1.00 20.38 113 SER B C 1
ATOM 3286 O O . SER B 2 113 ? -110.296 -22.764 242.668 1.00 19.68 113 SER B O 1
ATOM 3289 N N . GLU B 2 114 ? -108.864 -21.400 243.756 1.00 20.67 114 GLU B N 1
ATOM 3290 C CA . GLU B 2 114 ? -107.699 -22.277 243.535 1.00 21.51 114 GLU B CA 1
ATOM 3291 C C . GLU B 2 114 ? -107.851 -23.619 244.262 1.00 20.61 114 GLU B C 1
ATOM 3292 O O . GLU B 2 114 ? -107.435 -24.654 243.739 1.00 20.53 114 GLU B O 1
ATOM 3298 N N . MET B 2 115 ? -108.454 -23.595 245.453 1.00 19.74 115 MET B N 1
ATOM 3299 C CA . MET B 2 115 ? -108.785 -24.821 246.185 1.00 19.91 115 MET B CA 1
ATOM 3300 C C . MET B 2 115 ? -109.777 -25.668 245.386 1.00 19.39 115 MET B C 1
ATOM 3301 O O . MET B 2 115 ? -109.568 -26.872 245.210 1.00 19.77 115 MET B O 1
ATOM 3306 N N . LEU B 2 116 ? -110.844 -25.034 244.898 1.00 19.23 116 LEU B N 1
ATOM 3307 C CA . LEU B 2 116 ? -111.854 -25.729 244.098 1.00 19.05 116 LEU B CA 1
ATOM 3308 C C . LEU B 2 116 ? -111.281 -26.305 242.802 1.00 18.93 116 LEU B C 1
ATOM 3309 O O . LEU B 2 116 ? -111.628 -27.423 242.420 1.00 18.88 116 LEU B O 1
ATOM 3314 N N . ASN B 2 117 ? -110.417 -25.545 242.132 1.00 19.38 117 ASN B N 1
ATOM 3315 C CA . ASN B 2 117 ? -109.815 -25.997 240.870 1.00 20.68 117 ASN B CA 1
ATOM 3316 C C . ASN B 2 117 ? -108.913 -27.221 241.065 1.00 20.69 117 ASN B C 1
ATOM 3317 O O . ASN B 2 117 ? -108.883 -28.108 240.207 1.00 21.80 117 ASN B O 1
ATOM 3322 N N . LEU B 2 118 ? -108.200 -27.275 242.190 1.00 20.31 118 LEU B N 1
ATOM 3323 C CA . LEU B 2 118 ? -107.422 -28.466 242.548 1.00 20.37 118 LEU B CA 1
ATOM 3324 C C . LEU B 2 118 ? -108.342 -29.665 242.805 1.00 19.99 118 LEU B C 1
ATOM 3325 O O . LEU B 2 118 ? -108.096 -30.760 242.300 1.00 20.61 118 LEU B O 1
ATOM 3330 N N . TYR B 2 119 ? -109.396 -29.445 243.588 1.00 19.81 119 TYR B N 1
ATOM 3331 C CA . TYR B 2 119 ? -110.402 -30.475 243.877 1.00 20.19 119 TYR B CA 1
ATOM 3332 C C . TYR B 2 119 ? -111.040 -31.029 242.598 1.00 19.97 119 TYR B C 1
ATOM 3333 O O . TYR B 2 119 ? -111.164 -32.244 242.436 1.00 19.84 119 TYR B O 1
ATOM 3342 N N . GLU B 2 120 ? -111.423 -30.128 241.696 1.00 20.62 120 GLU B N 1
ATOM 3343 C CA . GLU B 2 120 ? -112.007 -30.503 240.402 1.00 22.03 120 GLU B CA 1
ATOM 3344 C C . GLU B 2 120 ? -111.038 -31.282 239.506 1.00 22.05 120 GLU B C 1
ATOM 3345 O O . GLU B 2 120 ? -111.448 -32.225 238.822 1.00 21.06 120 GLU B O 1
ATOM 3351 N N . ARG B 2 121 ? -109.766 -30.889 239.518 1.00 22.66 121 ARG B N 1
ATOM 3352 C CA . ARG B 2 121 ? -108.717 -31.612 238.784 1.00 24.42 121 ARG B CA 1
ATOM 3353 C C . ARG B 2 121 ? -108.639 -33.069 239.250 1.00 23.03 121 ARG B C 1
ATOM 3354 O O . ARG B 2 121 ? -108.594 -33.985 238.427 1.00 23.67 121 ARG B O 1
ATOM 3362 N N . VAL B 2 122 ? -108.660 -33.269 240.567 1.00 21.52 122 VAL B N 1
ATOM 3363 C CA . VAL B 2 122 ? -108.587 -34.611 241.158 1.00 21.38 122 VAL B CA 1
ATOM 3364 C C . VAL B 2 122 ? -109.856 -35.418 240.855 1.00 21.54 122 VAL B C 1
ATOM 3365 O O . VAL B 2 122 ? -109.764 -36.597 240.495 1.00 21.53 122 VAL B O 1
ATOM 3369 N N . ARG B 2 123 ? -111.027 -34.790 240.994 1.00 20.92 123 ARG B N 1
ATOM 3370 C CA . ARG B 2 123 ? -112.304 -35.454 240.686 1.00 21.60 123 ARG B CA 1
ATOM 3371 C C . ARG B 2 123 ? -112.305 -36.037 239.275 1.00 21.32 123 ARG B C 1
ATOM 3372 O O . ARG B 2 123 ? -112.635 -37.207 239.083 1.00 21.52 123 ARG B O 1
ATOM 3380 N N . LYS B 2 124 ? -111.930 -35.218 238.298 1.00 21.33 124 LYS B N 1
ATOM 3381 C CA . LYS B 2 124 ? -111.924 -35.651 236.899 1.00 22.66 124 LYS B CA 1
ATOM 3382 C C . LYS B 2 124 ? -110.863 -36.730 236.616 1.00 23.01 124 LYS B C 1
ATOM 3383 O O . LYS B 2 124 ? -111.131 -37.658 235.848 1.00 23.31 124 LYS B O 1
ATOM 3389 N N . GLN B 2 125 ? -109.686 -36.613 237.241 1.00 23.17 125 GLN B N 1
ATOM 3390 C CA . GLN B 2 125 ? -108.636 -37.649 237.162 1.00 24.58 125 GLN B CA 1
ATOM 3391 C C . GLN B 2 125 ? -109.143 -39.024 237.583 1.00 22.53 125 GLN B C 1
ATOM 3392 O O . GLN B 2 125 ? -108.925 -40.013 236.888 1.00 22.35 125 GLN B O 1
ATOM 3398 N N . LEU B 2 126 ? -109.787 -39.073 238.747 1.00 21.62 126 LEU B N 1
ATOM 3399 C CA . LEU B 2 126 ? -110.242 -40.334 239.336 1.00 21.32 126 LEU B CA 1
ATOM 3400 C C . LEU B 2 126 ? -111.402 -40.966 238.570 1.00 21.01 126 LEU B C 1
ATOM 3401 O O . LEU B 2 126 ? -111.572 -42.186 238.612 1.00 20.39 126 LEU B O 1
ATOM 3406 N N . ARG B 2 127 ? -112.191 -40.137 237.883 1.00 21.01 127 ARG B N 1
ATOM 3407 C CA . ARG B 2 127 ? -113.232 -40.603 236.966 1.00 21.34 127 ARG B CA 1
ATOM 3408 C C . ARG B 2 127 ? -114.226 -41.538 237.690 1.00 20.41 127 ARG B C 1
ATOM 3409 O O . ARG B 2 127 ? -114.846 -41.105 238.661 1.00 21.20 127 ARG B O 1
ATOM 3417 N N . GLN B 2 128 ? -114.358 -42.803 237.280 1.00 20.29 128 GLN B N 1
ATOM 3418 C CA . GLN B 2 128 ? -115.332 -43.714 237.891 1.00 21.49 128 GLN B CA 1
ATOM 3419 C C . GLN B 2 128 ? -114.724 -44.636 238.952 1.00 21.04 128 GLN B C 1
ATOM 3420 O O . GLN B 2 128 ? -115.378 -45.586 239.392 1.00 21.85 128 GLN B O 1
ATOM 3426 N N . ASN B 2 129 ? -113.497 -44.340 239.387 1.00 20.58 129 ASN B N 1
ATOM 3427 C CA . ASN B 2 129 ? -112.784 -45.182 240.350 1.00 20.32 129 ASN B CA 1
ATOM 3428 C C . ASN B 2 129 ? -112.908 -44.710 241.798 1.00 20.22 129 ASN B C 1
ATOM 3429 O O . ASN B 2 129 ? -112.421 -45.388 242.708 1.00 20.48 129 ASN B O 1
ATOM 3434 N N . ALA B 2 130 ? -113.554 -43.560 242.005 1.00 20.03 130 ALA B N 1
ATOM 3435 C CA . ALA B 2 130 ? -113.709 -42.969 243.329 1.00 19.42 130 ALA B CA 1
ATOM 3436 C C . ALA B 2 130 ? -115.042 -42.238 243.467 1.00 20.03 130 ALA B C 1
ATOM 3437 O O . ALA B 2 130 ? -115.704 -41.941 242.469 1.00 19.99 130 ALA B O 1
ATOM 3439 N N . GLU B 2 131 ? -115.419 -41.960 244.715 1.00 20.48 131 GLU B N 1
ATOM 3440 C CA . GLU B 2 131 ? -116.625 -41.191 245.036 1.00 20.78 131 GLU B CA 1
ATOM 3441 C C . GLU B 2 131 ? -116.315 -40.098 246.065 1.00 20.76 131 GLU B C 1
ATOM 3442 O O . GLU B 2 131 ? -115.482 -40.285 246.952 1.00 21.27 131 GLU B O 1
ATOM 3448 N N . GLU B 2 132 ? -117.013 -38.972 245.941 1.00 20.81 132 GLU B N 1
ATOM 3449 C CA . GLU B 2 132 ? -116.837 -37.812 246.812 1.00 21.40 132 GLU B CA 1
ATOM 3450 C C . GLU B 2 132 ? -117.582 -38.065 248.114 1.00 21.64 132 GLU B C 1
ATOM 3451 O O . GLU B 2 132 ? -118.724 -38.532 248.084 1.00 21.93 132 GLU B O 1
ATOM 3457 N N . ASP B 2 133 ? -116.951 -37.755 249.248 1.00 22.22 133 ASP B N 1
ATOM 3458 C CA . ASP B 2 133 ? -117.609 -37.887 250.558 1.00 24.41 133 ASP B CA 1
ATOM 3459 C C . ASP B 2 133 ? -118.311 -36.609 251.044 1.00 25.03 133 ASP B C 1
ATOM 3460 O O . ASP B 2 133 ? -118.958 -36.626 252.089 1.00 28.31 133 ASP B O 1
ATOM 3465 N N . GLY B 2 134 ? -118.178 -35.514 250.292 1.00 24.24 134 GLY B N 1
ATOM 3466 C CA . GLY B 2 134 ? -118.788 -34.232 250.654 1.00 24.25 134 GLY B CA 1
ATOM 3467 C C . GLY B 2 134 ? -117.955 -33.322 251.547 1.00 24.28 134 GLY B C 1
ATOM 3468 O O . GLY B 2 134 ? -118.365 -32.190 251.812 1.00 23.93 134 GLY B O 1
ATOM 3469 N N . LYS B 2 135 ? -116.794 -33.802 251.998 1.00 23.68 135 LYS B N 1
ATOM 3470 C CA . LYS B 2 135 ? -115.924 -33.069 252.922 1.00 25.32 135 LYS B CA 1
ATOM 3471 C C . LYS B 2 135 ? -114.564 -32.721 252.294 1.00 22.84 135 LYS B C 1
ATOM 3472 O O . LYS B 2 135 ? -113.631 -32.322 252.998 1.00 22.15 135 LYS B O 1
ATOM 3478 N N . GLY B 2 136 ? -114.466 -32.841 250.970 1.00 21.72 136 GLY B N 1
ATOM 3479 C CA . GLY B 2 136 ? -113.219 -32.600 250.248 1.00 22.22 136 GLY B CA 1
ATOM 3480 C C . GLY B 2 136 ? -112.369 -33.835 249.995 1.00 22.56 136 GLY B C 1
ATOM 3481 O O . GLY B 2 136 ? -111.264 -33.714 249.461 1.00 22.43 136 GLY B O 1
ATOM 3482 N N . CYS B 2 137 ? -112.868 -35.016 250.374 1.00 22.79 137 CYS B N 1
ATOM 3483 C CA . CYS B 2 137 ? -112.140 -36.269 250.162 1.00 23.45 137 CYS B CA 1
ATOM 3484 C C . CYS B 2 137 ? -112.790 -37.130 249.094 1.00 21.97 137 CYS B C 1
ATOM 3485 O O . CYS B 2 137 ? -113.969 -36.961 248.762 1.00 20.93 137 CYS B O 1
ATOM 3488 N N . PHE B 2 138 ? -111.986 -38.048 248.564 1.00 20.93 138 PHE B N 1
ATOM 3489 C CA . PHE B 2 138 ? -112.418 -39.034 247.586 1.00 20.64 138 PHE B CA 1
ATOM 3490 C C . PHE B 2 138 ? -112.131 -40.409 248.158 1.00 21.13 138 PHE B C 1
ATOM 3491 O O . PHE B 2 138 ? -110.990 -40.699 248.526 1.00 21.51 138 PHE B O 1
ATOM 3499 N N . GLU B 2 139 ? -113.169 -41.235 248.258 1.00 21.29 139 GLU B N 1
ATOM 3500 C CA . GLU B 2 139 ? -113.019 -42.630 248.654 1.00 22.30 139 GLU B CA 1
ATOM 3501 C C . GLU B 2 139 ? -112.711 -43.427 247.393 1.00 21.67 139 GLU B C 1
ATOM 3502 O O . GLU B 2 139 ? -113.523 -43.468 246.467 1.00 21.30 139 GLU B O 1
ATOM 3508 N N . ILE B 2 140 ? -111.519 -44.022 247.357 1.00 21.27 140 ILE B N 1
ATOM 3509 C CA . ILE B 2 140 ? -110.996 -44.707 246.179 1.00 21.57 140 ILE B CA 1
ATOM 3510 C C . ILE B 2 140 ? -111.334 -46.193 246.312 1.00 22.14 140 ILE B C 1
ATOM 3511 O O . ILE B 2 140 ? -110.960 -46.826 247.298 1.00 23.09 140 ILE B O 1
ATOM 3516 N N . TYR B 2 141 ? -112.025 -46.743 245.312 1.00 22.86 141 TYR B N 1
ATOM 3517 C CA . TYR B 2 141 ? -112.557 -48.118 245.378 1.00 23.48 141 TYR B CA 1
ATOM 3518 C C . TYR B 2 141 ? -111.620 -49.203 244.805 1.00 24.01 141 TYR B C 1
ATOM 3519 O O . TYR B 2 141 ? -112.069 -50.273 244.389 1.00 24.90 141 TYR B O 1
ATOM 3528 N N . HIS B 2 142 ? -110.321 -48.926 244.798 1.00 23.94 142 HIS B N 1
ATOM 3529 C CA . HIS B 2 142 ? -109.303 -49.931 244.514 1.00 23.24 142 HIS B CA 1
ATOM 3530 C C . HIS B 2 142 ? -108.125 -49.714 245.446 1.00 23.26 142 HIS B C 1
ATOM 3531 O O . HIS B 2 142 ? -108.000 -48.649 246.058 1.00 22.73 142 HIS B O 1
ATOM 3538 N N . ALA B 2 143 ? -107.270 -50.728 245.555 1.00 23.52 143 ALA B N 1
ATOM 3539 C CA . ALA B 2 143 ? -106.011 -50.583 246.274 1.00 23.31 143 ALA B CA 1
ATOM 3540 C C . ALA B 2 143 ? -105.194 -49.507 245.563 1.00 23.08 143 ALA B C 1
ATOM 3541 O O . ALA B 2 143 ? -104.927 -49.622 244.364 1.00 23.07 143 ALA B O 1
ATOM 3543 N N . CYS B 2 144 ? -104.853 -48.446 246.294 1.00 23.12 144 CYS B N 1
ATOM 3544 C CA . CYS B 2 144 ? -104.102 -47.320 245.742 1.00 24.04 144 CYS B CA 1
ATOM 3545 C C . CYS B 2 144 ? -102.909 -47.038 246.650 1.00 23.82 144 CYS B C 1
ATOM 3546 O O . CYS B 2 144 ? -103.002 -46.274 247.618 1.00 22.78 144 CYS B O 1
ATOM 3549 N N . ASP B 2 145 ? -101.792 -47.683 246.319 1.00 23.66 145 ASP B N 1
ATOM 3550 C CA . ASP B 2 145 ? -100.555 -47.604 247.102 1.00 23.80 145 ASP B CA 1
ATOM 3551 C C . ASP B 2 145 ? -99.837 -46.253 246.937 1.00 23.07 145 ASP B C 1
ATOM 3552 O O . ASP B 2 145 ? -100.371 -45.344 246.306 1.00 22.16 145 ASP B O 1
ATOM 3557 N N . ASP B 2 146 ? -98.649 -46.108 247.524 1.00 23.39 146 ASP B N 1
ATOM 3558 C CA . ASP B 2 146 ? -97.936 -44.818 247.497 1.00 24.18 146 ASP B CA 1
ATOM 3559 C C . ASP B 2 146 ? -97.633 -44.294 246.091 1.00 23.81 146 ASP B C 1
ATOM 3560 O O . ASP B 2 146 ? -97.752 -43.094 245.846 1.00 23.28 146 ASP B O 1
ATOM 3565 N N . SER B 2 147 ? -97.248 -45.186 245.180 1.00 25.11 147 SER B N 1
ATOM 3566 C CA . SER B 2 147 ? -97.003 -44.797 243.786 1.00 25.96 147 SER B CA 1
ATOM 3567 C C . SER B 2 147 ? -98.301 -44.361 243.098 1.00 24.66 147 SER B C 1
ATOM 3568 O O . SER B 2 147 ? -98.299 -43.404 242.324 1.00 24.20 147 SER B O 1
ATOM 3571 N N . CYS B 2 148 ? -99.399 -45.060 243.397 1.00 24.18 148 CYS B N 1
ATOM 3572 C CA . CYS B 2 148 ? -100.738 -44.674 242.927 1.00 24.34 148 CYS B CA 1
ATOM 3573 C C . CYS B 2 148 ? -101.146 -43.290 243.445 1.00 23.14 148 CYS B C 1
ATOM 3574 O O . CYS B 2 148 ? -101.616 -42.451 242.672 1.00 22.46 148 CYS B O 1
ATOM 3577 N N . MET B 2 149 ? -100.953 -43.051 244.742 1.00 22.32 149 MET B N 1
ATOM 3578 C CA . MET B 2 149 ? -101.247 -41.738 245.335 1.00 22.65 149 MET B CA 1
ATOM 3579 C C . MET B 2 149 ? -100.392 -40.634 244.714 1.00 22.61 149 MET B C 1
ATOM 3580 O O . MET B 2 149 ? -100.897 -39.552 244.413 1.00 21.00 149 MET B O 1
ATOM 3585 N N . GLU B 2 150 ? -99.108 -40.925 244.510 1.00 24.09 150 GLU B N 1
ATOM 3586 C CA . GLU B 2 150 ? -98.192 -39.994 243.844 1.00 25.89 150 GLU B CA 1
ATOM 3587 C C . GLU B 2 150 ? -98.615 -39.681 242.399 1.00 25.03 150 GLU B C 1
ATOM 3588 O O . GLU B 2 150 ? -98.461 -38.543 241.944 1.00 25.47 150 GLU B O 1
ATOM 3594 N N . SER B 2 151 ? -99.149 -40.676 241.688 1.00 24.01 151 SER B N 1
ATOM 3595 C CA . SER B 2 151 ? -99.648 -40.463 240.320 1.00 23.99 151 SER B CA 1
ATOM 3596 C C . SER B 2 151 ? -100.850 -39.510 240.289 1.00 22.84 151 SER B C 1
ATOM 3597 O O . SER B 2 151 ? -100.990 -38.730 239.347 1.00 22.85 151 SER B O 1
ATOM 3600 N N . ILE B 2 152 ? -101.697 -39.566 241.319 1.00 22.26 152 ILE B N 1
ATOM 3601 C CA . ILE B 2 152 ? -102.826 -38.634 241.452 1.00 23.04 152 ILE B CA 1
ATOM 3602 C C . ILE B 2 152 ? -102.310 -37.204 241.655 1.00 23.55 152 ILE B C 1
ATOM 3603 O O . ILE B 2 152 ? -102.775 -36.273 240.991 1.00 24.64 152 ILE B O 1
ATOM 3608 N N . ARG B 2 153 ? -101.344 -37.042 242.557 1.00 24.03 153 ARG B N 1
ATOM 3609 C CA . ARG B 2 153 ? -100.721 -35.733 242.804 1.00 25.46 153 ARG B CA 1
ATOM 3610 C C . ARG B 2 153 ? -99.978 -35.187 241.571 1.00 27.01 153 ARG B C 1
ATOM 3611 O O . ARG B 2 153 ? -99.988 -33.978 241.332 1.00 28.10 153 ARG B O 1
ATOM 3619 N N . ASN B 2 154 ? -99.366 -36.084 240.792 1.00 29.55 154 ASN B N 1
ATOM 3620 C CA . ASN B 2 154 ? -98.606 -35.729 239.574 1.00 33.19 154 ASN B CA 1
ATOM 3621 C C . ASN B 2 154 ? -99.436 -35.495 238.303 1.00 33.18 154 ASN B C 1
ATOM 3622 O O . ASN B 2 154 ? -98.893 -34.998 237.315 1.00 35.70 154 ASN B O 1
ATOM 3627 N N . ASN B 2 155 ? -100.717 -35.867 238.317 1.00 33.65 155 ASN B N 1
ATOM 3628 C CA . ASN B 2 155 ? -101.562 -35.897 237.111 1.00 35.50 155 ASN B CA 1
ATOM 3629 C C . ASN B 2 155 ? -101.095 -36.960 236.087 1.00 35.64 155 ASN B C 1
ATOM 3630 O O . ASN B 2 155 ? -101.225 -36.764 234.877 1.00 37.76 155 ASN B O 1
ATOM 3635 N N . THR B 2 156 ? -100.553 -38.077 236.584 1.00 33.54 156 THR B N 1
ATOM 3636 C CA . THR B 2 156 ? -100.216 -39.246 235.748 1.00 32.43 156 THR B CA 1
ATOM 3637 C C . THR B 2 156 ? -101.080 -40.480 236.074 1.00 29.61 156 THR B C 1
ATOM 3638 O O . THR B 2 156 ? -100.837 -41.563 235.535 1.00 29.78 156 THR B O 1
ATOM 3642 N N . TYR B 2 157 ? -102.087 -40.314 236.935 1.00 27.11 157 TYR B N 1
ATOM 3643 C CA . TYR B 2 157 ? -102.989 -41.408 237.309 1.00 25.60 157 TYR B CA 1
ATOM 3644 C C . TYR B 2 157 ? -103.772 -41.875 236.086 1.00 25.99 157 TYR B C 1
ATOM 3645 O O . TYR B 2 157 ? -104.339 -41.057 235.358 1.00 27.41 157 TYR B O 1
ATOM 3654 N N . ASN B 2 158 ? -103.781 -43.188 235.869 1.00 25.40 158 ASN B N 1
ATOM 3655 C CA . ASN B 2 158 ? -104.435 -43.798 234.720 1.00 25.88 158 ASN B CA 1
ATOM 3656 C C . ASN B 2 158 ? -105.661 -44.559 235.221 1.00 24.07 158 ASN B C 1
ATOM 3657 O O . ASN B 2 158 ? -105.544 -45.679 235.719 1.00 23.73 158 ASN B O 1
ATOM 3662 N N . HIS B 2 159 ? -106.836 -43.937 235.100 1.00 22.64 159 HIS B N 1
ATOM 3663 C CA . HIS B 2 159 ? -108.081 -44.528 235.614 1.00 22.71 159 HIS B CA 1
ATOM 3664 C C . HIS B 2 159 ? -108.389 -45.896 234.980 1.00 22.73 159 HIS B C 1
ATOM 3665 O O . HIS B 2 159 ? -108.930 -46.780 235.642 1.00 22.61 159 HIS B O 1
ATOM 3672 N N . SER B 2 160 ? -108.037 -46.051 233.702 1.00 24.01 160 SER B N 1
ATOM 3673 C CA . SER B 2 160 ? -108.290 -47.288 232.950 1.00 26.41 160 SER B CA 1
ATOM 3674 C C . SER B 2 160 ? -107.619 -48.515 233.559 1.00 26.45 160 SER B C 1
ATOM 3675 O O . SER B 2 160 ? -108.158 -49.618 233.479 1.00 27.84 160 SER B O 1
ATOM 3678 N N . GLN B 2 161 ? -106.449 -48.308 234.161 1.00 26.68 161 GLN B N 1
ATOM 3679 C CA . GLN B 2 161 ? -105.697 -49.369 234.841 1.00 27.35 161 GLN B CA 1
ATOM 3680 C C . GLN B 2 161 ? -106.506 -50.037 235.958 1.00 26.12 161 GLN B C 1
ATOM 3681 O O . GLN B 2 161 ? -106.455 -51.255 236.111 1.00 27.40 161 GLN B O 1
ATOM 3687 N N . TYR B 2 162 ? -107.255 -49.232 236.714 1.00 24.61 162 TYR B N 1
ATOM 3688 C CA . TYR B 2 162 ? -107.970 -49.689 237.913 1.00 24.67 162 TYR B CA 1
ATOM 3689 C C . TYR B 2 162 ? -109.493 -49.813 237.762 1.00 24.62 162 TYR B C 1
ATOM 3690 O O . TYR B 2 162 ? -110.172 -50.215 238.711 1.00 24.04 162 TYR B O 1
ATOM 3699 N N . ARG B 2 163 ? -110.029 -49.472 236.590 1.00 25.36 163 ARG B N 1
ATOM 3700 C CA . ARG B 2 163 ? -111.481 -49.331 236.407 1.00 26.02 163 ARG B CA 1
ATOM 3701 C C . ARG B 2 163 ? -112.276 -50.604 236.717 1.00 26.44 163 ARG B C 1
ATOM 3702 O O . ARG B 2 163 ? -113.297 -50.540 237.404 1.00 25.95 163 ARG B O 1
ATOM 3710 N N . GLU B 2 164 ? -111.805 -51.747 236.222 1.00 28.09 164 GLU B N 1
ATOM 3711 C CA . GLU B 2 164 ? -112.484 -53.028 236.461 1.00 30.48 164 GLU B CA 1
ATOM 3712 C C . GLU B 2 164 ? -112.583 -53.330 237.959 1.00 28.55 164 GLU B C 1
ATOM 3713 O O . GLU B 2 164 ? -113.666 -53.626 238.461 1.00 27.87 164 GLU B O 1
ATOM 3719 N N . GLU B 2 165 ? -111.453 -53.236 238.659 1.00 27.86 165 GLU B N 1
ATOM 3720 C CA . GLU B 2 165 ? -111.401 -53.434 240.116 1.00 27.72 165 GLU B CA 1
ATOM 3721 C C . GLU B 2 165 ? -112.345 -52.475 240.846 1.00 25.67 165 GLU B C 1
ATOM 3722 O O . GLU B 2 165 ? -113.110 -52.891 241.719 1.00 24.31 165 GLU B O 1
ATOM 3728 N N . ALA B 2 166 ? -112.290 -51.201 240.470 1.00 24.19 166 ALA B N 1
ATOM 3729 C CA . ALA B 2 166 ? -113.080 -50.164 241.131 1.00 24.14 166 ALA B CA 1
ATOM 3730 C C . ALA B 2 166 ? -114.588 -50.357 240.969 1.00 24.63 166 ALA B C 1
ATOM 3731 O O . ALA B 2 166 ? -115.330 -50.254 241.946 1.00 24.77 166 ALA B O 1
ATOM 3733 N N . LEU B 2 167 ? -115.033 -50.655 239.751 1.00 25.93 167 LEU B N 1
ATOM 3734 C CA . LEU B 2 167 ? -116.467 -50.832 239.482 1.00 28.38 167 LEU B CA 1
ATOM 3735 C C . LEU B 2 167 ? -117.053 -52.049 240.199 1.00 28.93 167 LEU B C 1
ATOM 3736 O O . LEU B 2 167 ? -118.191 -51.995 240.672 1.00 29.32 167 LEU B O 1
ATOM 3741 N N . LEU B 2 168 ? -116.278 -53.131 240.291 1.00 29.37 168 LEU B N 1
ATOM 3742 C CA . LEU B 2 168 ? -116.688 -54.315 241.059 1.00 31.07 168 LEU B CA 1
ATOM 3743 C C . LEU B 2 168 ? -116.918 -53.979 242.536 1.00 29.37 168 LEU B C 1
ATOM 3744 O O . LEU B 2 168 ? -117.896 -54.434 243.130 1.00 28.59 168 LEU B O 1
ATOM 3749 N N . ASN B 2 169 ? -116.027 -53.170 243.110 1.00 28.48 169 ASN B N 1
ATOM 3750 C CA . ASN B 2 169 ? -116.158 -52.728 244.505 1.00 28.61 169 ASN B CA 1
ATOM 3751 C C . ASN B 2 169 ? -117.266 -51.690 244.704 1.00 27.85 169 ASN B C 1
ATOM 3752 O O . ASN B 2 169 ? -117.993 -51.753 245.698 1.00 28.03 169 ASN B O 1
ATOM 3757 N N . ARG B 2 170 ? -117.396 -50.749 243.769 1.00 26.89 170 ARG B N 1
ATOM 3758 C CA . ARG B 2 170 ? -118.450 -49.720 243.836 1.00 27.62 170 ARG B CA 1
ATOM 3759 C C . ARG B 2 170 ? -119.864 -50.299 243.742 1.00 29.36 170 ARG B C 1
ATOM 3760 O O . ARG B 2 170 ? -120.765 -49.857 244.453 1.00 29.39 170 ARG B O 1
ATOM 3768 N N . LEU B 2 171 ? -120.044 -51.276 242.857 1.00 31.34 171 LEU B N 1
ATOM 3769 C CA . LEU B 2 171 ? -121.340 -51.933 242.651 1.00 34.16 171 LEU B CA 1
ATOM 3770 C C . LEU B 2 171 ? -121.592 -53.107 243.610 1.00 36.64 171 LEU B C 1
ATOM 3771 O O . LEU B 2 171 ? -122.706 -53.630 243.654 1.00 37.79 171 LEU B O 1
ATOM 3776 N N . ASN B 2 172 ? -120.560 -53.514 244.357 1.00 39.35 172 ASN B N 1
ATOM 3777 C CA . ASN B 2 172 ? -120.628 -54.608 245.339 1.00 41.54 172 ASN B CA 1
ATOM 3778 C C . ASN B 2 172 ? -120.929 -55.953 244.657 1.00 42.80 172 ASN B C 1
ATOM 3779 O O . ASN B 2 172 ? -121.795 -56.713 245.096 1.00 43.81 172 ASN B O 1
ATOM 3784 N N . ILE B 2 173 ? -120.186 -56.230 243.583 1.00 44.36 173 ILE B N 1
ATOM 3785 C CA . ILE B 2 173 ? -120.342 -57.458 242.785 1.00 46.06 173 ILE B CA 1
ATOM 3786 C C . ILE B 2 173 ? -118.996 -58.182 242.595 1.00 49.39 173 ILE B C 1
ATOM 3787 O O . ILE B 2 173 ? -118.780 -58.855 241.583 1.00 50.75 173 ILE B O 1
ATOM 3792 N N . ASN B 2 174 ? -118.109 -58.057 243.583 1.00 52.91 174 ASN B N 1
ATOM 3793 C CA . ASN B 2 174 ? -116.761 -58.628 243.508 1.00 56.55 174 ASN B CA 1
ATOM 3794 C C . ASN B 2 174 ? -116.860 -60.132 243.807 1.00 61.95 174 ASN B C 1
ATOM 3795 O O . ASN B 2 174 ? -117.323 -60.504 244.889 1.00 66.30 174 ASN B O 1
ATOM 3800 N N . PRO B 2 175 ? -116.450 -61.000 242.851 1.00 66.55 175 PRO B N 1
ATOM 3801 C CA . PRO B 2 175 ? -116.585 -62.447 243.073 1.00 68.49 175 PRO B CA 1
ATOM 3802 C C . PRO B 2 175 ? -115.604 -62.987 244.115 1.00 70.78 175 PRO B C 1
ATOM 3803 O O . PRO B 2 175 ? -115.986 -63.196 245.267 1.00 73.72 175 PRO B O 1
ATOM 3807 N N . ASP C 1 1 ? -141.333 -41.963 237.674 1.00 57.44 -1 ASP C N 1
ATOM 3808 C CA . ASP C 1 1 ? -141.118 -43.132 238.589 1.00 55.17 -1 ASP C CA 1
ATOM 3809 C C . ASP C 1 1 ? -140.166 -42.849 239.767 1.00 49.12 -1 ASP C C 1
ATOM 3810 O O . ASP C 1 1 ? -140.470 -43.245 240.894 1.00 49.87 -1 ASP C O 1
ATOM 3815 N N . PRO C 1 2 ? -139.017 -42.175 239.521 1.00 43.31 0 PRO C N 1
ATOM 3816 C CA . PRO C 1 2 ? -138.202 -41.758 240.670 1.00 38.75 0 PRO C CA 1
ATOM 3817 C C . PRO C 1 2 ? -138.843 -40.597 241.429 1.00 33.01 0 PRO C C 1
ATOM 3818 O O . PRO C 1 2 ? -139.519 -39.768 240.820 1.00 30.57 0 PRO C O 1
ATOM 3822 N N . ASP C 1 3 ? -138.632 -40.549 242.744 1.00 31.15 1 ASP C N 1
ATOM 3823 C CA . ASP C 1 3 ? -139.002 -39.377 243.546 1.00 29.75 1 ASP C CA 1
ATOM 3824 C C . ASP C 1 3 ? -138.065 -38.222 243.198 1.00 28.96 1 ASP C C 1
ATOM 3825 O O . ASP C 1 3 ? -137.025 -38.430 242.568 1.00 27.85 1 ASP C O 1
ATOM 3830 N N . LYS C 1 4 ? -138.431 -37.012 243.610 1.00 29.72 2 LYS C N 1
ATOM 3831 C CA . LYS C 1 4 ? -137.753 -35.808 243.136 1.00 30.84 2 LYS C CA 1
ATOM 3832 C C . LYS C 1 4 ? -137.580 -34.778 244.246 1.00 28.76 2 LYS C C 1
ATOM 3833 O O . LYS C 1 4 ? -138.489 -34.573 245.049 1.00 27.71 2 LYS C O 1
ATOM 3839 N N . ILE C 1 5 ? -136.401 -34.158 244.293 1.00 27.57 3 ILE C N 1
ATOM 3840 C CA . ILE C 1 5 ? -136.181 -32.947 245.090 1.00 27.52 3 ILE C CA 1
ATOM 3841 C C . ILE C 1 5 ? -135.565 -31.882 244.179 1.00 26.99 3 ILE C C 1
ATOM 3842 O O . ILE C 1 5 ? -134.564 -32.131 243.500 1.00 25.87 3 ILE C O 1
ATOM 3847 N N . CYS C 1 6 ? -136.204 -30.714 244.155 1.00 27.23 4 CYS C N 1
ATOM 3848 C CA . CYS C 1 6 ? -135.852 -29.614 243.269 1.00 28.68 4 CYS C CA 1
ATOM 3849 C C . CYS C 1 6 ? -135.324 -28.452 244.094 1.00 27.23 4 CYS C C 1
ATOM 3850 O O . CYS C 1 6 ? -135.934 -28.073 245.092 1.00 26.87 4 CYS C O 1
ATOM 3853 N N . LEU C 1 7 ? -134.188 -27.902 243.674 1.00 25.97 5 LEU C N 1
ATOM 3854 C CA . LEU C 1 7 ? -133.601 -26.729 244.318 1.00 25.83 5 LEU C CA 1
ATOM 3855 C C . LEU C 1 7 ? -134.084 -25.481 243.591 1.00 24.67 5 LEU C C 1
ATOM 3856 O O . LEU C 1 7 ? -134.261 -25.493 242.370 1.00 24.57 5 LEU C O 1
ATOM 3861 N N . GLY C 1 8 ? -134.308 -24.409 244.344 1.00 23.34 6 GLY C N 1
ATOM 3862 C CA . GLY C 1 8 ? -134.778 -23.161 243.760 1.00 23.14 6 GLY C CA 1
ATOM 3863 C C . GLY C 1 8 ? -134.497 -21.945 244.609 1.00 22.81 6 GLY C C 1
ATOM 3864 O O . GLY C 1 8 ? -133.911 -22.038 245.692 1.00 22.54 6 GLY C O 1
ATOM 3865 N N . HIS C 1 9 ? -134.924 -20.802 244.086 1.00 22.03 7 HIS C N 1
ATOM 3866 C CA . HIS C 1 9 ? -134.767 -19.517 244.748 1.00 21.84 7 HIS C CA 1
ATOM 3867 C C . HIS C 1 9 ? -136.049 -18.716 244.603 1.00 23.22 7 HIS C C 1
ATOM 3868 O O . HIS C 1 9 ? -136.882 -19.019 243.746 1.00 22.98 7 HIS C O 1
ATOM 3875 N N . HIS C 1 10 ? -136.203 -17.694 245.440 1.00 25.05 8 HIS C N 1
ATOM 3876 C CA . HIS C 1 10 ? -137.413 -16.873 245.416 1.00 26.21 8 HIS C CA 1
ATOM 3877 C C . HIS C 1 10 ? -137.426 -15.883 244.251 1.00 26.15 8 HIS C C 1
ATOM 3878 O O . HIS C 1 10 ? -136.414 -15.668 243.575 1.00 25.79 8 HIS C O 1
ATOM 3885 N N . ALA C 1 11 ? -138.600 -15.319 244.008 1.00 27.07 9 ALA C N 1
ATOM 3886 C CA . ALA C 1 11 ? -138.776 -14.229 243.055 1.00 27.61 9 ALA C CA 1
ATOM 3887 C C . ALA C 1 11 ? -139.943 -13.371 243.516 1.00 28.90 9 ALA C C 1
ATOM 3888 O O . ALA C 1 11 ? -140.653 -13.738 244.449 1.00 28.90 9 ALA C O 1
ATOM 3890 N N . VAL C 1 12 ? -140.114 -12.223 242.870 1.00 30.41 10 VAL C N 1
ATOM 3891 C CA . VAL C 1 12 ? -141.246 -11.327 243.123 1.00 32.16 10 VAL C CA 1
ATOM 3892 C C . VAL C 1 12 ? -141.886 -10.943 241.797 1.00 33.85 10 VAL C C 1
ATOM 3893 O O . VAL C 1 12 ? -141.236 -10.996 240.752 1.00 34.05 10 VAL C O 1
ATOM 3897 N N . ALA C 1 13 ? -143.161 -10.567 241.846 1.00 37.17 11 ALA C N 1
ATOM 3898 C CA . ALA C 1 13 ? -143.908 -10.179 240.646 1.00 39.66 11 ALA C CA 1
ATOM 3899 C C . ALA C 1 13 ? -143.272 -8.965 239.970 1.00 41.04 11 ALA C C 1
ATOM 3900 O O . ALA C 1 13 ? -142.942 -9.013 238.782 1.00 42.48 11 ALA C O 1
ATOM 3902 N N . ASN C 1 14 ? -143.088 -7.898 240.749 1.00 40.98 12 ASN C N 1
ATOM 3903 C CA . ASN C 1 14 ? -142.488 -6.649 240.275 1.00 40.74 12 ASN C CA 1
ATOM 3904 C C . ASN C 1 14 ? -141.130 -6.416 240.937 1.00 38.03 12 ASN C C 1
ATOM 3905 O O . ASN C 1 14 ? -141.058 -6.057 242.114 1.00 37.61 12 ASN C O 1
ATOM 3907 N N . GLY C 1 15 ? -140.058 -6.628 240.176 1.00 35.57 13 GLY C N 1
ATOM 3908 C CA . GLY C 1 15 ? -138.697 -6.374 240.650 1.00 34.74 13 GLY C CA 1
ATOM 3909 C C . GLY C 1 15 ? -138.316 -4.908 240.549 1.00 34.62 13 GLY C C 1
ATOM 3910 O O . GLY C 1 15 ? -139.117 -4.078 240.109 1.00 35.96 13 GLY C O 1
ATOM 3911 N N . THR C 1 16 ? -137.089 -4.599 240.964 1.00 33.50 14 THR C N 1
ATOM 3912 C CA . THR C 1 16 ? -136.537 -3.244 240.901 1.00 33.77 14 THR C CA 1
ATOM 3913 C C . THR C 1 16 ? -135.355 -3.219 239.937 1.00 31.49 14 THR C C 1
ATOM 3914 O O . THR C 1 16 ? -134.531 -4.137 239.931 1.00 30.61 14 THR C O 1
ATOM 3918 N N . ILE C 1 17 ? -135.269 -2.155 239.144 1.00 29.81 15 ILE C N 1
ATOM 3919 C CA . ILE C 1 17 ? -134.206 -1.996 238.157 1.00 30.20 15 ILE C CA 1
ATOM 3920 C C . ILE C 1 17 ? -132.984 -1.354 238.818 1.00 28.84 15 ILE C C 1
ATOM 3921 O O . ILE C 1 17 ? -133.104 -0.331 239.499 1.00 28.75 15 ILE C O 1
ATOM 3926 N N . VAL C 1 18 ? -131.819 -1.970 238.614 1.00 27.09 16 VAL C N 1
ATOM 3927 C CA . VAL C 1 18 ? -130.532 -1.413 239.048 1.00 25.74 16 VAL C CA 1
ATOM 3928 C C . VAL C 1 18 ? -129.538 -1.460 237.893 1.00 25.92 16 VAL C C 1
ATOM 3929 O O . VAL C 1 18 ? -129.773 -2.144 236.891 1.00 26.18 16 VAL C O 1
ATOM 3933 N N . LYS C 1 19 ? -128.433 -0.733 238.045 1.00 26.32 17 LYS C N 1
ATOM 3934 C CA . LYS C 1 19 ? -127.337 -0.757 237.080 1.00 28.06 17 LYS C CA 1
ATOM 3935 C C . LYS C 1 19 ? -126.183 -1.580 237.649 1.00 26.72 17 LYS C C 1
ATOM 3936 O O . LYS C 1 19 ? -125.870 -1.482 238.838 1.00 26.93 17 LYS C O 1
ATOM 3942 N N . THR C 1 20 ? -125.578 -2.403 236.795 1.00 26.17 18 THR C N 1
ATOM 3943 C CA . THR C 1 20 ? -124.393 -3.191 237.139 1.00 26.19 18 THR C CA 1
ATOM 3944 C C . THR C 1 20 ? -123.236 -2.740 236.239 1.00 27.04 18 THR C C 1
ATOM 3945 O O . THR C 1 20 ? -123.377 -1.780 235.476 1.00 28.48 18 THR C O 1
ATOM 3949 N N . LEU C 1 21 ? -122.098 -3.425 236.331 1.00 27.92 19 LEU C N 1
ATOM 3950 C CA . LEU C 1 21 ? -120.954 -3.148 235.452 1.00 29.72 19 LEU C CA 1
ATOM 3951 C C . LEU C 1 21 ? -121.254 -3.447 233.976 1.00 30.39 19 LEU C C 1
ATOM 3952 O O . LEU C 1 21 ? -120.724 -2.773 233.088 1.00 30.63 19 LEU C O 1
ATOM 3957 N N . THR C 1 22 ? -122.106 -4.444 233.730 1.00 30.76 20 THR C N 1
ATOM 3958 C CA . THR C 1 22 ? -122.388 -4.949 232.383 1.00 32.35 20 THR C CA 1
ATOM 3959 C C . THR C 1 22 ? -123.819 -4.705 231.871 1.00 32.90 20 THR C C 1
ATOM 3960 O O . THR C 1 22 ? -124.110 -5.029 230.719 1.00 34.06 20 THR C O 1
ATOM 3964 N N . ASN C 1 23 ? -124.701 -4.143 232.700 1.00 32.98 21 ASN C N 1
ATOM 3965 C CA . ASN C 1 23 ? -126.125 -4.020 232.349 1.00 33.12 21 ASN C CA 1
ATOM 3966 C C . ASN C 1 23 ? -126.767 -2.803 233.023 1.00 33.14 21 ASN C C 1
ATOM 3967 O O . ASN C 1 23 ? -126.808 -2.719 234.250 1.00 33.40 21 ASN C O 1
ATOM 3972 N N . GLU C 1 24 ? -127.276 -1.876 232.210 1.00 33.43 22 GLU C N 1
ATOM 3973 C CA . GLU C 1 24 ? -127.951 -0.672 232.706 1.00 34.20 22 GLU C CA 1
ATOM 3974 C C . GLU C 1 24 ? -129.385 -0.920 233.199 1.00 33.71 22 GLU C C 1
ATOM 3975 O O . GLU C 1 24 ? -129.945 -0.071 233.892 1.00 36.18 22 GLU C O 1
ATOM 3977 N N . GLN C 1 25 ? -129.979 -2.061 232.836 1.00 32.45 23 GLN C N 1
ATOM 3978 C CA . GLN C 1 25 ? -131.356 -2.393 233.220 1.00 32.58 23 GLN C CA 1
ATOM 3979 C C . GLN C 1 25 ? -131.452 -3.826 233.749 1.00 31.99 23 GLN C C 1
ATOM 3980 O O . GLN C 1 25 ? -132.087 -4.689 233.139 1.00 34.71 23 GLN C O 1
ATOM 3982 N N . GLU C 1 26 ? -130.815 -4.058 234.894 1.00 30.29 24 GLU C N 1
ATOM 3983 C CA . GLU C 1 26 ? -130.824 -5.359 235.560 1.00 29.84 24 GLU C CA 1
ATOM 3984 C C . GLU C 1 26 ? -131.941 -5.382 236.603 1.00 29.13 24 GLU C C 1
ATOM 3985 O O . GLU C 1 26 ? -131.971 -4.534 237.495 1.00 30.00 24 GLU C O 1
ATOM 3991 N N . GLU C 1 27 ? -132.858 -6.343 236.487 1.00 28.25 25 GLU C N 1
ATOM 3992 C CA . GLU C 1 27 ? -133.972 -6.474 237.429 1.00 28.87 25 GLU C CA 1
ATOM 3993 C C . GLU C 1 27 ? -133.572 -7.361 238.610 1.00 27.13 25 GLU C C 1
ATOM 3994 O O . GLU C 1 27 ? -133.169 -8.512 238.415 1.00 28.31 25 GLU C O 1
ATOM 4000 N N . VAL C 1 28 ? -133.690 -6.820 239.824 1.00 25.96 26 VAL C N 1
ATOM 4001 C CA . VAL C 1 28 ? -133.413 -7.557 241.066 1.00 25.39 26 VAL C CA 1
ATOM 4002 C C . VAL C 1 28 ? -134.654 -7.575 241.959 1.00 25.40 26 VAL C C 1
ATOM 4003 O O . VAL C 1 28 ? -135.609 -6.831 241.719 1.00 27.22 26 VAL C O 1
ATOM 4007 N N . THR C 1 29 ? -134.640 -8.438 242.974 1.00 25.91 27 THR C N 1
ATOM 4008 C CA . THR C 1 29 ? -135.802 -8.627 243.858 1.00 27.32 27 THR C CA 1
ATOM 4009 C C . THR C 1 29 ? -136.059 -7.432 244.776 1.00 27.92 27 THR C C 1
ATOM 4010 O O . THR C 1 29 ? -137.197 -7.191 245.176 1.00 29.35 27 THR C O 1
ATOM 4014 N N . ASN C 1 30 ? -134.998 -6.708 245.128 1.00 28.16 28 ASN C N 1
ATOM 4015 C CA . ASN C 1 30 ? -135.113 -5.524 245.971 1.00 28.12 28 ASN C CA 1
ATOM 4016 C C . ASN C 1 30 ? -133.869 -4.650 245.828 1.00 27.33 28 ASN C C 1
ATOM 4017 O O . ASN C 1 30 ? -132.788 -5.138 245.487 1.00 24.66 28 ASN C O 1
ATOM 4022 N N . ALA C 1 31 ? -134.038 -3.355 246.070 1.00 27.33 29 ALA C N 1
ATOM 4023 C CA . ALA C 1 31 ? -132.922 -2.416 246.089 1.00 26.74 29 ALA C CA 1
ATOM 4024 C C . ALA C 1 31 ? -133.229 -1.267 247.032 1.00 27.93 29 ALA C C 1
ATOM 4025 O O . ALA C 1 31 ? -134.374 -1.093 247.459 1.00 29.19 29 ALA C O 1
ATOM 4027 N N . THR C 1 32 ? -132.198 -0.495 247.359 1.00 28.05 30 THR C N 1
ATOM 4028 C CA . THR C 1 32 ? -132.342 0.651 248.253 1.00 28.49 30 THR C CA 1
ATOM 4029 C C . THR C 1 32 ? -131.553 1.853 247.727 1.00 27.82 30 THR C C 1
ATOM 4030 O O . THR C 1 32 ? -130.510 1.702 247.082 1.00 25.47 30 THR C O 1
ATOM 4034 N N . GLU C 1 33 ? -132.078 3.043 248.004 1.00 27.17 31 GLU C N 1
ATOM 4035 C CA . GLU C 1 33 ? -131.517 4.293 247.501 1.00 27.23 31 GLU C CA 1
ATOM 4036 C C . GLU C 1 33 ? -130.239 4.664 248.262 1.00 26.29 31 GLU C C 1
ATOM 4037 O O . GLU C 1 33 ? -130.167 4.481 249.477 1.00 28.52 31 GLU C O 1
ATOM 4043 N N . THR C 1 34 ? -129.237 5.166 247.538 1.00 25.21 32 THR C N 1
ATOM 4044 C CA . THR C 1 34 ? -127.983 5.662 248.140 1.00 25.38 32 THR C CA 1
ATOM 4045 C C . THR C 1 34 ? -127.786 7.183 248.042 1.00 25.71 32 THR C C 1
ATOM 4046 O O . THR C 1 34 ? -126.887 7.717 248.690 1.00 25.26 32 THR C O 1
ATOM 4050 N N . VAL C 1 35 ? -128.592 7.862 247.221 1.00 26.30 33 VAL C N 1
ATOM 4051 C CA . VAL C 1 35 ? -128.554 9.321 247.083 1.00 27.13 33 VAL C CA 1
ATOM 4052 C C . VAL C 1 35 ? -129.791 9.928 247.748 1.00 28.45 33 VAL C C 1
ATOM 4053 O O . VAL C 1 35 ? -130.918 9.694 247.300 1.00 28.11 33 VAL C O 1
ATOM 4057 N N . GLU C 1 36 ? -129.579 10.708 248.808 1.00 29.09 34 GLU C N 1
ATOM 4058 C CA . GLU C 1 36 ? -130.677 11.379 249.504 1.00 31.09 34 GLU C CA 1
ATOM 4059 C C . GLU C 1 36 ? -131.211 12.554 248.681 1.00 32.02 34 GLU C C 1
ATOM 4060 O O . GLU C 1 36 ? -130.445 13.429 248.277 1.00 31.54 34 GLU C O 1
ATOM 4066 N N . SER C 1 37 ? -132.525 12.554 248.445 1.00 33.22 35 SER C N 1
ATOM 4067 C CA . SER C 1 37 ? -133.218 13.626 247.713 1.00 34.16 35 SER C CA 1
ATOM 4068 C C . SER C 1 37 ? -134.077 14.538 248.595 1.00 33.24 35 SER C C 1
ATOM 4069 O O . SER C 1 37 ? -134.530 15.583 248.124 1.00 33.89 35 SER C O 1
ATOM 4072 N N . THR C 1 38 ? -134.301 14.153 249.853 1.00 34.08 36 THR C N 1
ATOM 4073 C CA . THR C 1 38 ? -135.188 14.888 250.755 1.00 35.99 36 THR C CA 1
ATOM 4074 C C . THR C 1 38 ? -134.401 15.627 251.837 1.00 35.65 36 THR C C 1
ATOM 4075 O O . THR C 1 38 ? -133.383 15.131 252.327 1.00 35.04 36 THR C O 1
ATOM 4079 N N . SER C 1 39 ? -134.891 16.810 252.196 1.00 35.42 37 SER C N 1
ATOM 4080 C CA . SER C 1 39 ? -134.331 17.614 253.279 1.00 35.01 37 SER C CA 1
ATOM 4081 C C . SER C 1 39 ? -135.444 18.013 254.241 1.00 33.83 37 SER C C 1
ATOM 4082 O O . SER C 1 39 ? -136.593 18.187 253.830 1.00 34.09 37 SER C O 1
ATOM 4085 N N . LEU C 1 40 ? -135.097 18.152 255.519 1.00 31.96 38 LEU C N 1
ATOM 4086 C CA . LEU C 1 40 ? -135.997 18.753 256.497 1.00 31.36 38 LEU C CA 1
ATOM 4087 C C . LEU C 1 40 ? -135.925 20.258 256.296 1.00 29.97 38 LEU C C 1
ATOM 4088 O O . LEU C 1 40 ? -134.829 20.825 256.288 1.00 29.23 38 LEU C O 1
ATOM 4093 N N . ASN C 1 41 ? -137.081 20.908 256.152 1.00 29.04 39 ASN C N 1
ATOM 4094 C CA . ASN C 1 41 ? -137.138 22.352 255.896 1.00 30.34 39 ASN C CA 1
ATOM 4095 C C . ASN C 1 41 ? -137.104 23.172 257.200 1.00 29.81 39 ASN C C 1
ATOM 4096 O O . ASN C 1 41 ? -137.786 24.190 257.321 1.00 30.89 39 ASN C O 1
ATOM 4101 N N . ARG C 1 42 ? -136.314 22.718 258.172 1.00 29.41 40 ARG C N 1
ATOM 4102 C CA . ARG C 1 42 ? -136.063 23.450 259.407 1.00 29.62 40 ARG C CA 1
ATOM 4103 C C . ARG C 1 42 ? -134.588 23.316 259.761 1.00 27.36 40 ARG C C 1
ATOM 4104 O O . ARG C 1 42 ? -133.910 22.401 259.283 1.00 26.15 40 ARG C O 1
ATOM 4112 N N . LEU C 1 43 ? -134.103 24.232 260.596 1.00 25.95 41 LEU C N 1
ATOM 4113 C CA . LEU C 1 43 ? -132.788 24.102 261.217 1.00 25.69 41 LEU C CA 1
ATOM 4114 C C . LEU C 1 43 ? -132.966 23.364 262.538 1.00 26.25 41 LEU C C 1
ATOM 4115 O O . LEU C 1 43 ? -133.517 23.906 263.499 1.00 27.11 41 LEU C O 1
ATOM 4120 N N . CYS C 1 44 ? -132.505 22.118 262.564 1.00 27.40 42 CYS C N 1
ATOM 4121 C CA . CYS C 1 44 ? -132.666 21.238 263.715 1.00 28.94 42 CYS C CA 1
ATOM 4122 C C . CYS C 1 44 ? -131.609 21.576 264.767 1.00 28.53 42 CYS C C 1
ATOM 4123 O O . CYS C 1 44 ? -130.450 21.174 264.643 1.00 29.73 42 CYS C O 1
ATOM 4126 N N . MET C 1 45 ? -132.025 22.310 265.800 1.00 28.23 43 MET C N 1
ATOM 4127 C CA . MET C 1 45 ? -131.101 22.922 266.763 1.00 28.66 43 MET C CA 1
ATOM 4128 C C . MET C 1 45 ? -131.079 22.269 268.155 1.00 29.74 43 MET C C 1
ATOM 4129 O O . MET C 1 45 ? -130.472 22.819 269.077 1.00 30.27 43 MET C O 1
ATOM 4134 N N . LYS C 1 46 ? -131.702 21.099 268.313 1.00 31.49 44 LYS C N 1
ATOM 4135 C CA . LYS C 1 46 ? -131.656 20.380 269.596 1.00 32.87 44 LYS C CA 1
ATOM 4136 C C . LYS C 1 46 ? -130.213 19.993 269.932 1.00 31.33 44 LYS C C 1
ATOM 4137 O O . LYS C 1 46 ? -129.471 19.536 269.062 1.00 29.97 44 LYS C O 1
ATOM 4143 N N . GLY C 1 47 ? -129.829 20.194 271.192 1.00 31.70 45 GLY C N 1
ATOM 4144 C CA . GLY C 1 47 ? -128.462 19.939 271.652 1.00 32.80 45 GLY C CA 1
ATOM 4145 C C . GLY C 1 47 ? -127.436 21.003 271.280 1.00 33.43 45 GLY C C 1
ATOM 4146 O O . GLY C 1 47 ? -126.236 20.779 271.445 1.00 33.45 45 GLY C O 1
ATOM 4147 N N . ARG C 1 48 ? -127.900 22.156 270.792 1.00 33.05 46 ARG C N 1
ATOM 4148 C CA . ARG C 1 48 ? -127.028 23.258 270.388 1.00 31.67 46 ARG C CA 1
ATOM 4149 C C . ARG C 1 48 ? -127.448 24.535 271.104 1.00 31.66 46 ARG C C 1
ATOM 4150 O O . ARG C 1 48 ? -128.625 24.894 271.094 1.00 30.56 46 ARG C O 1
ATOM 4158 N N . ASN C 1 49 ? -126.487 25.196 271.748 1.00 31.39 47 ASN C N 1
ATOM 4159 C CA . ASN C 1 49 ? -126.662 26.569 272.218 1.00 30.72 47 ASN C CA 1
ATOM 4160 C C . ASN C 1 49 ? -126.512 27.491 271.003 1.00 28.98 47 ASN C C 1
ATOM 4161 O O . ASN C 1 49 ? -125.413 27.941 270.681 1.00 29.56 47 ASN C O 1
ATOM 4166 N N . HIS C 1 50 ? -127.627 27.745 270.323 1.00 27.14 48 HIS C N 1
ATOM 4167 C CA . HIS C 1 50 ? -127.620 28.452 269.038 1.00 26.10 48 HIS C CA 1
ATOM 4168 C C . HIS C 1 50 ? -128.054 29.910 269.181 1.00 25.12 48 HIS C C 1
ATOM 4169 O O . HIS C 1 50 ? -128.783 30.259 270.112 1.00 26.67 48 HIS C O 1
ATOM 4176 N N . LYS C 1 51 ? -127.606 30.744 268.243 1.00 24.60 49 LYS C N 1
ATOM 4177 C CA . LYS C 1 51 ? -128.046 32.138 268.126 1.00 24.02 49 LYS C CA 1
ATOM 4178 C C . LYS C 1 51 ? -128.564 32.383 266.711 1.00 23.49 49 LYS C C 1
ATOM 4179 O O . LYS C 1 51 ? -127.810 32.246 265.742 1.00 23.20 49 LYS C O 1
ATOM 4185 N N . ASP C 1 52 ? -129.845 32.739 266.604 1.00 23.56 50 ASP C N 1
ATOM 4186 C CA . ASP C 1 52 ? -130.441 33.191 265.348 1.00 23.44 50 ASP C CA 1
ATOM 4187 C C . ASP C 1 52 ? -130.301 34.704 265.281 1.00 22.84 50 ASP C C 1
ATOM 4188 O O . ASP C 1 52 ? -130.909 35.420 266.076 1.00 23.88 50 ASP C O 1
ATOM 4193 N N . LEU C 1 53 ? -129.510 35.182 264.326 1.00 21.54 51 LEU C N 1
ATOM 4194 C CA . LEU C 1 53 ? -129.247 36.614 264.202 1.00 21.28 51 LEU C CA 1
ATOM 4195 C C . LEU C 1 53 ? -130.417 37.415 263.621 1.00 21.86 51 LEU C C 1
ATOM 4196 O O . LEU C 1 53 ? -130.469 38.628 263.806 1.00 22.01 51 LEU C O 1
ATOM 4201 N N . GLY C 1 54 ? -131.353 36.759 262.933 1.00 22.52 52 GLY C N 1
ATOM 4202 C CA . GLY C 1 54 ? -132.481 37.465 262.320 1.00 21.96 52 GLY C CA 1
ATOM 4203 C C . GLY C 1 54 ? -131.976 38.467 261.295 1.00 21.89 52 GLY C C 1
ATOM 4204 O O . GLY C 1 54 ? -131.162 38.114 260.442 1.00 23.72 52 GLY C O 1
ATOM 4205 N N . ASN C 1 55 ? -132.407 39.724 261.413 1.00 20.97 53 ASN C N 1
ATOM 4206 C CA . ASN C 1 55 ? -131.952 40.792 260.505 1.00 21.73 53 ASN C CA 1
ATOM 4207 C C . ASN C 1 55 ? -130.623 41.468 260.915 1.00 22.10 53 ASN C C 1
ATOM 4208 O O . ASN C 1 55 ? -130.266 42.502 260.344 1.00 22.79 53 ASN C O 1
ATOM 4213 N N . CYS C 1 56 ? -129.911 40.895 261.891 1.00 22.21 54 CYS C N 1
ATOM 4214 C CA . CYS C 1 56 ? -128.577 41.363 262.301 1.00 22.35 54 CYS C CA 1
ATOM 4215 C C . CYS C 1 56 ? -127.480 40.651 261.507 1.00 22.42 54 CYS C C 1
ATOM 4216 O O . CYS C 1 56 ? -127.385 39.428 261.538 1.00 23.01 54 CYS C O 1
ATOM 4219 N N . HIS C 1 57 ? -126.658 41.418 260.797 1.00 22.59 55 HIS C N 1
ATOM 4220 C CA . HIS C 1 57 ? -125.503 40.869 260.079 1.00 23.06 55 HIS C CA 1
ATOM 4221 C C . HIS C 1 57 ? -124.358 40.668 261.087 1.00 22.66 55 HIS C C 1
ATOM 4222 O O . HIS C 1 57 ? -124.205 41.487 261.994 1.00 21.34 55 HIS C O 1
ATOM 4229 N N . PRO C 1 58 ? -123.560 39.585 260.945 1.00 22.89 56 PRO C N 1
ATOM 4230 C CA . PRO C 1 58 ? -122.452 39.320 261.883 1.00 23.15 56 PRO C CA 1
ATOM 4231 C C . PRO C 1 58 ? -121.529 40.510 262.192 1.00 23.18 56 PRO C C 1
ATOM 4232 O O . PRO C 1 58 ? -121.200 40.736 263.352 1.00 23.06 56 PRO C O 1
ATOM 4236 N N . ILE C 1 59 ? -121.124 41.257 261.168 1.00 22.97 57 ILE C N 1
ATOM 4237 C CA . ILE C 1 59 ? -120.303 42.471 261.353 1.00 23.75 57 ILE C CA 1
ATOM 4238 C C . ILE C 1 59 ? -121.024 43.537 262.193 1.00 22.82 57 ILE C C 1
ATOM 4239 O O . ILE C 1 59 ? -120.389 44.236 262.990 1.00 21.97 57 ILE C O 1
ATOM 4244 N N . GLY C 1 60 ? -122.342 43.643 262.029 1.00 21.82 58 GLY C N 1
ATOM 4245 C CA . GLY C 1 60 ? -123.164 44.511 262.880 1.00 21.78 58 GLY C CA 1
ATOM 4246 C C . GLY C 1 60 ? -123.074 44.246 264.380 1.00 20.92 58 GLY C C 1
ATOM 4247 O O . GLY C 1 60 ? -123.330 45.145 265.182 1.00 20.86 58 GLY C O 1
ATOM 4248 N N . MET C 1 61 ? -122.718 43.015 264.759 1.00 20.84 59 MET C N 1
ATOM 4249 C CA . MET C 1 61 ? -122.506 42.647 266.165 1.00 21.58 59 MET C CA 1
ATOM 4250 C C . MET C 1 61 ? -121.298 43.375 266.760 1.00 21.28 59 MET C C 1
ATOM 4251 O O . MET C 1 61 ? -121.300 43.709 267.945 1.00 22.76 59 MET C O 1
ATOM 4256 N N . LEU C 1 62 ? -120.271 43.602 265.939 1.00 20.88 60 LEU C N 1
ATOM 4257 C CA . LEU C 1 62 ? -119.025 44.238 266.384 1.00 21.00 60 LEU C CA 1
ATOM 4258 C C . LEU C 1 62 ? -119.111 45.761 266.446 1.00 20.82 60 LEU C C 1
ATOM 4259 O O . LEU C 1 62 ? -118.558 46.371 267.363 1.00 21.34 60 LEU C O 1
ATOM 4264 N N . ILE C 1 63 ? -119.784 46.368 265.468 1.00 21.08 61 ILE C N 1
ATOM 4265 C CA . ILE C 1 63 ? -119.933 47.836 265.406 1.00 21.53 61 ILE C CA 1
ATOM 4266 C C . ILE C 1 63 ? -121.182 48.358 266.135 1.00 21.48 61 ILE C C 1
ATOM 4267 O O . ILE C 1 63 ? -121.214 49.517 266.538 1.00 20.35 61 ILE C O 1
ATOM 4272 N N . GLY C 1 64 ? -122.194 47.507 266.312 1.00 21.58 62 GLY C N 1
ATOM 4273 C CA . GLY C 1 64 ? -123.382 47.857 267.095 1.00 21.43 62 GLY C CA 1
ATOM 4274 C C . GLY C 1 64 ? -124.463 48.557 266.291 1.00 21.67 62 GLY C C 1
ATOM 4275 O O . GLY C 1 64 ? -125.023 49.565 266.733 1.00 21.53 62 GLY C O 1
ATOM 4276 N N . THR C 1 65 ? -124.761 48.018 265.114 1.00 22.45 63 THR C N 1
ATOM 4277 C CA . THR C 1 65 ? -125.895 48.471 264.307 1.00 23.71 63 THR C CA 1
ATOM 4278 C C . THR C 1 65 ? -127.182 48.226 265.116 1.00 22.46 63 THR C C 1
ATOM 4279 O O . THR C 1 65 ? -127.263 47.215 265.810 1.00 20.49 63 THR C O 1
ATOM 4283 N N . PRO C 1 66 ? -128.174 49.146 265.059 1.00 23.07 64 PRO C N 1
ATOM 4284 C CA . PRO C 1 66 ? -129.392 48.973 265.884 1.00 23.04 64 PRO C CA 1
ATOM 4285 C C . PRO C 1 66 ? -130.077 47.603 265.800 1.00 22.77 64 PRO C C 1
ATOM 4286 O O . PRO C 1 66 ? -130.531 47.089 266.822 1.00 23.78 64 PRO C O 1
ATOM 4290 N N . ALA C 1 67 ? -130.115 47.010 264.608 1.00 22.43 65 ALA C N 1
ATOM 4291 C CA . ALA C 1 67 ? -130.632 45.641 264.419 1.00 24.25 65 ALA C CA 1
ATOM 4292 C C . ALA C 1 67 ? -129.910 44.576 265.264 1.00 23.96 65 ALA C C 1
ATOM 4293 O O . ALA C 1 67 ? -130.485 43.523 265.558 1.00 24.33 65 ALA C O 1
ATOM 4295 N N . CYS C 1 68 ? -128.660 44.852 265.639 1.00 22.83 66 CYS C N 1
ATOM 4296 C CA . CYS C 1 68 ? -127.841 43.935 266.430 1.00 23.52 66 CYS C CA 1
ATOM 4297 C C . CYS C 1 68 ? -127.812 44.199 267.942 1.00 23.50 66 CYS C C 1
ATOM 4298 O O . CYS C 1 68 ? -127.041 43.550 268.647 1.00 24.01 66 CYS C O 1
ATOM 4301 N N . ASP C 1 69 ? -128.662 45.095 268.450 1.00 23.73 67 ASP C N 1
ATOM 4302 C CA . ASP C 1 69 ? -128.641 45.468 269.881 1.00 25.10 67 ASP C CA 1
ATOM 4303 C C . ASP C 1 69 ? -128.789 44.304 270.871 1.00 24.98 67 ASP C C 1
ATOM 4304 O O . ASP C 1 69 ? -128.234 44.363 271.965 1.00 25.62 67 ASP C O 1
ATOM 4309 N N . LEU C 1 70 ? -129.511 43.252 270.479 1.00 25.23 68 LEU C N 1
ATOM 4310 C CA . LEU C 1 70 ? -129.637 42.034 271.296 1.00 26.08 68 LEU C CA 1
ATOM 4311 C C . LEU C 1 70 ? -128.505 41.019 271.082 1.00 24.28 68 LEU C C 1
ATOM 4312 O O . LEU C 1 70 ? -128.519 39.948 271.693 1.00 25.05 68 LEU C O 1
ATOM 4317 N N . HIS C 1 71 ? -127.533 41.353 270.230 1.00 22.68 69 HIS C N 1
ATOM 4318 C CA . HIS C 1 71 ? -126.477 40.430 269.813 1.00 22.56 69 HIS C CA 1
ATOM 4319 C C . HIS C 1 71 ? -125.072 41.055 269.926 1.00 23.37 69 HIS C C 1
ATOM 4320 O O . HIS C 1 71 ? -124.155 40.647 269.209 1.00 23.92 69 HIS C O 1
ATOM 4327 N N . LEU C 1 72 ? -124.911 42.029 270.827 1.00 23.93 70 LEU C N 1
ATOM 4328 C CA . LEU C 1 72 ? -123.617 42.709 271.049 1.00 24.46 70 LEU C CA 1
ATOM 4329 C C . LEU C 1 72 ? -122.622 41.833 271.807 1.00 24.48 70 LEU C C 1
ATOM 4330 O O . LEU C 1 72 ? -121.408 41.967 271.626 1.00 23.04 70 LEU C O 1
ATOM 4335 N N . THR C 1 73 ? -123.141 40.989 272.695 1.00 25.00 71 THR C N 1
ATOM 4336 C CA . THR C 1 73 ? -122.347 39.990 273.401 1.00 25.26 71 THR C CA 1
ATOM 4337 C C . THR C 1 73 ? -123.136 38.695 273.478 1.00 25.83 71 THR C C 1
ATOM 4338 O O . THR C 1 73 ? -124.349 38.681 273.251 1.00 26.59 71 THR C O 1
ATOM 4342 N N . GLY C 1 74 ? -122.439 37.614 273.808 1.00 26.06 72 GLY C N 1
ATOM 4343 C CA . GLY C 1 74 ? -123.074 36.316 274.023 1.00 25.98 72 GLY C CA 1
ATOM 4344 C C . GLY C 1 74 ? -122.126 35.157 273.819 1.00 26.58 72 GLY C C 1
ATOM 4345 O O . GLY C 1 74 ? -120.947 35.348 273.508 1.00 26.50 72 GLY C O 1
ATOM 4346 N N . THR C 1 75 ? -122.657 33.952 274.012 1.00 27.17 73 THR C N 1
ATOM 4347 C CA . THR C 1 75 ? -121.948 32.711 273.716 1.00 27.80 73 THR C CA 1
ATOM 4348 C C . THR C 1 75 ? -122.875 31.788 272.932 1.00 27.12 73 THR C C 1
ATOM 4349 O O . THR C 1 75 ? -124.101 31.846 273.083 1.00 26.93 73 THR C O 1
ATOM 4353 N N . TRP C 1 76 ? -122.275 30.951 272.092 1.00 26.35 74 TRP C N 1
ATOM 4354 C CA . TRP C 1 76 ? -123.015 30.032 271.227 1.00 26.15 74 TRP C CA 1
ATOM 4355 C C . TRP C 1 76 ? -122.080 28.965 270.670 1.00 27.42 74 TRP C C 1
ATOM 4356 O O . TRP C 1 76 ? -120.875 29.180 270.604 1.00 28.59 74 TRP C O 1
ATOM 4367 N N . ASP C 1 77 ? -122.634 27.818 270.285 1.00 28.07 75 ASP C N 1
ATOM 4368 C CA . ASP C 1 77 ? -121.887 26.826 269.484 1.00 29.02 75 ASP C CA 1
ATOM 4369 C C . ASP C 1 77 ? -122.299 26.839 268.006 1.00 27.14 75 ASP C C 1
ATOM 4370 O O . ASP C 1 77 ? -121.620 26.240 267.167 1.00 26.33 75 ASP C O 1
ATOM 4375 N N . THR C 1 78 ? -123.404 27.521 267.698 1.00 25.86 76 THR C N 1
ATOM 4376 C CA . THR C 1 78 ? -123.947 27.594 266.347 1.00 25.32 76 THR C CA 1
ATOM 4377 C C . THR C 1 78 ? -124.514 28.995 266.124 1.00 24.25 76 THR C C 1
ATOM 4378 O O . THR C 1 78 ? -125.308 29.473 266.932 1.00 24.06 76 THR C O 1
ATOM 4382 N N . LEU C 1 79 ? -124.097 29.639 265.035 1.00 23.64 77 LEU C N 1
ATOM 4383 C CA . LEU C 1 79 ? -124.518 31.001 264.705 1.00 23.41 77 LEU C CA 1
ATOM 4384 C C . LEU C 1 79 ? -125.204 30.989 263.343 1.00 23.51 77 LEU C C 1
ATOM 4385 O O . LEU C 1 79 ? -124.624 30.524 262.359 1.00 24.01 77 LEU C O 1
ATOM 4390 N N . ILE C 1 80 ? -126.433 31.500 263.294 1.00 23.04 78 ILE C N 1
ATOM 4391 C CA . ILE C 1 80 ? -127.266 31.438 262.091 1.00 22.90 78 ILE C CA 1
ATOM 4392 C C . ILE C 1 80 ? -127.417 32.835 261.484 1.00 21.51 78 ILE C C 1
ATOM 4393 O O . ILE C 1 80 ? -127.962 33.731 262.124 1.00 22.53 78 ILE C O 1
ATOM 4398 N N . GLU C 1 81 ? -126.924 32.999 260.256 1.00 21.47 79 GLU C N 1
ATOM 4399 C CA . GLU C 1 81 ? -127.033 34.246 259.495 1.00 22.33 79 GLU C CA 1
ATOM 4400 C C . GLU C 1 81 ? -128.185 34.135 258.496 1.00 22.24 79 GLU C C 1
ATOM 4401 O O . GLU C 1 81 ? -128.364 33.090 257.864 1.00 21.94 79 GLU C O 1
ATOM 4407 N N . ARG C 1 82 ? -128.951 35.217 258.355 1.00 22.73 80 ARG C N 1
ATOM 4408 C CA . ARG C 1 82 ? -130.102 35.264 257.447 1.00 23.23 80 ARG C CA 1
ATOM 4409 C C . ARG C 1 82 ? -129.877 36.202 256.267 1.00 24.68 80 ARG C C 1
ATOM 4410 O O . ARG C 1 82 ? -129.032 37.100 256.317 1.00 25.70 80 ARG C O 1
ATOM 4418 N N . LYS C 1 83 ? -130.672 35.988 255.220 1.00 27.23 81 LYS C N 1
ATOM 4419 C CA . LYS C 1 83 ? -130.626 36.784 253.992 1.00 30.06 81 LYS C CA 1
ATOM 4420 C C . LYS C 1 83 ? -131.046 38.230 254.250 1.00 29.62 81 LYS C C 1
ATOM 4421 O O . LYS C 1 83 ? -131.923 38.484 255.072 1.00 28.58 81 LYS C O 1
ATOM 4427 N N . ASN C 1 84 ? -130.400 39.163 253.550 1.00 31.21 82 ASN C N 1
ATOM 4428 C CA . ASN C 1 84 ? -130.663 40.607 253.674 1.00 33.48 82 ASN C CA 1
ATOM 4429 C C . ASN C 1 84 ? -130.511 41.159 255.105 1.00 32.00 82 ASN C C 1
ATOM 4430 O O . ASN C 1 84 ? -131.180 42.124 255.484 1.00 33.38 82 ASN C O 1
ATOM 4435 N N . ALA C 1 85 ? -129.615 40.553 255.886 1.00 29.82 83 ALA C N 1
ATOM 4436 C CA . ALA C 1 85 ? -129.297 41.042 257.228 1.00 27.81 83 ALA C CA 1
ATOM 4437 C C . ALA C 1 85 ? -128.539 42.365 257.119 1.00 27.58 83 ALA C C 1
ATOM 4438 O O . ALA C 1 85 ? -127.812 42.586 256.150 1.00 27.57 83 ALA C O 1
ATOM 4440 N N . ILE C 1 86 ? -128.716 43.225 258.122 1.00 27.89 84 ILE C N 1
ATOM 4441 C CA . ILE C 1 86 ? -128.207 44.598 258.104 1.00 27.74 84 ILE C CA 1
ATOM 4442 C C . ILE C 1 86 ? -126.910 44.702 258.907 1.00 26.83 84 ILE C C 1
ATOM 4443 O O . ILE C 1 86 ? -126.877 44.343 260.091 1.00 25.90 84 ILE C O 1
ATOM 4448 N N . ALA C 1 87 ? -125.852 45.173 258.244 1.00 25.70 85 ALA C N 1
ATOM 4449 C CA . ALA C 1 87 ? -124.598 45.571 258.898 1.00 25.85 85 ALA C CA 1
ATOM 4450 C C . ALA C 1 87 ? -124.472 47.090 259.006 1.00 26.51 85 ALA C C 1
ATOM 4451 O O . ALA C 1 87 ? -124.085 47.604 260.052 1.00 28.13 85 ALA C O 1
ATOM 4453 N N . TYR C 1 88 ? -124.785 47.801 257.923 1.00 27.08 86 TYR C N 1
ATOM 4454 C CA . TYR C 1 88 ? -124.490 49.232 257.815 1.00 28.24 86 TYR C CA 1
ATOM 4455 C C . TYR C 1 88 ? -125.766 50.058 257.711 1.00 29.63 86 TYR C C 1
ATOM 4456 O O . TYR C 1 88 ? -126.387 50.125 256.647 1.00 33.32 86 TYR C O 1
ATOM 4465 N N . CYS C 1 89 ? -126.161 50.671 258.826 1.00 29.58 87 CYS C N 1
ATOM 4466 C CA . CYS C 1 89 ? -127.309 51.579 258.838 1.00 29.95 87 CYS C CA 1
ATOM 4467 C C . CYS C 1 89 ? -126.973 52.862 258.067 1.00 27.90 87 CYS C C 1
ATOM 4468 O O . CYS C 1 89 ? -127.777 53.322 257.259 1.00 29.31 87 CYS C O 1
ATOM 4471 N N . TYR C 1 90 ? -125.780 53.407 258.301 1.00 26.17 88 TYR C N 1
ATOM 4472 C CA . TYR C 1 90 ? -125.242 54.524 257.514 1.00 25.16 88 TYR C CA 1
ATOM 4473 C C . TYR C 1 90 ? -124.533 53.957 256.274 1.00 24.64 88 TYR C C 1
ATOM 4474 O O . TYR C 1 90 ? -123.883 52.915 256.376 1.00 24.26 88 TYR C O 1
ATOM 4483 N N . PRO C 1 91 ? -124.646 54.628 255.102 1.00 24.85 89 PRO C N 1
ATOM 4484 C CA . PRO C 1 91 ? -124.012 54.103 253.881 1.00 25.22 89 PRO C CA 1
ATOM 4485 C C . PRO C 1 91 ? -122.505 53.851 254.013 1.00 24.64 89 PRO C C 1
ATOM 4486 O O . PRO C 1 91 ? -121.792 54.687 254.561 1.00 23.27 89 PRO C O 1
ATOM 4490 N N . GLY C 1 92 ? -122.041 52.707 253.518 1.00 25.36 90 GLY C N 1
ATOM 4491 C CA . GLY C 1 92 ? -120.616 52.369 253.553 1.00 25.86 90 GLY C CA 1
ATOM 4492 C C . GLY C 1 92 ? -120.330 50.885 253.462 1.00 26.00 90 GLY C C 1
ATOM 4493 O O . GLY C 1 92 ? -121.204 50.095 253.107 1.00 27.12 90 GLY C O 1
ATOM 4494 N N . ALA C 1 93 ? -119.094 50.520 253.793 1.00 25.96 91 ALA C N 1
ATOM 4495 C CA . ALA C 1 93 ? -118.620 49.140 253.703 1.00 26.23 91 ALA C CA 1
ATOM 4496 C C . ALA C 1 93 ? -117.425 48.907 254.623 1.00 25.37 91 ALA C C 1
ATOM 4497 O O . ALA C 1 93 ? -116.838 49.854 255.137 1.00 25.19 91 ALA C O 1
ATOM 4499 N N . THR C 1 94 ? -117.076 47.639 254.824 1.00 25.21 92 THR C N 1
ATOM 4500 C CA . THR C 1 94 ? -115.894 47.258 255.600 1.00 25.02 92 THR C CA 1
ATOM 4501 C C . THR C 1 94 ? -114.794 46.799 254.643 1.00 25.84 92 THR C C 1
ATOM 4502 O O . THR C 1 94 ? -115.055 46.025 253.721 1.00 26.09 92 THR C O 1
ATOM 4506 N N . VAL C 1 95 ? -113.571 47.283 254.858 1.00 26.12 93 VAL C N 1
ATOM 4507 C CA . VAL C 1 95 ? -112.406 46.798 254.113 1.00 27.55 93 VAL C CA 1
ATOM 4508 C C . VAL C 1 95 ? -112.038 45.424 254.680 1.00 26.92 93 VAL C C 1
ATOM 4509 O O . VAL C 1 95 ? -112.018 45.244 255.901 1.00 26.38 93 VAL C O 1
ATOM 4513 N N . ASN C 1 96 ? -111.764 44.467 253.790 1.00 27.60 94 ASN C N 1
ATOM 4514 C CA . ASN C 1 96 ? -111.478 43.074 254.169 1.00 29.48 94 ASN C CA 1
ATOM 4515 C C . ASN C 1 96 ? -112.692 42.457 254.900 1.00 28.17 94 ASN C C 1
ATOM 4516 O O . ASN C 1 96 ? -112.561 41.798 255.937 1.00 25.98 94 ASN C O 1
ATOM 4521 N N . GLU C 1 97 ? -113.869 42.682 254.314 1.00 28.85 95 GLU C N 1
ATOM 4522 C CA . GLU C 1 97 ? -115.168 42.319 254.904 1.00 30.64 95 GLU C CA 1
ATOM 4523 C C . GLU C 1 97 ? -115.413 40.813 254.979 1.00 30.41 95 GLU C C 1
ATOM 4524 O O . GLU C 1 97 ? -115.980 40.323 255.957 1.00 29.17 95 GLU C O 1
ATOM 4530 N N . LYS C 1 98 ? -114.995 40.091 253.942 1.00 32.21 96 LYS C N 1
ATOM 4531 C CA . LYS C 1 98 ? -115.246 38.650 253.846 1.00 34.33 96 LYS C CA 1
ATOM 4532 C C . LYS C 1 98 ? -114.467 37.870 254.908 1.00 31.62 96 LYS C C 1
ATOM 4533 O O . LYS C 1 98 ? -115.008 36.949 255.523 1.00 31.09 96 LYS C O 1
ATOM 4539 N N . ALA C 1 99 ? -113.209 38.253 255.124 1.00 30.39 97 ALA C N 1
ATOM 4540 C CA . ALA C 1 99 ? -112.379 37.667 256.182 1.00 29.94 97 ALA C CA 1
ATOM 4541 C C . ALA C 1 99 ? -112.964 37.913 257.574 1.00 27.97 97 ALA C C 1
ATOM 4542 O O . ALA C 1 99 ? -112.967 37.012 258.417 1.00 27.47 97 ALA C O 1
ATOM 4544 N N . LEU C 1 100 ? -113.466 39.127 257.802 1.00 25.26 98 LEU C N 1
ATOM 4545 C CA . LEU C 1 100 ? -114.057 39.486 259.090 1.00 24.73 98 LEU C CA 1
ATOM 4546 C C . LEU C 1 100 ? -115.321 38.674 259.387 1.00 24.43 98 LEU C C 1
ATOM 4547 O O . LEU C 1 100 ? -115.464 38.133 260.486 1.00 23.75 98 LEU C O 1
ATOM 4552 N N . ARG C 1 101 ? -116.226 38.594 258.412 1.00 25.22 99 ARG C N 1
ATOM 4553 C CA . ARG C 1 101 ? -117.474 37.832 258.571 1.00 26.65 99 ARG C CA 1
ATOM 4554 C C . ARG C 1 101 ? -117.188 36.356 258.858 1.00 26.44 99 ARG C C 1
ATOM 4555 O O . ARG C 1 101 ? -117.786 35.775 259.764 1.00 25.11 99 ARG C O 1
ATOM 4563 N N . GLN C 1 102 ? -116.268 35.769 258.092 1.00 27.92 100 GLN C N 1
ATOM 4564 C CA . GLN C 1 102 ? -115.836 34.379 258.299 1.00 29.30 100 GLN C CA 1
ATOM 4565 C C . GLN C 1 102 ? -115.304 34.129 259.714 1.00 29.29 100 GLN C C 1
ATOM 4566 O O . GLN C 1 102 ? -115.632 33.116 260.329 1.00 29.95 100 GLN C O 1
ATOM 4568 N N . LYS C 1 103 ? -114.499 35.062 260.224 1.00 28.78 101 LYS C N 1
ATOM 4569 C CA . LYS C 1 103 ? -113.959 34.973 261.588 1.00 29.09 101 LYS C CA 1
ATOM 4570 C C . LYS C 1 103 ? -115.067 34.995 262.651 1.00 26.11 101 LYS C C 1
ATOM 4571 O O . LYS C 1 103 ? -115.035 34.212 263.602 1.00 24.95 101 LYS C O 1
ATOM 4577 N N . ILE C 1 104 ? -116.052 35.876 262.474 1.00 23.64 102 ILE C N 1
ATOM 4578 C CA . ILE C 1 104 ? -117.188 35.962 263.404 1.00 23.50 102 ILE C CA 1
ATOM 4579 C C . ILE C 1 104 ? -118.026 34.681 263.337 1.00 23.74 102 ILE C C 1
ATOM 4580 O O . ILE C 1 104 ? -118.413 34.134 264.372 1.00 23.37 102 ILE C O 1
ATOM 4585 N N . MET C 1 105 ? -118.288 34.206 262.120 1.00 24.25 103 MET C N 1
ATOM 4586 C CA . MET C 1 105 ? -119.085 32.990 261.903 1.00 26.04 103 MET C CA 1
ATOM 4587 C C . MET C 1 105 ? -118.383 31.689 262.325 1.00 28.03 103 MET C C 1
ATOM 4588 O O . MET C 1 105 ? -119.044 30.655 262.452 1.00 30.70 103 MET C O 1
ATOM 4593 N N . GLU C 1 106 ? -117.063 31.739 262.520 1.00 29.34 104 GLU C N 1
ATOM 4594 C CA . GLU C 1 106 ? -116.292 30.628 263.105 1.00 31.31 104 GLU C CA 1
ATOM 4595 C C . GLU C 1 106 ? -116.201 30.670 264.638 1.00 28.70 104 GLU C C 1
ATOM 4596 O O . GLU C 1 106 ? -115.760 29.694 265.246 1.00 28.94 104 GLU C O 1
ATOM 4602 N N . SER C 1 107 ? -116.608 31.780 265.257 1.00 26.23 105 SER C N 1
ATOM 4603 C CA . SER C 1 107 ? -116.461 31.971 266.704 1.00 25.84 105 SER C CA 1
ATOM 4604 C C . SER C 1 107 ? -117.540 31.247 267.500 1.00 24.95 105 SER C C 1
ATOM 4605 O O . SER C 1 107 ? -118.554 30.810 266.946 1.00 26.87 105 SER C O 1
ATOM 4608 N N . GLY C 1 108 ? -117.306 31.146 268.807 1.00 23.85 106 GLY C N 1
ATOM 4609 C CA . GLY C 1 108 ? -118.292 30.626 269.754 1.00 24.02 106 GLY C CA 1
ATOM 4610 C C . GLY C 1 108 ? -118.805 31.662 270.744 1.00 23.48 106 GLY C C 1
ATOM 4611 O O . GLY C 1 108 ? -119.278 31.305 271.826 1.00 24.40 106 GLY C O 1
ATOM 4612 N N . GLY C 1 109 ? -118.718 32.943 270.384 1.00 23.04 107 GLY C N 1
ATOM 4613 C CA . GLY C 1 109 ? -119.151 34.025 271.267 1.00 23.22 107 GLY C CA 1
ATOM 4614 C C . GLY C 1 109 ? -118.394 35.319 271.060 1.00 23.44 107 GLY C C 1
ATOM 4615 O O . GLY C 1 109 ? -117.357 35.352 270.391 1.00 23.77 107 GLY C O 1
ATOM 4616 N N . ILE C 1 110 ? -118.940 36.389 271.629 1.00 23.72 108 ILE C N 1
ATOM 4617 C CA . ILE C 1 110 ? -118.322 37.714 271.612 1.00 23.98 108 ILE C CA 1
ATOM 4618 C C . ILE C 1 110 ? -118.452 38.319 273.009 1.00 23.89 108 ILE C C 1
ATOM 4619 O O . ILE C 1 110 ? -119.514 38.237 273.631 1.00 22.67 108 ILE C O 1
ATOM 4624 N N . SER C 1 111 ? -117.363 38.907 273.503 1.00 23.91 109 SER C N 1
ATOM 4625 C CA . SER C 1 111 ? -117.412 39.791 274.667 1.00 24.67 109 SER C CA 1
ATOM 4626 C C . SER C 1 111 ? -116.896 41.160 274.245 1.00 23.20 109 SER C C 1
ATOM 4627 O O . SER C 1 111 ? -116.195 41.279 273.238 1.00 23.49 109 SER C O 1
ATOM 4630 N N . LYS C 1 112 ? -117.261 42.185 275.008 1.00 22.40 110 LYS C N 1
ATOM 4631 C CA . LYS C 1 112 ? -116.912 43.570 274.689 1.00 22.34 110 LYS C CA 1
ATOM 4632 C C . LYS C 1 112 ? -116.113 44.202 275.830 1.00 22.40 110 LYS C C 1
ATOM 4633 O O . LYS C 1 112 ? -116.410 43.968 277.001 1.00 23.13 110 LYS C O 1
ATOM 4639 N N . ILE C 1 113 ? -115.104 44.996 275.471 1.00 22.33 111 ILE C N 1
ATOM 4640 C CA . ILE C 1 113 ? -114.200 45.641 276.433 1.00 22.36 111 ILE C CA 1
ATOM 4641 C C . ILE C 1 113 ? -114.090 47.128 276.086 1.00 21.71 111 ILE C C 1
ATOM 4642 O O . ILE C 1 113 ? -113.834 47.473 274.936 1.00 20.65 111 ILE C O 1
ATOM 4647 N N . ASN C 1 114 ? -114.263 47.995 277.086 1.00 21.63 112 ASN C N 1
ATOM 4648 C CA . ASN C 1 114 ? -114.194 49.449 276.883 1.00 22.31 112 ASN C CA 1
ATOM 4649 C C . ASN C 1 114 ? -112.794 49.902 276.453 1.00 21.67 112 ASN C C 1
ATOM 4650 O O . ASN C 1 114 ? -111.792 49.421 276.985 1.00 21.38 112 ASN C O 1
ATOM 4655 N N . THR C 1 115 ? -112.741 50.830 275.498 1.00 21.96 113 THR C N 1
ATOM 4656 C CA . THR C 1 115 ? -111.476 51.432 275.061 1.00 22.02 113 THR C CA 1
ATOM 4657 C C . THR C 1 115 ? -110.994 52.505 276.037 1.00 22.49 113 THR C C 1
ATOM 4658 O O . THR C 1 115 ? -109.788 52.703 276.196 1.00 23.03 113 THR C O 1
ATOM 4662 N N . GLY C 1 116 ? -111.943 53.202 276.667 1.00 22.78 114 GLY C N 1
ATOM 4663 C CA . GLY C 1 116 ? -111.644 54.297 277.586 1.00 23.21 114 GLY C CA 1
ATOM 4664 C C . GLY C 1 116 ? -111.298 55.617 276.913 1.00 23.14 114 GLY C C 1
ATOM 4665 O O . GLY C 1 116 ? -110.817 56.537 277.579 1.00 25.01 114 GLY C O 1
ATOM 4666 N N . PHE C 1 117 ? -111.558 55.731 275.608 1.00 22.35 115 PHE C N 1
ATOM 4667 C CA . PHE C 1 117 ? -111.188 56.930 274.846 1.00 22.49 115 PHE C CA 1
ATOM 4668 C C . PHE C 1 117 ? -112.041 58.113 275.295 1.00 23.32 115 PHE C C 1
ATOM 4669 O O . PHE C 1 117 ? -113.257 57.974 275.459 1.00 23.64 115 PHE C O 1
ATOM 4677 N N . THR C 1 118 ? -111.395 59.262 275.499 1.00 24.13 116 THR C N 1
ATOM 4678 C CA . THR C 1 118 ? -112.077 60.512 275.838 1.00 24.72 116 THR C CA 1
ATOM 4679 C C . THR C 1 118 ? -111.653 61.626 274.890 1.00 24.26 116 THR C C 1
ATOM 4680 O O . THR C 1 118 ? -110.643 61.512 274.187 1.00 24.11 116 THR C O 1
ATOM 4684 N N . TYR C 1 119 ? -112.444 62.697 274.878 1.00 23.86 117 TYR C N 1
ATOM 4685 C CA . TYR C 1 119 ? -112.316 63.778 273.895 1.00 23.46 117 TYR C CA 1
ATOM 4686 C C . TYR C 1 119 ? -112.545 65.129 274.552 1.00 24.93 117 TYR C C 1
ATOM 4687 O O . TYR C 1 119 ? -113.399 65.264 275.431 1.00 25.28 117 TYR C O 1
ATOM 4696 N N . GLY C 1 120 ? -111.778 66.126 274.116 1.00 27.07 118 GLY C N 1
ATOM 4697 C CA . GLY C 1 120 ? -111.838 67.468 274.694 1.00 28.07 118 GLY C CA 1
ATOM 4698 C C . GLY C 1 120 ? -113.132 68.207 274.405 1.00 29.44 118 GLY C C 1
ATOM 4699 O O . GLY C 1 120 ? -113.945 67.774 273.579 1.00 29.15 118 GLY C O 1
ATOM 4700 N N . SER C 1 121 ? -113.301 69.342 275.078 1.00 31.40 119 SER C N 1
ATOM 4701 C CA . SER C 1 121 ? -114.550 70.114 275.049 1.00 33.11 119 SER C CA 1
ATOM 4702 C C . SER C 1 121 ? -114.946 70.668 273.674 1.00 32.16 119 SER C C 1
ATOM 4703 O O . SER C 1 121 ? -116.130 70.923 273.438 1.00 33.49 119 SER C O 1
ATOM 4706 N N . SER C 1 122 ? -113.972 70.862 272.782 1.00 30.33 120 SER C N 1
ATOM 4707 C CA . SER C 1 122 ? -114.256 71.320 271.415 1.00 31.50 120 SER C CA 1
ATOM 4708 C C . SER C 1 122 ? -114.681 70.196 270.451 1.00 29.88 120 SER C C 1
ATOM 4709 O O . SER C 1 122 ? -114.986 70.478 269.293 1.00 32.67 120 SER C O 1
ATOM 4712 N N . ILE C 1 123 ? -114.685 68.943 270.915 1.00 27.47 121 ILE C N 1
ATOM 4713 C CA . ILE C 1 123 ? -115.227 67.814 270.146 1.00 25.60 121 ILE C CA 1
ATOM 4714 C C . ILE C 1 123 ? -116.623 67.448 270.650 1.00 25.10 121 ILE C C 1
ATOM 4715 O O . ILE C 1 123 ? -116.839 67.307 271.856 1.00 25.33 121 ILE C O 1
ATOM 4720 N N . ASN C 1 124 ? -117.558 67.302 269.712 1.00 24.80 122 ASN C N 1
ATOM 4721 C CA . ASN C 1 124 ? -118.835 66.639 269.959 1.00 25.11 122 ASN C CA 1
ATOM 4722 C C . ASN C 1 124 ? -118.631 65.165 269.610 1.00 23.94 122 ASN C C 1
ATOM 4723 O O . ASN C 1 124 ? -118.492 64.821 268.438 1.00 22.89 122 ASN C O 1
ATOM 4728 N N . SER C 1 125 ? -118.607 64.308 270.630 1.00 24.44 123 SER C N 1
ATOM 4729 C CA . SER C 1 125 ? -118.437 62.859 270.445 1.00 25.24 123 SER C CA 1
ATOM 4730 C C . SER C 1 125 ? -119.764 62.100 270.280 1.00 26.83 123 SER C C 1
ATOM 4731 O O . SER C 1 125 ? -119.751 60.880 270.106 1.00 27.98 123 SER C O 1
ATOM 4734 N N . ALA C 1 126 ? -120.892 62.814 270.326 1.00 28.16 124 ALA C N 1
ATOM 4735 C CA . ALA C 1 126 ? -122.225 62.212 270.244 1.00 28.29 124 ALA C CA 1
ATOM 4736 C C . ALA C 1 126 ? -122.915 62.511 268.907 1.00 27.73 124 ALA C C 1
ATOM 4737 O O . ALA C 1 126 ? -124.113 62.805 268.871 1.00 28.90 124 ALA C O 1
ATOM 4739 N N . GLY C 1 127 ? -122.167 62.428 267.807 1.00 26.01 125 GLY C N 1
ATOM 4740 C CA . GLY C 1 127 ? -122.739 62.591 266.471 1.00 24.91 125 GLY C CA 1
ATOM 4741 C C . GLY C 1 127 ? -123.716 61.467 266.158 1.00 24.53 125 GLY C C 1
ATOM 4742 O O . GLY C 1 127 ? -123.449 60.307 266.468 1.00 24.25 125 GLY C O 1
ATOM 4743 N N . THR C 1 128 ? -124.855 61.820 265.567 1.00 24.35 126 THR C N 1
ATOM 4744 C CA . THR C 1 128 ? -125.909 60.857 265.233 1.00 24.42 126 THR C CA 1
ATOM 4745 C C . THR C 1 128 ? -126.380 61.068 263.798 1.00 24.34 126 THR C C 1
ATOM 4746 O O . THR C 1 128 ? -125.934 61.991 263.122 1.00 24.32 126 THR C O 1
ATOM 4750 N N . THR C 1 129 ? -127.277 60.202 263.339 1.00 24.43 127 THR C N 1
ATOM 4751 C CA . THR C 1 129 ? -127.790 60.265 261.973 1.00 24.83 127 THR C CA 1
ATOM 4752 C C . THR C 1 129 ? -129.181 59.636 261.882 1.00 26.12 127 THR C C 1
ATOM 4753 O O . THR C 1 129 ? -129.501 58.708 262.627 1.00 25.60 127 THR C O 1
ATOM 4757 N N . LYS C 1 130 ? -129.991 60.156 260.959 1.00 27.79 128 LYS C N 1
ATOM 4758 C CA . LYS C 1 130 ? -131.328 59.616 260.668 1.00 30.43 128 LYS C CA 1
ATOM 4759 C C . LYS C 1 130 ? -131.291 58.176 260.143 1.00 30.04 128 LYS C C 1
ATOM 4760 O O . LYS C 1 130 ? -132.267 57.437 260.287 1.00 30.12 128 LYS C O 1
ATOM 4766 N N . ALA C 1 131 ? -130.178 57.798 259.515 1.00 30.12 129 ALA C N 1
ATOM 4767 C CA . ALA C 1 131 ? -129.991 56.444 258.989 1.00 30.07 129 ALA C CA 1
ATOM 4768 C C . ALA C 1 131 ? -129.912 55.342 260.054 1.00 29.27 129 ALA C C 1
ATOM 4769 O O . ALA C 1 131 ? -130.221 54.190 259.753 1.00 30.36 129 ALA C O 1
ATOM 4771 N N . CYS C 1 132 ? -129.508 55.693 261.277 1.00 28.81 130 CYS C N 1
ATOM 4772 C CA . CYS C 1 132 ? -129.356 54.732 262.377 1.00 30.09 130 CYS C CA 1
ATOM 4773 C C . CYS C 1 132 ? -130.304 55.097 263.523 1.00 29.15 130 CYS C C 1
ATOM 4774 O O . CYS C 1 132 ? -129.913 55.761 264.479 1.00 27.74 130 CYS C O 1
ATOM 4777 N N . MET C 1 133 ? -131.557 54.661 263.412 1.00 29.74 131 MET C N 1
ATOM 4778 C CA . MET C 1 133 ? -132.584 54.977 264.411 1.00 31.37 131 MET C CA 1
ATOM 4779 C C . MET C 1 133 ? -132.560 53.978 265.567 1.00 31.92 131 MET C C 1
ATOM 4780 O O . MET C 1 133 ? -132.412 52.773 265.348 1.00 32.72 131 MET C O 1
ATOM 4785 N N . ARG C 1 134 ? -132.696 54.494 266.790 1.00 33.34 132 ARG C N 1
ATOM 4786 C CA . ARG C 1 134 ? -132.745 53.673 268.006 1.00 36.40 132 ARG C CA 1
ATOM 4787 C C . ARG C 1 134 ? -133.629 54.343 269.067 1.00 41.42 132 ARG C C 1
ATOM 4788 O O . ARG C 1 134 ? -133.416 55.510 269.411 1.00 40.83 132 ARG C O 1
ATOM 4796 N N . ASN C 1 135 ? -134.608 53.592 269.577 1.00 45.68 133 ASN C N 1
ATOM 4797 C CA . ASN C 1 135 ? -135.529 54.058 270.629 1.00 49.80 133 ASN C CA 1
ATOM 4798 C C . ASN C 1 135 ? -136.259 55.363 270.263 1.00 51.51 133 ASN C C 1
ATOM 4799 O O . ASN C 1 135 ? -136.407 56.261 271.097 1.00 54.14 133 ASN C O 1
ATOM 4804 N N . GLY C 1 136 ? -136.705 55.453 269.010 1.00 51.57 134 GLY C N 1
ATOM 4805 C CA . GLY C 1 136 ? -137.471 56.604 268.526 1.00 50.01 134 GLY C CA 1
ATOM 4806 C C . GLY C 1 136 ? -136.688 57.891 268.317 1.00 48.46 134 GLY C C 1
ATOM 4807 O O . GLY C 1 136 ? -137.230 58.979 268.533 1.00 50.83 134 GLY C O 1
ATOM 4808 N N . GLY C 1 137 ? -135.428 57.783 267.890 1.00 43.26 135 GLY C N 1
ATOM 4809 C CA . GLY C 1 137 ? -134.587 58.966 267.665 1.00 38.08 135 GLY C CA 1
ATOM 4810 C C . GLY C 1 137 ? -133.322 58.694 266.871 1.00 35.47 135 GLY C C 1
ATOM 4811 O O . GLY C 1 137 ? -132.894 57.544 266.737 1.00 33.37 135 GLY C O 1
ATOM 4812 N N . ASN C 1 138 ? -132.727 59.764 266.341 1.00 32.86 136 ASN C N 1
ATOM 4813 C CA . ASN C 1 138 ? -131.452 59.672 265.620 1.00 30.63 136 ASN C CA 1
ATOM 4814 C C . ASN C 1 138 ? -130.382 59.111 266.548 1.00 28.21 136 ASN C C 1
ATOM 4815 O O . ASN C 1 138 ? -130.283 59.519 267.705 1.00 28.04 136 ASN C O 1
ATOM 4820 N N . SER C 1 139 ? -129.600 58.162 266.041 1.00 25.52 137 SER C N 1
ATOM 4821 C CA . SER C 1 139 ? -128.590 57.487 266.848 1.00 24.91 137 SER C CA 1
ATOM 4822 C C . SER C 1 139 ? -127.367 57.148 265.992 1.00 23.79 137 SER C C 1
ATOM 4823 O O . SER C 1 139 ? -127.149 57.754 264.940 1.00 22.57 137 SER C O 1
ATOM 4826 N N . PHE C 1 140 ? -126.559 56.206 266.465 1.00 22.61 138 PHE C N 1
ATOM 4827 C CA . PHE C 1 140 ? -125.344 55.809 265.775 1.00 21.82 138 PHE C CA 1
ATOM 4828 C C . PHE C 1 140 ? -124.978 54.397 266.202 1.00 22.71 138 PHE C C 1
ATOM 4829 O O . PHE C 1 140 ? -125.580 53.843 267.123 1.00 24.26 138 PHE C O 1
ATOM 4837 N N . TYR C 1 141 ? -124.003 53.818 265.514 1.00 22.09 139 TYR C N 1
ATOM 4838 C CA . TYR C 1 141 ? -123.421 52.528 265.892 1.00 22.04 139 TYR C CA 1
ATOM 4839 C C . TYR C 1 141 ? -123.056 52.543 267.380 1.00 21.97 139 TYR C C 1
ATOM 4840 O O . TYR C 1 141 ? -122.342 53.438 267.830 1.00 22.81 139 TYR C O 1
ATOM 4849 N N . ALA C 1 142 ? -123.583 51.577 268.136 1.00 21.57 140 ALA C N 1
ATOM 4850 C CA . ALA C 1 142 ? -123.453 51.551 269.604 1.00 21.92 140 ALA C CA 1
ATOM 4851 C C . ALA C 1 142 ? -122.016 51.435 270.114 1.00 21.68 140 ALA C C 1
ATOM 4852 O O . ALA C 1 142 ? -121.702 51.951 271.188 1.00 22.41 140 ALA C O 1
ATOM 4854 N N . GLU C 1 143 ? -121.157 50.764 269.346 1.00 21.42 141 GLU C N 1
ATOM 4855 C CA . GLU C 1 143 ? -119.767 50.517 269.746 1.00 21.13 141 GLU C CA 1
ATOM 4856 C C . GLU C 1 143 ? -118.763 51.548 269.224 1.00 21.13 141 GLU C C 1
ATOM 4857 O O . GLU C 1 143 ? -117.561 51.409 269.467 1.00 20.87 141 GLU C O 1
ATOM 4863 N N . LEU C 1 144 ? -119.255 52.581 268.537 1.00 21.00 142 LEU C N 1
ATOM 4864 C CA . LEU C 1 144 ? -118.415 53.616 267.949 1.00 22.44 142 LEU C CA 1
ATOM 4865 C C . LEU C 1 144 ? -118.947 55.005 268.293 1.00 22.01 142 LEU C C 1
ATOM 4866 O O . LEU C 1 144 ? -120.088 55.149 268.734 1.00 21.99 142 LEU C O 1
ATOM 4871 N N . LYS C 1 145 ? -118.110 56.019 268.085 1.00 21.62 143 LYS C N 1
ATOM 4872 C CA . LYS C 1 145 ? -118.484 57.414 268.319 1.00 22.27 143 LYS C CA 1
ATOM 4873 C C . LYS C 1 145 ? -118.138 58.260 267.102 1.00 20.88 143 LYS C C 1
ATOM 4874 O O . LYS C 1 145 ? -116.999 58.229 266.626 1.00 21.00 143 LYS C O 1
ATOM 4880 N N . TRP C 1 146 ? -119.126 59.000 266.595 1.00 20.46 144 TRP C N 1
ATOM 4881 C CA . TRP C 1 146 ? -118.908 59.948 265.504 1.00 20.73 144 TRP C CA 1
ATOM 4882 C C . TRP C 1 146 ? -118.440 61.266 266.114 1.00 21.37 144 TRP C C 1
ATOM 4883 O O . TRP C 1 146 ? -119.225 61.985 266.738 1.00 21.96 144 TRP C O 1
ATOM 4894 N N . LEU C 1 147 ? -117.160 61.570 265.915 1.00 21.27 145 LEU C N 1
ATOM 4895 C CA . LEU C 1 147 ? -116.533 62.762 266.478 1.00 20.89 145 LEU C CA 1
ATOM 4896 C C . LEU C 1 147 ? -116.594 63.891 265.456 1.00 21.21 145 LEU C C 1
ATOM 4897 O O . LEU C 1 147 ? -116.167 63.711 264.317 1.00 21.88 145 LEU C O 1
ATOM 4902 N N . VAL C 1 148 ? -117.139 65.038 265.856 1.00 21.39 146 VAL C N 1
ATOM 4903 C CA . VAL C 1 148 ? -117.140 66.246 265.016 1.00 22.68 146 VAL C CA 1
ATOM 4904 C C . VAL C 1 148 ? -116.775 67.464 265.860 1.00 24.10 146 VAL C C 1
ATOM 4905 O O . VAL C 1 148 ? -116.766 67.391 267.090 1.00 24.55 146 VAL C O 1
ATOM 4909 N N . SER C 1 149 ? -116.465 68.576 265.197 1.00 26.35 147 SER C N 1
ATOM 4910 C CA . SER C 1 149 ? -116.217 69.843 265.897 1.00 27.75 147 SER C CA 1
ATOM 4911 C C . SER C 1 149 ? -117.518 70.332 266.528 1.00 29.55 147 SER C C 1
ATOM 4912 O O . SER C 1 149 ? -118.571 70.294 265.889 1.00 29.62 147 SER C O 1
ATOM 4915 N N . LYS C 1 150 ? -117.442 70.773 267.783 1.00 32.06 148 LYS C N 1
ATOM 4916 C CA . LYS C 1 150 ? -118.620 71.272 268.501 1.00 36.08 148 LYS C CA 1
ATOM 4917 C C . LYS C 1 150 ? -119.131 72.578 267.891 1.00 36.61 148 LYS C C 1
ATOM 4918 O O . LYS C 1 150 ? -120.341 72.779 267.779 1.00 38.15 148 LYS C O 1
ATOM 4924 N N . ASN C 1 151 ? -118.202 73.451 267.503 1.00 37.75 149 ASN C N 1
ATOM 4925 C CA . ASN C 1 151 ? -118.519 74.687 266.784 1.00 39.23 149 ASN C CA 1
ATOM 4926 C C . ASN C 1 151 ? -118.363 74.455 265.284 1.00 38.23 149 ASN C C 1
ATOM 4927 O O . ASN C 1 151 ? -117.287 74.055 264.829 1.00 36.83 149 ASN C O 1
ATOM 4932 N N . LYS C 1 152 ? -119.430 74.714 264.524 1.00 38.78 150 LYS C N 1
ATOM 4933 C CA . LYS C 1 152 ? -119.443 74.490 263.072 1.00 39.65 150 LYS C CA 1
ATOM 4934 C C . LYS C 1 152 ? -118.361 75.320 262.377 1.00 37.37 150 LYS C C 1
ATOM 4935 O O . LYS C 1 152 ? -118.237 76.519 262.630 1.00 38.80 150 LYS C O 1
ATOM 4941 N N . GLY C 1 153 ? -117.572 74.669 261.523 1.00 35.10 151 GLY C N 1
ATOM 4942 C CA . GLY C 1 153 ? -116.514 75.341 260.762 1.00 35.40 151 GLY C CA 1
ATOM 4943 C C . GLY C 1 153 ? -115.141 75.376 261.417 1.00 34.68 151 GLY C C 1
ATOM 4944 O O . GLY C 1 153 ? -114.146 75.642 260.740 1.00 35.19 151 GLY C O 1
ATOM 4945 N N . GLN C 1 154 ? -115.080 75.109 262.723 1.00 34.49 152 GLN C N 1
ATOM 4946 C CA . GLN C 1 154 ? -113.830 75.177 263.484 1.00 37.04 152 GLN C CA 1
ATOM 4947 C C . GLN C 1 154 ? -112.992 73.923 263.256 1.00 34.70 152 GLN C C 1
ATOM 4948 O O . GLN C 1 154 ? -113.539 72.828 263.082 1.00 33.27 152 GLN C O 1
ATOM 4954 N N . ASN C 1 155 ? -111.669 74.092 263.270 1.00 33.09 153 ASN C N 1
ATOM 4955 C CA . ASN C 1 155 ? -110.738 72.976 263.097 1.00 31.38 153 ASN C CA 1
ATOM 4956 C C . ASN C 1 155 ? -110.835 71.991 264.264 1.00 29.45 153 ASN C C 1
ATOM 4957 O O . ASN C 1 155 ? -110.710 72.374 265.428 1.00 29.24 153 ASN C O 1
ATOM 4962 N N . PHE C 1 156 ? -111.077 70.727 263.923 1.00 27.89 154 PHE C N 1
ATOM 4963 C CA . PHE C 1 156 ? -111.099 69.615 264.875 1.00 26.38 154 PHE C CA 1
ATOM 4964 C C . PHE C 1 156 ? -109.681 69.462 265.444 1.00 26.26 154 PHE C C 1
ATOM 4965 O O . PHE C 1 156 ? -108.722 69.390 264.673 1.00 26.15 154 PHE C O 1
ATOM 4973 N N . PRO C 1 157 ? -109.540 69.418 266.787 1.00 26.77 155 PRO C N 1
ATOM 4974 C CA . PRO C 1 157 ? -108.206 69.408 267.400 1.00 27.55 155 PRO C CA 1
ATOM 4975 C C . PRO C 1 157 ? -107.451 68.094 267.206 1.00 27.82 155 PRO C C 1
ATOM 4976 O O . PRO C 1 157 ? -108.072 67.023 267.172 1.00 27.72 155 PRO C O 1
ATOM 4980 N N . GLN C 1 158 ? -106.125 68.183 267.089 1.00 28.01 156 GLN C N 1
ATOM 4981 C CA . GLN C 1 158 ? -105.268 66.999 266.981 1.00 28.34 156 GLN C CA 1
ATOM 4982 C C . GLN C 1 158 ? -105.412 66.159 268.251 1.00 26.33 156 GLN C C 1
ATOM 4983 O O . GLN C 1 158 ? -105.172 66.649 269.354 1.00 26.86 156 GLN C O 1
ATOM 4989 N N . THR C 1 159 ? -105.819 64.904 268.075 1.00 24.86 157 THR C N 1
ATOM 4990 C CA . THR C 1 159 ? -106.177 64.016 269.180 1.00 24.17 157 THR C CA 1
ATOM 4991 C C . THR C 1 159 ? -105.430 62.697 269.036 1.00 23.51 157 THR C C 1
ATOM 4992 O O . THR C 1 159 ? -105.268 62.198 267.923 1.00 23.22 157 THR C O 1
ATOM 4996 N N . THR C 1 160 ? -104.987 62.143 270.165 1.00 22.62 158 THR C N 1
ATOM 4997 C CA . THR C 1 160 ? -104.325 60.837 270.200 1.00 22.09 158 THR C CA 1
ATOM 4998 C C . THR C 1 160 ? -104.933 59.982 271.310 1.00 20.90 158 THR C C 1
ATOM 4999 O O . THR C 1 160 ? -104.977 60.415 272.459 1.00 21.19 158 THR C O 1
ATOM 5003 N N . ASN C 1 161 ? -105.402 58.782 270.952 1.00 19.82 159 ASN C N 1
ATOM 5004 C CA . ASN C 1 161 ? -106.027 57.835 271.892 1.00 20.47 159 ASN C CA 1
ATOM 5005 C C . ASN C 1 161 ? -105.353 56.470 271.762 1.00 19.70 159 ASN C C 1
ATOM 5006 O O . ASN C 1 161 ? -105.054 56.034 270.648 1.00 20.83 159 ASN C O 1
ATOM 5011 N N . THR C 1 162 ? -105.155 55.790 272.891 1.00 19.55 160 THR C N 1
ATOM 5012 C CA . THR C 1 162 ? -104.483 54.487 272.927 1.00 20.12 160 THR C CA 1
ATOM 5013 C C . THR C 1 162 ? -105.341 53.437 273.620 1.00 19.77 160 THR C C 1
ATOM 5014 O O . THR C 1 162 ? -105.802 53.656 274.742 1.00 20.07 160 THR C O 1
ATOM 5018 N N . TYR C 1 163 ? -105.554 52.305 272.946 1.00 19.92 161 TYR C N 1
ATOM 5019 C CA . TYR C 1 163 ? -106.136 51.119 273.573 1.00 20.69 161 TYR C CA 1
ATOM 5020 C C . TYR C 1 163 ? -105.033 50.112 273.865 1.00 20.99 161 TYR C C 1
ATOM 5021 O O . TYR C 1 163 ? -104.339 49.678 272.945 1.00 19.93 161 TYR C O 1
ATOM 5030 N N . ARG C 1 164 ? -104.893 49.733 275.135 1.00 22.28 162 ARG C N 1
ATOM 5031 C CA . ARG C 1 164 ? -104.003 48.646 275.536 1.00 24.02 162 ARG C CA 1
ATOM 5032 C C . ARG C 1 164 ? -104.815 47.380 275.805 1.00 23.22 162 ARG C C 1
ATOM 5033 O O . ARG C 1 164 ? -105.790 47.409 276.561 1.00 23.15 162 ARG C O 1
ATOM 5041 N N . ASN C 1 165 ? -104.400 46.274 275.192 1.00 23.00 163 ASN C N 1
ATOM 5042 C CA . ASN C 1 165 ? -104.974 44.965 275.478 1.00 23.58 163 ASN C CA 1
ATOM 5043 C C . ASN C 1 165 ? -104.357 44.426 276.775 1.00 24.17 163 ASN C C 1
ATOM 5044 O O . ASN C 1 165 ? -103.235 43.917 276.775 1.00 24.65 163 ASN C O 1
ATOM 5049 N N . ALA C 1 166 ? -105.111 44.534 277.870 1.00 25.38 164 ALA C N 1
ATOM 5050 C CA . ALA C 1 166 ? -104.685 44.032 279.186 1.00 27.24 164 ALA C CA 1
ATOM 5051 C C . ALA C 1 166 ? -105.037 42.555 279.427 1.00 27.76 164 ALA C C 1
ATOM 5052 O O . ALA C 1 166 ? -104.776 42.030 280.510 1.00 29.41 164 ALA C O 1
ATOM 5054 N N . ASP C 1 167 ? -105.616 41.897 278.421 1.00 28.23 165 ASP C N 1
ATOM 5055 C CA . ASP C 1 167 ? -106.072 40.507 278.504 1.00 29.09 165 ASP C CA 1
ATOM 5056 C C . ASP C 1 167 ? -104.955 39.555 278.051 1.00 30.11 165 ASP C C 1
ATOM 5057 O O . ASP C 1 167 ? -103.918 39.995 277.545 1.00 31.25 165 ASP C O 1
ATOM 5062 N N . THR C 1 168 ? -105.169 38.256 278.254 1.00 30.49 166 THR C N 1
ATOM 5063 C CA . THR C 1 168 ? -104.251 37.206 277.792 1.00 32.17 166 THR C CA 1
ATOM 5064 C C . THR C 1 168 ? -104.611 36.624 276.410 1.00 32.48 166 THR C C 1
ATOM 5065 O O . THR C 1 168 ? -103.902 35.747 275.911 1.00 34.34 166 THR C O 1
ATOM 5069 N N . ALA C 1 169 ? -105.699 37.107 275.803 1.00 31.72 167 ALA C N 1
ATOM 5070 C CA . ALA C 1 169 ? -106.122 36.690 274.461 1.00 30.63 167 ALA C CA 1
ATOM 5071 C C . ALA C 1 169 ? -106.257 37.908 273.552 1.00 28.94 167 ALA C C 1
ATOM 5072 O O . ALA C 1 169 ? -106.458 39.028 274.029 1.00 27.72 167 ALA C O 1
ATOM 5074 N N . GLU C 1 170 ? -106.145 37.676 272.245 1.00 28.27 168 GLU C N 1
ATOM 5075 C CA . GLU C 1 170 ? -106.220 38.751 271.251 1.00 27.70 168 GLU C CA 1
ATOM 5076 C C . GLU C 1 170 ? -107.617 39.376 271.178 1.00 25.47 168 GLU C C 1
ATOM 5077 O O . GLU C 1 170 ? -108.628 38.678 271.321 1.00 25.18 168 GLU C O 1
ATOM 5083 N N . HIS C 1 171 ? -107.654 40.689 270.965 1.00 23.72 169 HIS C N 1
ATOM 5084 C CA . HIS C 1 171 ? -108.899 41.435 270.786 1.00 23.19 169 HIS C CA 1
ATOM 5085 C C . HIS C 1 171 ? -109.000 41.961 269.360 1.00 23.68 169 HIS C C 1
ATOM 5086 O O . HIS C 1 171 ? -107.986 42.178 268.699 1.00 25.84 169 HIS C O 1
ATOM 5093 N N . LEU C 1 172 ? -110.231 42.157 268.898 1.00 23.16 170 LEU C N 1
ATOM 5094 C CA . LEU C 1 172 ? -110.515 42.668 267.562 1.00 22.22 170 LEU C CA 1
ATOM 5095 C C . LEU C 1 172 ? -111.046 44.092 267.707 1.00 21.22 170 LEU C C 1
ATOM 5096 O O . LEU C 1 172 ? -112.072 44.316 268.355 1.00 21.36 170 LEU C O 1
ATOM 5101 N N . ILE C 1 173 ? -110.341 45.045 267.105 1.00 20.70 171 ILE C N 1
ATOM 5102 C CA . ILE C 1 173 ? -110.700 46.462 267.185 1.00 21.02 171 ILE C CA 1
ATOM 5103 C C . ILE C 1 173 ? -111.154 46.931 265.806 1.00 20.80 171 ILE C C 1
ATOM 5104 O O . ILE C 1 173 ? -110.543 46.583 264.795 1.00 20.96 171 ILE C O 1
ATOM 5109 N N . MET C 1 174 ? -112.242 47.698 265.783 1.00 21.08 172 MET C N 1
ATOM 5110 C CA . MET C 1 174 ? -112.785 48.268 264.558 1.00 21.61 172 MET C CA 1
ATOM 5111 C C . MET C 1 174 ? -112.871 49.779 264.691 1.00 21.27 172 MET C C 1
ATOM 5112 O O . MET C 1 174 ? -113.084 50.307 265.781 1.00 23.27 172 MET C O 1
ATOM 5117 N N . TRP C 1 175 ? -112.689 50.467 263.572 1.00 19.71 173 TRP C N 1
ATOM 5118 C CA . TRP C 1 175 ? -112.909 51.902 263.501 1.00 20.10 173 TRP C CA 1
ATOM 5119 C C . TRP C 1 175 ? -113.423 52.249 262.121 1.00 20.31 173 TRP C C 1
ATOM 5120 O O . TRP C 1 175 ? -113.357 51.431 261.200 1.00 21.98 173 TRP C O 1
ATOM 5131 N N . GLY C 1 176 ? -113.939 53.463 261.991 1.00 20.32 174 GLY C N 1
ATOM 5132 C CA . GLY C 1 176 ? -114.464 53.947 260.726 1.00 20.26 174 GLY C CA 1
ATOM 5133 C C . GLY C 1 176 ? -113.798 55.231 260.291 1.00 20.48 174 GLY C C 1
ATOM 5134 O O . GLY C 1 176 ? -113.184 55.929 261.099 1.00 21.01 174 GLY C O 1
ATOM 5135 N N . ILE C 1 177 ? -113.919 55.528 259.002 1.00 20.98 175 ILE C N 1
ATOM 5136 C CA . ILE C 1 177 ? -113.479 56.796 258.433 1.00 21.64 175 ILE C CA 1
ATOM 5137 C C . ILE C 1 177 ? -114.685 57.393 257.723 1.00 21.94 175 ILE C C 1
ATOM 5138 O O . ILE C 1 177 ? -115.260 56.744 256.850 1.00 21.55 175 ILE C O 1
ATOM 5143 N N . HIS C 1 178 ? -115.069 58.613 258.103 1.00 22.96 176 HIS C N 1
ATOM 5144 C CA . HIS C 1 178 ? -116.158 59.321 257.430 1.00 23.12 176 HIS C CA 1
ATOM 5145 C C . HIS C 1 178 ? -115.634 60.032 256.189 1.00 24.25 176 HIS C C 1
ATOM 5146 O O . HIS C 1 178 ? -114.625 60.734 256.249 1.00 25.56 176 HIS C O 1
ATOM 5153 N N . HIS C 1 179 ? -116.339 59.845 255.076 1.00 25.14 177 HIS C N 1
ATOM 5154 C CA . HIS C 1 179 ? -115.991 60.438 253.789 1.00 25.96 177 HIS C CA 1
ATOM 5155 C C . HIS C 1 179 ? -117.109 61.417 253.411 1.00 25.50 177 HIS C C 1
ATOM 5156 O O . HIS C 1 179 ? -118.173 60.989 252.950 1.00 25.85 177 HIS C O 1
ATOM 5163 N N . PRO C 1 180 ? -116.894 62.733 253.643 1.00 26.35 178 PRO C N 1
ATOM 5164 C CA . PRO C 1 180 ? -117.955 63.713 253.370 1.00 26.64 178 PRO C CA 1
ATOM 5165 C C . PRO C 1 180 ? -118.355 63.820 251.897 1.00 27.78 178 PRO C C 1
ATOM 5166 O O . PRO C 1 180 ? -117.576 63.466 251.009 1.00 27.32 178 PRO C O 1
ATOM 5170 N N . SER C 1 181 ? -119.573 64.302 251.665 1.00 29.54 179 SER C N 1
ATOM 5171 C CA . SER C 1 181 ? -120.130 64.446 250.316 1.00 31.36 179 SER C CA 1
ATOM 5172 C C . SER C 1 181 ? -119.687 65.725 249.595 1.00 31.47 179 SER C C 1
ATOM 5173 O O . SER C 1 181 ? -119.790 65.802 248.367 1.00 32.08 179 SER C O 1
ATOM 5176 N N . SER C 1 182 ? -119.220 66.723 250.350 1.00 29.77 180 SER C N 1
ATOM 5177 C CA . SER C 1 182 ? -118.788 68.005 249.780 1.00 29.54 180 SER C CA 1
ATOM 5178 C C . SER C 1 182 ? -117.747 68.707 250.652 1.00 30.44 180 SER C C 1
ATOM 5179 O O . SER C 1 182 ? -117.559 68.360 251.822 1.00 29.37 180 SER C O 1
ATOM 5182 N N . THR C 1 183 ? -117.077 69.694 250.060 1.00 31.54 181 THR C N 1
ATOM 5183 C CA . THR C 1 183 ? -116.099 70.525 250.767 1.00 32.50 181 THR C CA 1
ATOM 5184 C C . THR C 1 183 ? -116.762 71.311 251.900 1.00 31.29 181 THR C C 1
ATOM 5185 O O . THR C 1 183 ? -116.215 71.388 252.998 1.00 31.32 181 THR C O 1
ATOM 5189 N N . GLN C 1 184 ? -117.936 71.880 251.628 1.00 32.21 182 GLN C N 1
ATOM 5190 C CA . GLN C 1 184 ? -118.693 72.633 252.634 1.00 33.92 182 GLN C CA 1
ATOM 5191 C C . GLN C 1 184 ? -119.060 71.767 253.845 1.00 32.23 182 GLN C C 1
ATOM 5192 O O . GLN C 1 184 ? -118.940 72.216 254.985 1.00 32.04 182 GLN C O 1
ATOM 5198 N N . GLU C 1 185 ? -119.500 70.535 253.589 1.00 30.52 183 GLU C N 1
ATOM 5199 C CA . GLU C 1 185 ? -119.816 69.582 254.659 1.00 29.66 183 GLU C CA 1
ATOM 5200 C C . GLU C 1 185 ? -118.565 69.214 255.461 1.00 27.82 183 GLU C C 1
ATOM 5201 O O . GLU C 1 185 ? -118.589 69.230 256.690 1.00 26.81 183 GLU C O 1
ATOM 5207 N N . LYS C 1 186 ? -117.483 68.884 254.756 1.00 27.13 184 LYS C N 1
ATOM 5208 C CA . LYS C 1 186 ? -116.187 68.588 255.380 1.00 27.33 184 LYS C CA 1
ATOM 5209 C C . LYS C 1 186 ? -115.724 69.742 256.274 1.00 27.28 184 LYS C C 1
ATOM 5210 O O . LYS C 1 186 ? -115.301 69.517 257.411 1.00 27.05 184 LYS C O 1
ATOM 5216 N N . ASN C 1 187 ? -115.806 70.967 255.753 1.00 27.91 185 ASN C N 1
ATOM 5217 C CA . ASN C 1 187 ? -115.426 72.164 256.515 1.00 28.54 185 ASN C CA 1
ATOM 5218 C C . ASN C 1 187 ? -116.306 72.372 257.748 1.00 28.21 185 ASN C C 1
ATOM 5219 O O . ASN C 1 187 ? -115.794 72.715 258.812 1.00 29.20 185 ASN C O 1
ATOM 5224 N N . ASP C 1 188 ? -117.613 72.152 257.608 1.00 28.20 186 ASP C N 1
ATOM 5225 C CA . ASP C 1 188 ? -118.552 72.293 258.732 1.00 29.11 186 ASP C CA 1
ATOM 5226 C C . ASP C 1 188 ? -118.280 71.308 259.874 1.00 27.57 186 ASP C C 1
ATOM 5227 O O . ASP C 1 188 ? -118.366 71.684 261.045 1.00 28.04 186 ASP C O 1
ATOM 5232 N N . LEU C 1 189 ? -117.958 70.061 259.535 1.00 26.07 187 LEU C N 1
ATOM 5233 C CA . LEU C 1 189 ? -117.746 69.011 260.542 1.00 25.70 187 LEU C CA 1
ATOM 5234 C C . LEU C 1 189 ? -116.354 69.027 261.173 1.00 25.10 187 LEU C C 1
ATOM 5235 O O . LEU C 1 189 ? -116.228 68.813 262.380 1.00 25.07 187 LEU C O 1
ATOM 5240 N N . TYR C 1 190 ? -115.322 69.248 260.355 1.00 24.91 188 TYR C N 1
ATOM 5241 C CA . TYR C 1 190 ? -113.918 69.083 260.783 1.00 24.83 188 TYR C CA 1
ATOM 5242 C C . TYR C 1 190 ? -113.003 70.302 260.596 1.00 26.16 188 TYR C C 1
ATOM 5243 O O . TYR C 1 190 ? -111.851 70.265 261.033 1.00 26.56 188 TYR C O 1
ATOM 5252 N N . GLY C 1 191 ? -113.506 71.367 259.967 1.00 27.94 189 GLY C N 1
ATOM 5253 C CA . GLY C 1 191 ? -112.709 72.558 259.656 1.00 29.25 189 GLY C CA 1
ATOM 5254 C C . GLY C 1 191 ? -111.995 72.497 258.318 1.00 31.09 189 GLY C C 1
ATOM 5255 O O . GLY C 1 191 ? -112.015 71.472 257.632 1.00 30.58 189 GLY C O 1
ATOM 5256 N N . THR C 1 192 ? -111.352 73.607 257.960 1.00 33.18 190 THR C N 1
ATOM 5257 C CA . THR C 1 192 ? -110.675 73.760 256.663 1.00 34.53 190 THR C CA 1
ATOM 5258 C C . THR C 1 192 ? -109.307 73.068 256.558 1.00 34.01 190 THR C C 1
ATOM 5259 O O . THR C 1 192 ? -108.784 72.913 255.452 1.00 35.38 190 THR C O 1
ATOM 5263 N N . GLN C 1 193 ? -108.737 72.655 257.692 1.00 33.46 191 GLN C N 1
ATOM 5264 C CA . GLN C 1 193 ? -107.420 71.997 257.732 1.00 33.90 191 GLN C CA 1
ATOM 5265 C C . GLN C 1 193 ? -107.355 70.685 256.943 1.00 34.10 191 GLN C C 1
ATOM 5266 O O . GLN C 1 193 ? -108.380 70.038 256.699 1.00 33.74 191 GLN C O 1
ATOM 5272 N N . SER C 1 194 ? -106.137 70.297 256.574 1.00 34.60 192 SER C N 1
ATOM 5273 C CA . SER C 1 194 ? -105.881 69.007 255.933 1.00 35.85 192 SER C CA 1
ATOM 5274 C C . SER C 1 194 ? -106.083 67.881 256.952 1.00 34.22 192 SER C C 1
ATOM 5275 O O . SER C 1 194 ? -105.504 67.923 258.038 1.00 33.85 192 SER C O 1
ATOM 5278 N N . LEU C 1 195 ? -106.905 66.891 256.597 1.00 31.96 193 LEU C N 1
ATOM 5279 C CA . LEU C 1 195 ? -107.289 65.814 257.517 1.00 30.60 193 LEU C CA 1
ATOM 5280 C C . LEU C 1 195 ? -106.434 64.566 257.325 1.00 30.31 193 LEU C C 1
ATOM 5281 O O . LEU C 1 195 ? -106.150 64.166 256.195 1.00 30.72 193 LEU C O 1
ATOM 5286 N N . SER C 1 196 ? -106.044 63.949 258.439 1.00 30.28 194 SER C N 1
ATOM 5287 C CA . SER C 1 196 ? -105.255 62.720 258.422 1.00 31.49 194 SER C CA 1
ATOM 5288 C C . SER C 1 196 ? -105.536 61.885 259.670 1.00 29.48 194 SER C C 1
ATOM 5289 O O . SER C 1 196 ? -105.645 62.426 260.770 1.00 28.32 194 SER C O 1
ATOM 5292 N N . ILE C 1 197 ? -105.663 60.574 259.478 1.00 27.85 195 ILE C N 1
ATOM 5293 C CA . ILE C 1 197 ? -105.837 59.615 260.569 1.00 27.47 195 ILE C CA 1
ATOM 5294 C C . ILE C 1 197 ? -104.735 58.572 260.439 1.00 26.90 195 ILE C C 1
ATOM 5295 O O . ILE C 1 197 ? -104.573 57.989 259.373 1.00 27.48 195 ILE C O 1
ATOM 5300 N N . SER C 1 198 ? -103.980 58.347 261.514 1.00 26.05 196 SER C N 1
ATOM 5301 C CA . SER C 1 198 ? -102.987 57.271 261.553 1.00 26.59 196 SER C CA 1
ATOM 5302 C C . SER C 1 198 ? -103.308 56.299 262.683 1.00 24.24 196 SER C C 1
ATOM 5303 O O . SER C 1 198 ? -103.798 56.700 263.743 1.00 23.42 196 SER C O 1
ATOM 5306 N N . VAL C 1 199 ? -103.034 55.023 262.431 1.00 23.50 197 VAL C N 1
ATOM 5307 C CA . VAL C 1 199 ? -103.266 53.945 263.388 1.00 23.96 197 VAL C CA 1
ATOM 5308 C C . VAL C 1 199 ? -101.986 53.118 263.451 1.00 24.79 197 VAL C C 1
ATOM 5309 O O . VAL C 1 199 ? -101.432 52.761 262.409 1.00 27.31 197 VAL C O 1
ATOM 5313 N N . GLY C 1 200 ? -101.517 52.827 264.664 1.00 24.11 198 GLY C N 1
ATOM 5314 C CA . GLY C 1 200 ? -100.245 52.129 264.853 1.00 24.25 198 GLY C CA 1
ATOM 5315 C C . GLY C 1 200 ? -100.192 51.266 266.098 1.00 23.17 198 GLY C C 1
ATOM 5316 O O . GLY C 1 200 ? -100.465 51.745 267.201 1.00 23.57 198 GLY C O 1
ATOM 5317 N N . SER C 1 201 ? -99.843 49.994 265.909 1.00 22.98 199 SER C N 1
ATOM 5318 C CA . SER C 1 201 ? -99.545 49.068 267.003 1.00 24.23 199 SER C CA 1
ATOM 5319 C C . SER C 1 201 ? -98.157 48.453 266.780 1.00 24.59 199 SER C C 1
ATOM 5320 O O . SER C 1 201 ? -97.391 48.946 265.951 1.00 26.11 199 SER C O 1
ATOM 5323 N N . SER C 1 202 ? -97.827 47.402 267.533 1.00 25.83 200 SER C N 1
ATOM 5324 C CA . SER C 1 202 ? -96.608 46.617 267.294 1.00 27.28 200 SER C CA 1
ATOM 5325 C C . SER C 1 202 ? -96.728 45.679 266.090 1.00 29.13 200 SER C C 1
ATOM 5326 O O . SER C 1 202 ? -95.709 45.240 265.553 1.00 31.85 200 SER C O 1
ATOM 5329 N N . THR C 1 203 ? -97.960 45.360 265.684 1.00 30.02 201 THR C N 1
ATOM 5330 C CA . THR C 1 203 ? -98.222 44.433 264.575 1.00 31.00 201 THR C CA 1
ATOM 5331 C C . THR C 1 203 ? -98.951 45.052 263.373 1.00 30.74 201 THR C C 1
ATOM 5332 O O . THR C 1 203 ? -99.146 44.371 262.364 1.00 34.09 201 THR C O 1
ATOM 5336 N N . TYR C 1 204 ? -99.343 46.325 263.470 1.00 28.98 202 TYR C N 1
ATOM 5337 C CA . TYR C 1 204 ? -100.180 46.969 262.453 1.00 28.22 202 TYR C CA 1
ATOM 5338 C C . TYR C 1 204 ? -99.820 48.447 262.304 1.00 27.83 202 TYR C C 1
ATOM 5339 O O . TYR C 1 204 ? -99.530 49.125 263.291 1.00 27.06 202 TYR C O 1
ATOM 5348 N N . LYS C 1 205 ? -99.850 48.929 261.064 1.00 28.39 203 LYS C N 1
ATOM 5349 C CA . LYS C 1 205 ? -99.644 50.341 260.757 1.00 29.91 203 LYS C CA 1
ATOM 5350 C C . LYS C 1 205 ? -100.425 50.714 259.504 1.00 28.80 203 LYS C C 1
ATOM 5351 O O . LYS C 1 205 ? -100.378 49.999 258.505 1.00 29.76 203 LYS C O 1
ATOM 5357 N N . ASN C 1 206 ? -101.139 51.833 259.566 1.00 28.59 204 ASN C N 1
ATOM 5358 C CA . ASN C 1 206 ? -101.866 52.353 258.409 1.00 29.29 204 ASN C CA 1
ATOM 5359 C C . ASN C 1 206 ? -102.210 53.821 258.624 1.00 28.39 204 ASN C C 1
ATOM 5360 O O . ASN C 1 206 ? -102.190 54.317 259.754 1.00 29.18 204 ASN C O 1
ATOM 5365 N N . SER C 1 207 ? -102.502 54.510 257.526 1.00 28.60 205 SER C N 1
ATOM 5366 C CA . SER C 1 207 ? -102.972 55.888 257.567 1.00 29.19 205 SER C CA 1
ATOM 5367 C C . SER C 1 207 ? -104.143 56.060 256.604 1.00 28.24 205 SER C C 1
ATOM 5368 O O . SER C 1 207 ? -104.269 55.317 255.628 1.00 28.54 205 SER C O 1
ATOM 5371 N N . PHE C 1 208 ? -105.005 57.028 256.909 1.00 26.91 206 PHE C N 1
ATOM 5372 C CA . PHE C 1 208 ? -106.259 57.244 256.179 1.00 26.92 206 PHE C CA 1
ATOM 5373 C C . PHE C 1 208 ? -106.507 58.737 255.984 1.00 27.75 206 PHE C C 1
ATOM 5374 O O . PHE C 1 208 ? -106.140 59.551 256.833 1.00 28.16 206 PHE C O 1
ATOM 5382 N N . VAL C 1 209 ? -107.125 59.081 254.855 1.00 28.06 207 VAL C N 1
ATOM 5383 C CA . VAL C 1 209 ? -107.511 60.456 254.543 1.00 30.67 207 VAL C CA 1
ATOM 5384 C C . VAL C 1 209 ? -108.984 60.438 254.125 1.00 31.67 207 VAL C C 1
ATOM 5385 O O . VAL C 1 209 ? -109.348 59.672 253.228 1.00 31.84 207 VAL C O 1
ATOM 5389 N N . PRO C 1 210 ? -109.837 61.255 254.783 1.00 32.45 208 PRO C N 1
ATOM 5390 C CA . PRO C 1 210 ? -111.212 61.426 254.310 1.00 33.39 208 PRO C CA 1
ATOM 5391 C C . PRO C 1 210 ? -111.254 62.002 252.895 1.00 35.67 208 PRO C C 1
ATOM 5392 O O . PRO C 1 210 ? -110.669 63.056 252.643 1.00 35.82 208 PRO C O 1
ATOM 5396 N N . VAL C 1 211 ? -111.910 61.283 251.987 1.00 37.48 209 VAL C N 1
ATOM 5397 C CA . VAL C 1 211 ? -112.058 61.710 250.596 1.00 39.35 209 VAL C CA 1
ATOM 5398 C C . VAL C 1 211 ? -113.388 62.450 250.431 1.00 37.50 209 VAL C C 1
ATOM 5399 O O . VAL C 1 211 ? -114.460 61.928 250.766 1.00 34.39 209 VAL C O 1
ATOM 5403 N N . VAL C 1 212 ? -113.292 63.689 249.958 1.00 36.85 210 VAL C N 1
ATOM 5404 C CA . VAL C 1 212 ? -114.447 64.517 249.651 1.00 36.20 210 VAL C CA 1
ATOM 5405 C C . VAL C 1 212 ? -114.769 64.291 248.180 1.00 36.32 210 VAL C C 1
ATOM 5406 O O . VAL C 1 212 ? -113.889 64.396 247.324 1.00 37.16 210 VAL C O 1
ATOM 5410 N N . GLY C 1 213 ? -116.026 63.976 247.889 1.00 35.09 211 GLY C N 1
ATOM 5411 C CA . GLY C 1 213 ? -116.447 63.734 246.514 1.00 35.18 211 GLY C CA 1
ATOM 5412 C C . GLY C 1 213 ? -117.947 63.607 246.377 1.00 34.43 211 GLY C C 1
ATOM 5413 O O . GLY C 1 213 ? -118.612 63.090 247.276 1.00 33.92 211 GLY C O 1
ATOM 5414 N N . ALA C 1 214 ? -118.474 64.083 245.250 1.00 32.98 212 ALA C N 1
ATOM 5415 C CA . ALA C 1 214 ? -119.901 63.990 244.958 1.00 32.01 212 ALA C CA 1
ATOM 5416 C C . ALA C 1 214 ? -120.283 62.532 244.723 1.00 30.14 212 ALA C C 1
ATOM 5417 O O . ALA C 1 214 ? -119.578 61.816 244.011 1.00 30.74 212 ALA C O 1
ATOM 5419 N N . ARG C 1 215 ? -121.374 62.099 245.355 1.00 29.66 213 ARG C N 1
ATOM 5420 C CA . ARG C 1 215 ? -121.891 60.728 245.224 1.00 30.20 213 ARG C CA 1
ATOM 5421 C C . ARG C 1 215 ? -123.412 60.744 245.294 1.00 29.72 213 ARG C C 1
ATOM 5422 O O . ARG C 1 215 ? -123.982 61.668 245.880 1.00 30.86 213 ARG C O 1
ATOM 5430 N N . PRO C 1 216 ? -124.074 59.706 244.739 1.00 30.66 214 PRO C N 1
ATOM 5431 C CA . PRO C 1 216 ? -125.528 59.597 244.900 1.00 31.25 214 PRO C CA 1
ATOM 5432 C C . PRO C 1 216 ? -125.936 59.326 246.345 1.00 28.02 214 PRO C C 1
ATOM 5433 O O . PRO C 1 216 ? -125.160 58.759 247.122 1.00 28.20 214 PRO C O 1
ATOM 5437 N N . GLN C 1 217 ? -127.153 59.737 246.686 1.00 20.82 215 GLN C N 1
ATOM 5438 C CA . GLN C 1 217 ? -127.703 59.517 248.016 1.00 31.05 215 GLN C CA 1
ATOM 5439 C C . GLN C 1 217 ? -128.132 58.062 248.177 1.00 32.13 215 GLN C C 1
ATOM 5440 O O . GLN C 1 217 ? -128.812 57.511 247.309 1.00 35.29 215 GLN C O 1
ATOM 5446 N N . VAL C 1 218 ? -127.694 57.443 249.271 1.00 32.40 216 VAL C N 1
ATOM 5447 C CA . VAL C 1 218 ? -128.162 56.127 249.697 1.00 34.34 216 VAL C CA 1
ATOM 5448 C C . VAL C 1 218 ? -128.907 56.376 251.003 1.00 36.90 216 VAL C C 1
ATOM 5449 O O . VAL C 1 218 ? -128.304 56.827 251.980 1.00 35.92 216 VAL C O 1
ATOM 5453 N N . ASN C 1 219 ? -130.214 56.102 251.002 1.00 39.75 217 ASN C N 1
ATOM 5454 C CA . ASN C 1 219 ? -131.116 56.462 252.107 1.00 41.36 217 ASN C CA 1
ATOM 5455 C C . ASN C 1 219 ? -131.022 57.961 252.460 1.00 37.77 217 ASN C C 1
ATOM 5456 O O . ASN C 1 219 ? -130.964 58.338 253.631 1.00 39.68 217 ASN C O 1
ATOM 5461 N N . GLY C 1 220 ? -131.006 58.800 251.424 1.00 36.14 218 GLY C N 1
ATOM 5462 C CA . GLY C 1 220 ? -130.918 60.256 251.575 1.00 35.50 218 GLY C CA 1
ATOM 5463 C C . GLY C 1 220 ? -129.562 60.828 251.974 1.00 34.10 218 GLY C C 1
ATOM 5464 O O . GLY C 1 220 ? -129.485 61.991 252.377 1.00 34.35 218 GLY C O 1
ATOM 5465 N N . LEU C 1 221 ? -128.494 60.038 251.837 1.00 31.79 219 LEU C N 1
ATOM 5466 C CA . LEU C 1 221 ? -127.164 60.415 252.336 1.00 29.61 219 LEU C CA 1
ATOM 5467 C C . LEU C 1 221 ? -126.064 60.149 251.309 1.00 27.51 219 LEU C C 1
ATOM 5468 O O . LEU C 1 221 ? -125.867 59.007 250.889 1.00 26.26 219 LEU C O 1
ATOM 5473 N N . SER C 1 222 ? -125.354 61.208 250.917 1.00 25.50 220 SER C N 1
ATOM 5474 C CA . SER C 1 222 ? -124.204 61.103 250.006 1.00 25.10 220 SER C CA 1
ATOM 5475 C C . SER C 1 222 ? -122.887 60.827 250.748 1.00 24.21 220 SER C C 1
ATOM 5476 O O . SER C 1 222 ? -121.904 60.410 250.132 1.00 24.66 220 SER C O 1
ATOM 5479 N N . GLY C 1 223 ? -122.867 61.059 252.061 1.00 23.58 221 GLY C N 1
ATOM 5480 C CA . GLY C 1 223 ? -121.732 60.668 252.899 1.00 23.35 221 GLY C CA 1
ATOM 5481 C C . GLY C 1 223 ? -121.551 59.158 252.971 1.00 23.41 221 GLY C C 1
ATOM 5482 O O . GLY C 1 223 ? -122.477 58.393 252.684 1.00 23.13 221 GLY C O 1
ATOM 5483 N N . ARG C 1 224 ? -120.341 58.736 253.329 1.00 23.18 222 ARG C N 1
ATOM 5484 C CA . ARG C 1 224 ? -120.017 57.322 253.513 1.00 22.89 222 ARG C CA 1
ATOM 5485 C C . ARG C 1 224 ? -119.171 57.161 254.771 1.00 23.28 222 ARG C C 1
ATOM 5486 O O . ARG C 1 224 ? -118.355 58.030 255.077 1.00 23.82 222 ARG C O 1
ATOM 5494 N N . ILE C 1 225 ? -119.378 56.063 255.498 1.00 23.42 223 ILE C N 1
ATOM 5495 C CA . ILE C 1 225 ? -118.485 55.657 256.590 1.00 23.39 223 ILE C CA 1
ATOM 5496 C C . ILE C 1 225 ? -117.975 54.259 256.277 1.00 24.47 223 ILE C C 1
ATOM 5497 O O . ILE C 1 225 ? -118.757 53.306 256.273 1.00 25.85 223 ILE C O 1
ATOM 5502 N N . ASP C 1 226 ? -116.672 54.147 256.009 1.00 25.07 224 ASP C N 1
ATOM 5503 C CA . ASP C 1 226 ? -116.026 52.858 255.759 1.00 25.11 224 ASP C CA 1
ATOM 5504 C C . ASP C 1 226 ? -115.310 52.353 257.001 1.00 23.63 224 ASP C C 1
ATOM 5505 O O . ASP C 1 226 ? -114.662 53.129 257.699 1.00 23.65 224 ASP C O 1
ATOM 5510 N N . PHE C 1 227 ? -115.412 51.049 257.247 1.00 22.42 225 PHE C N 1
ATOM 5511 C CA . PHE C 1 227 ? -114.840 50.431 258.439 1.00 22.92 225 PHE C CA 1
ATOM 5512 C C . PHE C 1 227 ? -113.556 49.670 258.141 1.00 22.96 225 PHE C C 1
ATOM 5513 O O . PHE C 1 227 ? -113.370 49.130 257.048 1.00 23.31 225 PHE C O 1
ATOM 5521 N N . HIS C 1 228 ? -112.673 49.659 259.135 1.00 22.48 226 HIS C N 1
ATOM 5522 C CA . HIS C 1 228 ? -111.393 48.966 259.076 1.00 22.48 226 HIS C CA 1
ATOM 5523 C C . HIS C 1 228 ? -111.220 48.214 260.380 1.00 21.73 226 HIS C C 1
ATOM 5524 O O . HIS C 1 228 ? -111.825 48.580 261.390 1.00 21.03 226 HIS C O 1
ATOM 5531 N N . TRP C 1 229 ? -110.400 47.169 260.362 1.00 22.02 227 TRP C N 1
ATOM 5532 C CA . TRP C 1 229 ? -110.184 46.359 261.555 1.00 22.41 227 TRP C CA 1
ATOM 5533 C C . TRP C 1 229 ? -108.801 45.730 261.608 1.00 22.39 227 TRP C C 1
ATOM 5534 O O . TRP C 1 229 ? -108.123 45.596 260.591 1.00 23.41 227 TRP C O 1
ATOM 5545 N N . THR C 1 230 ? -108.396 45.362 262.818 1.00 22.57 228 THR C N 1
ATOM 5546 C CA . THR C 1 230 ? -107.207 44.541 263.030 1.00 23.38 228 THR C CA 1
ATOM 5547 C C . THR C 1 230 ? -107.295 43.845 264.384 1.00 23.26 228 THR C C 1
ATOM 5548 O O . THR C 1 230 ? -108.186 44.139 265.192 1.00 22.88 228 THR C O 1
ATOM 5552 N N . LEU C 1 231 ? -106.369 42.920 264.613 1.00 24.07 229 LEU C N 1
ATOM 5553 C CA . LEU C 1 231 ? -106.253 42.226 265.888 1.00 25.53 229 LEU C CA 1
ATOM 5554 C C . LEU C 1 231 ? -105.206 42.918 266.756 1.00 25.61 229 LEU C C 1
ATOM 5555 O O . LEU C 1 231 ? -104.144 43.304 266.262 1.00 28.03 229 LEU C O 1
ATOM 5560 N N . VAL C 1 232 ? -105.524 43.086 268.038 1.00 25.18 230 VAL C N 1
ATOM 5561 C CA . VAL C 1 232 ? -104.600 43.633 269.030 1.00 24.93 230 VAL C CA 1
ATOM 5562 C C . VAL C 1 232 ? -104.132 42.471 269.898 1.00 24.73 230 VAL C C 1
ATOM 5563 O O . VAL C 1 232 ? -104.931 41.870 270.618 1.00 24.51 230 VAL C O 1
ATOM 5567 N N . GLN C 1 233 ? -102.838 42.162 269.831 1.00 25.36 231 GLN C N 1
ATOM 5568 C CA . GLN C 1 233 ? -102.278 41.032 270.572 1.00 26.49 231 GLN C CA 1
ATOM 5569 C C . GLN C 1 233 ? -102.224 41.311 272.081 1.00 25.98 231 GLN C C 1
ATOM 5570 O O . GLN C 1 233 ? -102.224 42.477 272.486 1.00 26.00 231 GLN C O 1
ATOM 5576 N N . PRO C 1 234 ? -102.192 40.245 272.915 1.00 27.13 232 PRO C N 1
ATOM 5577 C CA . PRO C 1 234 ? -102.115 40.412 274.375 1.00 27.89 232 PRO C CA 1
ATOM 5578 C C . PRO C 1 234 ? -100.933 41.282 274.807 1.00 28.05 232 PRO C C 1
ATOM 5579 O O . PRO C 1 234 ? -99.812 41.060 274.348 1.00 29.59 232 PRO C O 1
ATOM 5583 N N . GLY C 1 235 ? -101.200 42.279 275.650 1.00 28.04 233 GLY C N 1
ATOM 5584 C CA . GLY C 1 235 ? -100.171 43.201 276.134 1.00 28.33 233 GLY C CA 1
ATOM 5585 C C . GLY C 1 235 ? -99.795 44.356 275.214 1.00 27.52 233 GLY C C 1
ATOM 5586 O O . GLY C 1 235 ? -99.066 45.257 275.635 1.00 29.10 233 GLY C O 1
ATOM 5587 N N . ASP C 1 236 ? -100.285 44.354 273.972 1.00 26.27 234 ASP C N 1
ATOM 5588 C CA . ASP C 1 236 ? -99.926 45.383 272.996 1.00 26.14 234 ASP C CA 1
ATOM 5589 C C . ASP C 1 236 ? -100.857 46.596 273.093 1.00 25.68 234 ASP C C 1
ATOM 5590 O O . ASP C 1 236 ? -101.972 46.498 273.620 1.00 25.62 234 ASP C O 1
ATOM 5595 N N . LYS C 1 237 ? -100.362 47.735 272.607 1.00 26.24 235 LYS C N 1
ATOM 5596 C CA . LYS C 1 237 ? -101.115 48.980 272.495 1.00 26.81 235 LYS C CA 1
ATOM 5597 C C . LYS C 1 237 ? -101.406 49.261 271.028 1.00 24.42 235 LYS C C 1
ATOM 5598 O O . LYS C 1 237 ? -100.596 48.922 270.165 1.00 25.30 235 LYS C O 1
ATOM 5604 N N . ILE C 1 238 ? -102.544 49.896 270.755 1.00 22.25 236 ILE C N 1
ATOM 5605 C CA . ILE C 1 238 ? -102.847 50.437 269.424 1.00 21.23 236 ILE C CA 1
ATOM 5606 C C . ILE C 1 238 ? -103.225 51.914 269.578 1.00 20.31 236 ILE C C 1
ATOM 5607 O O . ILE C 1 238 ? -104.087 52.263 270.391 1.00 20.03 236 ILE C O 1
ATOM 5612 N N . ILE C 1 239 ? -102.558 52.772 268.807 1.00 20.10 237 ILE C N 1
ATOM 5613 C CA . ILE C 1 239 ? -102.630 54.224 268.987 1.00 20.87 237 ILE C CA 1
ATOM 5614 C C . ILE C 1 239 ? -103.285 54.863 267.768 1.00 20.88 237 ILE C C 1
ATOM 5615 O O . ILE C 1 239 ? -102.848 54.641 266.640 1.00 22.03 237 ILE C O 1
ATOM 5620 N N . PHE C 1 240 ? -104.323 55.658 268.017 1.00 20.68 238 PHE C N 1
ATOM 5621 C CA . PHE C 1 240 ? -105.032 56.409 266.983 1.00 20.71 238 PHE C CA 1
ATOM 5622 C C . PHE C 1 240 ? -104.649 57.878 267.093 1.00 20.87 238 PHE C C 1
ATOM 5623 O O . PHE C 1 240 ? -104.814 58.464 268.155 1.00 21.47 238 PHE C O 1
ATOM 5631 N N . SER C 1 241 ? -104.143 58.463 266.008 1.00 21.02 239 SER C N 1
ATOM 5632 C CA . SER C 1 241 ? -103.878 59.906 265.948 1.00 22.90 239 SER C CA 1
ATOM 5633 C C . SER C 1 241 ? -104.699 60.496 264.809 1.00 22.36 239 SER C C 1
ATOM 5634 O O . SER C 1 241 ? -104.642 60.000 263.685 1.00 23.55 239 SER C O 1
ATOM 5637 N N . HIS C 1 242 ? -105.459 61.548 265.103 1.00 21.75 240 HIS C N 1
ATOM 5638 C CA . HIS C 1 242 ? -106.476 62.049 264.177 1.00 22.43 240 HIS C CA 1
ATOM 5639 C C . HIS C 1 242 ? -106.849 63.509 264.429 1.00 23.02 240 HIS C C 1
ATOM 5640 O O . HIS C 1 242 ? -106.760 63.990 265.558 1.00 23.30 240 HIS C O 1
ATOM 5647 N N . ASN C 1 243 ? -107.272 64.196 263.367 1.00 24.08 241 ASN C N 1
ATOM 5648 C CA . ASN C 1 243 ? -107.743 65.585 263.450 1.00 25.45 241 ASN C CA 1
ATOM 5649 C C . ASN C 1 243 ? -109.043 65.819 262.658 1.00 25.55 241 ASN C C 1
ATOM 5650 O O . ASN C 1 243 ? -109.267 66.912 262.134 1.00 25.44 241 ASN C O 1
ATOM 5655 N N . GLY C 1 244 ? -109.895 64.795 262.587 1.00 25.16 242 GLY C N 1
ATOM 5656 C CA . GLY C 1 244 ? -111.187 64.893 261.905 1.00 24.28 242 GLY C CA 1
ATOM 5657 C C . GLY C 1 244 ? -111.375 63.780 260.894 1.00 23.93 242 GLY C C 1
ATOM 5658 O O . GLY C 1 244 ? -110.516 63.565 260.038 1.00 24.64 242 GLY C O 1
ATOM 5659 N N . GLY C 1 245 ? -112.502 63.077 260.996 1.00 23.34 243 GLY C N 1
ATOM 5660 C CA . GLY C 1 245 ? -112.837 61.988 260.081 1.00 22.89 243 GLY C CA 1
ATOM 5661 C C . GLY C 1 245 ? -112.874 60.609 260.713 1.00 21.94 243 GLY C C 1
ATOM 5662 O O . GLY C 1 245 ? -113.485 59.704 260.152 1.00 22.01 243 GLY C O 1
ATOM 5663 N N . LEU C 1 246 ? -112.224 60.438 261.867 1.00 20.81 244 LEU C N 1
ATOM 5664 C CA . LEU C 1 246 ? -112.237 59.157 262.572 1.00 20.90 244 LEU C CA 1
ATOM 5665 C C . LEU C 1 246 ? -113.590 58.904 263.238 1.00 20.81 244 LEU C C 1
ATOM 5666 O O . LEU C 1 246 ? -114.136 59.774 263.917 1.00 20.63 244 LEU C O 1
ATOM 5671 N N . ILE C 1 247 ? -114.112 57.701 263.019 1.00 21.21 245 ILE C N 1
ATOM 5672 C CA . ILE C 1 247 ? -115.229 57.156 263.773 1.00 20.98 245 ILE C CA 1
ATOM 5673 C C . ILE C 1 247 ? -114.565 56.195 264.756 1.00 20.79 245 ILE C C 1
ATOM 5674 O O . ILE C 1 247 ? -114.115 55.112 264.369 1.00 19.88 245 ILE C O 1
ATOM 5679 N N . ALA C 1 248 ? -114.485 56.611 266.020 1.00 20.82 246 ALA C N 1
ATOM 5680 C CA . ALA C 1 248 ? -113.608 55.974 267.001 1.00 21.06 246 ALA C CA 1
ATOM 5681 C C . ALA C 1 248 ? -114.321 54.886 267.806 1.00 20.95 246 ALA C C 1
ATOM 5682 O O . ALA C 1 248 ? -115.498 55.042 268.136 1.00 21.50 246 ALA C O 1
ATOM 5684 N N . PRO C 1 249 ? -113.609 53.790 268.136 1.00 20.96 247 PRO C N 1
ATOM 5685 C CA . PRO C 1 249 ? -114.211 52.739 268.959 1.00 21.34 247 PRO C CA 1
ATOM 5686 C C . PRO C 1 249 ? -114.362 53.135 270.424 1.00 21.84 247 PRO C C 1
ATOM 5687 O O . PRO C 1 249 ? -113.422 53.669 271.015 1.00 22.10 247 PRO C O 1
ATOM 5691 N N . SER C 1 250 ? -115.551 52.893 270.978 1.00 21.93 248 SER C N 1
ATOM 5692 C CA . SER C 1 250 ? -115.795 52.983 272.421 1.00 22.39 248 SER C CA 1
ATOM 5693 C C . SER C 1 250 ? -115.625 51.618 273.099 1.00 21.33 248 SER C C 1
ATOM 5694 O O . SER C 1 250 ? -115.364 51.555 274.299 1.00 21.31 248 SER C O 1
ATOM 5697 N N . ARG C 1 251 ? -115.785 50.537 272.333 1.00 21.02 249 ARG C N 1
ATOM 5698 C CA . ARG C 1 251 ? -115.479 49.185 272.790 1.00 22.24 249 ARG C CA 1
ATOM 5699 C C . ARG C 1 251 ? -114.723 48.407 271.716 1.00 21.79 249 ARG C C 1
ATOM 5700 O O . ARG C 1 251 ? -114.836 48.710 270.527 1.00 22.96 249 ARG C O 1
ATOM 5708 N N . VAL C 1 252 ? -113.964 47.405 272.154 1.00 21.65 250 VAL C N 1
ATOM 5709 C CA . VAL C 1 252 ? -113.355 46.407 271.267 1.00 21.98 250 VAL C CA 1
ATOM 5710 C C . VAL C 1 252 ? -114.023 45.069 271.535 1.00 21.75 250 VAL C C 1
ATOM 5711 O O . VAL C 1 252 ? -114.688 44.900 272.559 1.00 21.58 250 VAL C O 1
ATOM 5715 N N . SER C 1 253 ? -113.819 44.123 270.622 1.00 22.06 251 SER C N 1
ATOM 5716 C CA . SER C 1 253 ? -114.416 42.793 270.715 1.00 23.17 251 SER C CA 1
ATOM 5717 C C . SER C 1 253 ? -113.372 41.734 271.042 1.00 24.01 251 SER C C 1
ATOM 5718 O O . SER C 1 253 ? -112.192 41.882 270.706 1.00 25.95 251 SER C O 1
ATOM 5721 N N . LYS C 1 254 ? -113.811 40.672 271.710 1.00 24.71 252 LYS C N 1
ATOM 5722 C CA . LYS C 1 254 ? -113.022 39.451 271.837 1.00 25.82 252 LYS C CA 1
ATOM 5723 C C . LYS C 1 254 ? -113.888 38.296 271.363 1.00 25.60 252 LYS C C 1
ATOM 5724 O O . LYS C 1 254 ? -114.954 38.051 271.928 1.00 25.04 252 LYS C O 1
ATOM 5730 N N . LEU C 1 255 ? -113.426 37.602 270.327 1.00 26.65 253 LEU C N 1
ATOM 5731 C CA . LEU C 1 255 ? -114.099 36.406 269.822 1.00 28.24 253 LEU C CA 1
ATOM 5732 C C . LEU C 1 255 ? -113.672 35.223 270.684 1.00 29.05 253 LEU C C 1
ATOM 5733 O O . LEU C 1 255 ? -112.478 35.015 270.905 1.00 30.82 253 LEU C O 1
ATOM 5738 N N . ILE C 1 256 ? -114.652 34.461 271.165 1.00 28.90 254 ILE C N 1
ATOM 5739 C CA . ILE C 1 256 ? -114.443 33.424 272.175 1.00 30.53 254 ILE C CA 1
ATOM 5740 C C . ILE C 1 256 ? -114.698 32.055 271.549 1.00 30.56 254 ILE C C 1
ATOM 5741 O O . ILE C 1 256 ? -115.779 31.818 271.020 1.00 28.97 254 ILE C O 1
ATOM 5746 N N . GLY C 1 257 ? -113.706 31.168 271.611 1.00 31.00 255 GLY C N 1
ATOM 5747 C CA . GLY C 1 257 ? -113.882 29.767 271.215 1.00 30.77 255 GLY C CA 1
ATOM 5748 C C . GLY C 1 257 ? -114.229 29.543 269.754 1.00 30.66 255 GLY C C 1
ATOM 5749 O O . GLY C 1 257 ? -113.919 30.374 268.896 1.00 29.62 255 GLY C O 1
ATOM 5750 N N . ARG C 1 258 ? -114.881 28.412 269.479 1.00 30.97 256 ARG C N 1
ATOM 5751 C CA . ARG C 1 258 ? -115.264 28.033 268.118 1.00 32.14 256 ARG C CA 1
ATOM 5752 C C . ARG C 1 258 ? -116.736 27.639 268.040 1.00 29.69 256 ARG C C 1
ATOM 5753 O O . ARG C 1 258 ? -117.321 27.169 269.016 1.00 30.30 256 ARG C O 1
ATOM 5761 N N . GLY C 1 259 ? -117.318 27.842 266.862 1.00 28.40 257 GLY C N 1
ATOM 5762 C CA . GLY C 1 259 ? -118.706 27.474 266.586 1.00 28.40 257 GLY C CA 1
ATOM 5763 C C . GLY C 1 259 ? -118.933 27.259 265.103 1.00 27.85 257 GLY C C 1
ATOM 5764 O O . GLY C 1 259 ? -118.081 27.606 264.282 1.00 28.24 257 GLY C O 1
ATOM 5765 N N . LEU C 1 260 ? -120.087 26.684 264.768 1.00 27.96 258 LEU C N 1
ATOM 5766 C CA . LEU C 1 260 ? -120.466 26.414 263.380 1.00 28.18 258 LEU C CA 1
ATOM 5767 C C . LEU C 1 260 ? -121.340 27.546 262.838 1.00 26.98 258 LEU C C 1
ATOM 5768 O O . LEU C 1 260 ? -122.417 27.805 263.371 1.00 27.21 258 LEU C O 1
ATOM 5773 N N . GLY C 1 261 ? -120.874 28.204 261.777 1.00 25.81 259 GLY C N 1
ATOM 5774 C CA . GLY C 1 261 ? -121.639 29.254 261.100 1.00 25.31 259 GLY C CA 1
ATOM 5775 C C . GLY C 1 261 ? -122.545 28.682 260.022 1.00 25.52 259 GLY C C 1
ATOM 5776 O O . GLY C 1 261 ? -122.080 27.935 259.156 1.00 26.88 259 GLY C O 1
ATOM 5777 N N . ILE C 1 262 ? -123.833 29.034 260.072 1.00 24.86 260 ILE C N 1
ATOM 5778 C CA . ILE C 1 262 ? -124.823 28.588 259.080 1.00 24.55 260 ILE C CA 1
ATOM 5779 C C . ILE C 1 262 ? -125.476 29.797 258.408 1.00 24.84 260 ILE C C 1
ATOM 5780 O O . ILE C 1 262 ? -125.941 30.713 259.088 1.00 25.84 260 ILE C O 1
ATOM 5785 N N . GLN C 1 263 ? -125.503 29.786 257.077 1.00 25.22 261 GLN C N 1
ATOM 5786 C CA . GLN C 1 263 ? -126.319 30.708 256.286 1.00 26.41 261 GLN C CA 1
ATOM 5787 C C . GLN C 1 263 ? -127.511 29.921 255.755 1.00 26.46 261 GLN C C 1
ATOM 5788 O O . GLN C 1 263 ? -127.341 29.042 254.913 1.00 26.50 261 GLN C O 1
ATOM 5794 N N . SER C 1 264 ? -128.710 30.224 256.250 1.00 26.20 262 SER C N 1
ATOM 5795 C CA . SER C 1 264 ? -129.903 29.467 255.864 1.00 26.37 262 SER C CA 1
ATOM 5796 C C . SER C 1 264 ? -131.184 30.291 255.909 1.00 27.44 262 SER C C 1
ATOM 5797 O O . SER C 1 264 ? -131.290 31.271 256.652 1.00 27.70 262 SER C O 1
ATOM 5800 N N . GLU C 1 265 ? -132.149 29.859 255.102 1.00 28.67 263 GLU C N 1
ATOM 5801 C CA . GLU C 1 265 ? -133.480 30.454 255.039 1.00 30.48 263 GLU C CA 1
ATOM 5802 C C . GLU C 1 265 ? -134.513 29.690 255.882 1.00 27.73 263 GLU C C 1
ATOM 5803 O O . GLU C 1 265 ? -135.658 30.129 255.984 1.00 27.67 263 GLU C O 1
ATOM 5809 N N . ALA C 1 266 ? -134.120 28.566 256.487 1.00 26.08 264 ALA C N 1
ATOM 5810 C CA . ALA C 1 266 ? -135.072 27.664 257.148 1.00 25.79 264 ALA C CA 1
ATOM 5811 C C . ALA C 1 266 ? -135.365 28.096 258.593 1.00 25.74 264 ALA C C 1
ATOM 5812 O O . ALA C 1 266 ? -134.448 28.534 259.296 1.00 24.53 264 ALA C O 1
ATOM 5814 N N . PRO C 1 267 ? -136.633 27.962 259.052 1.00 27.04 265 PRO C N 1
ATOM 5815 C CA . PRO C 1 267 ? -136.932 28.274 260.458 1.00 28.29 265 PRO C CA 1
ATOM 5816 C C . PRO C 1 267 ? -136.301 27.277 261.426 1.00 27.97 265 PRO C C 1
ATOM 5817 O O . PRO C 1 267 ? -136.034 26.139 261.048 1.00 28.19 265 PRO C O 1
ATOM 5821 N N . ILE C 1 268 ? -136.072 27.706 262.662 1.00 29.02 266 ILE C N 1
ATOM 5822 C CA . ILE C 1 268 ? -135.457 26.847 263.674 1.00 30.70 266 ILE C CA 1
ATOM 5823 C C . ILE C 1 268 ? -136.489 25.881 264.261 1.00 30.55 266 ILE C C 1
ATOM 5824 O O . ILE C 1 268 ? -137.662 26.225 264.417 1.00 30.20 266 ILE C O 1
ATOM 5829 N N . ASP C 1 269 ? -136.026 24.667 264.553 1.00 31.39 267 ASP C N 1
ATOM 5830 C CA . ASP C 1 269 ? -136.808 23.651 265.245 1.00 32.90 267 ASP C CA 1
ATOM 5831 C C . ASP C 1 269 ? -135.935 23.102 266.371 1.00 33.19 267 ASP C C 1
ATOM 5832 O O . ASP C 1 269 ? -134.917 22.461 266.114 1.00 33.76 267 ASP C O 1
ATOM 5837 N N . ASN C 1 270 ? -136.341 23.360 267.613 1.00 35.21 268 ASN C N 1
ATOM 5838 C CA . ASN C 1 270 ? -135.579 22.933 268.796 1.00 39.00 268 ASN C CA 1
ATOM 5839 C C . ASN C 1 270 ? -135.838 21.493 269.249 1.00 40.15 268 ASN C C 1
ATOM 5840 O O . ASN C 1 270 ? -135.153 21.010 270.152 1.00 42.16 268 ASN C O 1
ATOM 5845 N N . SER C 1 271 ? -136.802 20.811 268.628 1.00 41.69 269 SER C N 1
ATOM 5846 C CA . SER C 1 271 ? -137.184 19.448 269.021 1.00 43.01 269 SER C CA 1
ATOM 5847 C C . SER C 1 271 ? -136.435 18.323 268.285 1.00 43.16 269 SER C C 1
ATOM 5848 O O . SER C 1 271 ? -136.665 17.149 268.583 1.00 45.59 269 SER C O 1
ATOM 5851 N N . CYS C 1 272 ? -135.554 18.665 267.341 1.00 41.58 270 CYS C N 1
ATOM 5852 C CA . CYS C 1 272 ? -134.800 17.661 266.573 1.00 42.56 270 CYS C CA 1
ATOM 5853 C C . CYS C 1 272 ? -133.325 18.033 266.410 1.00 39.48 270 CYS C C 1
ATOM 5854 O O . CYS C 1 272 ? -132.959 19.211 266.477 1.00 36.59 270 CYS C O 1
ATOM 5857 N N . GLU C 1 273 ? -132.500 17.009 266.185 1.00 39.03 271 GLU C N 1
ATOM 5858 C CA . GLU C 1 273 ? -131.043 17.132 266.086 1.00 38.21 271 GLU C CA 1
ATOM 5859 C C . GLU C 1 273 ? -130.565 16.981 264.646 1.00 34.71 271 GLU C C 1
ATOM 5860 O O . GLU C 1 273 ? -131.201 16.296 263.840 1.00 35.56 271 GLU C O 1
ATOM 5866 N N . SER C 1 274 ? -129.432 17.609 264.338 1.00 31.41 272 SER C N 1
ATOM 5867 C CA . SER C 1 274 ? -128.776 17.449 263.039 1.00 30.72 272 SER C CA 1
ATOM 5868 C C . SER C 1 274 ? -127.296 17.809 263.104 1.00 30.44 272 SER C C 1
ATOM 5869 O O . SER C 1 274 ? -126.870 18.579 263.970 1.00 30.54 272 SER C O 1
ATOM 5872 N N . LYS C 1 275 ? -126.534 17.233 262.177 1.00 31.16 273 LYS C N 1
ATOM 5873 C CA . LYS C 1 275 ? -125.114 17.538 261.992 1.00 31.90 273 LYS C CA 1
ATOM 5874 C C . LYS C 1 275 ? -124.812 18.220 260.653 1.00 28.51 273 LYS C C 1
ATOM 5875 O O . LYS C 1 275 ? -123.687 18.667 260.445 1.00 28.43 273 LYS C O 1
ATOM 5881 N N . CYS C 1 276 ? -125.800 18.306 259.756 1.00 27.72 274 CYS C N 1
ATOM 5882 C CA . CYS C 1 276 ? -125.588 18.785 258.388 1.00 27.79 274 CYS C CA 1
ATOM 5883 C C . CYS C 1 276 ? -126.640 19.821 258.017 1.00 26.60 274 CYS C C 1
ATOM 5884 O O . CYS C 1 276 ? -127.841 19.562 258.147 1.00 25.89 274 CYS C O 1
ATOM 5887 N N . PHE C 1 277 ? -126.181 20.976 257.535 1.00 25.41 275 PHE C N 1
ATOM 5888 C CA . PHE C 1 277 ? -127.056 22.108 257.229 1.00 24.76 275 PHE C CA 1
ATOM 5889 C C . PHE C 1 277 ? -126.750 22.701 255.858 1.00 25.00 275 PHE C C 1
ATOM 5890 O O . PHE C 1 277 ? -125.623 22.619 255.366 1.00 25.84 275 PHE C O 1
ATOM 5898 N N . TRP C 1 278 ? -127.776 23.284 255.246 1.00 25.51 276 TRP C N 1
ATOM 5899 C CA . TRP C 1 278 ? -127.647 23.972 253.963 1.00 26.07 276 TRP C CA 1
ATOM 5900 C C . TRP C 1 278 ? -128.679 25.105 253.899 1.00 25.79 276 TRP C C 1
ATOM 5901 O O . TRP C 1 278 ? -129.416 25.318 254.866 1.00 23.98 276 TRP C O 1
ATOM 5912 N N . ARG C 1 279 ? -128.715 25.831 252.782 1.00 26.42 277 ARG C N 1
ATOM 5913 C CA . ARG C 1 279 ? -129.629 26.981 252.600 1.00 28.22 277 ARG C CA 1
ATOM 5914 C C . ARG C 1 279 ? -131.094 26.658 252.946 1.00 27.07 277 ARG C C 1
ATOM 5915 O O . ARG C 1 279 ? -131.777 27.456 253.586 1.00 27.89 277 ARG C O 1
ATOM 5923 N N . GLY C 1 280 ? -131.550 25.480 252.523 1.00 26.61 278 GLY C N 1
ATOM 5924 C CA . GLY C 1 280 ? -132.927 25.025 252.713 1.00 26.80 278 GLY C CA 1
ATOM 5925 C C . GLY C 1 280 ? -133.259 24.283 253.999 1.00 26.23 278 GLY C C 1
ATOM 5926 O O . GLY C 1 280 ? -134.417 23.925 254.199 1.00 28.03 278 GLY C O 1
ATOM 5927 N N . GLY C 1 281 ? -132.269 24.031 254.861 1.00 25.36 279 GLY C N 1
ATOM 5928 C CA . GLY C 1 281 ? -132.518 23.432 256.181 1.00 25.62 279 GLY C CA 1
ATOM 5929 C C . GLY C 1 281 ? -131.498 22.390 256.610 1.00 25.58 279 GLY C C 1
ATOM 5930 O O . GLY C 1 281 ? -130.296 22.634 256.531 1.00 25.40 279 GLY C O 1
ATOM 5931 N N . SER C 1 282 ? -131.988 21.232 257.065 1.00 26.03 280 SER C N 1
ATOM 5932 C CA . SER C 1 282 ? -131.159 20.185 257.675 1.00 25.93 280 SER C CA 1
ATOM 5933 C C . SER C 1 282 ? -131.253 18.871 256.905 1.00 27.53 280 SER C C 1
ATOM 5934 O O . SER C 1 282 ? -132.310 18.533 256.370 1.00 28.54 280 SER C O 1
ATOM 5937 N N . ILE C 1 283 ? -130.148 18.129 256.879 1.00 28.09 281 ILE C N 1
ATOM 5938 C CA . ILE C 1 283 ? -130.074 16.828 256.211 1.00 29.27 281 ILE C CA 1
ATOM 5939 C C . ILE C 1 283 ? -129.721 15.777 257.268 1.00 30.51 281 ILE C C 1
ATOM 5940 O O . ILE C 1 283 ? -128.580 15.718 257.721 1.00 32.65 281 ILE C O 1
ATOM 5945 N N . ASN C 1 284 ? -130.705 14.959 257.654 1.00 31.49 282 ASN C N 1
ATOM 5946 C CA . ASN C 1 284 ? -130.533 13.922 258.691 1.00 34.06 282 ASN C CA 1
ATOM 5947 C C . ASN C 1 284 ? -130.449 12.499 258.125 1.00 35.69 282 ASN C C 1
ATOM 5948 O O . ASN C 1 284 ? -130.794 11.531 258.803 1.00 40.55 282 ASN C O 1
ATOM 5953 N N . THR C 1 285 ? -129.958 12.372 256.898 1.00 36.23 283 THR C N 1
ATOM 5954 C CA . THR C 1 285 ? -129.905 11.077 256.224 1.00 35.14 283 THR C CA 1
ATOM 5955 C C . THR C 1 285 ? -128.755 10.197 256.716 1.00 36.42 283 THR C C 1
ATOM 5956 O O . THR C 1 285 ? -127.714 10.696 257.148 1.00 35.85 283 THR C O 1
ATOM 5960 N N . ARG C 1 286 ? -128.969 8.885 256.641 1.00 36.96 284 ARG C N 1
ATOM 5961 C CA . ARG C 1 286 ? -127.914 7.894 256.845 1.00 38.00 284 ARG C CA 1
ATOM 5962 C C . ARG C 1 286 ? -127.171 7.582 255.539 1.00 33.78 284 ARG C C 1
ATOM 5963 O O . ARG C 1 286 ? -126.135 6.915 255.566 1.00 32.85 284 ARG C O 1
ATOM 5971 N N . LEU C 1 287 ? -127.691 8.064 254.407 1.00 31.16 285 LEU C N 1
ATOM 5972 C CA . LEU C 1 287 ? -127.148 7.719 253.092 1.00 30.35 285 LEU C CA 1
ATOM 5973 C C . LEU C 1 287 ? -125.820 8.433 252.820 1.00 29.55 285 LEU C C 1
ATOM 5974 O O . LEU C 1 287 ? -125.602 9.546 253.313 1.00 28.89 285 LEU C O 1
ATOM 5979 N N . PRO C 1 288 ? -124.924 7.792 252.040 1.00 28.90 286 PRO C N 1
ATOM 5980 C CA . PRO C 1 288 ? -123.594 8.356 251.783 1.00 28.48 286 PRO C CA 1
ATOM 5981 C C . PRO C 1 288 ? -123.572 9.573 250.855 1.00 27.43 286 PRO C C 1
ATOM 5982 O O . PRO C 1 288 ? -122.625 10.359 250.915 1.00 27.59 286 PRO C O 1
ATOM 5986 N N . PHE C 1 289 ? -124.592 9.717 250.008 1.00 26.99 287 PHE C N 1
ATOM 5987 C CA . PHE C 1 289 ? -124.637 10.776 249.003 1.00 26.42 287 PHE C CA 1
ATOM 5988 C C . PHE C 1 289 ? -125.926 11.588 249.103 1.00 26.18 287 PHE C C 1
ATOM 5989 O O . PHE C 1 289 ? -126.915 11.145 249.697 1.00 24.48 287 PHE C O 1
ATOM 5997 N N . GLN C 1 290 ? -125.895 12.784 248.521 1.00 26.10 288 GLN C N 1
ATOM 5998 C CA . GLN C 1 290 ? -127.062 13.672 248.474 1.00 26.27 288 GLN C CA 1
ATOM 5999 C C . GLN C 1 290 ? -127.044 14.510 247.199 1.00 25.98 288 GLN C C 1
ATOM 6000 O O . GLN C 1 290 ? -125.981 14.753 246.633 1.00 25.89 288 GLN C O 1
ATOM 6006 N N . ASN C 1 291 ? -128.222 14.930 246.740 1.00 26.35 289 ASN C N 1
ATOM 6007 C CA . ASN C 1 291 ? -128.339 15.758 245.529 1.00 27.24 289 ASN C CA 1
ATOM 6008 C C . ASN C 1 291 ? -129.074 17.080 245.790 1.00 27.72 289 ASN C C 1
ATOM 6009 O O . ASN C 1 291 ? -129.624 17.682 244.866 1.00 28.40 289 ASN C O 1
ATOM 6014 N N . LEU C 1 292 ? -129.052 17.530 247.044 1.00 28.39 290 LEU C N 1
ATOM 6015 C CA . LEU C 1 292 ? -129.760 18.742 247.459 1.00 29.32 290 LEU C CA 1
ATOM 6016 C C . LEU C 1 292 ? -128.957 19.987 247.110 1.00 29.94 290 LEU C C 1
ATOM 6017 O O . LEU C 1 292 ? -129.486 20.912 246.493 1.00 30.15 290 LEU C O 1
ATOM 6022 N N . SER C 1 293 ? -127.684 20.006 247.503 1.00 30.75 291 SER C N 1
ATOM 6023 C CA . SER C 1 293 ? -126.807 21.147 247.225 1.00 31.87 291 SER C CA 1
ATOM 6024 C C . SER C 1 293 ? -125.325 20.803 247.389 1.00 32.05 291 SER C C 1
ATOM 6025 O O . SER C 1 293 ? -124.972 20.048 248.294 1.00 31.30 291 SER C O 1
ATOM 6028 N N . PRO C 1 294 ? -124.453 21.372 246.526 1.00 33.75 292 PRO C N 1
ATOM 6029 C CA . PRO C 1 294 ? -123.007 21.280 246.765 1.00 35.16 292 PRO C CA 1
ATOM 6030 C C . PRO C 1 294 ? -122.524 22.166 247.926 1.00 35.93 292 PRO C C 1
ATOM 6031 O O . PRO C 1 294 ? -121.435 21.934 248.453 1.00 38.71 292 PRO C O 1
ATOM 6035 N N . ARG C 1 295 ? -123.321 23.171 248.302 1.00 34.86 293 ARG C N 1
ATOM 6036 C CA . ARG C 1 295 ? -123.022 24.040 249.445 1.00 33.87 293 ARG C CA 1
ATOM 6037 C C . ARG C 1 295 ? -123.704 23.518 250.712 1.00 31.08 293 ARG C C 1
ATOM 6038 O O . ARG C 1 295 ? -124.910 23.699 250.903 1.00 32.83 293 ARG C O 1
ATOM 6046 N N . THR C 1 296 ? -122.926 22.847 251.558 1.00 28.99 294 THR C N 1
ATOM 6047 C CA . THR C 1 296 ? -123.386 22.374 252.866 1.00 28.66 294 THR C CA 1
ATOM 6048 C C . THR C 1 296 ? -122.321 22.682 253.916 1.00 27.55 294 THR C C 1
ATOM 6049 O O . THR C 1 296 ? -121.160 22.935 253.575 1.00 30.67 294 THR C O 1
ATOM 6053 N N . VAL C 1 297 ? -122.725 22.656 255.185 1.00 25.86 295 VAL C N 1
ATOM 6054 C CA . VAL C 1 297 ? -121.798 22.795 256.314 1.00 27.50 295 VAL C CA 1
ATOM 6055 C C . VAL C 1 297 ? -122.082 21.742 257.379 1.00 26.80 295 VAL C C 1
ATOM 6056 O O . VAL C 1 297 ? -123.220 21.290 257.532 1.00 27.79 295 VAL C O 1
ATOM 6060 N N . GLY C 1 298 ? -121.034 21.374 258.113 1.00 27.02 296 GLY C N 1
ATOM 6061 C CA . GLY C 1 298 ? -121.100 20.342 259.143 1.00 28.06 296 GLY C CA 1
ATOM 6062 C C . GLY C 1 298 ? -120.609 19.000 258.628 1.00 29.12 296 GLY C C 1
ATOM 6063 O O . GLY C 1 298 ? -119.744 18.945 257.749 1.00 30.04 296 GLY C O 1
ATOM 6064 N N . GLN C 1 299 ? -121.159 17.922 259.186 1.00 28.86 297 GLN C N 1
ATOM 6065 C CA . GLN C 1 299 ? -120.788 16.553 258.819 1.00 29.82 297 GLN C CA 1
ATOM 6066 C C . GLN C 1 299 ? -121.852 16.011 257.876 1.00 28.89 297 GLN C C 1
ATOM 6067 O O . GLN C 1 299 ? -122.954 15.674 258.310 1.00 28.60 297 GLN C O 1
ATOM 6073 N N . CYS C 1 300 ? -121.517 15.927 256.589 1.00 28.78 298 CYS C N 1
ATOM 6074 C CA . CYS C 1 300 ? -122.523 15.784 255.538 1.00 29.76 298 CYS C CA 1
ATOM 6075 C C . CYS C 1 300 ? -122.258 14.634 254.566 1.00 29.02 298 CYS C C 1
ATOM 6076 O O . CYS C 1 300 ? -121.106 14.238 254.374 1.00 30.45 298 CYS C O 1
ATOM 6079 N N . PRO C 1 301 ? -123.332 14.102 253.940 1.00 27.76 299 PRO C N 1
ATOM 6080 C CA . PRO C 1 301 ? -123.159 13.250 252.760 1.00 26.71 299 PRO C CA 1
ATOM 6081 C C . PRO C 1 301 ? -122.566 14.046 251.602 1.00 26.04 299 PRO C C 1
ATOM 6082 O O . PRO C 1 301 ? -122.748 15.268 251.531 1.00 26.72 299 PRO C O 1
ATOM 6086 N N . LYS C 1 302 ? -121.866 13.357 250.707 1.00 25.44 300 LYS C N 1
ATOM 6087 C CA . LYS C 1 302 ? -121.183 14.014 249.597 1.00 25.60 300 LYS C CA 1
ATOM 6088 C C . LYS C 1 302 ? -122.158 14.327 248.473 1.00 25.25 300 LYS C C 1
ATOM 6089 O O . LYS C 1 302 ? -122.997 13.496 248.122 1.00 25.58 300 LYS C O 1
ATOM 6095 N N . TYR C 1 303 ? -122.046 15.531 247.914 1.00 24.74 301 TYR C N 1
ATOM 6096 C CA . TYR C 1 303 ? -122.914 15.945 246.821 1.00 25.51 301 TYR C CA 1
ATOM 6097 C C . TYR C 1 303 ? -122.560 15.193 245.537 1.00 25.27 301 TYR C C 1
ATOM 6098 O O . TYR C 1 303 ? -121.386 15.075 245.190 1.00 25.09 301 TYR C O 1
ATOM 6107 N N . VAL C 1 304 ? -123.584 14.686 244.851 1.00 25.91 302 VAL C N 1
ATOM 6108 C CA . VAL C 1 304 ? -123.423 14.037 243.547 1.00 26.78 302 VAL C CA 1
ATOM 6109 C C . VAL C 1 304 ? -124.446 14.580 242.555 1.00 28.18 302 VAL C C 1
ATOM 6110 O O . VAL C 1 304 ? -125.552 14.968 242.946 1.00 29.50 302 VAL C O 1
ATOM 6114 N N . ASN C 1 305 ? -124.082 14.590 241.275 1.00 30.34 303 ASN C N 1
ATOM 6115 C CA . ASN C 1 305 ? -124.974 15.057 240.213 1.00 33.96 303 ASN C CA 1
ATOM 6116 C C . ASN C 1 305 ? -125.792 13.877 239.665 1.00 34.53 303 ASN C C 1
ATOM 6117 O O . ASN C 1 305 ? -125.663 13.493 238.498 1.00 36.54 303 ASN C O 1
ATOM 6122 N N . LYS C 1 306 ? -126.625 13.305 240.535 1.00 34.52 304 LYS C N 1
ATOM 6123 C CA . LYS C 1 306 ? -127.463 12.144 240.214 1.00 35.93 304 LYS C CA 1
ATOM 6124 C C . LYS C 1 306 ? -128.789 12.235 240.960 1.00 35.31 304 LYS C C 1
ATOM 6125 O O . LYS C 1 306 ? -128.815 12.574 242.144 1.00 35.80 304 LYS C O 1
ATOM 6131 N N . LYS C 1 307 ? -129.881 11.916 240.269 1.00 35.49 305 LYS C N 1
ATOM 6132 C CA . LYS C 1 307 ? -131.214 11.919 240.875 1.00 37.76 305 LYS C CA 1
ATOM 6133 C C . LYS C 1 307 ? -131.426 10.679 241.741 1.00 35.48 305 LYS C C 1
ATOM 6134 O O . LYS C 1 307 ? -132.036 10.761 242.810 1.00 35.11 305 LYS C O 1
ATOM 6140 N N . SER C 1 308 ? -130.926 9.537 241.269 1.00 33.47 306 SER C N 1
ATOM 6141 C CA . SER C 1 308 ? -131.079 8.260 241.964 1.00 32.44 306 SER C CA 1
ATOM 6142 C C . SER C 1 308 ? -129.915 7.323 241.649 1.00 31.46 306 SER C C 1
ATOM 6143 O O . SER C 1 308 ? -129.341 7.369 240.560 1.00 30.58 306 SER C O 1
ATOM 6146 N N . LEU C 1 309 ? -129.574 6.481 242.620 1.00 30.69 307 LEU C N 1
ATOM 6147 C CA . LEU C 1 309 ? -128.556 5.452 242.444 1.00 30.76 307 LEU C CA 1
ATOM 6148 C C . LEU C 1 309 ? -128.894 4.271 243.359 1.00 28.33 307 LEU C C 1
ATOM 6149 O O . LEU C 1 309 ? -128.604 4.291 244.558 1.00 26.52 307 LEU C O 1
ATOM 6154 N N . MET C 1 310 ? -129.534 3.256 242.781 1.00 26.85 308 MET C N 1
ATOM 6155 C CA . MET C 1 310 ? -13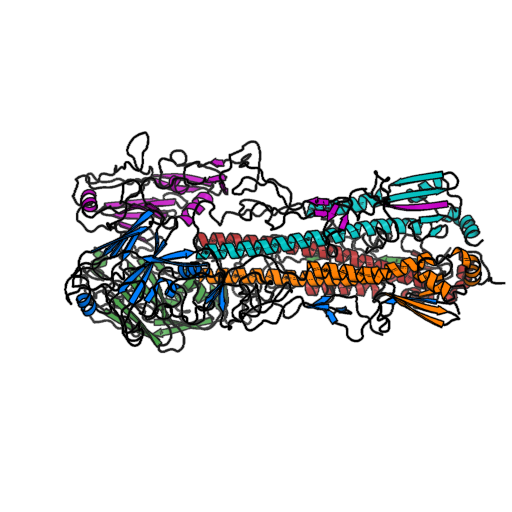0.118 2.159 243.552 1.00 26.21 308 MET C CA 1
ATOM 6156 C C . MET C 1 310 ? -129.115 1.032 243.779 1.00 24.87 308 MET C C 1
ATOM 6157 O O . MET C 1 310 ? -128.519 0.525 242.828 1.00 24.84 308 MET C O 1
ATOM 6162 N N . LEU C 1 311 ? -128.951 0.651 245.045 1.00 23.87 309 LEU C N 1
ATOM 6163 C CA . LEU C 1 311 ? -128.051 -0.424 245.455 1.00 23.97 309 LEU C CA 1
ATOM 6164 C C . LEU C 1 311 ? -128.865 -1.695 245.652 1.00 23.80 309 LEU C C 1
ATOM 6165 O O . LEU C 1 311 ? -129.805 -1.709 246.447 1.00 23.75 309 LEU C O 1
ATOM 6170 N N . ALA C 1 312 ? -128.494 -2.759 244.943 1.00 23.51 310 ALA C N 1
ATOM 6171 C CA . ALA C 1 312 ? -129.209 -4.031 245.024 1.00 23.91 310 ALA C CA 1
ATOM 6172 C C . ALA C 1 312 ? -129.070 -4.633 246.422 1.00 23.69 310 ALA C C 1
ATOM 6173 O O . ALA C 1 312 ? -127.979 -4.633 246.998 1.00 23.52 310 ALA C O 1
ATOM 6175 N N . THR C 1 313 ? -130.191 -5.103 246.965 1.00 24.32 311 THR C N 1
ATOM 6176 C CA . THR C 1 313 ? -130.235 -5.803 248.250 1.00 25.39 311 THR C CA 1
ATOM 6177 C C . THR C 1 313 ? -130.871 -7.187 248.076 1.00 25.43 311 THR C C 1
ATOM 6178 O O . THR C 1 313 ? -131.415 -7.761 249.024 1.00 26.20 311 THR C O 1
ATOM 6182 N N . GLY C 1 314 ? -130.787 -7.720 246.858 1.00 24.88 312 GLY C N 1
ATOM 6183 C CA . GLY C 1 314 ? -131.324 -9.036 246.544 1.00 24.48 312 GLY C CA 1
ATOM 6184 C C . GLY C 1 314 ? -130.792 -9.576 245.231 1.00 24.47 312 GLY C C 1
ATOM 6185 O O . GLY C 1 314 ? -130.112 -8.872 244.483 1.00 24.96 312 GLY C O 1
ATOM 6186 N N . MET C 1 315 ? -131.103 -10.842 244.969 1.00 24.26 313 MET C N 1
ATOM 6187 C CA . MET C 1 315 ? -130.687 -11.528 243.739 1.00 23.55 313 MET C CA 1
ATOM 6188 C C . MET C 1 315 ? -131.399 -11.019 242.485 1.00 23.31 313 MET C C 1
ATOM 6189 O O . MET C 1 315 ? -132.352 -10.240 242.573 1.00 23.54 313 MET C O 1
ATOM 6194 N N . ARG C 1 316 ? -130.931 -11.479 241.322 1.00 23.90 314 ARG C N 1
ATOM 6195 C CA . ARG C 1 316 ? -131.661 -11.303 240.056 1.00 25.64 314 ARG C CA 1
ATOM 6196 C C . ARG C 1 316 ? -133.092 -11.818 240.199 1.00 25.49 314 ARG C C 1
ATOM 6197 O O . ARG C 1 316 ? -133.305 -12.921 240.705 1.00 24.73 314 ARG C O 1
ATOM 6205 N N . ASN C 1 317 ? -134.057 -11.020 239.744 1.00 25.85 315 ASN C N 1
ATOM 6206 C CA . ASN C 1 317 ? -135.463 -11.404 239.786 1.00 26.21 315 ASN C CA 1
ATOM 6207 C C . ASN C 1 317 ? -135.801 -12.121 238.487 1.00 26.14 315 ASN C C 1
ATOM 6208 O O . ASN C 1 317 ? -135.681 -11.539 237.410 1.00 26.88 315 ASN C O 1
ATOM 6213 N N . VAL C 1 318 ? -136.203 -13.385 238.601 1.00 26.43 316 VAL C N 1
ATOM 6214 C CA . VAL C 1 318 ? -136.575 -14.207 237.451 1.00 27.69 316 VAL C CA 1
ATOM 6215 C C . VAL C 1 318 ? -138.006 -14.707 237.703 1.00 28.90 316 VAL C C 1
ATOM 6216 O O . VAL C 1 318 ? -138.202 -15.780 238.278 1.00 26.97 316 VAL C O 1
ATOM 6220 N N . PRO C 1 319 ? -139.018 -13.907 237.303 1.00 31.71 317 PRO C N 1
ATOM 6221 C CA . PRO C 1 319 ? -140.408 -14.262 237.610 1.00 33.15 317 PRO C CA 1
ATOM 6222 C C . PRO C 1 319 ? -140.943 -15.446 236.797 1.00 35.28 317 PRO C C 1
ATOM 6223 O O . PRO C 1 319 ? -140.380 -15.802 235.756 1.00 32.06 317 PRO C O 1
ATOM 6227 N N . GLU C 1 320 ? -142.029 -16.035 237.291 1.00 38.63 318 GLU C N 1
ATOM 6228 C CA . GLU C 1 320 ? -142.636 -17.218 236.680 1.00 41.42 318 GLU C CA 1
ATOM 6229 C C . GLU C 1 320 ? -143.462 -16.840 235.456 1.00 43.84 318 GLU C C 1
ATOM 6230 O O . GLU C 1 320 ? -144.130 -15.806 235.443 1.00 46.85 318 GLU C O 1
ATOM 6236 N N . GLY D 2 1 ? -125.506 -16.088 234.370 1.00 29.75 1 GLY D N 1
ATOM 6237 C CA . GLY D 2 1 ? -124.564 -15.331 235.252 1.00 28.94 1 GLY D CA 1
ATOM 6238 C C . GLY D 2 1 ? -123.323 -16.121 235.623 1.00 26.99 1 GLY D C 1
ATOM 6239 O O . GLY D 2 1 ? -123.158 -17.260 235.179 1.00 25.91 1 GLY D O 1
ATOM 6240 N N . LEU D 2 2 ? -122.465 -15.519 236.450 1.00 25.99 2 LEU D N 1
ATOM 6241 C CA . LEU D 2 2 ? -121.135 -16.075 236.761 1.00 25.98 2 LEU D CA 1
ATOM 6242 C C . LEU D 2 2 ? -121.145 -17.526 237.223 1.00 24.31 2 LEU D C 1
ATOM 6243 O O . LEU D 2 2 ? -120.303 -18.306 236.792 1.00 26.07 2 LEU D O 1
ATOM 6248 N N . PHE D 2 3 ? -122.075 -17.879 238.107 1.00 22.27 3 PHE D N 1
ATOM 6249 C CA . PHE D 2 3 ? -122.113 -19.234 238.676 1.00 22.85 3 PHE D CA 1
ATOM 6250 C C . PHE D 2 3 ? -123.150 -20.159 238.035 1.00 23.09 3 PHE D C 1
ATOM 6251 O O . PHE D 2 3 ? -123.272 -21.323 238.424 1.00 25.59 3 PHE D O 1
ATOM 6259 N N . GLY D 2 4 ? -123.881 -19.644 237.048 1.00 22.24 4 GLY D N 1
ATOM 6260 C CA . GLY D 2 4 ? -124.685 -20.469 236.158 1.00 22.26 4 GLY D CA 1
ATOM 6261 C C . GLY D 2 4 ? -126.007 -20.999 236.685 1.00 22.45 4 GLY D C 1
ATOM 6262 O O . GLY D 2 4 ? -126.686 -21.722 235.960 1.00 21.98 4 GLY D O 1
ATOM 6263 N N . ALA D 2 5 ? -126.386 -20.643 237.916 1.00 22.56 5 ALA D N 1
ATOM 6264 C CA . ALA D 2 5 ? -127.594 -21.190 238.549 1.00 23.01 5 ALA D CA 1
ATOM 6265 C C . ALA D 2 5 ? -128.790 -20.244 238.410 1.00 23.17 5 ALA D C 1
ATOM 6266 O O . ALA D 2 5 ? -129.750 -20.564 237.706 1.00 22.56 5 ALA D O 1
ATOM 6268 N N . ILE D 2 6 ? -128.725 -19.083 239.064 1.00 23.58 6 ILE D N 1
ATOM 6269 C CA . ILE D 2 6 ? -129.817 -18.102 239.026 1.00 24.01 6 ILE D CA 1
ATOM 6270 C C . ILE D 2 6 ? -129.806 -17.416 237.660 1.00 24.47 6 ILE D C 1
ATOM 6271 O O . ILE D 2 6 ? -128.770 -16.904 237.229 1.00 24.41 6 ILE D O 1
ATOM 6276 N N . ALA D 2 7 ? -130.967 -17.409 237.000 1.00 25.01 7 ALA D N 1
ATOM 6277 C CA . ALA D 2 7 ? -131.096 -17.020 235.589 1.00 26.02 7 ALA D CA 1
ATOM 6278 C C . ALA D 2 7 ? -130.156 -17.840 234.689 1.00 26.78 7 ALA D C 1
ATOM 6279 O O . ALA D 2 7 ? -129.625 -17.338 233.692 1.00 27.47 7 ALA D O 1
ATOM 6281 N N . GLY D 2 8 ? -129.977 -19.110 235.061 1.00 26.73 8 GLY D N 1
ATOM 6282 C CA . GLY D 2 8 ? -129.076 -20.038 234.382 1.00 25.69 8 GLY D CA 1
ATOM 6283 C C . GLY D 2 8 ? -129.792 -21.366 234.256 1.00 25.24 8 GLY D C 1
ATOM 6284 O O . GLY D 2 8 ? -130.875 -21.413 233.664 1.00 26.73 8 GLY D O 1
ATOM 6285 N N . PHE D 2 9 ? -129.228 -22.436 234.826 1.00 24.32 9 PHE D N 1
ATOM 6286 C CA . PHE D 2 9 ? -129.879 -23.758 234.755 1.00 24.73 9 PHE D CA 1
ATOM 6287 C C . PHE D 2 9 ? -131.153 -23.863 235.607 1.00 25.04 9 PHE D C 1
ATOM 6288 O O . PHE D 2 9 ? -131.995 -24.719 235.338 1.00 25.18 9 PHE D O 1
ATOM 6296 N N . ILE D 2 10 ? -131.299 -22.995 236.610 1.00 25.58 10 ILE D N 1
ATOM 6297 C CA . ILE D 2 10 ? -132.587 -22.818 237.295 1.00 27.14 10 ILE D CA 1
ATOM 6298 C C . ILE D 2 10 ? -133.418 -21.913 236.382 1.00 27.80 10 ILE D C 1
ATOM 6299 O O . ILE D 2 10 ? -133.063 -20.747 236.173 1.00 27.18 10 ILE D O 1
ATOM 6304 N N . GLU D 2 11 ? -134.506 -22.453 235.833 1.00 28.57 11 GLU D N 1
ATOM 6305 C CA . GLU D 2 11 ? -135.291 -21.765 234.795 1.00 30.24 11 GLU D CA 1
ATOM 6306 C C . GLU D 2 11 ? -135.882 -20.443 235.282 1.00 29.51 11 GLU D C 1
ATOM 6307 O O . GLU D 2 11 ? -135.810 -19.429 234.582 1.00 30.36 11 GLU D O 1
ATOM 6309 N N . ASN D 2 12 ? -136.460 -20.468 236.478 1.00 28.46 12 ASN D N 1
ATOM 6310 C CA . ASN D 2 12 ? -137.002 -19.264 237.105 1.00 28.64 12 ASN D CA 1
ATOM 6311 C C . ASN D 2 12 ? -137.105 -19.402 238.619 1.00 26.97 12 ASN D C 1
ATOM 6312 O O . ASN D 2 12 ? -136.942 -20.493 239.171 1.00 25.98 12 ASN D O 1
ATOM 6317 N N . GLY D 2 13 ? -137.370 -18.278 239.276 1.00 26.46 13 GLY D N 1
ATOM 6318 C CA . GLY D 2 13 ? -137.576 -18.243 240.715 1.00 26.56 13 GLY D CA 1
ATOM 6319 C C . GLY D 2 13 ? -138.995 -18.628 241.092 1.00 27.05 13 GLY D C 1
ATOM 6320 O O . GLY D 2 13 ? -139.865 -18.775 240.227 1.00 28.07 13 GLY D O 1
ATOM 6321 N N . TRP D 2 14 ? -139.212 -18.787 242.394 1.00 27.21 14 TRP D N 1
ATOM 6322 C CA . TRP D 2 14 ? -140.502 -19.171 242.953 1.00 28.03 14 TRP D CA 1
ATOM 6323 C C . TRP D 2 14 ? -141.116 -17.990 243.699 1.00 29.63 14 TRP D C 1
ATOM 6324 O O . TRP D 2 14 ? -140.646 -17.615 244.774 1.00 28.67 14 TRP D O 1
ATOM 6335 N N . GLU D 2 15 ? -142.167 -17.410 243.123 1.00 31.56 15 GLU D N 1
ATOM 6336 C CA . GLU D 2 15 ? -142.905 -16.320 243.771 1.00 33.20 15 GLU D CA 1
ATOM 6337 C C . GLU D 2 15 ? -143.636 -16.780 245.038 1.00 34.49 15 GLU D C 1
ATOM 6338 O O . GLU D 2 15 ? -143.830 -15.989 245.963 1.00 35.62 15 GLU D O 1
ATOM 6344 N N . GLY D 2 16 ? -144.020 -18.056 245.075 1.00 35.79 16 GLY D N 1
ATOM 6345 C CA . GLY D 2 16 ? -144.661 -18.660 246.240 1.00 36.91 16 GLY D CA 1
ATOM 6346 C C . GLY D 2 16 ? -143.776 -18.890 247.457 1.00 38.48 16 GLY D C 1
ATOM 6347 O O . GLY D 2 16 ? -144.297 -19.087 248.555 1.00 40.83 16 GLY D O 1
ATOM 6348 N N . MET D 2 17 ? -142.452 -18.888 247.278 1.00 38.93 17 MET D N 1
ATOM 6349 C CA . MET D 2 17 ? -141.524 -19.014 248.409 1.00 39.03 17 MET D CA 1
ATOM 6350 C C . MET D 2 17 ? -141.294 -17.643 249.051 1.00 40.72 17 MET D C 1
ATOM 6351 O O . MET D 2 17 ? -140.484 -16.846 248.569 1.00 39.66 17 MET D O 1
ATOM 6356 N N . VAL D 2 18 ? -142.023 -17.389 250.140 1.00 42.37 18 VAL D N 1
ATOM 6357 C CA . VAL D 2 18 ? -141.980 -16.105 250.862 1.00 43.92 18 VAL D CA 1
ATOM 6358 C C . VAL D 2 18 ? -141.193 -16.139 252.183 1.00 44.04 18 VAL D C 1
ATOM 6359 O O . VAL D 2 18 ? -140.901 -15.082 252.746 1.00 47.29 18 VAL D O 1
ATOM 6363 N N . ASP D 2 19 ? -140.848 -17.336 252.662 1.00 42.81 19 ASP D N 1
ATOM 6364 C CA . ASP D 2 19 ? -140.157 -17.510 253.952 1.00 43.27 19 ASP D CA 1
ATOM 6365 C C . ASP D 2 19 ? -138.637 -17.725 253.826 1.00 39.50 19 ASP D C 1
ATOM 6366 O O . ASP D 2 19 ? -137.975 -18.066 254.809 1.00 39.02 19 ASP D O 1
ATOM 6371 N N . GLY D 2 20 ? -138.088 -17.526 252.628 1.00 35.97 20 GLY D N 1
ATOM 6372 C CA . GLY D 2 20 ? -136.654 -17.679 252.410 1.00 33.26 20 GLY D CA 1
ATOM 6373 C C . GLY D 2 20 ? -136.218 -17.327 251.003 1.00 30.90 20 GLY D C 1
ATOM 6374 O O . GLY D 2 20 ? -137.046 -17.157 250.105 1.00 32.00 20 GLY D O 1
ATOM 6375 N N . TRP D 2 21 ? -134.904 -17.233 250.823 1.00 28.36 21 TRP D N 1
ATOM 6376 C CA . TRP D 2 21 ? -134.296 -16.850 249.547 1.00 28.01 21 TRP D CA 1
ATOM 6377 C C . TRP D 2 21 ? -134.034 -18.069 248.674 1.00 26.28 21 TRP D C 1
ATOM 6378 O O . TRP D 2 21 ? -134.164 -17.993 247.452 1.00 24.78 21 TRP D O 1
ATOM 6389 N N . TYR D 2 22 ? -133.638 -19.173 249.309 1.00 25.11 22 TYR D N 1
ATOM 6390 C CA . TYR D 2 22 ? -133.385 -20.444 248.637 1.00 25.15 22 TYR D CA 1
ATOM 6391 C C . TYR D 2 22 ? -134.160 -21.545 249.340 1.00 25.92 22 TYR D C 1
ATOM 6392 O O . TYR D 2 22 ? -134.463 -21.437 250.529 1.00 26.25 22 TYR D O 1
ATOM 6401 N N . GLY D 2 23 ? -134.474 -22.611 248.614 1.00 26.35 23 GLY D N 1
ATOM 6402 C CA . GLY D 2 23 ? -135.205 -23.715 249.214 1.00 26.52 23 GLY D CA 1
ATOM 6403 C C . GLY D 2 23 ? -135.418 -24.919 248.330 1.00 26.53 23 GLY D C 1
ATOM 6404 O O . GLY D 2 23 ? -134.805 -25.052 247.266 1.00 26.25 23 GLY D O 1
ATOM 6405 N N . PHE D 2 24 ? -136.310 -25.787 248.797 1.00 26.88 24 PHE D N 1
ATOM 6406 C CA . PHE D 2 24 ? -136.553 -27.091 248.203 1.00 26.82 24 PHE D CA 1
ATOM 6407 C C . PHE D 2 24 ? -138.020 -27.239 247.834 1.00 26.90 24 PHE D C 1
ATOM 6408 O O . PHE D 2 24 ? -138.894 -26.749 248.549 1.00 27.54 24 PHE D O 1
ATOM 6416 N N . ARG D 2 25 ? -138.279 -27.898 246.708 1.00 27.30 25 ARG D N 1
ATOM 6417 C CA . ARG D 2 25 ? -139.594 -28.464 246.409 1.00 27.84 25 ARG D CA 1
ATOM 6418 C C . ARG D 2 25 ? -139.384 -29.943 246.149 1.00 28.81 25 ARG D C 1
ATOM 6419 O O . ARG D 2 25 ? -138.428 -30.315 245.466 1.00 30.36 25 ARG D O 1
ATOM 6427 N N . HIS D 2 26 ? -140.252 -30.787 246.702 1.00 28.96 26 HIS D N 1
ATOM 6428 C CA . HIS D 2 26 ? -140.124 -32.234 246.516 1.00 30.06 26 HIS D CA 1
ATOM 6429 C C . HIS D 2 26 ? -141.395 -32.882 245.986 1.00 30.90 26 HIS D C 1
ATOM 6430 O O . HIS D 2 26 ? -142.473 -32.286 246.001 1.00 29.73 26 HIS D O 1
ATOM 6437 N N . GLN D 2 27 ? -141.230 -34.118 245.524 1.00 32.21 27 GLN D N 1
ATOM 6438 C CA . GLN D 2 27 ? -142.317 -34.942 245.016 1.00 33.11 27 GLN D CA 1
ATOM 6439 C C . GLN D 2 27 ? -142.047 -36.387 245.420 1.00 32.01 27 GLN D C 1
ATOM 6440 O O . GLN D 2 27 ? -140.989 -36.932 245.096 1.00 30.38 27 GLN D O 1
ATOM 6446 N N . ASN D 2 28 ? -142.987 -36.983 246.153 1.00 31.90 28 ASN D N 1
ATOM 6447 C CA . ASN D 2 28 ? -142.925 -38.401 246.523 1.00 32.39 28 ASN D CA 1
ATOM 6448 C C . ASN D 2 28 ? -144.338 -39.016 246.510 1.00 33.54 28 ASN D C 1
ATOM 6449 O O . ASN D 2 28 ? -145.293 -38.359 246.084 1.00 31.29 28 ASN D O 1
ATOM 6454 N N . ALA D 2 29 ? -144.463 -40.268 246.950 1.00 35.28 29 ALA D N 1
ATOM 6455 C CA . ALA D 2 29 ? -145.763 -40.954 247.012 1.00 37.10 29 ALA D CA 1
ATOM 6456 C C . ALA D 2 29 ? -146.799 -40.227 247.882 1.00 39.82 29 ALA D C 1
ATOM 6457 O O . ALA D 2 29 ? -147.983 -40.206 247.543 1.00 42.97 29 ALA D O 1
ATOM 6459 N N . GLN D 2 30 ? -146.348 -39.633 248.986 1.00 41.86 30 GLN D N 1
ATOM 6460 C CA . GLN D 2 30 ? -147.230 -38.875 249.887 1.00 43.32 30 GLN D CA 1
ATOM 6461 C C . GLN D 2 30 ? -147.758 -37.560 249.293 1.00 41.70 30 GLN D C 1
ATOM 6462 O O . GLN D 2 30 ? -148.824 -37.090 249.700 1.00 44.18 30 GLN D O 1
ATOM 6468 N N . GLY D 2 31 ? -147.016 -36.969 248.355 1.00 39.12 31 GLY D N 1
ATOM 6469 C CA . GLY D 2 31 ? -147.443 -35.745 247.665 1.00 38.87 31 GLY D CA 1
ATOM 6470 C C . GLY D 2 31 ? -146.292 -34.794 247.390 1.00 39.35 31 GLY D C 1
ATOM 6471 O O . GLY D 2 31 ? -145.154 -35.230 247.182 1.00 39.12 31 GLY D O 1
ATOM 6472 N N . THR D 2 32 ? -146.597 -33.494 247.380 1.00 38.67 32 THR D N 1
ATOM 6473 C CA . THR D 2 32 ? -145.602 -32.441 247.162 1.00 38.92 32 THR D CA 1
ATOM 6474 C C . THR D 2 32 ? -145.453 -31.552 248.395 1.00 38.40 32 THR D C 1
ATOM 6475 O O . THR D 2 32 ? -146.274 -31.595 249.315 1.00 38.28 32 THR D O 1
ATOM 6479 N N . GLY D 2 33 ? -144.395 -30.745 248.399 1.00 37.27 33 GLY D N 1
ATOM 6480 C CA . GLY D 2 33 ? -144.121 -29.826 249.503 1.00 37.02 33 GLY D CA 1
ATOM 6481 C C . GLY D 2 33 ? -143.068 -28.795 249.150 1.00 36.57 33 GLY D C 1
ATOM 6482 O O . GLY D 2 33 ? -142.385 -28.920 248.132 1.00 34.95 33 GLY D O 1
ATOM 6483 N N . GLN D 2 34 ? -142.953 -27.775 249.997 1.00 36.92 34 GLN D N 1
ATOM 6484 C CA . GLN D 2 34 ? -141.964 -26.706 249.832 1.00 36.31 34 GLN D CA 1
ATOM 6485 C C . GLN D 2 34 ? -141.405 -26.292 251.191 1.00 35.37 34 GLN D C 1
ATOM 6486 O O . GLN D 2 34 ? -142.140 -26.240 252.181 1.00 36.43 34 GLN D O 1
ATOM 6492 N N . ALA D 2 35 ? -140.106 -25.996 251.226 1.00 34.27 35 ALA D N 1
ATOM 6493 C CA . ALA D 2 35 ? -139.437 -25.530 252.443 1.00 34.02 35 ALA D CA 1
ATOM 6494 C C . ALA D 2 35 ? -138.215 -24.676 252.106 1.00 33.43 35 ALA D C 1
ATOM 6495 O O . ALA D 2 35 ? -137.462 -24.998 251.183 1.00 31.59 35 ALA D O 1
ATOM 6497 N N . ALA D 2 36 ? -138.028 -23.594 252.860 1.00 34.00 36 ALA D N 1
ATOM 6498 C CA . ALA D 2 36 ? -136.865 -22.721 252.705 1.00 33.45 36 ALA D CA 1
ATOM 6499 C C . ALA D 2 36 ? -135.650 -23.326 253.397 1.00 32.49 36 ALA D C 1
ATOM 6500 O O . ALA D 2 36 ? -135.788 -24.060 254.379 1.00 33.37 36 ALA D O 1
ATOM 6502 N N . ASP D 2 37 ? -134.465 -23.012 252.875 1.00 31.90 37 ASP D N 1
ATOM 6503 C CA . ASP D 2 37 ? -133.199 -23.407 253.489 1.00 32.15 37 ASP D CA 1
ATOM 6504 C C . ASP D 2 37 ? -132.651 -22.225 254.282 1.00 33.58 37 ASP D C 1
ATOM 6505 O O . ASP D 2 37 ? -132.369 -21.167 253.709 1.00 32.81 37 ASP D O 1
ATOM 6510 N N . TYR D 2 38 ? -132.489 -22.415 255.591 1.00 34.60 38 TYR D N 1
ATOM 6511 C CA . TYR D 2 38 ? -132.066 -21.339 256.489 1.00 34.99 38 TYR D CA 1
ATOM 6512 C C . TYR D 2 38 ? -130.624 -20.891 256.243 1.00 32.67 38 TYR D C 1
ATOM 6513 O O . TYR D 2 38 ? -130.364 -19.694 256.125 1.00 32.00 38 TYR D O 1
ATOM 6522 N N . LYS D 2 39 ? -129.704 -21.853 256.165 1.00 32.17 39 LYS D N 1
ATOM 6523 C CA . LYS D 2 39 ? -128.263 -21.565 256.116 1.00 32.70 39 LYS D CA 1
ATOM 6524 C C . LYS D 2 39 ? -127.841 -20.760 254.883 1.00 31.19 39 LYS D C 1
ATOM 6525 O O . LYS D 2 39 ? -127.106 -19.778 255.007 1.00 30.78 39 LYS D O 1
ATOM 6527 N N . SER D 2 40 ? -128.309 -21.173 253.706 1.00 29.57 40 SER D N 1
ATOM 6528 C CA . SER D 2 40 ? -127.992 -20.467 252.456 1.00 28.60 40 SER D CA 1
ATOM 6529 C C . SER D 2 40 ? -128.649 -19.083 252.406 1.00 27.35 40 SER D C 1
ATOM 6530 O O . SER D 2 40 ? -128.012 -18.109 251.998 1.00 27.16 40 SER D O 1
ATOM 6533 N N . THR D 2 41 ? -129.911 -19.008 252.831 1.00 26.78 41 THR D N 1
ATOM 6534 C CA . THR D 2 41 ? -130.641 -17.737 252.932 1.00 27.49 41 THR D CA 1
ATOM 6535 C C . THR D 2 41 ? -129.902 -16.741 253.824 1.00 28.01 41 THR D C 1
ATOM 6536 O O . THR D 2 41 ? -129.671 -15.599 253.424 1.00 27.42 41 THR D O 1
ATOM 6540 N N . GLN D 2 42 ? -129.534 -17.188 255.022 1.00 29.21 42 GLN D N 1
ATOM 6541 C CA . GLN D 2 42 ? -128.850 -16.332 255.993 1.00 31.35 42 GLN D CA 1
ATOM 6542 C C . GLN D 2 42 ? -127.434 -15.958 255.544 1.00 29.44 42 GLN D C 1
ATOM 6543 O O . GLN D 2 42 ? -126.968 -14.861 255.846 1.00 28.90 42 GLN D O 1
ATOM 6549 N N . ALA D 2 43 ? -126.762 -16.860 254.826 1.00 28.24 43 ALA D N 1
ATOM 6550 C CA . ALA D 2 43 ? -125.446 -16.563 254.248 1.00 28.61 43 ALA D CA 1
ATOM 6551 C C . ALA D 2 43 ? -125.521 -15.373 253.292 1.00 27.56 43 ALA D C 1
ATOM 6552 O O . ALA D 2 43 ? -124.689 -14.466 253.360 1.00 27.40 43 ALA D O 1
ATOM 6554 N N . ALA D 2 44 ? -126.531 -15.377 252.424 1.00 26.13 44 ALA D N 1
ATOM 6555 C CA . ALA D 2 44 ? -126.755 -14.283 251.475 1.00 26.51 44 ALA D CA 1
ATOM 6556 C C . ALA D 2 44 ? -127.182 -12.983 252.163 1.00 26.77 44 ALA D C 1
ATOM 6557 O O . ALA D 2 44 ? -126.676 -11.913 251.824 1.00 26.60 44 ALA D O 1
ATOM 6559 N N . ILE D 2 45 ? -128.104 -13.084 253.122 1.00 27.81 45 ILE D N 1
ATOM 6560 C CA . ILE D 2 45 ? -128.610 -11.910 253.850 1.00 29.07 45 ILE D CA 1
ATOM 6561 C C . ILE D 2 45 ? -127.511 -11.235 254.683 1.00 29.13 45 ILE D C 1
ATOM 6562 O O . ILE D 2 45 ? -127.398 -10.005 254.668 1.00 30.52 45 ILE D O 1
ATOM 6567 N N . ASP D 2 46 ? -126.713 -12.034 255.393 1.00 29.15 46 ASP D N 1
ATOM 6568 C CA . ASP D 2 46 ? -125.593 -11.516 256.202 1.00 30.29 46 ASP D CA 1
ATOM 6569 C C . ASP D 2 46 ? -124.552 -10.755 255.376 1.00 28.39 46 ASP D C 1
ATOM 6570 O O . ASP D 2 46 ? -123.997 -9.758 255.846 1.00 29.29 46 ASP D O 1
ATOM 6575 N N . GLN D 2 47 ? -124.288 -11.224 254.159 1.00 26.22 47 GLN D N 1
ATOM 6576 C CA . GLN D 2 47 ? -123.347 -10.549 253.262 1.00 26.18 47 GLN D CA 1
ATOM 6577 C C . GLN D 2 47 ? -123.890 -9.205 252.759 1.00 25.24 47 GLN D C 1
ATOM 6578 O O . GLN D 2 47 ? -123.149 -8.223 252.697 1.00 24.66 47 GLN D O 1
ATOM 6584 N N . ILE D 2 48 ? -125.178 -9.165 252.421 1.00 25.13 48 ILE D N 1
ATOM 6585 C CA . ILE D 2 48 ? -125.834 -7.912 252.017 1.00 26.85 48 ILE D CA 1
ATOM 6586 C C . ILE D 2 48 ? -125.923 -6.917 253.187 1.00 27.41 48 ILE D C 1
ATOM 6587 O O . ILE D 2 48 ? -125.710 -5.720 252.993 1.00 26.57 48 ILE D O 1
ATOM 6592 N N . THR D 2 49 ? -126.219 -7.413 254.389 1.00 28.56 49 THR D N 1
ATOM 6593 C CA . THR D 2 49 ? -126.216 -6.577 255.600 1.00 29.93 49 THR D CA 1
ATOM 6594 C C . THR D 2 49 ? -124.828 -5.976 255.866 1.00 29.88 49 THR D C 1
ATOM 6595 O O . THR D 2 49 ? -124.720 -4.815 256.267 1.00 29.30 49 THR D O 1
ATOM 6599 N N . GLY D 2 50 ? -123.781 -6.769 255.634 1.00 29.51 50 GLY D N 1
ATOM 6600 C CA . GLY D 2 50 ? -122.402 -6.302 255.732 1.00 29.14 50 GLY D CA 1
ATOM 6601 C C . GLY D 2 50 ? -122.066 -5.176 254.770 1.00 28.69 50 GLY D C 1
ATOM 6602 O O . GLY D 2 50 ? -121.434 -4.194 255.162 1.00 29.65 50 GLY D O 1
ATOM 6603 N N . LYS D 2 51 ? -122.488 -5.320 253.513 1.00 28.16 51 LYS D N 1
ATOM 6604 C CA . LYS D 2 51 ? -122.332 -4.261 252.506 1.00 29.50 51 LYS D CA 1
ATOM 6605 C C . LYS D 2 51 ? -123.031 -2.970 252.917 1.00 28.54 51 LYS D C 1
ATOM 6606 O O . LYS D 2 51 ? -122.459 -1.887 252.793 1.00 28.98 51 LYS D O 1
ATOM 6612 N N . LEU D 2 52 ? -124.275 -3.099 253.376 1.00 27.73 52 LEU D N 1
ATOM 6613 C CA . LEU D 2 52 ? -125.070 -1.946 253.819 1.00 28.80 52 LEU D CA 1
ATOM 6614 C C . LEU D 2 52 ? -124.422 -1.219 254.999 1.00 29.47 52 LEU D C 1
ATOM 6615 O O . LEU D 2 52 ? -124.368 0.011 255.009 1.00 30.60 52 LEU D O 1
ATOM 6620 N N . ASN D 2 53 ? -123.924 -1.980 255.973 1.00 30.02 53 ASN D N 1
ATOM 6621 C CA . ASN D 2 53 ? -123.189 -1.413 257.117 1.00 31.90 53 ASN D CA 1
ATOM 6622 C C . ASN D 2 53 ? -121.979 -0.577 256.693 1.00 31.82 53 ASN D C 1
ATOM 6623 O O . ASN D 2 53 ? -121.706 0.463 257.292 1.00 33.59 53 ASN D O 1
ATOM 6628 N N . ARG D 2 54 ? -121.264 -1.032 255.666 1.00 31.89 54 ARG D N 1
ATOM 6629 C CA . ARG D 2 54 ? -120.091 -0.317 255.158 1.00 33.93 54 ARG D CA 1
ATOM 6630 C C . ARG D 2 54 ? -120.459 0.884 254.279 1.00 32.75 54 ARG D C 1
ATOM 6631 O O . ARG D 2 54 ? -119.805 1.922 254.358 1.00 34.04 54 ARG D O 1
ATOM 6639 N N . ILE D 2 55 ? -121.490 0.737 253.444 1.00 31.71 55 ILE D N 1
ATOM 6640 C CA . ILE D 2 55 ? -121.845 1.751 252.432 1.00 32.23 55 ILE D CA 1
ATOM 6641 C C . ILE D 2 55 ? -122.728 2.871 252.994 1.00 33.30 55 ILE D C 1
ATOM 6642 O O . ILE D 2 55 ? -122.515 4.046 252.675 1.00 33.89 55 ILE D O 1
ATOM 6647 N N . ILE D 2 56 ? -123.712 2.512 253.818 1.00 34.83 56 ILE D N 1
ATOM 6648 C CA . ILE D 2 56 ? -124.680 3.486 254.337 1.00 35.97 56 ILE D CA 1
ATOM 6649 C C . ILE D 2 56 ? -124.039 4.256 255.501 1.00 37.49 56 ILE D C 1
ATOM 6650 O O . ILE D 2 56 ? -124.285 3.967 256.675 1.00 38.41 56 ILE D O 1
ATOM 6655 N N . LYS D 2 57 ? -123.198 5.229 255.148 1.00 39.65 57 LYS D N 1
ATOM 6656 C CA . LYS D 2 57 ? -122.481 6.058 256.123 1.00 41.93 57 LYS D CA 1
ATOM 6657 C C . LYS D 2 57 ? -121.880 7.302 255.463 1.00 41.08 57 LYS D C 1
ATOM 6658 O O . LYS D 2 57 ? -121.605 7.303 254.261 1.00 39.13 57 LYS D O 1
ATOM 6664 N N . LYS D 2 58 ? -121.660 8.340 256.268 1.00 40.64 58 LYS D N 1
ATOM 6665 C CA . LYS D 2 58 ? -120.971 9.562 255.829 1.00 40.77 58 LYS D CA 1
ATOM 6666 C C . LYS D 2 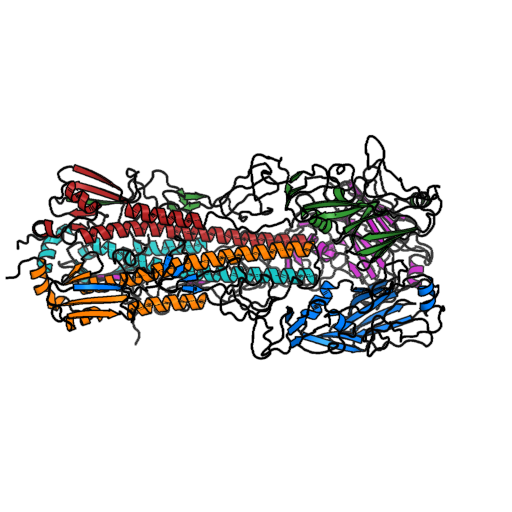58 ? -119.659 9.723 256.592 1.00 40.78 58 LYS D C 1
ATOM 6667 O O . LYS D 2 58 ? -119.414 9.020 257.577 1.00 40.93 58 LYS D O 1
ATOM 6673 N N . THR D 2 59 ? -118.822 10.651 256.132 1.00 40.95 59 THR D N 1
ATOM 6674 C CA . THR D 2 59 ? -117.567 10.967 256.818 1.00 41.93 59 THR D CA 1
ATOM 6675 C C . THR D 2 59 ? -117.865 11.824 258.047 1.00 43.39 59 THR D C 1
ATOM 6676 O O . THR D 2 59 ? -118.882 12.526 258.090 1.00 42.18 59 THR D O 1
ATOM 6680 N N . ASN D 2 60 ? -116.977 11.759 259.038 1.00 45.13 60 ASN D N 1
ATOM 6681 C CA . ASN D 2 60 ? -117.088 12.581 260.254 1.00 46.85 60 ASN D CA 1
ATOM 6682 C C . ASN D 2 60 ? -116.352 13.930 260.157 1.00 43.69 60 ASN D C 1
ATOM 6683 O O . ASN D 2 60 ? -116.311 14.677 261.138 1.00 43.06 60 ASN D O 1
ATOM 6688 N N . THR D 2 61 ? -115.778 14.235 258.989 1.00 39.90 61 THR D N 1
ATOM 6689 C CA . THR D 2 61 ? -115.086 15.505 258.757 1.00 38.89 61 THR D CA 1
ATOM 6690 C C . THR D 2 61 ? -116.082 16.667 258.781 1.00 38.48 61 THR D C 1
ATOM 6691 O O . THR D 2 61 ? -117.094 16.634 258.078 1.00 37.31 61 THR D O 1
ATOM 6695 N N . GLU D 2 62 ? -115.791 17.677 259.600 1.00 39.05 62 GLU D N 1
ATOM 6696 C CA . GLU D 2 62 ? -116.619 18.880 259.686 1.00 40.32 62 GLU D CA 1
ATOM 6697 C C . GLU D 2 62 ? -116.146 19.903 258.663 1.00 37.72 62 GLU D C 1
ATOM 6698 O O . GLU D 2 62 ? -114.990 20.333 258.701 1.00 40.79 62 GLU D O 1
ATOM 6704 N N . PHE D 2 63 ? -117.040 20.278 257.748 1.00 33.52 63 PHE D N 1
ATOM 6705 C CA . PHE D 2 63 ? -116.759 21.301 256.741 1.00 33.09 63 PHE D CA 1
ATOM 6706 C C . PHE D 2 63 ? -117.434 22.615 257.108 1.00 33.52 63 PHE D C 1
ATOM 6707 O O . PHE D 2 63 ? -118.521 22.621 257.692 1.00 32.37 63 PHE D O 1
ATOM 6715 N N . GLU D 2 64 ? -116.772 23.716 256.758 1.00 34.75 64 GLU D N 1
ATOM 6716 C CA . GLU D 2 64 ? -117.301 25.068 256.940 1.00 36.40 64 GLU D CA 1
ATOM 6717 C C . GLU D 2 64 ? -117.533 25.711 255.575 1.00 35.96 64 GLU D C 1
ATOM 6718 O O . GLU D 2 64 ? -117.090 25.186 254.549 1.00 36.68 64 GLU D O 1
ATOM 6724 N N . SER D 2 65 ? -118.230 26.845 255.571 1.00 35.46 65 SER D N 1
ATOM 6725 C CA . SER D 2 65 ? -118.569 27.548 254.333 1.00 35.74 65 SER D CA 1
ATOM 6726 C C . SER D 2 65 ? -117.356 28.250 253.721 1.00 35.45 65 SER D C 1
ATOM 6727 O O . SER D 2 65 ? -116.603 28.922 254.428 1.00 35.13 65 SER D O 1
ATOM 6730 N N . ILE D 2 66 ? -117.179 28.073 252.410 1.00 35.33 66 ILE D N 1
ATOM 6731 C CA . ILE D 2 66 ? -116.237 28.873 251.607 1.00 37.11 66 ILE D CA 1
ATOM 6732 C C . ILE D 2 66 ? -116.942 29.650 250.476 1.00 40.05 66 ILE D C 1
ATOM 6733 O O . ILE D 2 66 ? -116.277 30.231 249.614 1.00 41.14 66 ILE D O 1
ATOM 6738 N N . GLU D 2 67 ? -118.278 29.660 250.491 1.00 43.26 67 GLU D N 1
ATOM 6739 C CA . GLU D 2 67 ? -119.093 30.390 249.515 1.00 46.56 67 GLU D CA 1
ATOM 6740 C C . GLU D 2 67 ? -120.238 31.079 250.245 1.00 47.26 67 GLU D C 1
ATOM 6741 O O . GLU D 2 67 ? -121.007 30.420 250.949 1.00 45.93 67 GLU D O 1
ATOM 6747 N N . SER D 2 68 ? -120.354 32.395 250.070 1.00 47.75 68 SER D N 1
ATOM 6748 C CA . SER D 2 68 ? -121.425 33.166 250.699 1.00 47.81 68 SER D CA 1
ATOM 6749 C C . SER D 2 68 ? -122.758 32.926 249.987 1.00 46.75 68 SER D C 1
ATOM 6750 O O . SER D 2 68 ? -122.863 33.106 248.773 1.00 46.79 68 SER D O 1
ATOM 6753 N N . GLU D 2 69 ? -123.760 32.504 250.755 1.00 46.13 69 GLU D N 1
ATOM 6754 C CA . GLU D 2 69 ? -125.130 32.337 250.260 1.00 46.50 69 GLU D CA 1
ATOM 6755 C C . GLU D 2 69 ? -125.796 33.671 249.915 1.00 46.59 69 GLU D C 1
ATOM 6756 O O . GLU D 2 69 ? -126.474 33.776 248.891 1.00 45.50 69 GLU D O 1
ATOM 6762 N N . PHE D 2 70 ? -125.595 34.676 250.770 1.00 47.66 70 PHE D N 1
ATOM 6763 C CA . PHE D 2 70 ? -126.349 35.937 250.714 1.00 49.02 70 PHE D CA 1
ATOM 6764 C C . PHE D 2 70 ? -125.497 37.175 250.397 1.00 52.83 70 PHE D C 1
ATOM 6765 O O . PHE D 2 70 ? -125.912 38.302 250.683 1.00 53.85 70 PHE D O 1
ATOM 6773 N N . SER D 2 71 ? -124.323 36.973 249.799 1.00 56.88 71 SER D N 1
ATOM 6774 C CA . SER D 2 71 ? -123.413 38.079 249.481 1.00 60.53 71 SER D CA 1
ATOM 6775 C C . SER D 2 71 ? -122.478 37.725 248.330 1.00 64.43 71 SER D C 1
ATOM 6776 O O . SER D 2 71 ? -122.360 36.559 247.947 1.00 64.41 71 SER D O 1
ATOM 6778 N N . GLU D 2 72 ? -121.820 38.747 247.789 1.00 67.76 72 GLU D N 1
ATOM 6779 C CA . GLU D 2 72 ? -120.898 38.578 246.666 1.00 71.01 72 GLU D CA 1
ATOM 6780 C C . GLU D 2 72 ? -119.595 37.924 247.118 1.00 73.13 72 GLU D C 1
ATOM 6781 O O . GLU D 2 72 ? -119.185 38.074 248.271 1.00 72.00 72 GLU D O 1
ATOM 6783 N N . ILE D 2 73 ? -118.970 37.186 246.202 1.00 75.34 73 ILE D N 1
ATOM 6784 C CA . ILE D 2 73 ? -117.643 36.601 246.406 1.00 76.72 73 ILE D CA 1
ATOM 6785 C C . ILE D 2 73 ? -116.656 37.247 245.441 1.00 75.84 73 ILE D C 1
ATOM 6786 O O . ILE D 2 73 ? -117.057 37.816 244.421 1.00 74.39 73 ILE D O 1
ATOM 6788 N N . ASP D 2 74 ? -115.368 37.162 245.770 1.00 74.07 74 ASP D N 1
ATOM 6789 C CA . ASP D 2 74 ? -114.305 37.670 244.897 1.00 72.23 74 ASP D CA 1
ATOM 6790 C C . ASP D 2 74 ? -114.272 36.862 243.600 1.00 69.24 74 ASP D C 1
ATOM 6791 O O . ASP D 2 74 ? -114.463 35.644 243.623 1.00 63.65 74 ASP D O 1
ATOM 6793 N N . HIS D 2 75 ? -114.036 37.543 242.479 1.00 67.39 75 HIS D N 1
ATOM 6794 C CA . HIS D 2 75 ? -114.164 36.926 241.152 1.00 66.91 75 HIS D CA 1
ATOM 6795 C C . HIS D 2 75 ? -113.077 35.884 240.866 1.00 61.51 75 HIS D C 1
ATOM 6796 O O . HIS D 2 75 ? -113.374 34.808 240.341 1.00 56.34 75 HIS D O 1
ATOM 6803 N N . GLN D 2 76 ? -111.831 36.209 241.213 1.00 58.34 76 GLN D N 1
ATOM 6804 C CA . GLN D 2 76 ? -110.696 35.302 241.006 1.00 56.28 76 GLN D CA 1
ATOM 6805 C C . GLN D 2 76 ? -110.791 34.066 241.902 1.00 52.33 76 GLN D C 1
ATOM 6806 O O . GLN D 2 76 ? -110.684 32.936 241.421 1.00 49.58 76 GLN D O 1
ATOM 6808 N N . ILE D 2 77 ? -111.000 34.294 243.199 1.00 48.45 77 ILE D N 1
ATOM 6809 C CA . ILE D 2 77 ? -111.176 33.210 244.171 1.00 46.75 77 ILE D CA 1
ATOM 6810 C C . ILE D 2 77 ? -112.447 32.392 243.909 1.00 43.74 77 ILE D C 1
ATOM 6811 O O . ILE D 2 77 ? -112.440 31.169 244.065 1.00 42.37 77 ILE D O 1
ATOM 6813 N N . GLY D 2 78 ? -113.523 33.073 243.509 1.00 39.76 78 GLY D N 1
ATOM 6814 C CA . GLY D 2 78 ? -114.802 32.432 243.190 1.00 38.32 78 GLY D CA 1
ATOM 6815 C C . GLY D 2 78 ? -114.751 31.456 242.024 1.00 36.96 78 GLY D C 1
ATOM 6816 O O . GLY D 2 78 ? -115.412 30.415 242.058 1.00 36.05 78 GLY D O 1
ATOM 6817 N N . ASN D 2 79 ? -113.980 31.798 240.991 1.00 35.89 79 ASN D N 1
ATOM 6818 C CA . ASN D 2 79 ? -113.748 30.893 239.854 1.00 36.05 79 ASN D CA 1
ATOM 6819 C C . ASN D 2 79 ? -112.931 29.660 240.248 1.00 34.25 79 ASN D C 1
ATOM 6820 O O . ASN D 2 79 ? -113.196 28.561 239.751 1.00 33.27 79 ASN D O 1
ATOM 6825 N N . VAL D 2 80 ? -111.942 29.851 241.124 1.00 32.53 80 VAL D N 1
ATOM 6826 C CA . VAL D 2 80 ? -111.133 28.746 241.659 1.00 32.58 80 VAL D CA 1
ATOM 6827 C C . VAL D 2 80 ? -111.994 27.821 242.525 1.00 32.68 80 VAL D C 1
ATOM 6828 O O . VAL D 2 80 ? -111.890 26.596 242.420 1.00 33.73 80 VAL D O 1
ATOM 6832 N N . ILE D 2 81 ? -112.830 28.412 243.377 1.00 32.58 81 ILE D N 1
ATOM 6833 C CA . ILE D 2 81 ? -113.781 27.654 244.201 1.00 33.40 81 ILE D CA 1
ATOM 6834 C C . ILE D 2 81 ? -114.760 26.867 243.323 1.00 33.09 81 ILE D C 1
ATOM 6835 O O . ILE D 2 81 ? -115.020 25.694 243.587 1.00 33.73 81 ILE D O 1
ATOM 6840 N N . ASN D 2 82 ? -115.289 27.515 242.285 1.00 33.16 82 ASN D N 1
ATOM 6841 C CA . ASN D 2 82 ? -116.209 26.860 241.342 1.00 34.57 82 ASN D CA 1
ATOM 6842 C C . ASN D 2 82 ? -115.565 25.693 240.587 1.00 32.79 82 ASN D C 1
ATOM 6843 O O . ASN D 2 82 ? -116.182 24.634 240.447 1.00 31.91 82 ASN D O 1
ATOM 6848 N N . TRP D 2 83 ? -114.337 25.893 240.108 1.00 31.57 83 TRP D N 1
ATOM 6849 C CA . TRP D 2 83 ? -113.579 24.832 239.434 1.00 31.75 83 TRP D CA 1
ATOM 6850 C C . TRP D 2 83 ? -113.312 23.659 240.381 1.00 31.17 83 TRP D C 1
ATOM 6851 O O . TRP D 2 83 ? -113.515 22.498 240.009 1.00 30.47 83 TRP D O 1
ATOM 6862 N N . THR D 2 84 ? -112.866 23.973 241.598 1.00 30.55 84 THR D N 1
ATOM 6863 C CA . THR D 2 84 ? -112.559 22.957 242.611 1.00 30.49 84 THR D CA 1
ATOM 6864 C C . THR D 2 84 ? -113.803 22.167 243.027 1.00 30.17 84 THR D C 1
ATOM 6865 O O . THR D 2 84 ? -113.766 20.938 243.057 1.00 28.95 84 THR D O 1
ATOM 6869 N N . LYS D 2 85 ? -114.892 22.869 243.337 1.00 30.83 85 LYS D N 1
ATOM 6870 C CA . LYS D 2 85 ? -116.143 22.209 243.749 1.00 31.97 85 LYS D CA 1
ATOM 6871 C C . LYS D 2 85 ? -116.742 21.317 242.656 1.00 30.72 85 LYS D C 1
ATOM 6872 O O . LYS D 2 85 ? -117.187 20.202 242.943 1.00 30.45 85 LYS D O 1
ATOM 6878 N N . ASP D 2 86 ? -116.744 21.804 241.415 1.00 29.51 86 ASP D N 1
ATOM 6879 C CA . ASP D 2 86 ? -117.209 21.006 240.269 1.00 30.41 86 ASP D CA 1
ATOM 6880 C C . ASP D 2 86 ? -116.298 19.805 239.987 1.00 28.76 86 ASP D C 1
ATOM 6881 O O . ASP D 2 86 ? -116.785 18.737 239.606 1.00 27.98 86 ASP D O 1
ATOM 6886 N N . SER D 2 87 ? -114.990 19.983 240.174 1.00 27.86 87 SER D N 1
ATOM 6887 C CA . SER D 2 87 ? -114.029 18.878 240.052 1.00 28.28 87 SER D CA 1
ATOM 6888 C C . SER D 2 87 ? -114.244 17.809 241.127 1.00 27.64 87 SER D C 1
ATOM 6889 O O . SER D 2 87 ? -114.207 16.615 240.829 1.00 28.06 87 SER D O 1
ATOM 6892 N N . ILE D 2 88 ? -114.476 18.248 242.364 1.00 26.98 88 ILE D N 1
ATOM 6893 C CA . ILE D 2 88 ? -114.776 17.341 243.483 1.00 27.62 88 ILE D CA 1
ATOM 6894 C C . ILE D 2 88 ? -116.114 16.614 243.274 1.00 27.16 88 ILE D C 1
ATOM 6895 O O . ILE D 2 88 ? -116.222 15.422 243.574 1.00 26.86 88 ILE D O 1
ATOM 6900 N N . THR D 2 89 ? -117.119 17.328 242.767 1.00 26.97 89 THR D N 1
ATOM 6901 C CA . THR D 2 89 ? -118.428 16.732 242.469 1.00 27.42 89 THR D CA 1
ATOM 6902 C C . THR D 2 89 ? -118.345 15.671 241.362 1.00 26.59 89 THR D C 1
ATOM 6903 O O . THR D 2 89 ? -119.002 14.632 241.460 1.00 26.97 89 THR D O 1
ATOM 6907 N N . ASP D 2 90 ? -117.550 15.931 240.322 1.00 25.68 90 ASP D N 1
ATOM 6908 C CA . ASP D 2 90 ? -117.305 14.933 239.263 1.00 26.30 90 ASP D CA 1
ATOM 6909 C C . ASP D 2 90 ? -116.636 13.664 239.801 1.00 25.33 90 ASP D C 1
ATOM 6910 O O . ASP D 2 90 ? -116.952 12.561 239.344 1.00 26.66 90 ASP D O 1
ATOM 6915 N N . ILE D 2 91 ? -115.720 13.825 240.756 1.00 23.82 91 ILE D N 1
ATOM 6916 C CA . ILE D 2 91 ? -115.045 12.687 241.398 1.00 23.74 91 ILE D CA 1
ATOM 6917 C C . ILE D 2 91 ? -116.035 11.849 242.216 1.00 23.97 91 ILE D C 1
ATOM 6918 O O . ILE D 2 91 ? -116.095 10.624 242.053 1.00 23.94 91 ILE D O 1
ATOM 6923 N N . TRP D 2 92 ? -116.809 12.505 243.082 1.00 23.61 92 TRP D N 1
ATOM 6924 C CA . TRP D 2 92 ? -117.780 11.794 243.931 1.00 24.28 92 TRP D CA 1
ATOM 6925 C C . TRP D 2 92 ? -118.923 11.157 243.139 1.00 24.32 92 TRP D C 1
ATOM 6926 O O . TRP D 2 92 ? -119.343 10.043 243.454 1.00 24.00 92 TRP D O 1
ATOM 6937 N N . THR D 2 93 ? -119.412 11.856 242.115 1.00 24.77 93 THR D N 1
ATOM 6938 C CA . THR D 2 93 ? -120.424 11.303 241.208 1.00 24.68 93 THR D CA 1
ATOM 6939 C C . THR D 2 93 ? -119.896 10.051 240.495 1.00 24.61 93 THR D C 1
ATOM 6940 O O . THR D 2 93 ? -120.590 9.038 240.425 1.00 24.03 93 THR D O 1
ATOM 6944 N N . TYR D 2 94 ? -118.669 10.128 239.985 1.00 25.13 94 TYR D N 1
ATOM 6945 C CA . TYR D 2 94 ? -118.001 8.976 239.367 1.00 26.04 94 TYR D CA 1
ATOM 6946 C C . TYR D 2 94 ? -117.813 7.819 240.357 1.00 24.83 94 TYR D C 1
ATOM 6947 O O . TYR D 2 94 ? -118.118 6.665 240.034 1.00 23.46 94 TYR D O 1
ATOM 6956 N N . GLN D 2 95 ? -117.299 8.139 241.545 1.00 24.83 95 GLN D N 1
ATOM 6957 C CA . GLN D 2 95 ? -117.058 7.143 242.598 1.00 24.69 95 GLN D CA 1
ATOM 6958 C C . GLN D 2 95 ? -118.351 6.476 243.070 1.00 24.74 95 GLN D C 1
ATOM 6959 O O . GLN D 2 95 ? -118.376 5.268 243.317 1.00 25.46 95 GLN D O 1
ATOM 6961 N N . ALA D 2 96 ? -119.417 7.268 243.186 1.00 24.87 96 ALA D N 1
ATOM 6962 C CA . ALA D 2 96 ? -120.738 6.756 243.557 1.00 25.15 96 ALA D CA 1
ATOM 6963 C C . ALA D 2 96 ? -121.259 5.773 242.510 1.00 25.12 96 ALA D C 1
ATOM 6964 O O . ALA D 2 96 ? -121.678 4.668 242.851 1.00 26.44 96 ALA D O 1
ATOM 6966 N N . GLU D 2 97 ? -121.217 6.184 241.243 1.00 24.81 97 GLU D N 1
ATOM 6967 C CA . GLU D 2 97 ? -121.655 5.340 240.123 1.00 26.19 97 GLU D CA 1
ATOM 6968 C C . GLU D 2 97 ? -120.875 4.025 240.028 1.00 26.02 97 GLU D C 1
ATOM 6969 O O . GLU D 2 97 ? -121.473 2.966 239.818 1.00 27.13 97 GLU D O 1
ATOM 6975 N N . LEU D 2 98 ? -119.554 4.101 240.185 1.00 25.54 98 LEU D N 1
ATOM 6976 C CA . LEU D 2 98 ? -118.698 2.908 240.144 1.00 27.40 98 LEU D CA 1
ATOM 6977 C C . LEU D 2 98 ? -118.922 1.991 241.349 1.00 27.62 98 LEU D C 1
ATOM 6978 O O . LEU D 2 98 ? -118.971 0.768 241.187 1.00 27.87 98 LEU D O 1
ATOM 6983 N N . LEU D 2 99 ? -119.047 2.579 242.543 1.00 28.15 99 LEU D N 1
ATOM 6984 C CA . LEU D 2 99 ? -119.332 1.817 243.768 1.00 28.34 99 LEU D CA 1
ATOM 6985 C C . LEU D 2 99 ? -120.570 0.946 243.589 1.00 28.45 99 LEU D C 1
ATOM 6986 O O . LEU D 2 99 ? -120.511 -0.269 243.756 1.00 28.04 99 LEU D O 1
ATOM 6991 N N . VAL D 2 100 ? -121.682 1.581 243.231 1.00 28.00 100 VAL D N 1
ATOM 6992 C CA . VAL D 2 100 ? -122.974 0.901 243.191 1.00 26.84 100 VAL D CA 1
ATOM 6993 C C . VAL D 2 100 ? -123.023 -0.107 242.031 1.00 25.35 100 VAL D C 1
ATOM 6994 O O . VAL D 2 100 ? -123.548 -1.204 242.204 1.00 24.88 100 VAL D O 1
ATOM 6998 N N . ALA D 2 101 ? -122.446 0.241 240.879 1.00 24.43 101 ALA D N 1
ATOM 6999 C CA . ALA D 2 101 ? -122.344 -0.696 239.745 1.00 24.18 101 ALA D CA 1
ATOM 7000 C C . ALA D 2 101 ? -121.540 -1.955 240.094 1.00 24.17 101 ALA D C 1
ATOM 7001 O O . ALA D 2 101 ? -121.982 -3.072 239.805 1.00 23.76 101 ALA D O 1
ATOM 7003 N N . MET D 2 102 ? -120.372 -1.764 240.713 1.00 24.63 102 MET D N 1
ATOM 7004 C CA . MET D 2 102 ? -119.514 -2.880 241.150 1.00 25.37 102 MET D CA 1
ATOM 7005 C C . MET D 2 102 ? -120.181 -3.710 242.244 1.00 23.81 102 MET D C 1
ATOM 7006 O O . MET D 2 102 ? -120.165 -4.941 242.187 1.00 23.44 102 MET D O 1
ATOM 7011 N N . GLU D 2 103 ? -120.746 -3.037 243.245 1.00 23.12 103 GLU D N 1
ATOM 7012 C CA . GLU D 2 103 ? -121.422 -3.727 244.347 1.00 24.44 103 GLU D CA 1
ATOM 7013 C C . GLU D 2 103 ? -122.636 -4.531 243.873 1.00 23.17 103 GLU D C 1
ATOM 7014 O O . GLU D 2 103 ? -122.866 -5.640 244.357 1.00 23.53 103 GLU D O 1
ATOM 7020 N N . ASN D 2 104 ? -123.399 -3.975 242.931 1.00 22.17 104 ASN D N 1
ATOM 7021 C CA . ASN D 2 104 ? -124.564 -4.669 242.361 1.00 21.71 104 ASN D CA 1
ATOM 7022 C C . ASN D 2 104 ? -124.171 -5.924 241.592 1.00 21.85 104 ASN D C 1
ATOM 7023 O O . ASN D 2 104 ? -124.840 -6.952 241.707 1.00 22.24 104 ASN D O 1
ATOM 7028 N N . GLN D 2 105 ? -123.092 -5.830 240.816 1.00 22.43 105 GLN D N 1
ATOM 7029 C CA . GLN D 2 105 ? -122.540 -6.982 240.099 1.00 23.56 105 GLN D CA 1
ATOM 7030 C C . GLN D 2 105 ? -122.149 -8.081 241.087 1.00 22.86 105 GLN D C 1
ATOM 7031 O O . GLN D 2 105 ? -122.502 -9.248 240.897 1.00 22.62 105 GLN D O 1
ATOM 7037 N N . HIS D 2 106 ? -121.434 -7.693 242.143 1.00 22.60 106 HIS D N 1
ATOM 7038 C CA . HIS D 2 106 ? -120.995 -8.640 243.170 1.00 23.58 106 HIS D CA 1
ATOM 7039 C C . HIS D 2 106 ? -122.166 -9.238 243.968 1.00 22.56 106 HIS D C 1
ATOM 7040 O O . HIS D 2 106 ? -122.158 -10.431 244.262 1.00 21.74 106 HIS D O 1
ATOM 7047 N N . THR D 2 107 ? -123.164 -8.419 244.300 1.00 21.95 107 THR D N 1
ATOM 7048 C CA . THR D 2 107 ? -124.348 -8.889 245.035 1.00 22.22 107 THR D CA 1
ATOM 7049 C C . THR D 2 107 ? -125.116 -9.955 244.249 1.00 22.09 107 THR D C 1
ATOM 7050 O O . THR D 2 107 ? -125.473 -10.995 244.799 1.00 22.15 107 THR D O 1
ATOM 7054 N N . ILE D 2 108 ? -125.367 -9.674 242.973 1.00 22.52 108 ILE D N 1
ATOM 7055 C CA . ILE D 2 108 ? -126.047 -10.611 242.070 1.00 23.64 108 ILE D CA 1
ATOM 7056 C C . ILE D 2 108 ? -125.272 -11.929 241.929 1.00 22.48 108 ILE D C 1
ATOM 7057 O O . ILE D 2 108 ? -125.865 -13.009 242.002 1.00 21.19 108 ILE D O 1
ATOM 7062 N N . ASP D 2 109 ? -123.959 -11.831 241.727 1.00 22.00 109 ASP D N 1
ATOM 7063 C CA . ASP D 2 109 ? -123.108 -13.019 241.557 1.00 22.49 109 ASP D CA 1
ATOM 7064 C C . ASP D 2 109 ? -122.918 -13.804 242.862 1.00 21.71 109 ASP D C 1
ATOM 7065 O O . ASP D 2 109 ? -122.859 -15.036 242.840 1.00 20.75 109 ASP D O 1
ATOM 7070 N N . MET D 2 110 ? -122.828 -13.094 243.987 1.00 21.65 110 MET D N 1
ATOM 7071 C CA . MET D 2 110 ? -122.813 -13.721 245.316 1.00 22.31 110 MET D CA 1
ATOM 7072 C C . MET D 2 110 ? -124.073 -14.561 245.550 1.00 21.77 110 MET D C 1
ATOM 7073 O O . MET D 2 110 ? -123.990 -15.699 246.013 1.00 21.03 110 MET D O 1
ATOM 7078 N N . ALA D 2 111 ? -125.235 -13.991 245.234 1.00 21.53 111 ALA D N 1
ATOM 7079 C CA . ALA D 2 111 ? -126.510 -14.696 245.402 1.00 20.98 111 ALA D CA 1
ATOM 7080 C C . ALA D 2 111 ? -126.575 -15.951 244.530 1.00 20.46 111 ALA D C 1
ATOM 7081 O O . ALA D 2 111 ? -127.066 -16.992 244.973 1.00 21.19 111 ALA D O 1
ATOM 7083 N N . ASP D 2 112 ? -126.066 -15.828 243.303 1.00 20.49 112 ASP D N 1
ATOM 7084 C CA . ASP D 2 112 ? -125.912 -16.946 242.359 1.00 21.02 112 ASP D CA 1
ATOM 7085 C C . ASP D 2 112 ? -125.015 -18.044 242.949 1.00 20.77 112 ASP D C 1
ATOM 7086 O O . ASP D 2 112 ? -125.345 -19.228 242.868 1.00 20.55 112 ASP D O 1
ATOM 7091 N N . SER D 2 113 ? -123.902 -17.642 243.561 1.00 21.27 113 SER D N 1
ATOM 7092 C CA . SER D 2 113 ? -122.972 -18.592 244.183 1.00 21.31 113 SER D CA 1
ATOM 7093 C C . SER D 2 113 ? -123.594 -19.366 245.353 1.00 20.29 113 SER D C 1
ATOM 7094 O O . SER D 2 113 ? -123.338 -20.556 245.500 1.00 19.50 113 SER D O 1
ATOM 7097 N N . GLU D 2 114 ? -124.406 -18.698 246.176 1.00 20.42 114 GLU D N 1
ATOM 7098 C CA . GLU D 2 114 ? -125.067 -19.375 247.301 1.00 21.76 114 GLU D CA 1
ATOM 7099 C C . GLU D 2 114 ? -126.097 -20.408 246.832 1.00 21.14 114 GLU D C 1
ATOM 7100 O O . GLU D 2 114 ? -126.233 -21.465 247.457 1.00 21.37 114 GLU D O 1
ATOM 7106 N N . MET D 2 115 ? -126.801 -20.114 245.736 1.00 20.13 115 MET D N 1
ATOM 7107 C CA . MET D 2 115 ? -127.696 -21.095 245.097 1.00 21.38 115 MET D CA 1
ATOM 7108 C C . MET D 2 115 ? -126.911 -22.328 244.650 1.00 20.99 115 MET D C 1
ATOM 7109 O O . MET D 2 115 ? -127.316 -23.461 244.927 1.00 20.96 115 MET D O 1
ATOM 7114 N N . LEU D 2 116 ? -125.797 -22.095 243.958 1.00 20.70 116 LEU D N 1
ATOM 7115 C CA . LEU D 2 116 ? -124.932 -23.178 243.492 1.00 21.07 116 LEU D CA 1
ATOM 7116 C C . LEU D 2 116 ? -124.334 -23.992 244.645 1.00 20.88 116 LEU D C 1
ATOM 7117 O O . LEU D 2 116 ? -124.264 -25.218 244.556 1.00 21.45 116 LEU D O 1
ATOM 7122 N N . ASN D 2 117 ? -123.906 -23.316 245.712 1.00 21.06 117 ASN D N 1
ATOM 7123 C CA . ASN D 2 117 ? -123.325 -24.003 246.878 1.00 22.42 117 ASN D CA 1
ATOM 7124 C C . ASN D 2 117 ? -124.326 -24.937 247.568 1.00 21.99 117 ASN D C 1
ATOM 7125 O O . ASN D 2 117 ? -123.950 -26.019 248.026 1.00 21.02 117 ASN D O 1
ATOM 7130 N N . LEU D 2 118 ? -125.592 -24.520 247.634 1.00 21.97 118 LEU D N 1
ATOM 7131 C CA . LEU D 2 118 ? -126.661 -25.374 248.160 1.00 22.83 118 LEU D CA 1
ATOM 7132 C C . LEU D 2 118 ? -126.873 -26.593 247.262 1.00 21.89 118 LEU D C 1
ATOM 7133 O O . LEU D 2 118 ? -126.936 -27.725 247.746 1.00 21.60 118 LEU D O 1
ATOM 7138 N N . TYR D 2 119 ? -126.982 -26.344 245.958 1.00 21.23 119 TYR D N 1
ATOM 7139 C CA . TYR D 2 119 ? -127.115 -27.403 244.947 1.00 21.52 119 TYR D CA 1
ATOM 7140 C C . TYR D 2 119 ? -125.971 -28.419 245.041 1.00 21.49 119 TYR D C 1
ATOM 7141 O O . TYR D 2 119 ? -126.204 -29.630 245.001 1.00 20.72 119 TYR D O 1
ATOM 7150 N N . GLU D 2 120 ? -124.747 -27.913 245.178 1.00 21.99 120 GLU D N 1
ATOM 7151 C CA . GLU D 2 120 ? -123.558 -28.760 245.318 1.00 23.02 120 GLU D CA 1
ATOM 7152 C C . GLU D 2 120 ? -123.548 -29.572 246.616 1.00 21.82 120 GLU D C 1
ATOM 7153 O O . GLU D 2 120 ? -123.147 -30.736 246.601 1.00 21.92 120 GLU D O 1
ATOM 7159 N N . ARG D 2 121 ? -123.985 -28.968 247.722 1.00 22.12 121 ARG D N 1
ATOM 7160 C CA . ARG D 2 121 ? -124.121 -29.692 248.995 1.00 24.35 121 ARG D CA 1
ATOM 7161 C C . ARG D 2 121 ? -125.074 -30.882 248.860 1.00 22.47 121 ARG D C 1
ATOM 7162 O O . ARG D 2 121 ? -124.751 -31.990 249.289 1.00 20.90 121 ARG D O 1
ATOM 7170 N N . VAL D 2 122 ? -126.229 -30.647 248.239 1.00 21.91 122 VAL D N 1
ATOM 7171 C CA . VAL D 2 122 ? -127.236 -31.694 248.050 1.00 22.15 122 VAL D CA 1
ATOM 7172 C C . VAL D 2 122 ? -126.727 -32.785 247.100 1.00 21.53 122 VAL D C 1
ATOM 7173 O O . VAL D 2 122 ? -126.913 -33.969 247.379 1.00 22.69 122 VAL D O 1
ATOM 7177 N N . ARG D 2 123 ? -126.086 -32.393 245.996 1.00 21.48 123 ARG D N 1
ATOM 7178 C CA . ARG D 2 123 ? -125.508 -33.365 245.052 1.00 22.34 123 ARG D CA 1
ATOM 7179 C C . ARG D 2 123 ? -124.572 -34.345 245.763 1.00 22.23 123 ARG D C 1
ATOM 7180 O O . ARG D 2 123 ? -124.706 -35.559 245.603 1.00 22.26 123 ARG D O 1
ATOM 7188 N N . LYS D 2 124 ? -123.638 -33.813 246.548 1.00 22.36 124 LYS D N 1
ATOM 7189 C CA . LYS D 2 124 ? -122.654 -34.649 247.245 1.00 23.50 124 LYS D CA 1
ATOM 7190 C C . LYS D 2 124 ? -123.298 -35.530 248.325 1.00 23.78 124 LYS D C 1
ATOM 7191 O O . LYS D 2 124 ? -122.893 -36.682 248.502 1.00 24.82 124 LYS D O 1
ATOM 7197 N N . GLN D 2 125 ? -124.300 -34.991 249.023 1.00 24.07 125 GLN D N 1
ATOM 7198 C CA . GLN D 2 125 ? -125.098 -35.759 249.997 1.00 25.97 125 GLN D CA 1
ATOM 7199 C C . GLN D 2 125 ? -125.762 -37.000 249.398 1.00 23.80 125 GLN D C 1
ATOM 7200 O O . GLN D 2 125 ? -125.689 -38.090 249.969 1.00 23.56 125 GLN D O 1
ATOM 7206 N N . LEU D 2 126 ? -126.428 -36.810 248.263 1.00 22.61 126 LEU D N 1
ATOM 7207 C CA . LEU D 2 126 ? -127.162 -37.889 247.594 1.00 22.36 126 LEU D CA 1
ATOM 7208 C C . LEU D 2 126 ? -126.246 -38.938 246.958 1.00 22.11 126 LEU D C 1
ATOM 7209 O O . LEU D 2 126 ? -126.672 -40.074 246.753 1.00 20.91 126 LEU D O 1
ATOM 7214 N N . ARG D 2 127 ? -125.008 -38.549 246.639 1.00 22.26 127 ARG D N 1
ATOM 7215 C CA . ARG D 2 127 ? -123.964 -39.477 246.180 1.00 22.75 127 ARG D CA 1
ATOM 7216 C C . ARG D 2 127 ? -124.422 -40.291 244.944 1.00 22.80 127 ARG D C 1
ATOM 7217 O O . ARG D 2 127 ? -124.749 -39.684 243.924 1.00 24.04 127 ARG D O 1
ATOM 7225 N N . GLN D 2 128 ? -124.496 -41.624 245.022 1.00 22.91 128 GLN D N 1
ATOM 7226 C CA . GLN D 2 128 ? -124.889 -42.451 243.875 1.00 23.61 128 GLN D CA 1
ATOM 7227 C C . GLN D 2 128 ? -126.381 -42.796 243.864 1.00 23.27 128 GLN D C 1
ATOM 7228 O O . GLN D 2 128 ? -126.821 -43.591 243.033 1.00 24.62 128 GLN D O 1
ATOM 7234 N N . ASN D 2 129 ? -127.158 -42.188 244.761 1.00 22.85 129 ASN D N 1
ATOM 7235 C CA . ASN D 2 129 ? -128.582 -42.506 244.899 1.00 22.74 129 ASN D CA 1
ATOM 7236 C C . ASN D 2 129 ? -129.503 -41.632 244.047 1.00 22.51 129 ASN D C 1
ATOM 7237 O O . ASN D 2 129 ? -130.709 -41.884 243.995 1.00 22.92 129 ASN D O 1
ATOM 7242 N N . ALA D 2 130 ? -128.941 -40.620 243.386 1.00 22.04 130 ALA D N 1
ATOM 7243 C CA . ALA D 2 130 ? -129.723 -39.687 242.587 1.00 21.75 130 ALA D CA 1
ATOM 7244 C C . ALA D 2 130 ? -128.951 -39.203 241.371 1.00 21.29 130 ALA D C 1
ATOM 7245 O O . ALA D 2 130 ? -127.724 -39.333 241.304 1.00 23.05 130 ALA D O 1
ATOM 7247 N N . GLU D 2 131 ? -129.690 -38.648 240.414 1.00 20.67 131 GLU D N 1
ATOM 7248 C CA . GLU D 2 131 ? -129.121 -38.078 239.196 1.00 21.12 131 GLU D CA 1
ATOM 7249 C C . GLU D 2 131 ? -129.687 -36.687 238.954 1.00 21.61 131 GLU D C 1
ATOM 7250 O O . GLU D 2 131 ? -130.833 -36.403 239.312 1.00 22.21 131 GLU D O 1
ATOM 7256 N N . GLU D 2 132 ? -128.874 -35.833 238.340 1.00 22.16 132 GLU D N 1
ATOM 7257 C CA . GLU D 2 132 ? -129.256 -34.454 238.032 1.00 22.56 132 GLU D CA 1
ATOM 7258 C C . GLU D 2 132 ? -130.070 -34.429 236.744 1.00 23.27 132 GLU D C 1
ATOM 7259 O O . GLU D 2 132 ? -129.688 -35.074 235.767 1.00 23.95 132 GLU D O 1
ATOM 7265 N N . ASP D 2 133 ? -131.180 -33.688 236.735 1.00 24.26 133 ASP D N 1
ATOM 7266 C CA . ASP D 2 133 ? -131.997 -33.543 235.517 1.00 26.16 133 ASP D CA 1
ATOM 7267 C C . ASP D 2 133 ? -131.591 -32.355 234.630 1.00 26.46 133 ASP D C 1
ATOM 7268 O O . ASP D 2 133 ? -132.119 -32.203 233.528 1.00 29.32 133 ASP D O 1
ATOM 7273 N N . GLY D 2 134 ? -130.672 -31.516 235.111 1.00 25.31 134 GLY D N 1
ATOM 7274 C CA . GLY D 2 134 ? -130.202 -30.352 234.355 1.00 25.72 134 GLY D CA 1
ATOM 7275 C C . GLY D 2 134 ? -130.950 -29.055 234.617 1.00 25.83 134 GLY D C 1
ATOM 7276 O O . GLY D 2 134 ? -130.528 -28.000 234.143 1.00 26.13 134 GLY D O 1
ATOM 7277 N N . LYS D 2 135 ? -132.049 -29.129 235.373 1.00 26.03 135 LYS D N 1
ATOM 7278 C CA . LYS D 2 135 ? -132.901 -27.978 235.668 1.00 26.81 135 LYS D CA 1
ATOM 7279 C C . LYS D 2 135 ? -132.908 -27.609 237.158 1.00 26.20 135 LYS D C 1
ATOM 7280 O O . LYS D 2 135 ? -133.764 -26.838 237.597 1.00 26.81 135 LYS D O 1
ATOM 7282 N N . GLY D 2 136 ? -131.956 -28.144 237.926 1.00 25.64 136 GLY D N 1
ATOM 7283 C CA . GLY D 2 136 ? -131.885 -27.908 239.369 1.00 25.89 136 GLY D CA 1
ATOM 7284 C C . GLY D 2 136 ? -132.545 -28.954 240.252 1.00 25.63 136 GLY D C 1
ATOM 7285 O O . GLY D 2 136 ? -132.563 -28.795 241.475 1.00 26.70 136 GLY D O 1
ATOM 7286 N N . CYS D 2 137 ? -133.092 -30.016 239.655 1.00 25.95 137 CYS D N 1
ATOM 7287 C CA . CYS D 2 137 ? -133.700 -31.105 240.422 1.00 26.95 137 CYS D CA 1
ATOM 7288 C C . CYS D 2 137 ? -132.828 -32.348 240.420 1.00 23.88 137 CYS D C 1
ATOM 7289 O O . CYS D 2 137 ? -132.010 -32.555 239.516 1.00 23.49 137 CYS D O 1
ATOM 7292 N N . PHE D 2 138 ? -133.020 -33.164 241.453 1.00 22.23 138 PHE D N 1
ATOM 7293 C CA . PHE D 2 138 ? -132.387 -34.466 241.572 1.00 22.02 138 PHE D CA 1
ATOM 7294 C C . PHE D 2 138 ? -133.480 -35.519 241.539 1.00 22.26 138 PHE D C 1
ATOM 7295 O O . PHE D 2 138 ? -134.428 -35.457 242.324 1.00 22.96 138 PHE D O 1
ATOM 7303 N N . GLU D 2 139 ? -133.355 -36.466 240.614 1.00 22.52 139 GLU D N 1
ATOM 7304 C CA . GLU D 2 139 ? -134.243 -37.620 240.561 1.00 23.42 139 GLU D CA 1
ATOM 7305 C C . GLU D 2 139 ? -133.657 -38.692 241.470 1.00 22.93 139 GLU D C 1
ATOM 7306 O O . GLU D 2 139 ? -132.547 -39.162 241.236 1.00 23.00 139 GLU D O 1
ATOM 7312 N N . ILE D 2 140 ? -134.399 -39.037 242.523 1.00 23.60 140 ILE D N 1
ATOM 7313 C CA . ILE D 2 140 ? -133.940 -39.929 243.585 1.00 24.44 140 ILE D CA 1
ATOM 7314 C C . ILE D 2 140 ? -134.461 -41.334 243.280 1.00 24.75 140 ILE D C 1
ATOM 7315 O O . ILE D 2 140 ? -135.674 -41.542 243.200 1.00 25.20 140 ILE D O 1
ATOM 7320 N N . TYR D 2 141 ? -133.548 -42.296 243.145 1.00 25.04 141 TYR D N 1
ATOM 7321 C CA . TYR D 2 141 ? -133.888 -43.646 242.663 1.00 25.42 141 TYR D CA 1
ATOM 7322 C C . TYR D 2 141 ? -134.246 -44.645 243.776 1.00 26.08 141 TYR D C 1
ATOM 7323 O O . TYR D 2 141 ? -133.969 -45.840 243.669 1.00 27.50 141 TYR D O 1
ATOM 7332 N N . HIS D 2 142 ? -134.884 -44.149 244.831 1.00 27.14 142 HIS D N 1
ATOM 7333 C CA . HIS D 2 142 ? -135.456 -44.985 245.877 1.00 27.80 142 HIS D CA 1
ATOM 7334 C C . HIS D 2 142 ? -136.657 -44.264 246.467 1.00 28.82 142 HIS D C 1
ATOM 7335 O O . HIS D 2 142 ? -136.811 -43.050 246.285 1.00 27.03 142 HIS D O 1
ATOM 7342 N N . ALA D 2 143 ? -137.505 -45.016 247.163 1.00 30.25 143 ALA D N 1
ATOM 7343 C CA . ALA D 2 143 ? -138.625 -44.428 247.889 1.00 31.23 143 ALA D CA 1
ATOM 7344 C C . ALA D 2 143 ? -138.066 -43.485 248.951 1.00 31.00 143 ALA D C 1
ATOM 7345 O O . ALA D 2 143 ? -137.278 -43.909 249.797 1.00 31.70 143 ALA D O 1
ATOM 7347 N N . CYS D 2 144 ? -138.443 -42.208 248.868 1.00 31.88 144 CYS D N 1
ATOM 7348 C CA . CYS D 2 144 ? -137.971 -41.176 249.793 1.00 33.71 144 CYS D CA 1
ATOM 7349 C C . CYS D 2 144 ? -139.179 -40.411 250.346 1.00 34.42 144 CYS D C 1
ATOM 7350 O O . CYS D 2 144 ? -139.658 -39.447 249.743 1.00 32.88 144 CYS D O 1
ATOM 7353 N N . ASP D 2 145 ? -139.671 -40.876 251.495 1.00 35.17 145 ASP D N 1
ATOM 7354 C CA . ASP D 2 145 ? -140.853 -40.296 252.157 1.00 36.86 145 ASP D CA 1
ATOM 7355 C C . ASP D 2 145 ? -140.554 -38.923 252.793 1.00 37.66 145 ASP D C 1
ATOM 7356 O O . ASP D 2 145 ? -139.449 -38.399 252.643 1.00 36.79 145 ASP D O 1
ATOM 7361 N N . ASP D 2 146 ? -141.535 -38.343 253.489 1.00 38.25 146 ASP D N 1
ATOM 7362 C CA . ASP D 2 146 ? -141.381 -37.008 254.100 1.00 39.15 146 ASP D CA 1
ATOM 7363 C C . ASP D 2 146 ? -140.212 -36.906 255.088 1.00 38.04 146 ASP D C 1
ATOM 7364 O O . ASP D 2 146 ? -139.536 -35.877 255.134 1.00 37.85 146 ASP D O 1
ATOM 7369 N N . SER D 2 147 ? -139.981 -37.966 255.862 1.00 38.48 147 SER D N 1
ATOM 7370 C CA . SER D 2 147 ? -138.828 -38.039 256.771 1.00 38.29 147 SER D CA 1
ATOM 7371 C C . SER D 2 147 ? -137.497 -38.090 256.015 1.00 35.66 147 SER D C 1
ATOM 7372 O O . SER D 2 147 ? -136.530 -37.441 256.416 1.00 33.44 147 SER D O 1
ATOM 7375 N N . CYS D 2 148 ? -137.458 -38.872 254.935 1.00 34.96 148 CYS D N 1
ATOM 7376 C CA . CYS D 2 148 ? -136.289 -38.950 254.048 1.00 33.90 148 CYS D CA 1
ATOM 7377 C C . CYS D 2 148 ? -135.988 -37.596 253.396 1.00 32.11 148 CYS D C 1
ATOM 7378 O O . CYS D 2 148 ? -134.832 -37.166 253.353 1.00 31.84 148 CYS D O 1
ATOM 7381 N N . MET D 2 149 ? -137.029 -36.932 252.898 1.00 30.91 149 MET D N 1
ATOM 7382 C CA . MET D 2 149 ? -136.891 -35.586 252.329 1.00 31.32 149 MET D CA 1
ATOM 7383 C C . MET D 2 149 ? -136.389 -34.579 253.365 1.00 31.60 149 MET D C 1
ATOM 7384 O O . MET D 2 149 ? -135.542 -33.743 253.051 1.00 30.54 149 MET D O 1
ATOM 7389 N N . GLU D 2 150 ? -136.906 -34.672 254.591 1.00 32.77 150 GLU D N 1
ATOM 7390 C CA . GLU D 2 150 ? -136.445 -33.836 255.705 1.00 34.16 150 GLU D CA 1
ATOM 7391 C C . GLU D 2 150 ? -134.961 -34.045 256.025 1.00 33.70 150 GLU D C 1
ATOM 7392 O O . GLU D 2 150 ? -134.252 -33.082 256.325 1.00 33.93 150 GLU D O 1
ATOM 7394 N N . SER D 2 151 ? -134.498 -35.295 255.955 1.00 32.50 151 SER D N 1
ATOM 7395 C CA . SER D 2 151 ? -133.082 -35.616 256.182 1.00 32.55 151 SER D CA 1
ATOM 7396 C C . SER D 2 151 ? -132.158 -34.997 255.125 1.00 31.94 151 SER D C 1
ATOM 7397 O O . SER D 2 151 ? -131.027 -34.618 255.439 1.00 32.93 151 SER D O 1
ATOM 7400 N N . ILE D 2 152 ? -132.639 -34.894 253.885 1.00 30.66 152 ILE D N 1
ATOM 7401 C CA . ILE D 2 152 ? -131.894 -34.215 252.815 1.00 30.48 152 ILE D CA 1
ATOM 7402 C C . ILE D 2 152 ? -131.797 -32.715 253.114 1.00 30.96 152 ILE D C 1
ATOM 7403 O O . ILE D 2 152 ? -130.713 -32.133 253.028 1.00 31.97 152 ILE D O 1
ATOM 7408 N N . ARG D 2 153 ? -132.928 -32.107 253.470 1.00 31.63 153 ARG D N 1
ATOM 7409 C CA . ARG D 2 153 ? -132.976 -30.679 253.816 1.00 33.43 153 ARG D CA 1
ATOM 7410 C C . ARG D 2 153 ? -132.183 -30.343 255.086 1.00 35.81 153 ARG D C 1
ATOM 7411 O O . ARG D 2 153 ? -131.548 -29.288 255.154 1.00 38.81 153 ARG D O 1
ATOM 7419 N N . ASN D 2 154 ? -132.217 -31.240 256.075 1.00 38.62 154 ASN D N 1
ATOM 7420 C CA . ASN D 2 154 ? -131.501 -31.049 257.351 1.00 42.73 154 ASN D CA 1
ATOM 7421 C C . ASN D 2 154 ? -130.018 -31.469 257.325 1.00 41.32 154 ASN D C 1
ATOM 7422 O O . ASN D 2 154 ? -129.337 -31.351 258.343 1.00 40.90 154 ASN D O 1
ATOM 7427 N N . ASN D 2 155 ? -129.531 -31.958 256.180 1.00 41.25 155 ASN D N 1
ATOM 7428 C CA . ASN D 2 155 ? -128.130 -32.373 256.007 1.00 42.40 155 ASN D CA 1
ATOM 7429 C C . ASN D 2 155 ? -127.768 -33.615 256.849 1.00 40.42 155 ASN D C 1
ATOM 7430 O O . ASN D 2 155 ? -126.623 -33.766 257.287 1.00 41.58 155 ASN D O 1
ATOM 7435 N N . THR D 2 156 ? -128.747 -34.502 257.055 1.00 38.64 156 THR D N 1
ATOM 7436 C CA . THR D 2 156 ? -128.562 -35.754 257.812 1.00 38.73 156 THR D CA 1
ATOM 7437 C C . THR D 2 156 ? -128.870 -37.025 256.993 1.00 36.28 156 THR D C 1
ATOM 7438 O O . THR D 2 156 ? -128.935 -38.123 257.551 1.00 36.67 156 THR D O 1
ATOM 7442 N N . TYR D 2 157 ? -129.055 -36.874 255.680 1.00 33.88 157 TYR D N 1
ATOM 7443 C CA . TYR D 2 157 ? -129.285 -38.000 254.767 1.00 31.79 157 TYR D CA 1
ATOM 7444 C C . TYR D 2 157 ? -128.054 -38.904 254.691 1.00 31.70 157 TYR D C 1
ATOM 7445 O O . TYR D 2 157 ? -126.956 -38.434 254.387 1.00 31.50 157 TYR D O 1
ATOM 7454 N N . ASN D 2 158 ? -128.249 -40.192 254.975 1.00 32.39 158 ASN D N 1
ATOM 7455 C CA . ASN D 2 158 ? -127.192 -41.199 254.863 1.00 33.61 158 ASN D CA 1
ATOM 7456 C C . ASN D 2 158 ? -127.403 -42.008 253.581 1.00 31.09 158 ASN D C 1
ATOM 7457 O O . ASN D 2 158 ? -128.344 -42.799 253.484 1.00 30.71 158 ASN D O 1
ATOM 7462 N N . HIS D 2 159 ? -126.515 -41.802 252.608 1.00 28.71 159 HIS D N 1
ATOM 7463 C CA . HIS D 2 159 ? -126.603 -42.462 251.299 1.00 27.81 159 HIS D CA 1
ATOM 7464 C C . HIS D 2 159 ? -126.483 -43.994 251.378 1.00 27.75 159 HIS D C 1
ATOM 7465 O O . HIS D 2 159 ? -127.089 -44.699 250.571 1.00 27.44 159 HIS D O 1
ATOM 7472 N N . SER D 2 160 ? -125.695 -44.490 252.336 1.00 27.98 160 SER D N 1
ATOM 7473 C CA . SER D 2 160 ? -125.465 -45.934 252.508 1.00 29.87 160 SER D CA 1
ATOM 7474 C C . SER D 2 160 ? -126.745 -46.717 252.805 1.00 30.59 160 SER D C 1
ATOM 7475 O O . SER D 2 160 ? -126.879 -47.870 252.391 1.00 31.55 160 SER D O 1
ATOM 7478 N N . GLN D 2 161 ? -127.670 -46.078 253.519 1.00 32.30 161 GLN D N 1
ATOM 7479 C CA . GLN D 2 161 ? -128.973 -46.664 253.857 1.00 33.88 161 GLN D CA 1
ATOM 7480 C C . GLN D 2 161 ? -129.793 -47.074 252.624 1.00 32.13 161 GLN D C 1
ATOM 7481 O O . GLN D 2 161 ? -130.465 -48.110 252.644 1.00 33.24 161 GLN D O 1
ATOM 7487 N N . TYR D 2 162 ? -129.727 -46.266 251.565 1.00 30.46 162 TYR D N 1
ATOM 7488 C CA . TYR D 2 162 ? -130.543 -46.459 250.361 1.00 29.15 162 TYR D CA 1
ATOM 7489 C C . TYR D 2 162 ? -129.759 -46.913 249.122 1.00 27.15 162 TYR D C 1
ATOM 7490 O O . TYR D 2 162 ? -130.354 -47.109 248.061 1.00 26.94 162 TYR D O 1
ATOM 7499 N N . ARG D 2 163 ? -128.445 -47.098 249.257 1.00 25.99 163 ARG D N 1
ATOM 7500 C CA . ARG D 2 163 ? -127.557 -47.313 248.102 1.00 26.23 163 ARG D CA 1
ATOM 7501 C C . ARG D 2 163 ? -127.907 -48.562 247.285 1.00 26.85 163 ARG D C 1
ATOM 7502 O O . ARG D 2 163 ? -127.981 -48.497 246.056 1.00 25.41 163 ARG D O 1
ATOM 7510 N N . GLU D 2 164 ? -128.135 -49.682 247.968 1.00 29.04 164 GLU D N 1
ATOM 7511 C CA . GLU D 2 164 ? -128.460 -50.949 247.298 1.00 31.70 164 GLU D CA 1
ATOM 7512 C C . GLU D 2 164 ? -129.731 -50.831 246.447 1.00 29.56 164 GLU D C 1
ATOM 7513 O O . GLU D 2 164 ? -129.741 -51.237 245.281 1.00 28.95 164 GLU D O 1
ATOM 7519 N N . GLU D 2 165 ? -130.785 -50.265 247.034 1.00 28.65 165 GLU D N 1
ATOM 7520 C CA . GLU D 2 165 ? -132.040 -49.997 246.319 1.00 29.21 165 GLU D CA 1
ATOM 7521 C C . GLU D 2 165 ? -131.816 -49.074 245.116 1.00 27.47 165 GLU D C 1
ATOM 7522 O O . GLU D 2 165 ? -132.315 -49.342 244.019 1.00 26.88 165 GLU D O 1
ATOM 7528 N N . ALA D 2 166 ? -131.063 -47.997 245.329 1.00 25.45 166 ALA D N 1
ATOM 7529 C CA . ALA D 2 166 ? -130.837 -46.994 244.288 1.00 25.43 166 ALA D CA 1
ATOM 7530 C C . ALA D 2 166 ? -130.059 -47.524 243.084 1.00 25.98 166 ALA D C 1
ATOM 7531 O O . ALA D 2 166 ? -130.426 -47.240 241.944 1.00 25.51 166 ALA D O 1
ATOM 7533 N N . LEU D 2 167 ? -129.002 -48.293 243.337 1.00 27.16 167 LEU D N 1
ATOM 7534 C CA . LEU D 2 167 ? -128.190 -48.869 242.256 1.00 28.37 167 LEU D CA 1
ATOM 7535 C C . LEU D 2 167 ? -128.956 -49.915 241.441 1.00 29.09 167 LEU D C 1
ATOM 7536 O O . LEU D 2 167 ? -128.752 -50.026 240.229 1.00 29.87 167 LEU D O 1
ATOM 7541 N N . LEU D 2 168 ? -129.834 -50.671 242.101 1.00 29.87 168 LEU D N 1
ATOM 7542 C CA . LEU D 2 168 ? -130.748 -51.587 241.408 1.00 31.49 168 LEU D CA 1
ATOM 7543 C C . LEU D 2 168 ? -131.666 -50.830 240.439 1.00 30.49 168 LEU D C 1
ATOM 7544 O O . LEU D 2 168 ? -131.830 -51.242 239.295 1.00 31.24 168 LEU D O 1
ATOM 7549 N N . ASN D 2 169 ? -132.250 -49.724 240.899 1.00 28.74 169 ASN D N 1
ATOM 7550 C CA . ASN D 2 169 ? -133.152 -48.918 240.063 1.00 28.43 169 ASN D CA 1
ATOM 7551 C C . ASN D 2 169 ? -132.425 -48.111 238.982 1.00 27.77 169 ASN D C 1
ATOM 7552 O O . ASN D 2 169 ? -132.949 -47.948 237.879 1.00 27.91 169 ASN D O 1
ATOM 7557 N N . ARG D 2 170 ? -131.233 -47.606 239.296 1.00 26.87 170 ARG D N 1
ATOM 7558 C CA . ARG D 2 170 ? -130.434 -46.846 238.324 1.00 26.63 170 ARG D CA 1
ATOM 7559 C C . ARG D 2 170 ? -129.811 -47.713 237.233 1.00 27.34 170 ARG D C 1
ATOM 7560 O O . ARG D 2 170 ? -129.865 -47.358 236.054 1.00 26.46 170 ARG D O 1
ATOM 7568 N N . LEU D 2 171 ? -129.206 -48.829 237.641 1.00 29.48 171 LEU D N 1
ATOM 7569 C CA . LEU D 2 171 ? -128.325 -49.623 236.773 1.00 31.78 171 LEU D CA 1
ATOM 7570 C C . LEU D 2 171 ? -128.761 -51.075 236.527 1.00 34.72 171 LEU D C 1
ATOM 7571 O O . LEU D 2 171 ? -128.117 -51.768 235.738 1.00 37.77 171 LEU D O 1
ATOM 7576 N N . ASN D 2 172 ? -129.835 -51.527 237.182 1.00 37.34 172 ASN D N 1
ATOM 7577 C CA . ASN D 2 172 ? -130.273 -52.934 237.125 1.00 41.81 172 ASN D CA 1
ATOM 7578 C C . ASN D 2 172 ? -129.163 -53.898 237.589 1.00 45.33 172 ASN D C 1
ATOM 7579 O O . ASN D 2 172 ? -128.912 -54.932 236.965 1.00 47.37 172 ASN D O 1
ATOM 7584 N N . ILE D 2 173 ? -128.507 -53.533 238.693 1.00 49.11 173 ILE D N 1
ATOM 7585 C CA . ILE D 2 173 ? -127.408 -54.313 239.266 1.00 53.37 173 ILE D CA 1
ATOM 7586 C C . ILE D 2 173 ? -127.764 -54.791 240.671 1.00 56.43 173 ILE D C 1
ATOM 7587 O O . ILE D 2 173 ? -128.123 -53.983 241.532 1.00 55.63 173 ILE D O 1
ATOM 7589 N N . ASN D 2 174 ? -127.673 -56.105 240.885 1.00 58.82 174 ASN D N 1
ATOM 7590 C CA . ASN D 2 174 ? -127.824 -56.716 242.209 1.00 60.67 174 ASN D CA 1
ATOM 7591 C C . ASN D 2 174 ? -126.440 -57.067 242.765 1.00 61.61 174 ASN D C 1
ATOM 7592 O O . ASN D 2 174 ? -125.556 -57.463 241.998 1.00 59.34 174 ASN D O 1
ATOM 7597 N N . PRO D 2 175 ? -126.246 -56.931 244.095 1.00 62.17 175 PRO D N 1
ATOM 7598 C CA . PRO D 2 175 ? -124.947 -57.250 244.694 1.00 61.90 175 PRO D CA 1
ATOM 7599 C C . PRO D 2 175 ? -124.692 -58.755 244.798 1.00 63.89 175 PRO D C 1
ATOM 7600 O O . PRO D 2 175 ? -125.622 -59.525 245.041 1.00 64.85 175 PRO D O 1
ATOM 7604 N N . PRO E 1 2 ? -113.941 -44.486 222.686 1.00 50.67 0 PRO E N 1
ATOM 7605 C CA . PRO E 1 2 ? -115.315 -44.176 222.287 1.00 46.92 0 PRO E CA 1
ATOM 7606 C C . PRO E 1 2 ? -115.431 -42.877 221.487 1.00 39.31 0 PRO E C 1
ATOM 7607 O O . PRO E 1 2 ? -114.421 -42.229 221.198 1.00 40.59 0 PRO E O 1
ATOM 7611 N N . ASP E 1 3 ? -116.662 -42.511 221.134 1.00 32.70 1 ASP E N 1
ATOM 7612 C CA . ASP E 1 3 ? -116.943 -41.214 220.507 1.00 29.36 1 ASP E CA 1
ATOM 7613 C C . ASP E 1 3 ? -116.758 -40.105 221.540 1.00 27.34 1 ASP E C 1
ATOM 7614 O O . ASP E 1 3 ? -116.865 -40.347 222.745 1.00 25.50 1 ASP E O 1
ATOM 7619 N N . LYS E 1 4 ? -116.475 -38.895 221.073 1.00 27.19 2 LYS E N 1
ATOM 7620 C CA . LYS E 1 4 ? -116.216 -37.784 221.987 1.00 28.07 2 LYS E CA 1
ATOM 7621 C C . LYS E 1 4 ? -116.626 -36.431 221.428 1.00 26.08 2 LYS E C 1
ATOM 7622 O O . LYS E 1 4 ? -116.590 -36.203 220.220 1.00 25.27 2 LYS E O 1
ATOM 7628 N N . ILE E 1 5 ? -117.036 -35.550 222.335 1.00 25.45 3 ILE E N 1
ATOM 7629 C CA . ILE E 1 5 ? -117.318 -34.155 222.016 1.00 25.56 3 ILE E CA 1
ATOM 7630 C C . ILE E 1 5 ? -116.468 -33.299 222.954 1.00 25.75 3 ILE E C 1
ATOM 7631 O O . ILE E 1 5 ? -116.397 -33.569 224.158 1.00 24.76 3 ILE E O 1
ATOM 7636 N N . CYS E 1 6 ? -115.806 -32.294 222.382 1.00 25.71 4 CYS E N 1
ATOM 7637 C CA . CYS E 1 6 ? -114.832 -31.470 223.095 1.00 26.75 4 CYS E CA 1
ATOM 7638 C C . CYS E 1 6 ? -115.275 -30.022 223.090 1.00 25.54 4 CYS E C 1
ATOM 7639 O O . CYS E 1 6 ? -115.644 -29.490 222.044 1.00 25.98 4 CYS E O 1
ATOM 7642 N N . LEU E 1 7 ? -115.239 -29.398 224.265 1.00 24.20 5 LEU E N 1
ATOM 7643 C CA . LEU E 1 7 ? -115.580 -27.989 224.415 1.00 24.30 5 LEU E CA 1
ATOM 7644 C C . LEU E 1 7 ? -114.295 -27.177 224.348 1.00 23.29 5 LEU E C 1
ATOM 7645 O O . LEU E 1 7 ? -113.243 -27.619 224.816 1.00 23.28 5 LEU E O 1
ATOM 7650 N N . GLY E 1 8 ? -114.386 -25.990 223.758 1.00 22.51 6 GLY E N 1
ATOM 7651 C CA . GLY E 1 8 ? -113.229 -25.119 223.624 1.00 22.61 6 GLY E CA 1
ATOM 7652 C C . GLY E 1 8 ? -113.592 -23.674 223.395 1.00 22.07 6 GLY E C 1
ATOM 7653 O O . GLY E 1 8 ? -114.770 -23.308 223.339 1.00 20.92 6 GLY E O 1
ATOM 7654 N N . HIS E 1 9 ? -112.550 -22.861 223.270 1.00 21.81 7 HIS E N 1
ATOM 7655 C CA . HIS E 1 9 ? -112.674 -21.427 223.063 1.00 22.27 7 HIS E CA 1
ATOM 7656 C C . HIS E 1 9 ? -111.672 -20.981 222.008 1.00 23.03 7 HIS E C 1
ATOM 7657 O O . HIS E 1 9 ? -110.705 -21.692 221.726 1.00 23.13 7 HIS E O 1
ATOM 7664 N N . HIS E 1 10 ? -111.910 -19.810 221.426 1.00 24.16 8 HIS E N 1
ATOM 7665 C CA . HIS E 1 10 ? -111.020 -19.282 220.389 1.00 25.58 8 HIS E CA 1
ATOM 7666 C C . HIS E 1 10 ? -109.731 -18.691 220.967 1.00 26.37 8 HIS E C 1
ATOM 7667 O O . HIS E 1 10 ? -109.607 -18.479 222.179 1.00 24.67 8 HIS E O 1
ATOM 7674 N N . ALA E 1 11 ? -108.776 -18.454 220.075 1.00 27.68 9 ALA E N 1
ATOM 7675 C CA . ALA E 1 11 ? -107.540 -17.750 220.397 1.00 28.59 9 ALA E CA 1
ATOM 7676 C C . ALA E 1 11 ? -107.010 -17.058 219.148 1.00 30.64 9 ALA E C 1
ATOM 7677 O O . ALA E 1 11 ? -107.515 -17.277 218.045 1.00 31.91 9 ALA E O 1
ATOM 7679 N N . VAL E 1 12 ? -106.005 -16.210 219.342 1.00 32.16 10 VAL E N 1
ATOM 7680 C CA . VAL E 1 12 ? -105.279 -15.561 218.246 1.00 33.84 10 VAL E CA 1
ATOM 7681 C C . VAL E 1 12 ? -103.784 -15.798 218.437 1.00 34.91 10 VAL E C 1
ATOM 7682 O O . VAL E 1 12 ? -103.323 -15.999 219.563 1.00 35.60 10 VAL E O 1
ATOM 7686 N N . ALA E 1 13 ? -103.039 -15.791 217.33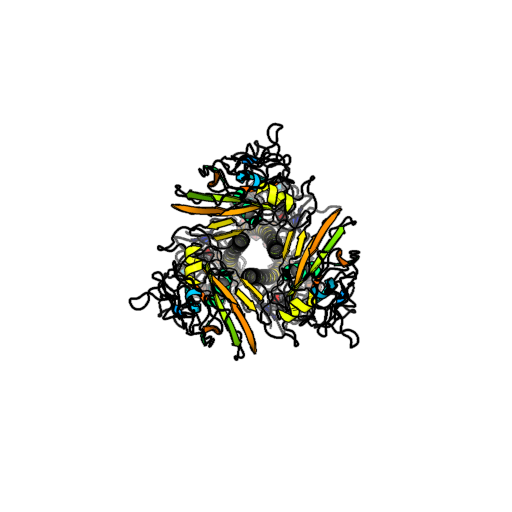4 1.00 37.54 11 ALA E N 1
ATOM 7687 C CA . ALA E 1 13 ? -101.587 -15.994 217.374 1.00 40.67 11 ALA E CA 1
ATOM 7688 C C . ALA E 1 13 ? -100.889 -14.881 218.155 1.00 42.62 11 ALA E C 1
ATOM 7689 O O . ALA E 1 13 ? -100.013 -15.155 218.980 1.00 44.31 11 ALA E O 1
ATOM 7691 N N . ASN E 1 14 ? -101.300 -13.638 217.895 1.00 44.92 12 ASN E N 1
ATOM 7692 C CA . ASN E 1 14 ? -100.731 -12.449 218.537 1.00 46.74 12 ASN E CA 1
ATOM 7693 C C . ASN E 1 14 ? -101.786 -11.741 219.393 1.00 42.88 12 ASN E C 1
ATOM 7694 O O . ASN E 1 14 ? -102.669 -11.057 218.868 1.00 41.23 12 ASN E O 1
ATOM 7699 N N . GLY E 1 15 ? -101.693 -11.918 220.709 1.00 39.60 13 GLY E N 1
ATOM 7700 C CA . GLY E 1 15 ? -102.607 -11.269 221.651 1.00 38.65 13 GLY E CA 1
ATOM 7701 C C . GLY E 1 15 ? -102.214 -9.835 221.963 1.00 38.01 13 GLY E C 1
ATOM 7702 O O . GLY E 1 15 ? -101.204 -9.333 221.460 1.00 38.65 13 GLY E O 1
ATOM 7703 N N . THR E 1 16 ? -103.028 -9.184 222.791 1.00 36.47 14 THR E N 1
ATOM 7704 C CA . THR E 1 16 ? -102.777 -7.821 223.268 1.00 35.51 14 THR E CA 1
ATOM 7705 C C . THR E 1 16 ? -102.529 -7.863 224.774 1.00 33.63 14 THR E C 1
ATOM 7706 O O . THR E 1 16 ? -103.249 -8.547 225.506 1.00 33.70 14 THR E O 1
ATOM 7710 N N . ILE E 1 17 ? -101.525 -7.115 225.227 1.00 31.83 15 ILE E N 1
ATOM 7711 C CA . ILE E 1 17 ? -101.160 -7.064 226.641 1.00 32.15 15 ILE E CA 1
ATOM 7712 C C . ILE E 1 17 ? -102.033 -6.034 227.366 1.00 29.94 15 ILE E C 1
ATOM 7713 O O . ILE E 1 17 ? -102.193 -4.908 226.896 1.00 29.68 15 ILE E O 1
ATOM 7718 N N . VAL E 1 18 ? -102.597 -6.440 228.504 1.00 27.80 16 VAL E N 1
ATOM 7719 C CA . VAL E 1 18 ? -103.330 -5.540 229.403 1.00 26.80 16 VAL E CA 1
ATOM 7720 C C . VAL E 1 18 ? -102.887 -5.766 230.844 1.00 26.75 16 VAL E C 1
ATOM 7721 O O . VAL E 1 18 ? -102.260 -6.784 231.160 1.00 26.90 16 VAL E O 1
ATOM 7725 N N . LYS E 1 19 ? -103.219 -4.808 231.707 1.00 27.03 17 LYS E N 1
ATOM 7726 C CA . LYS E 1 19 ? -102.977 -4.920 233.143 1.00 28.17 17 LYS E CA 1
ATOM 7727 C C . LYS E 1 19 ? -104.270 -5.316 233.855 1.00 26.58 17 LYS E C 1
ATOM 7728 O O . LYS E 1 19 ? -105.343 -4.801 233.535 1.00 25.54 17 LYS E O 1
ATOM 7734 N N . THR E 1 20 ? -104.153 -6.233 234.813 1.00 25.30 18 THR E N 1
ATOM 7735 C CA . THR E 1 20 ? -105.269 -6.642 235.668 1.00 24.95 18 THR E CA 1
ATOM 7736 C C . THR E 1 20 ? -104.910 -6.301 237.119 1.00 25.28 18 THR E C 1
ATOM 7737 O O . THR E 1 20 ? -103.873 -5.684 237.375 1.00 26.44 18 THR E O 1
ATOM 7741 N N . LEU E 1 21 ? -105.769 -6.689 238.059 1.00 25.11 19 LEU E N 1
ATOM 7742 C CA . LEU E 1 21 ? -105.473 -6.540 239.488 1.00 26.11 19 LEU E CA 1
ATOM 7743 C C . LEU E 1 21 ? -104.256 -7.367 239.929 1.00 27.10 19 LEU E C 1
ATOM 7744 O O . LEU E 1 21 ? -103.510 -6.939 240.813 1.00 28.63 19 LEU E O 1
ATOM 7749 N N . THR E 1 22 ? -104.057 -8.531 239.310 1.00 27.99 20 THR E N 1
ATOM 7750 C CA . THR E 1 22 ? -103.024 -9.489 239.727 1.00 28.85 20 THR E CA 1
ATOM 7751 C C . THR E 1 22 ? -101.855 -9.675 238.741 1.00 29.71 20 THR E C 1
ATOM 7752 O O . THR E 1 22 ? -100.908 -10.400 239.051 1.00 29.84 20 THR E O 1
ATOM 7756 N N . ASN E 1 23 ? -101.913 -9.036 237.572 1.00 30.23 21 ASN E N 1
ATOM 7757 C CA . ASN E 1 23 ? -100.936 -9.282 236.504 1.00 31.15 21 ASN E CA 1
ATOM 7758 C C . ASN E 1 23 ? -100.738 -8.030 235.649 1.00 31.68 21 ASN E C 1
ATOM 7759 O O . ASN E 1 23 ? -101.692 -7.519 235.062 1.00 31.26 21 ASN E O 1
ATOM 7764 N N . GLU E 1 24 ? -99.495 -7.553 235.585 1.00 33.39 22 GLU E N 1
ATOM 7765 C CA . GLU E 1 24 ? -99.134 -6.393 234.767 1.00 35.81 22 GLU E CA 1
ATOM 7766 C C . GLU E 1 24 ? -98.986 -6.717 233.273 1.00 35.85 22 GLU E C 1
ATOM 7767 O O . GLU E 1 24 ? -99.014 -5.805 232.451 1.00 36.58 22 GLU E O 1
ATOM 7769 N N . GLN E 1 25 ? -98.822 -7.997 232.927 1.00 36.21 23 GLN E N 1
ATOM 7770 C CA . GLN E 1 25 ? -98.614 -8.422 231.537 1.00 37.59 23 GLN E CA 1
ATOM 7771 C C . GLN E 1 25 ? -99.543 -9.580 231.159 1.00 35.06 23 GLN E C 1
ATOM 7772 O O . GLN E 1 25 ? -99.091 -10.661 230.774 1.00 35.19 23 GLN E O 1
ATOM 7778 N N . GLU E 1 26 ? -100.846 -9.330 231.268 1.00 33.22 24 GLU E N 1
ATOM 7779 C CA . GLU E 1 26 ? -101.873 -10.316 230.926 1.00 32.74 24 GLU E CA 1
ATOM 7780 C C . GLU E 1 26 ? -102.210 -10.233 229.437 1.00 31.73 24 GLU E C 1
ATOM 7781 O O . GLU E 1 26 ? -102.582 -9.167 228.947 1.00 32.64 24 GLU E O 1
ATOM 7787 N N . GLU E 1 27 ? -102.093 -11.357 228.729 1.00 30.50 25 GLU E N 1
ATOM 7788 C CA . GLU E 1 27 ? -102.380 -11.410 227.293 1.00 30.14 25 GLU E CA 1
ATOM 7789 C C . GLU E 1 27 ? -103.851 -11.767 227.047 1.00 27.42 25 GLU E C 1
ATOM 7790 O O . GLU E 1 27 ? -104.326 -12.806 227.517 1.00 25.58 25 GLU E O 1
ATOM 7796 N N . VAL E 1 28 ? -104.554 -10.907 226.307 1.00 25.79 26 VAL E N 1
ATOM 7797 C CA . VAL E 1 28 ? -105.960 -11.132 225.928 1.00 25.78 26 VAL E CA 1
ATOM 7798 C C . VAL E 1 28 ? -106.112 -11.136 224.405 1.00 25.56 26 VAL E C 1
ATOM 7799 O O . VAL E 1 28 ? -105.191 -10.747 223.681 1.00 26.68 26 VAL E O 1
ATOM 7803 N N . THR E 1 29 ? -107.270 -11.592 223.926 1.00 26.08 27 THR E N 1
ATOM 7804 C CA . THR E 1 29 ? -107.526 -11.711 222.483 1.00 26.70 27 THR E CA 1
ATOM 7805 C C . THR E 1 29 ? -107.664 -10.348 221.801 1.00 27.93 27 THR E C 1
ATOM 7806 O O . THR E 1 29 ? -107.307 -10.200 220.632 1.00 28.50 27 THR E O 1
ATOM 7810 N N . ASN E 1 30 ? -108.202 -9.368 222.527 1.00 28.56 28 ASN E N 1
ATOM 7811 C CA . ASN E 1 30 ? -108.357 -8.010 222.007 1.00 29.11 28 ASN E CA 1
ATOM 7812 C C . ASN E 1 30 ? -108.498 -7.007 223.150 1.00 28.45 28 ASN E C 1
ATOM 7813 O O . ASN E 1 30 ? -108.901 -7.366 224.259 1.00 27.58 28 ASN E O 1
ATOM 7818 N N . ALA E 1 31 ? -108.146 -5.755 222.875 1.00 28.70 29 ALA E N 1
ATOM 7819 C CA . ALA E 1 31 ? -108.312 -4.665 223.835 1.00 28.05 29 ALA E CA 1
ATOM 7820 C C . ALA E 1 31 ? -108.440 -3.329 223.108 1.00 29.62 29 ALA E C 1
ATOM 7821 O O . ALA E 1 31 ? -108.090 -3.221 221.929 1.00 30.01 29 ALA E O 1
ATOM 7823 N N . THR E 1 32 ? -108.944 -2.322 223.819 1.00 30.22 30 THR E N 1
ATOM 7824 C CA . THR E 1 32 ? -109.135 -0.988 223.251 1.00 30.22 30 THR E CA 1
ATOM 7825 C C . THR E 1 32 ? -108.648 0.100 224.215 1.00 30.26 30 THR E C 1
ATOM 7826 O O . THR E 1 32 ? -108.718 -0.057 225.437 1.00 28.88 30 THR E O 1
ATOM 7830 N N . GLU E 1 33 ? -108.161 1.199 223.644 1.00 30.47 31 GLU E N 1
ATOM 7831 C CA . GLU E 1 33 ? -107.561 2.296 224.411 1.00 29.85 31 GLU E CA 1
ATOM 7832 C C . GLU E 1 33 ? -108.626 3.117 225.149 1.00 28.56 31 GLU E C 1
ATOM 7833 O O . GLU E 1 33 ? -109.724 3.319 224.630 1.00 29.56 31 GLU E O 1
ATOM 7839 N N . THR E 1 34 ? -108.291 3.571 226.359 1.00 27.51 32 THR E N 1
ATOM 7840 C CA . THR E 1 34 ? -109.160 4.461 227.154 1.00 28.19 32 THR E CA 1
ATOM 7841 C C . THR E 1 34 ? -108.617 5.888 227.349 1.00 28.09 32 THR E C 1
ATOM 7842 O O . THR E 1 34 ? -109.370 6.771 227.761 1.00 28.16 32 THR E O 1
ATOM 7846 N N . VAL E 1 35 ? -107.323 6.102 227.090 1.00 28.33 33 VAL E N 1
ATOM 7847 C CA . VAL E 1 35 ? -106.686 7.420 227.181 1.00 28.56 33 VAL E CA 1
ATOM 7848 C C . VAL E 1 35 ? -106.440 7.972 225.776 1.00 30.20 33 VAL E C 1
ATOM 7849 O O . VAL E 1 35 ? -105.709 7.365 224.992 1.00 29.85 33 VAL E O 1
ATOM 7853 N N . GLU E 1 36 ? -107.038 9.123 225.466 1.00 31.56 34 GLU E N 1
ATOM 7854 C CA . GLU E 1 36 ? -106.804 9.800 224.189 1.00 33.16 34 GLU E CA 1
ATOM 7855 C C . GLU E 1 36 ? -105.425 10.464 224.185 1.00 34.01 34 GLU E C 1
ATOM 7856 O O . GLU E 1 36 ? -105.115 11.254 225.078 1.00 34.01 34 GLU E O 1
ATOM 7862 N N . SER E 1 37 ? -104.613 10.131 223.178 1.00 34.89 35 SER E N 1
ATOM 7863 C CA . SER E 1 37 ? -103.252 10.667 223.023 1.00 36.99 35 SER E CA 1
ATOM 7864 C C . SER E 1 37 ? -103.086 11.678 221.880 1.00 36.91 35 SER E C 1
ATOM 7865 O O . SER E 1 37 ? -102.052 12.347 221.808 1.00 38.14 35 SER E O 1
ATOM 7868 N N . THR E 1 38 ? -104.084 11.794 221.003 1.00 37.72 36 THR E N 1
ATOM 7869 C CA . THR E 1 38 ? -103.985 12.643 219.813 1.00 40.03 36 THR E CA 1
ATOM 7870 C C . THR E 1 38 ? -104.948 13.823 219.891 1.00 40.88 36 THR E C 1
ATOM 7871 O O . THR E 1 38 ? -106.064 13.696 220.401 1.00 38.88 36 THR E O 1
ATOM 7875 N N . SER E 1 39 ? -104.497 14.964 219.373 1.00 42.13 37 SER E N 1
ATOM 7876 C CA . SER E 1 39 ? -105.296 16.183 219.297 1.00 43.21 37 SER E CA 1
ATOM 7877 C C . SER E 1 39 ? -105.284 16.708 217.868 1.00 43.74 37 SER E C 1
ATOM 7878 O O . SER E 1 39 ? -104.316 16.503 217.131 1.00 43.25 37 SER E O 1
ATOM 7881 N N . LEU E 1 40 ? -106.364 17.384 217.490 1.00 45.00 38 LEU E N 1
ATOM 7882 C CA . LEU E 1 40 ? -106.446 18.076 216.208 1.00 45.83 38 LEU E CA 1
ATOM 7883 C C . LEU E 1 40 ? -105.833 19.459 216.406 1.00 46.06 38 LEU E C 1
ATOM 7884 O O . LEU E 1 40 ? -106.288 20.211 217.270 1.00 43.15 38 LEU E O 1
ATOM 7889 N N . ASN E 1 41 ? -104.812 19.796 215.616 1.00 46.58 39 ASN E N 1
ATOM 7890 C CA . ASN E 1 41 ? -104.092 21.079 215.768 1.00 48.16 39 ASN E CA 1
ATOM 7891 C C . ASN E 1 41 ? -104.849 22.255 215.118 1.00 47.35 39 ASN E C 1
ATOM 7892 O O . ASN E 1 41 ? -104.322 22.969 214.260 1.00 47.24 39 ASN E O 1
ATOM 7897 N N . ARG E 1 42 ? -106.080 22.462 215.577 1.00 45.57 40 ARG E N 1
ATOM 7898 C CA . ARG E 1 42 ? -106.995 23.440 214.996 1.00 44.54 40 ARG E CA 1
ATOM 7899 C C . ARG E 1 42 ? -108.205 23.622 215.909 1.00 42.56 40 ARG E C 1
ATOM 7900 O O . ARG E 1 42 ? -108.620 22.680 216.591 1.00 41.40 40 ARG E O 1
ATOM 7902 N N . LEU E 1 43 ? -108.756 24.833 215.926 1.00 40.23 41 LEU E N 1
ATOM 7903 C CA . LEU E 1 43 ? -109.943 25.140 216.721 1.00 38.99 41 LEU E CA 1
ATOM 7904 C C . LEU E 1 43 ? -111.199 24.811 215.913 1.00 39.65 41 LEU E C 1
ATOM 7905 O O . LEU E 1 43 ? -111.543 25.517 214.962 1.00 40.71 41 LEU E O 1
ATOM 7910 N N . CYS E 1 44 ? -111.866 23.726 216.302 1.00 40.59 42 CYS E N 1
ATOM 7911 C CA . CYS E 1 44 ? -113.029 23.199 215.589 1.00 41.58 42 CYS E CA 1
ATOM 7912 C C . CYS E 1 44 ? -114.293 23.992 215.942 1.00 40.00 42 CYS E C 1
ATOM 7913 O O . CYS E 1 44 ? -114.915 23.750 216.978 1.00 39.78 42 CYS E O 1
ATOM 7916 N N . MET E 1 45 ? -114.672 24.925 215.065 1.00 39.95 43 MET E N 1
ATOM 7917 C CA . MET E 1 45 ? -115.720 25.919 215.356 1.00 39.80 43 MET E CA 1
ATOM 7918 C C . MET E 1 45 ? -117.060 25.706 214.628 1.00 40.36 43 MET E C 1
ATOM 7919 O O . MET E 1 45 ? -117.856 26.644 214.519 1.00 40.00 43 MET E O 1
ATOM 7924 N N . LYS E 1 46 ? -117.333 24.488 214.155 1.00 42.59 44 LYS E N 1
ATOM 7925 C CA . LYS E 1 46 ? -118.622 24.189 213.514 1.00 43.70 44 LYS E CA 1
ATOM 7926 C C . LYS E 1 46 ? -119.748 24.222 214.548 1.00 41.27 44 LYS E C 1
ATOM 7927 O O . LYS E 1 46 ? -119.606 23.677 215.645 1.00 41.48 44 LYS E O 1
ATOM 7933 N N . GLY E 1 47 ? -120.857 24.868 214.190 1.00 40.18 45 GLY E N 1
ATOM 7934 C CA . GLY E 1 47 ? -121.995 25.044 215.093 1.00 40.28 45 GLY E CA 1
ATOM 7935 C C . GLY E 1 47 ? -121.786 26.068 216.200 1.00 39.93 45 GLY E C 1
ATOM 7936 O O . GLY E 1 47 ? -122.528 26.069 217.187 1.00 39.41 45 GLY E O 1
ATOM 7937 N N . ARG E 1 48 ? -120.793 26.946 216.033 1.00 39.44 46 ARG E N 1
ATOM 7938 C CA . ARG E 1 48 ? -120.461 27.971 217.023 1.00 38.22 46 ARG E CA 1
ATOM 7939 C C . ARG E 1 48 ? -120.387 29.341 216.358 1.00 38.25 46 ARG E C 1
ATOM 7940 O O . ARG E 1 48 ? -119.633 29.528 215.401 1.00 37.42 46 ARG E O 1
ATOM 7948 N N . ASN E 1 49 ? -121.182 30.284 216.861 1.00 37.86 47 ASN E N 1
ATOM 7949 C CA . ASN E 1 49 ? -121.034 31.696 216.517 1.00 37.33 47 ASN E CA 1
ATOM 7950 C C . ASN E 1 49 ? -119.810 32.228 217.271 1.00 35.84 47 ASN E C 1
ATOM 7951 O O . ASN E 1 49 ? -119.926 32.763 218.376 1.00 36.96 47 ASN E O 1
ATOM 7956 N N . HIS E 1 50 ? -118.637 32.049 216.668 1.00 33.83 48 HIS E N 1
ATOM 7957 C CA . HIS E 1 50 ? -117.358 32.350 217.321 1.00 33.92 48 HIS E CA 1
ATOM 7958 C C . HIS E 1 50 ? -116.801 33.714 216.912 1.00 33.25 48 HIS E C 1
ATOM 7959 O O . HIS E 1 50 ? -117.121 34.228 215.839 1.00 33.43 48 HIS E O 1
ATOM 7966 N N . LYS E 1 51 ? -115.972 34.284 217.785 1.00 31.98 49 LYS E N 1
ATOM 7967 C CA . LYS E 1 51 ? -115.214 35.501 217.491 1.00 30.64 49 LYS E CA 1
ATOM 7968 C C . LYS E 1 51 ? -113.736 35.234 217.744 1.00 30.20 49 LYS E C 1
ATOM 7969 O O . LYS E 1 51 ? -113.344 34.959 218.879 1.00 30.83 49 LYS E O 1
ATOM 7975 N N . ASP E 1 52 ? -112.930 35.310 216.685 1.00 31.03 50 ASP E N 1
ATOM 7976 C CA . ASP E 1 52 ? -111.473 35.263 216.795 1.00 31.25 50 ASP E CA 1
ATOM 7977 C C . ASP E 1 52 ? -110.964 36.692 216.951 1.00 30.72 50 ASP E C 1
ATOM 7978 O O . ASP E 1 52 ? -111.063 37.496 216.020 1.00 31.46 50 ASP E O 1
ATOM 7983 N N . LEU E 1 53 ? -110.416 37.001 218.123 1.00 29.47 51 LEU E N 1
ATOM 7984 C CA . LEU E 1 53 ? -109.934 38.356 218.414 1.00 29.38 51 LEU E CA 1
ATOM 7985 C C . LEU E 1 53 ? -108.640 38.740 217.687 1.00 29.82 51 LEU E C 1
ATOM 7986 O O . LEU E 1 53 ? -108.364 39.926 217.539 1.00 29.51 51 LEU E O 1
ATOM 7991 N N . GLY E 1 54 ? -107.856 37.758 217.240 1.00 31.01 52 GLY E N 1
ATOM 7992 C CA . GLY E 1 54 ? -106.593 38.033 216.544 1.00 32.46 52 GLY E CA 1
ATOM 7993 C C . GLY E 1 54 ? -105.606 38.737 217.461 1.00 33.75 52 GLY E C 1
ATOM 7994 O O . GLY E 1 54 ? -105.339 38.258 218.560 1.00 34.42 52 GLY E O 1
ATOM 7995 N N . ASN E 1 55 ? -105.094 39.891 217.028 1.00 34.73 53 ASN E N 1
ATOM 7996 C CA . ASN E 1 55 ? -104.176 40.696 217.854 1.00 36.08 53 ASN E CA 1
ATOM 7997 C C . ASN E 1 55 ? -104.882 41.666 218.830 1.00 33.53 53 ASN E C 1
ATOM 7998 O O . ASN E 1 55 ? -104.214 42.476 219.478 1.00 32.81 53 ASN E O 1
ATOM 8003 N N . CYS E 1 56 ? -106.213 41.583 218.931 1.00 30.83 54 CYS E N 1
ATOM 8004 C CA . CYS E 1 56 ? -106.988 42.349 219.917 1.00 29.92 54 CYS E CA 1
ATOM 8005 C C . CYS E 1 56 ? -107.036 41.603 221.252 1.00 29.32 54 CYS E C 1
ATOM 8006 O O . CYS E 1 56 ? -107.435 40.441 221.299 1.00 28.99 54 CYS E O 1
ATOM 8009 N N . HIS E 1 57 ? -106.622 42.271 222.329 1.00 29.09 55 HIS E N 1
ATOM 8010 C CA . HIS E 1 57 ? -106.764 41.735 223.688 1.00 29.43 55 HIS E CA 1
ATOM 8011 C C . HIS E 1 57 ? -108.181 42.049 224.202 1.00 28.22 55 HIS E C 1
ATOM 8012 O O . HIS E 1 57 ? -108.707 43.124 223.902 1.00 27.71 55 HIS E O 1
ATOM 8019 N N . PRO E 1 58 ? -108.809 41.121 224.962 1.00 27.06 56 PRO E N 1
ATOM 8020 C CA . PRO E 1 58 ? -110.166 41.337 225.494 1.00 27.25 56 PRO E CA 1
ATOM 8021 C C . PRO E 1 58 ? -110.441 42.701 226.146 1.00 26.53 56 PRO E C 1
ATOM 8022 O O . PRO E 1 58 ? -111.473 43.310 225.866 1.00 26.85 56 PRO E O 1
ATOM 8026 N N . ILE E 1 59 ? -109.529 43.170 226.994 1.00 25.76 57 ILE E N 1
ATOM 8027 C CA . ILE E 1 59 ? -109.657 44.489 227.637 1.00 26.03 57 ILE E CA 1
ATOM 8028 C C . ILE E 1 59 ? -109.704 45.627 226.599 1.00 25.30 57 ILE E C 1
ATOM 8029 O O . ILE E 1 59 ? -110.426 46.610 226.788 1.00 25.13 57 ILE E O 1
ATOM 8034 N N . GLY E 1 60 ? -108.953 45.479 225.507 1.00 24.38 58 GLY E N 1
ATOM 8035 C CA . GLY E 1 60 ? -108.989 46.429 224.390 1.00 24.45 58 GLY E CA 1
ATOM 8036 C C . GLY E 1 60 ? -110.349 46.629 223.730 1.00 24.86 58 GLY E C 1
ATOM 8037 O O . GLY E 1 60 ? -110.602 47.690 223.155 1.00 24.77 58 GLY E O 1
ATOM 8038 N N . MET E 1 61 ? -111.219 45.615 223.798 1.00 25.82 59 MET E N 1
ATOM 8039 C CA . MET E 1 61 ? -112.609 45.743 223.323 1.00 26.37 59 MET E CA 1
ATOM 8040 C C . MET E 1 61 ? -113.420 46.774 224.111 1.00 25.42 59 MET E C 1
ATOM 8041 O O . MET E 1 61 ? -114.305 47.420 223.546 1.00 27.10 59 MET E O 1
ATOM 8046 N N . LEU E 1 62 ? -113.130 46.910 225.406 1.00 23.93 60 LEU E N 1
ATOM 8047 C CA . LEU E 1 62 ? -113.860 47.829 226.287 1.00 24.57 60 LEU E CA 1
ATOM 8048 C C . LEU E 1 62 ? -113.380 49.273 226.186 1.00 24.67 60 LEU E C 1
ATOM 8049 O O . LEU E 1 62 ? -114.190 50.197 226.235 1.00 25.21 60 LEU E O 1
ATOM 8054 N N . ILE E 1 63 ? -112.066 49.462 226.070 1.00 24.50 61 ILE E N 1
ATOM 8055 C CA . ILE E 1 63 ? -111.472 50.809 225.997 1.00 24.81 61 ILE E CA 1
ATOM 8056 C C . ILE E 1 63 ? -111.334 51.324 224.559 1.00 24.94 61 ILE E C 1
ATOM 8057 O O . ILE E 1 63 ? -111.289 52.534 224.340 1.00 25.13 61 ILE E O 1
ATOM 8062 N N . GLY E 1 64 ? -111.283 50.414 223.587 1.00 25.50 62 GLY E N 1
ATOM 8063 C CA . GLY E 1 64 ? -111.275 50.778 222.172 1.00 26.16 62 GLY E CA 1
ATOM 8064 C C . GLY E 1 64 ? -109.887 51.049 221.628 1.00 26.21 62 GLY E C 1
ATOM 8065 O O . GLY E 1 64 ? -109.658 52.062 220.966 1.00 26.27 62 GLY E O 1
ATOM 8066 N N . THR E 1 65 ? -108.961 50.137 221.908 1.00 27.14 63 THR E N 1
ATOM 8067 C CA . THR E 1 65 ? -107.617 50.179 221.335 1.00 28.06 63 THR E CA 1
ATOM 8068 C C . THR E 1 65 ? -107.731 49.963 219.818 1.00 27.83 63 THR E C 1
ATOM 8069 O O . THR E 1 65 ? -108.566 49.159 219.391 1.00 27.22 63 THR E O 1
ATOM 8073 N N . PRO E 1 66 ? -106.922 50.679 218.998 1.00 28.81 64 PRO E N 1
ATOM 8074 C CA . PRO E 1 66 ? -107.023 50.549 217.528 1.00 29.78 64 PRO E CA 1
ATOM 8075 C C . PRO E 1 66 ? -107.057 49.116 216.975 1.00 29.34 64 PRO E C 1
ATOM 8076 O O . PRO E 1 66 ? -107.832 48.835 216.059 1.00 28.79 64 PRO E O 1
ATOM 8080 N N . ALA E 1 67 ? -106.252 48.222 217.549 1.00 29.78 65 ALA E N 1
ATOM 8081 C CA . ALA E 1 67 ? -106.264 46.796 217.180 1.00 30.87 65 ALA E CA 1
ATOM 8082 C C . ALA E 1 67 ? -107.634 46.113 217.352 1.00 29.94 65 ALA E C 1
ATOM 8083 O O . ALA E 1 67 ? -107.919 45.116 216.682 1.00 30.81 65 ALA E O 1
ATOM 8085 N N . CYS E 1 68 ? -108.464 46.652 218.247 1.00 28.16 66 CYS E N 1
ATOM 8086 C CA . CYS E 1 68 ? -109.795 46.118 218.541 1.00 28.20 66 CYS E CA 1
ATOM 8087 C C . CYS E 1 68 ? -110.966 46.809 217.825 1.00 27.55 66 CYS E C 1
ATOM 8088 O O . CYS E 1 68 ? -112.121 46.533 218.156 1.00 26.84 66 CYS E O 1
ATOM 8091 N N . ASP E 1 69 ? -110.690 47.658 216.831 1.00 27.23 67 ASP E N 1
ATOM 8092 C CA . ASP E 1 69 ? -111.747 48.437 216.149 1.00 28.61 67 ASP E CA 1
ATOM 8093 C C . ASP E 1 69 ? -112.896 47.613 215.549 1.00 28.99 67 ASP E C 1
ATOM 8094 O O . ASP E 1 69 ? -114.030 48.093 215.505 1.00 29.77 67 ASP E O 1
ATOM 8099 N N . LEU E 1 70 ? -112.608 46.387 215.111 1.00 30.24 68 LEU E N 1
ATOM 8100 C CA . LEU E 1 70 ? -113.639 45.473 214.596 1.00 31.99 68 LEU E CA 1
ATOM 8101 C C . LEU E 1 70 ? -114.297 44.591 215.675 1.00 30.00 68 LEU E C 1
ATOM 8102 O O . LEU E 1 70 ? -115.122 43.735 215.343 1.00 29.61 68 LEU E O 1
ATOM 8107 N N . HIS E 1 71 ? -113.951 44.807 216.948 1.00 28.18 69 HIS E N 1
ATOM 8108 C CA . HIS E 1 71 ? -114.459 44.006 218.068 1.00 28.59 69 HIS E CA 1
ATOM 8109 C C . HIS E 1 71 ? -115.023 44.875 219.209 1.00 29.15 69 HIS E C 1
ATOM 8110 O O . HIS E 1 71 ? -115.055 44.435 220.358 1.00 30.06 69 HIS E O 1
ATOM 8117 N N . LEU E 1 72 ? -115.475 46.091 218.892 1.00 28.98 70 LEU E N 1
ATOM 8118 C CA . LEU E 1 72 ? -116.042 47.010 219.899 1.00 28.98 70 LEU E CA 1
ATOM 8119 C C . LEU E 1 72 ? -117.407 46.544 220.414 1.00 27.81 70 LEU E C 1
ATOM 8120 O O . LEU E 1 72 ? -117.748 46.780 221.574 1.00 27.29 70 LEU E O 1
ATOM 8125 N N . THR E 1 73 ? -118.191 45.926 219.535 1.00 27.58 71 THR E N 1
ATOM 8126 C CA . THR E 1 73 ? -119.469 45.317 219.900 1.00 27.67 71 THR E CA 1
ATOM 8127 C C . THR E 1 73 ? -119.614 43.985 219.180 1.00 28.04 71 THR E C 1
ATOM 8128 O O . THR E 1 73 ? -118.850 43.684 218.260 1.00 29.37 71 THR E O 1
ATOM 8132 N N . GLY E 1 74 ? -120.602 43.202 219.599 1.00 28.33 72 GLY E N 1
ATOM 8133 C CA . GLY E 1 74 ? -120.936 41.944 218.935 1.00 28.56 72 GLY E CA 1
ATOM 8134 C C . GLY E 1 74 ? -121.569 40.930 219.862 1.00 29.78 72 GLY E C 1
ATOM 8135 O O . GLY E 1 74 ? -121.754 41.188 221.053 1.00 29.63 72 GLY E O 1
ATOM 8136 N N . THR E 1 75 ? -121.915 39.780 219.294 1.00 31.22 73 THR E N 1
ATOM 8137 C CA . THR E 1 75 ? -122.391 38.633 220.058 1.00 32.64 73 THR E CA 1
ATOM 8138 C C . THR E 1 75 ? -121.624 37.390 219.626 1.00 31.79 73 THR E C 1
ATOM 8139 O O . THR E 1 75 ? -121.168 37.294 218.483 1.00 31.47 73 THR E O 1
ATOM 8143 N N . TRP E 1 76 ? -121.485 36.449 220.553 1.00 30.93 74 TRP E N 1
ATOM 8144 C CA . TRP E 1 76 ? -120.757 35.206 220.308 1.00 31.48 74 TRP E CA 1
ATOM 8145 C C . TRP E 1 76 ? -121.082 34.174 221.384 1.00 31.98 74 TRP E C 1
ATOM 8146 O O . TRP E 1 76 ? -121.493 34.532 222.483 1.00 31.86 74 TRP E O 1
ATOM 8157 N N . ASP E 1 77 ? -120.915 32.897 221.053 1.00 31.59 75 ASP E N 1
ATOM 8158 C CA . ASP E 1 77 ? -120.940 31.821 222.060 1.00 32.81 75 ASP E CA 1
ATOM 8159 C C . ASP E 1 77 ? -119.535 31.323 222.428 1.00 32.25 75 ASP E C 1
ATOM 8160 O O . ASP E 1 77 ? -119.375 30.628 223.435 1.00 32.87 75 ASP E O 1
ATOM 8165 N N . THR E 1 78 ? -118.535 31.677 221.614 1.00 31.23 76 THR E N 1
ATOM 8166 C CA . THR E 1 78 ? -117.142 31.289 221.831 1.00 31.62 76 THR E CA 1
ATOM 8167 C C . THR E 1 78 ? -116.228 32.471 221.498 1.00 30.48 76 THR E C 1
ATOM 8168 O O . THR E 1 78 ? -116.348 33.059 220.425 1.00 29.83 76 THR E O 1
ATOM 8172 N N . LEU E 1 79 ? -115.324 32.809 222.419 1.00 29.96 77 LEU E N 1
ATOM 8173 C CA . LEU E 1 79 ? -114.388 33.922 222.242 1.00 29.51 77 LEU E CA 1
ATOM 8174 C C . LEU E 1 79 ? -112.954 33.396 222.304 1.00 29.50 77 LEU E C 1
ATOM 8175 O O . LEU E 1 79 ? -112.570 32.750 223.281 1.00 29.33 77 LEU E O 1
ATOM 8180 N N . ILE E 1 80 ? -112.172 33.675 221.261 1.00 29.48 78 ILE E N 1
ATOM 8181 C CA . ILE E 1 80 ? -110.817 33.133 221.117 1.00 30.64 78 ILE E CA 1
ATOM 8182 C C . ILE E 1 80 ? -109.782 34.247 221.304 1.00 30.72 78 ILE E C 1
ATOM 8183 O O . ILE E 1 80 ? -109.762 35.215 220.539 1.00 31.29 78 ILE E O 1
ATOM 8188 N N . GLU E 1 81 ? -108.932 34.092 222.321 1.00 30.53 79 GLU E N 1
ATOM 8189 C CA . GLU E 1 81 ? -107.835 35.020 222.605 1.00 31.84 79 GLU E CA 1
ATOM 8190 C C . GLU E 1 81 ? -106.520 34.434 222.085 1.00 32.44 79 GLU E C 1
ATOM 8191 O O . GLU E 1 81 ? -106.292 33.227 222.197 1.00 33.91 79 GLU E O 1
ATOM 8197 N N . ARG E 1 82 ? -105.664 35.293 221.528 1.00 33.18 80 ARG E N 1
ATOM 8198 C CA . ARG E 1 82 ? -104.362 34.889 220.976 1.00 34.26 80 ARG E CA 1
ATOM 8199 C C . ARG E 1 82 ? -103.200 35.426 221.803 1.00 35.41 80 ARG E C 1
ATOM 8200 O O . ARG E 1 82 ? -103.363 36.352 222.600 1.00 35.00 80 ARG E O 1
ATOM 8208 N N . LYS E 1 83 ? -102.023 34.845 221.577 1.00 38.05 81 LYS E N 1
ATOM 8209 C CA . LYS E 1 83 ? -100.800 35.227 222.286 1.00 40.83 81 LYS E CA 1
ATOM 8210 C C . LYS E 1 83 ? -100.309 36.600 221.823 1.00 39.15 81 LYS E C 1
ATOM 8211 O O . LYS E 1 83 ? -100.460 36.952 220.652 1.00 37.97 81 LYS E O 1
ATOM 8217 N N . ASN E 1 84 ? -99.727 37.356 222.757 1.00 39.55 82 ASN E N 1
ATOM 8218 C CA . ASN E 1 84 ? -99.180 38.699 222.501 1.00 41.49 82 ASN E CA 1
ATOM 8219 C C . ASN E 1 84 ? -100.227 39.698 221.974 1.00 40.57 82 ASN E C 1
ATOM 8220 O O . ASN E 1 84 ? -99.900 40.601 221.197 1.00 41.62 82 ASN E O 1
ATOM 8225 N N . ALA E 1 85 ? -101.476 39.539 222.414 1.00 38.33 83 ALA E N 1
ATOM 8226 C CA . ALA E 1 85 ? -102.569 40.416 221.995 1.00 37.03 83 ALA E CA 1
ATOM 8227 C C . ALA E 1 85 ? -102.419 41.790 222.646 1.00 36.98 83 ALA E C 1
ATOM 8228 O O . ALA E 1 85 ? -101.957 41.896 223.786 1.00 35.38 83 ALA E O 1
ATOM 8230 N N . ILE E 1 86 ? -102.818 42.830 221.913 1.00 36.69 84 ILE E N 1
ATOM 8231 C CA . ILE E 1 86 ? -102.599 44.218 222.324 1.00 37.65 84 ILE E CA 1
ATOM 8232 C C . ILE E 1 86 ? -103.820 44.752 223.075 1.00 35.89 84 ILE E C 1
ATOM 8233 O O . ILE E 1 86 ? -104.937 44.742 222.546 1.00 33.48 84 ILE E O 1
ATOM 8238 N N . ALA E 1 87 ? -103.591 45.200 224.311 1.00 33.78 85 ALA E N 1
ATOM 8239 C CA . ALA E 1 87 ? -104.595 45.900 225.117 1.00 34.30 85 ALA E CA 1
ATOM 8240 C C . ALA E 1 87 ? -104.340 47.407 225.156 1.00 33.37 85 ALA E C 1
ATOM 8241 O O . ALA E 1 87 ? -105.271 48.192 224.994 1.00 34.92 85 ALA E O 1
ATOM 8243 N N . TYR E 1 88 ? -103.084 47.800 225.374 1.00 33.04 86 TYR E N 1
ATOM 8244 C CA . TYR E 1 88 ? -102.719 49.195 225.637 1.00 33.26 86 TYR E CA 1
ATOM 8245 C C . TYR E 1 88 ? -101.759 49.720 224.575 1.00 34.04 86 TYR E C 1
ATOM 8246 O O . TYR E 1 88 ? -100.650 49.205 224.424 1.00 39.63 86 TYR E O 1
ATOM 8255 N N . CYS E 1 89 ? -102.198 50.736 223.835 1.00 31.80 87 CYS E N 1
ATOM 8256 C CA . CYS E 1 89 ? -101.337 51.425 222.871 1.00 31.74 87 CYS E CA 1
ATOM 8257 C C . CYS E 1 89 ? -100.416 52.414 223.594 1.00 30.23 87 CYS E C 1
ATOM 8258 O O . CYS E 1 89 ? -99.220 52.479 223.299 1.00 31.14 87 CYS E O 1
ATOM 8261 N N . TYR E 1 90 ? -100.982 53.168 224.538 1.00 27.64 88 TYR E N 1
ATOM 8262 C CA . TYR E 1 90 ? -100.223 54.085 225.393 1.00 26.36 88 TYR E CA 1
ATOM 8263 C C . TYR E 1 90 ? -99.698 53.299 226.603 1.00 26.30 88 TYR E C 1
ATOM 8264 O O . TYR E 1 90 ? -100.414 52.433 227.116 1.00 25.44 88 TYR E O 1
ATOM 8273 N N . PRO E 1 91 ? -98.460 53.594 227.069 1.00 25.98 89 PRO E N 1
ATOM 8274 C CA . PRO E 1 91 ? -97.918 52.854 228.220 1.00 24.97 89 PRO E CA 1
ATOM 8275 C C . PRO E 1 91 ? -98.841 52.896 229.440 1.00 24.93 89 PRO E C 1
ATOM 8276 O O . PRO E 1 91 ? -99.367 53.957 229.778 1.00 24.60 89 PRO E O 1
ATOM 8280 N N . GLY E 1 92 ? -99.049 51.747 230.073 1.00 25.24 90 GLY E N 1
ATOM 8281 C CA . GLY E 1 92 ? -99.946 51.660 231.221 1.00 25.37 90 GLY E CA 1
ATOM 8282 C C . GLY E 1 92 ? -100.480 50.270 231.482 1.00 25.42 90 GLY E C 1
ATOM 8283 O O . GLY E 1 92 ? -100.033 49.294 230.878 1.00 26.25 90 GLY E O 1
ATOM 8284 N N . ALA E 1 93 ? -101.451 50.200 232.389 1.00 25.55 91 ALA E N 1
ATOM 8285 C CA . ALA E 1 93 ? -102.017 48.934 232.849 1.00 26.63 91 ALA E CA 1
ATOM 8286 C C . ALA E 1 93 ? -103.384 49.149 233.488 1.00 26.35 91 ALA E C 1
ATOM 8287 O O . ALA E 1 93 ? -103.737 50.267 233.852 1.00 26.87 91 ALA E O 1
ATOM 8289 N N . THR E 1 94 ? -104.147 48.069 233.624 1.00 26.35 92 THR E N 1
ATOM 8290 C CA . THR E 1 94 ? -105.458 48.114 234.275 1.00 26.33 92 THR E CA 1
ATOM 8291 C C . THR E 1 94 ? -105.341 47.551 235.689 1.00 26.56 92 THR E C 1
ATOM 8292 O O . THR E 1 94 ? -104.733 46.500 235.892 1.00 27.87 92 THR E O 1
ATOM 8296 N N . VAL E 1 95 ? -105.919 48.257 236.660 1.00 26.91 93 VAL E N 1
ATOM 8297 C CA . VAL E 1 95 ? -106.020 47.757 238.032 1.00 29.34 93 VAL E CA 1
ATOM 8298 C C . VAL E 1 95 ? -107.104 46.677 238.062 1.00 29.39 93 VAL E C 1
ATOM 8299 O O . VAL E 1 95 ? -108.193 46.880 237.515 1.00 29.10 93 VAL E O 1
ATOM 8303 N N . ASN E 1 96 ? -106.797 45.543 238.697 1.00 29.88 94 ASN E N 1
ATOM 8304 C CA . ASN E 1 96 ? -107.697 44.383 238.756 1.00 31.76 94 ASN E CA 1
ATOM 8305 C C . ASN E 1 96 ? -107.985 43.860 237.335 1.00 30.36 94 ASN E C 1
ATOM 8306 O O . ASN E 1 96 ? -109.137 43.628 236.955 1.00 29.57 94 ASN E O 1
ATOM 8311 N N . GLU E 1 97 ? -106.911 43.686 236.563 1.00 30.02 95 GLU E N 1
ATOM 8312 C CA . GLU E 1 97 ? -106.990 43.294 235.150 1.00 30.46 95 GLU E CA 1
ATOM 8313 C C . GLU E 1 97 ? -107.371 41.834 234.928 1.00 30.97 95 GLU E C 1
ATOM 8314 O O . GLU E 1 97 ? -108.018 41.514 233.929 1.00 29.44 95 GLU E O 1
ATOM 8316 N N . LYS E 1 98 ? -106.957 40.955 235.842 1.00 32.41 96 LYS E N 1
ATOM 8317 C CA . LYS E 1 98 ? -107.203 39.515 235.703 1.00 33.64 96 LYS E CA 1
ATOM 8318 C C . LYS E 1 98 ? -108.695 39.204 235.821 1.00 30.69 96 LYS E C 1
ATOM 8319 O O . LYS E 1 98 ? -109.240 38.450 235.014 1.00 30.91 96 LYS E O 1
ATOM 8325 N N . ALA E 1 99 ? -109.342 39.796 236.823 1.00 29.12 97 ALA E N 1
ATOM 8326 C CA . ALA E 1 99 ? -110.791 39.670 237.013 1.00 29.28 97 ALA E CA 1
ATOM 8327 C C . ALA E 1 99 ? -111.588 40.243 235.835 1.00 28.37 97 ALA E C 1
ATOM 8328 O O . ALA E 1 99 ? -112.587 39.654 235.418 1.00 27.53 97 ALA E O 1
ATOM 8330 N N . LEU E 1 100 ? -111.135 41.378 235.298 1.00 27.32 98 LEU E N 1
ATOM 8331 C CA . LEU E 1 100 ? -111.789 42.008 234.144 1.00 26.96 98 LEU E CA 1
ATOM 8332 C C . LEU E 1 100 ? -111.708 41.136 232.889 1.00 26.97 98 LEU E C 1
ATOM 8333 O O . LEU E 1 100 ? -112.722 40.919 232.222 1.00 26.11 98 LEU E O 1
ATOM 8338 N N . ARG E 1 101 ? -110.510 40.639 232.581 1.00 27.82 99 ARG E N 1
ATOM 8339 C CA . ARG E 1 101 ? -110.299 39.765 231.415 1.00 29.88 99 ARG E CA 1
ATOM 8340 C C . ARG E 1 101 ? -111.165 38.504 231.485 1.00 30.29 99 ARG E C 1
ATOM 8341 O O . ARG E 1 101 ? -111.742 38.089 230.478 1.00 28.82 99 ARG E O 1
ATOM 8349 N N . GLN E 1 102 ? -111.249 37.904 232.671 1.00 32.14 100 GLN E N 1
ATOM 8350 C CA . GLN E 1 102 ? -112.060 36.701 232.875 1.00 34.69 100 GLN E CA 1
ATOM 8351 C C . GLN E 1 102 ? -113.556 36.981 232.678 1.00 32.76 100 GLN E C 1
ATOM 8352 O O . GLN E 1 102 ? -114.256 36.171 232.066 1.00 31.29 100 GLN E O 1
ATOM 8358 N N . LYS E 1 103 ? -114.035 38.120 233.183 1.00 31.70 101 LYS E N 1
ATOM 8359 C CA . LYS E 1 103 ? -115.425 38.556 232.951 1.00 32.34 101 LYS E CA 1
ATOM 8360 C C . LYS E 1 103 ? -115.762 38.663 231.462 1.00 30.24 101 LYS E C 1
ATOM 8361 O O . LYS E 1 103 ? -116.824 38.211 231.030 1.00 30.35 101 LYS E O 1
ATOM 8367 N N . ILE E 1 104 ? -114.850 39.250 230.688 1.00 27.20 102 ILE E N 1
ATOM 8368 C CA . ILE E 1 104 ? -115.033 39.407 229.242 1.00 27.98 102 ILE E CA 1
ATOM 8369 C C . ILE E 1 104 ? -115.016 38.042 228.545 1.00 28.34 102 ILE E C 1
ATOM 8370 O O . ILE E 1 104 ? -115.865 37.768 227.690 1.00 29.06 102 ILE E O 1
ATOM 8375 N N . MET E 1 105 ? -114.061 37.194 228.923 1.00 28.86 103 MET E N 1
ATOM 8376 C CA . MET E 1 105 ? -113.920 35.856 228.328 1.00 30.25 103 MET E CA 1
ATOM 8377 C C . MET E 1 105 ? -115.018 34.860 228.724 1.00 31.41 103 MET E C 1
ATOM 8378 O O . MET E 1 105 ? -115.163 33.822 228.074 1.00 33.18 103 MET E O 1
ATOM 8383 N N . GLU E 1 106 ? -115.771 35.164 229.782 1.00 32.32 104 GLU E N 1
ATOM 8384 C CA . GLU E 1 106 ? -116.969 34.393 230.148 1.00 34.03 104 GLU E CA 1
ATOM 8385 C C . GLU E 1 106 ? -118.257 34.908 229.485 1.00 32.62 104 GLU E C 1
ATOM 8386 O O . GLU E 1 106 ? -119.285 34.241 229.563 1.00 33.25 104 GLU E O 1
ATOM 8392 N N . SER E 1 107 ? -118.204 36.072 228.832 1.00 30.45 105 SER E N 1
ATOM 8393 C CA . SER E 1 107 ? -119.399 36.708 228.264 1.00 28.36 105 SER E CA 1
ATOM 8394 C C . SER E 1 107 ? -119.793 36.110 226.916 1.00 27.81 105 SER E C 1
ATOM 8395 O O . SER E 1 107 ? -118.999 35.421 226.268 1.00 28.16 105 SER E O 1
ATOM 8398 N N . GLY E 1 108 ? -121.027 36.401 226.504 1.00 26.78 106 GLY E N 1
ATOM 8399 C CA . GLY E 1 108 ? -121.528 36.039 225.180 1.00 27.70 106 GLY E CA 1
ATOM 8400 C C . GLY E 1 108 ? -121.732 37.223 224.241 1.00 28.06 106 GLY E C 1
ATOM 8401 O O . GLY E 1 108 ? -122.504 37.130 223.283 1.00 29.39 106 GLY E O 1
ATOM 8402 N N . GLY E 1 109 ? -121.043 38.334 224.498 1.00 27.07 107 GLY E N 1
ATOM 8403 C CA . GLY E 1 109 ? -121.180 39.532 223.671 1.00 26.61 107 GLY E CA 1
ATOM 8404 C C . GLY E 1 109 ? -120.958 40.811 224.444 1.00 26.78 107 GLY E C 1
ATOM 8405 O O . GLY E 1 109 ? -120.929 40.805 225.675 1.00 26.68 107 GLY E O 1
ATOM 8406 N N . ILE E 1 110 ? -120.794 41.905 223.702 1.00 26.83 108 ILE E N 1
ATOM 8407 C CA . ILE E 1 110 ? -120.616 43.241 224.270 1.00 26.65 108 ILE E CA 1
ATOM 8408 C C . ILE E 1 110 ? -121.516 44.225 223.516 1.00 26.13 108 ILE E C 1
ATOM 8409 O O . ILE E 1 110 ? -121.564 44.211 222.283 1.00 26.47 108 ILE E O 1
ATOM 8414 N N . SER E 1 111 ? -122.228 45.059 224.271 1.00 25.08 109 SER E N 1
ATOM 8415 C CA . SER E 1 111 ? -122.923 46.229 223.735 1.00 25.84 109 SER E CA 1
ATOM 8416 C C . SER E 1 111 ? -122.299 47.479 224.338 1.00 24.17 109 SER E C 1
ATOM 8417 O O . SER E 1 111 ? -121.710 47.421 225.417 1.00 24.65 109 SER E O 1
ATOM 8420 N N . LYS E 1 112 ? -122.429 48.601 223.633 1.00 23.52 110 LYS E N 1
ATOM 8421 C CA . LYS E 1 112 ? -121.884 49.884 224.076 1.00 23.06 110 LYS E CA 1
ATOM 8422 C C . LYS E 1 112 ? -123.000 50.917 224.218 1.00 23.32 110 LYS E C 1
ATOM 8423 O O . LYS E 1 112 ? -123.895 50.988 223.371 1.00 24.62 110 LYS E O 1
ATOM 8429 N N . ILE E 1 113 ? -122.938 51.703 225.294 1.00 23.20 111 ILE E N 1
ATOM 8430 C CA . ILE E 1 113 ? -123.940 52.727 225.608 1.00 24.00 111 ILE E CA 1
ATOM 8431 C C . ILE E 1 113 ? -123.225 54.060 225.818 1.00 23.43 111 ILE E C 1
ATOM 8432 O O . ILE E 1 113 ? -122.240 54.123 226.553 1.00 22.79 111 ILE E O 1
ATOM 8437 N N . ASN E 1 114 ? -123.739 55.121 225.194 1.00 23.78 112 ASN E N 1
ATOM 8438 C CA . ASN E 1 114 ? -123.144 56.458 225.305 1.00 24.13 112 ASN E CA 1
ATOM 8439 C C . ASN E 1 114 ? -123.254 56.994 226.732 1.00 22.46 112 ASN E C 1
ATOM 8440 O O . ASN E 1 114 ? -124.301 56.855 227.369 1.00 23.55 112 ASN E O 1
ATOM 8445 N N . THR E 1 115 ? -122.176 57.601 227.225 1.00 21.34 113 THR E N 1
ATOM 8446 C CA . THR E 1 115 ? -122.182 58.248 228.539 1.00 22.22 113 THR E CA 1
ATOM 8447 C C . THR E 1 115 ? -122.845 59.623 228.499 1.00 21.98 113 THR E C 1
ATOM 8448 O O . THR E 1 115 ? -123.379 60.085 229.509 1.00 22.17 113 THR E O 1
ATOM 8452 N N . GLY E 1 116 ? -122.790 60.278 227.339 1.00 22.56 114 GLY E N 1
ATOM 8453 C CA . GLY E 1 116 ? -123.287 61.643 227.187 1.00 23.47 114 GLY E CA 1
ATOM 8454 C C . GLY E 1 116 ? -122.409 62.696 227.843 1.00 24.22 114 GLY E C 1
ATOM 8455 O O . GLY E 1 116 ? -122.868 63.812 228.087 1.00 25.27 114 GLY E O 1
ATOM 8456 N N . PHE E 1 117 ? -121.147 62.356 228.120 1.00 23.77 115 PHE E N 1
ATOM 8457 C CA . PHE E 1 117 ? -120.220 63.287 228.767 1.00 24.00 115 PHE E CA 1
ATOM 8458 C C . PHE E 1 117 ? -119.844 64.390 227.779 1.00 24.54 115 PHE E C 1
ATOM 8459 O O . PHE E 1 117 ? -119.376 64.101 226.676 1.00 24.48 115 PHE E O 1
ATOM 8467 N N . THR E 1 118 ? -120.080 65.641 228.174 1.00 26.02 116 THR E N 1
ATOM 8468 C CA . THR E 1 118 ? -119.685 66.818 227.392 1.00 28.32 116 THR E CA 1
ATOM 8469 C C . THR E 1 118 ? -118.899 67.772 228.281 1.00 28.82 116 THR E C 1
ATOM 8470 O O . THR E 1 118 ? -118.956 67.673 229.509 1.00 30.47 116 THR E O 1
ATOM 8474 N N . TYR E 1 119 ? -118.167 68.690 227.653 1.00 28.58 117 TYR E N 1
ATOM 8475 C CA . TYR E 1 119 ? -117.178 69.522 228.353 1.00 28.85 117 TYR E CA 1
ATOM 8476 C C . TYR E 1 119 ? -117.205 70.967 227.872 1.00 30.49 117 TYR E C 1
ATOM 8477 O O . TYR E 1 119 ? -117.479 71.235 226.702 1.00 31.30 117 TYR E O 1
ATOM 8486 N N . GLY E 1 120 ? -116.905 71.886 228.787 1.00 33.02 118 GLY E N 1
ATOM 8487 C CA . GLY E 1 120 ? -116.910 73.318 228.499 1.00 34.35 118 GLY E CA 1
ATOM 8488 C C . GLY E 1 120 ? -115.765 73.762 227.608 1.00 36.16 118 GLY E C 1
ATOM 8489 O O . GLY E 1 120 ? -114.859 72.984 227.297 1.00 35.63 118 GLY E O 1
ATOM 8490 N N . SER E 1 121 ? -115.811 75.035 227.219 1.00 37.45 119 SER E N 1
ATOM 8491 C CA . SER E 1 121 ? -114.876 75.613 226.244 1.00 37.77 119 SER E CA 1
ATOM 8492 C C . SER E 1 121 ? -113.405 75.641 226.685 1.00 37.42 119 SER E C 1
ATOM 8493 O O . SER E 1 121 ? -112.514 75.644 225.834 1.00 39.09 119 SER E O 1
ATOM 8496 N N . SER E 1 122 ? -113.153 75.666 227.996 1.00 36.88 120 SER E N 1
ATOM 8497 C CA . SER E 1 122 ? -111.780 75.653 228.530 1.00 37.60 120 SER E CA 1
ATOM 8498 C C . SER E 1 122 ? -111.142 74.251 228.595 1.00 35.50 120 SER E C 1
ATOM 8499 O O . SER E 1 122 ? -109.970 74.129 228.964 1.00 33.20 120 SER E O 1
ATOM 8502 N N . ILE E 1 123 ? -111.906 73.211 228.243 1.00 33.47 121 ILE E N 1
ATOM 8503 C CA . ILE E 1 123 ? -111.393 71.843 228.128 1.00 31.63 121 ILE E CA 1
ATOM 8504 C C . ILE E 1 123 ? -111.204 71.473 226.654 1.00 29.95 121 ILE E C 1
ATOM 8505 O O . ILE E 1 123 ? -112.097 71.690 225.829 1.00 30.21 121 ILE E O 1
ATOM 8510 N N . ASN E 1 124 ? -110.031 70.925 226.342 1.00 28.66 122 ASN E N 1
ATOM 8511 C CA . ASN E 1 124 ? -109.778 70.243 225.077 1.00 28.68 122 ASN E CA 1
ATOM 8512 C C . ASN E 1 124 ? -110.019 68.752 225.327 1.00 27.65 122 ASN E C 1
ATOM 8513 O O . ASN E 1 124 ? -109.202 68.092 225.969 1.00 26.72 122 ASN E O 1
ATOM 8518 N N . SER E 1 125 ? -111.136 68.233 224.819 1.00 27.39 123 SER E N 1
ATOM 8519 C CA . SER E 1 125 ? -111.486 66.812 224.979 1.00 28.42 123 SER E CA 1
ATOM 8520 C C . SER E 1 125 ? -110.905 65.901 223.886 1.00 28.11 123 SER E C 1
ATOM 8521 O O . SER E 1 125 ? -111.108 64.686 223.932 1.00 29.32 123 SER E O 1
ATOM 8524 N N . ALA E 1 126 ? -110.182 66.476 222.921 1.00 28.71 124 ALA E N 1
ATOM 8525 C CA . ALA E 1 126 ? -109.655 65.738 221.771 1.00 29.97 124 ALA E CA 1
ATOM 8526 C C . ALA E 1 126 ? -108.146 65.474 221.870 1.00 29.63 124 ALA E C 1
ATOM 8527 O O . ALA E 1 126 ? -107.434 65.538 220.866 1.00 30.35 124 ALA E O 1
ATOM 8529 N N . GLY E 1 127 ? -107.663 65.164 223.074 1.00 29.72 125 GLY E N 1
ATOM 8530 C CA . GLY E 1 127 ? -106.257 64.815 223.271 1.00 29.29 125 GLY E CA 1
ATOM 8531 C C . GLY E 1 127 ? -105.931 63.504 222.576 1.00 27.82 125 GLY E C 1
ATOM 8532 O O . GLY E 1 127 ? -106.706 62.545 222.658 1.00 26.34 125 GLY E O 1
ATOM 8533 N N . THR E 1 128 ? -104.799 63.475 221.874 1.00 27.12 126 THR E N 1
ATOM 8534 C CA . THR E 1 128 ? -104.361 62.298 221.122 1.00 28.46 126 THR E CA 1
ATOM 8535 C C . THR E 1 128 ? -102.896 62.006 221.409 1.00 28.08 126 THR E C 1
ATOM 8536 O O . THR E 1 128 ? -102.226 62.776 222.098 1.00 28.21 126 THR E O 1
ATOM 8540 N N . THR E 1 129 ? -102.411 60.884 220.888 1.00 27.58 127 THR E N 1
ATOM 8541 C CA . THR E 1 129 ? -101.016 60.486 221.053 1.00 28.24 127 THR E CA 1
ATOM 8542 C C . THR E 1 129 ? -100.537 59.672 219.851 1.00 28.34 127 THR E C 1
ATOM 8543 O O . THR E 1 129 ? -101.315 58.938 219.233 1.00 27.89 127 THR E O 1
ATOM 8547 N N . LYS E 1 130 ? -99.249 59.818 219.538 1.00 28.89 128 LYS E N 1
ATOM 8548 C CA . LYS E 1 130 ? -98.579 59.028 218.502 1.00 30.80 128 LYS E CA 1
ATOM 8549 C C . LYS E 1 130 ? -98.527 57.535 218.863 1.00 29.39 128 LYS E C 1
ATOM 8550 O O . LYS E 1 130 ? -98.417 56.691 217.978 1.00 29.89 128 LYS E O 1
ATOM 8556 N N . ALA E 1 131 ? -98.594 57.216 220.156 1.00 28.46 129 ALA E N 1
ATOM 8557 C CA . ALA E 1 131 ? -98.639 55.824 220.619 1.00 28.74 129 ALA E CA 1
ATOM 8558 C C . ALA E 1 131 ? -99.886 55.053 220.157 1.00 29.86 129 ALA E C 1
ATOM 8559 O O . ALA E 1 131 ? -99.822 53.834 219.987 1.00 30.17 129 ALA E O 1
ATOM 8561 N N . CYS E 1 132 ? -100.999 55.762 219.950 1.00 30.40 130 CYS E N 1
ATOM 8562 C CA . CYS E 1 132 ? -102.272 55.158 219.544 1.00 31.00 130 CYS E CA 1
ATOM 8563 C C . CYS E 1 132 ? -102.654 55.644 218.143 1.00 30.53 130 CYS E C 1
ATOM 8564 O O . CYS E 1 132 ? -103.393 56.617 217.992 1.00 29.45 130 CYS E O 1
ATOM 8567 N N . MET E 1 133 ? -102.134 54.960 217.125 1.00 30.96 131 MET E N 1
ATOM 8568 C CA . MET E 1 133 ? -102.355 55.340 215.727 1.00 31.35 131 MET E CA 1
ATOM 8569 C C . MET E 1 133 ? -103.620 54.694 215.177 1.00 31.11 131 MET E C 1
ATOM 8570 O O . MET E 1 133 ? -103.864 53.509 215.401 1.00 32.20 131 MET E O 1
ATOM 8575 N N . ARG E 1 134 ? -104.414 55.490 214.463 1.00 31.11 132 ARG E N 1
ATOM 8576 C CA . ARG E 1 134 ? -105.622 55.017 213.788 1.00 32.19 132 ARG E CA 1
ATOM 8577 C C . ARG E 1 134 ? -105.752 55.737 212.446 1.00 34.25 132 ARG E C 1
ATOM 8578 O O . ARG E 1 134 ? -105.728 56.969 212.402 1.00 32.27 132 ARG E O 1
ATOM 8586 N N . ASN E 1 135 ? -105.886 54.960 211.369 1.00 36.74 133 ASN E N 1
ATOM 8587 C CA . ASN E 1 135 ? -106.036 55.485 210.003 1.00 40.39 133 ASN E CA 1
ATOM 8588 C C . ASN E 1 135 ? -104.897 56.438 209.595 1.00 41.22 133 ASN E C 1
ATOM 8589 O O . ASN E 1 135 ? -105.133 57.476 208.971 1.00 40.78 133 ASN E O 1
ATOM 8594 N N . GLY E 1 136 ? -103.668 56.074 209.959 1.00 41.93 134 GLY E N 1
ATOM 8595 C CA . GLY E 1 136 ? -102.477 56.868 209.637 1.00 42.50 134 GLY E CA 1
ATOM 8596 C C . GLY E 1 136 ? -102.330 58.196 210.368 1.00 42.07 134 GLY E C 1
ATOM 8597 O O . GLY E 1 136 ? -101.571 59.059 209.920 1.00 44.64 134 GLY E O 1
ATOM 8598 N N . GLY E 1 137 ? -103.029 58.360 211.493 1.00 38.62 135 GLY E N 1
ATOM 8599 C CA . GLY E 1 137 ? -103.019 59.615 212.256 1.00 35.88 135 GLY E CA 1
ATOM 8600 C C . GLY E 1 137 ? -103.016 59.400 213.759 1.00 33.93 135 GLY E C 1
ATOM 8601 O O . GLY E 1 137 ? -103.420 58.338 214.244 1.00 31.22 135 GLY E O 1
ATOM 8602 N N . ASN E 1 138 ? -102.554 60.415 214.491 1.00 33.00 136 ASN E N 1
ATOM 8603 C CA . ASN E 1 138 ? -102.579 60.399 215.957 1.00 32.54 136 ASN E CA 1
ATOM 8604 C C . ASN E 1 138 ? -104.014 60.268 216.447 1.00 30.89 136 ASN E C 1
ATOM 8605 O O . ASN E 1 138 ? -104.901 60.978 215.978 1.00 31.02 136 ASN E O 1
ATOM 8610 N N . SER E 1 139 ? -104.233 59.351 217.382 1.00 28.74 137 SER E N 1
ATOM 8611 C CA . SER E 1 139 ? -105.572 59.066 217.870 1.00 27.81 137 SER E CA 1
ATOM 8612 C C . SER E 1 139 ? -105.532 58.703 219.354 1.00 27.80 137 SER E C 1
ATOM 8613 O O . SER E 1 139 ? -104.563 59.015 220.058 1.00 26.08 137 SER E O 1
ATOM 8616 N N . PHE E 1 140 ? -106.605 58.078 219.828 1.00 27.42 138 PHE E N 1
ATOM 8617 C CA . PHE E 1 140 ? -106.726 57.692 221.220 1.00 26.25 138 PHE E CA 1
ATOM 8618 C C . PHE E 1 140 ? -107.679 56.508 221.325 1.00 25.86 138 PHE E C 1
ATOM 8619 O O . PHE E 1 140 ? -108.344 56.148 220.350 1.00 26.79 138 PHE E O 1
ATOM 8627 N N . TYR E 1 141 ? -107.712 55.896 222.502 1.00 24.71 139 TYR E N 1
ATOM 8628 C CA . TYR E 1 141 ? -108.694 54.866 222.839 1.00 23.82 139 TYR E CA 1
ATOM 8629 C C . TYR E 1 141 ? -110.099 55.345 222.440 1.00 23.53 139 TYR E C 1
ATOM 8630 O O . TYR E 1 141 ? -110.548 56.398 222.886 1.00 23.77 139 TYR E O 1
ATOM 8639 N N . ALA E 1 142 ? -110.762 54.582 221.573 1.00 22.59 140 ALA E N 1
ATOM 8640 C CA . ALA E 1 142 ? -112.025 55.002 220.947 1.00 22.92 140 ALA E CA 1
ATOM 8641 C C . ALA E 1 142 ? -113.179 55.241 221.925 1.00 22.70 140 ALA E C 1
ATOM 8642 O O . ALA E 1 142 ? -114.059 56.057 221.648 1.00 23.96 140 ALA E O 1
ATOM 8644 N N . GLU E 1 143 ? -113.165 54.545 223.063 1.00 22.82 141 GLU E N 1
ATOM 8645 C CA . GLU E 1 143 ? -114.235 54.642 224.065 1.00 23.27 141 GLU E CA 1
ATOM 8646 C C . GLU E 1 143 ? -113.959 55.635 225.194 1.00 23.22 141 GLU E C 1
ATOM 8647 O O . GLU E 1 143 ? -114.790 55.786 226.096 1.00 22.99 141 GLU E O 1
ATOM 8653 N N . LEU E 1 144 ? -112.822 56.329 225.127 1.00 23.20 142 LEU E N 1
ATOM 8654 C CA . LEU E 1 144 ? -112.406 57.278 226.154 1.00 24.01 142 LEU E CA 1
ATOM 8655 C C . LEU E 1 144 ? -111.978 58.596 225.512 1.00 23.67 142 LEU E C 1
ATOM 8656 O O . LEU E 1 144 ? -111.730 58.653 224.304 1.00 24.21 142 LEU E O 1
ATOM 8661 N N . LYS E 1 145 ? -111.898 59.646 226.326 1.00 23.32 143 LYS E N 1
ATOM 8662 C CA . LYS E 1 145 ? -111.410 60.951 225.877 1.00 24.11 143 LYS E CA 1
ATOM 8663 C C . LYS E 1 145 ? -110.343 61.492 226.828 1.00 23.61 143 LYS E C 1
ATOM 8664 O O . LYS E 1 145 ? -110.523 61.488 228.047 1.00 23.20 143 LYS E O 1
ATOM 8670 N N . TRP E 1 146 ? -109.233 61.948 226.252 1.00 23.45 144 TRP E N 1
ATOM 8671 C CA . TRP E 1 146 ? -108.151 62.574 227.004 1.00 23.74 144 TRP E CA 1
ATOM 8672 C C . TRP E 1 146 ? -108.453 64.067 227.130 1.00 23.50 144 TRP E C 1
ATOM 8673 O O . TRP E 1 146 ? -108.347 64.815 226.156 1.00 24.90 144 TRP E O 1
ATOM 8684 N N . LEU E 1 147 ? -108.813 64.486 228.341 1.00 23.59 145 LEU E N 1
ATOM 8685 C CA . LEU E 1 147 ? -109.173 65.871 228.625 1.00 23.78 145 LEU E CA 1
ATOM 8686 C C . LEU E 1 147 ? -107.929 66.629 229.083 1.00 24.49 145 LEU E C 1
ATOM 8687 O O . LEU E 1 147 ? -107.229 66.173 229.979 1.00 25.21 145 LEU E O 1
ATOM 8692 N N . VAL E 1 148 ? -107.654 67.771 228.458 1.00 24.97 146 VAL E N 1
ATOM 8693 C CA . VAL E 1 148 ? -106.569 68.666 228.889 1.00 25.68 146 VAL E CA 1
ATOM 8694 C C . VAL E 1 148 ? -107.051 70.114 228.842 1.00 27.80 146 VAL E C 1
ATOM 8695 O O . VAL E 1 148 ? -108.105 70.406 228.270 1.00 28.91 146 VAL E O 1
ATOM 8699 N N . SER E 1 149 ? -106.281 71.013 229.452 1.00 29.25 147 SER E N 1
ATOM 8700 C CA . SER E 1 149 ? -106.569 72.447 229.370 1.00 30.14 147 SER E CA 1
ATOM 8701 C C . SER E 1 149 ? -106.439 72.922 227.924 1.00 31.54 147 SER E C 1
ATOM 8702 O O . SER E 1 149 ? -105.482 72.559 227.235 1.00 32.67 147 SER E O 1
ATOM 8705 N N . LYS E 1 150 ? -107.416 73.705 227.468 1.00 34.25 148 LYS E N 1
ATOM 8706 C CA . LYS E 1 150 ? -107.407 74.274 226.114 1.00 37.46 148 LYS E CA 1
ATOM 8707 C C . LYS E 1 150 ? -106.208 75.207 225.928 1.00 37.50 148 LYS E C 1
ATOM 8708 O O . LYS E 1 150 ? -105.540 75.161 224.893 1.00 38.53 148 LYS E O 1
ATOM 8714 N N . ASN E 1 151 ? -105.952 76.041 226.935 1.00 37.52 149 ASN E N 1
ATOM 8715 C CA . ASN E 1 151 ? -104.797 76.942 226.952 1.00 38.50 149 ASN E CA 1
ATOM 8716 C C . ASN E 1 151 ? -103.681 76.322 227.788 1.00 36.63 149 ASN E C 1
ATOM 8717 O O . ASN E 1 151 ? -103.880 76.049 228.975 1.00 36.29 149 ASN E O 1
ATOM 8722 N N . LYS E 1 152 ? -102.517 76.108 227.171 1.00 37.66 150 LYS E N 1
ATOM 8723 C CA . LYS E 1 152 ? -101.374 75.462 227.835 1.00 39.37 150 LYS E CA 1
ATOM 8724 C C . LYS E 1 152 ? -100.965 76.221 229.098 1.00 37.41 150 LYS E C 1
ATOM 8725 O O . LYS E 1 152 ? -100.829 77.445 229.075 1.00 37.16 150 LYS E O 1
ATOM 8731 N N . GLY E 1 153 ? -100.797 75.485 230.197 1.00 36.35 151 GLY E N 1
ATOM 8732 C CA . GLY E 1 153 ? -100.340 76.053 231.464 1.00 36.50 151 GLY E CA 1
ATOM 8733 C C . GLY E 1 153 ? -101.429 76.492 232.429 1.00 35.91 151 GLY E C 1
ATOM 8734 O O . GLY E 1 153 ? -101.169 76.617 233.627 1.00 37.57 151 GLY E O 1
ATOM 8735 N N . GLN E 1 154 ? -102.639 76.739 231.923 1.00 36.25 152 GLN E N 1
ATOM 8736 C CA . GLN E 1 154 ? -103.745 77.219 232.755 1.00 37.67 152 GLN E CA 1
ATOM 8737 C C . GLN E 1 154 ? -104.412 76.072 233.500 1.00 36.54 152 GLN E C 1
ATOM 8738 O O . GLN E 1 154 ? -104.438 74.934 233.018 1.00 36.64 152 GLN E O 1
ATOM 8744 N N . ASN E 1 155 ? -104.956 76.389 234.674 1.00 36.14 153 ASN E N 1
ATOM 8745 C CA . ASN E 1 155 ? -105.626 75.402 235.517 1.00 35.27 153 ASN E CA 1
ATOM 8746 C C . ASN E 1 155 ? -106.851 74.816 234.817 1.00 33.49 153 ASN E C 1
ATOM 8747 O O . ASN E 1 155 ? -107.723 75.547 234.341 1.00 33.11 153 ASN E O 1
ATOM 8752 N N . PHE E 1 156 ? -106.875 73.488 234.741 1.00 32.07 154 PHE E N 1
ATOM 8753 C CA . PHE E 1 156 ? -108.003 72.728 234.207 1.00 30.06 154 PHE E CA 1
ATOM 8754 C C . PHE E 1 156 ? -109.192 72.968 235.144 1.00 30.02 154 PHE E C 1
ATOM 8755 O O . PHE E 1 156 ? -109.035 72.881 236.363 1.00 29.43 154 PHE E O 1
ATOM 8763 N N . PRO E 1 157 ? -110.377 73.292 234.588 1.00 31.43 155 PRO E N 1
ATOM 8764 C CA . PRO E 1 157 ? -111.503 73.693 235.438 1.00 32.60 155 PRO E CA 1
ATOM 8765 C C . PRO E 1 157 ? -112.092 72.548 236.261 1.00 32.50 155 PRO E C 1
ATOM 8766 O O . PRO E 1 157 ? -112.070 71.393 235.821 1.00 33.17 155 PRO E O 1
ATOM 8770 N N . GLN E 1 158 ? -112.613 72.874 237.443 1.00 32.79 156 GLN E N 1
ATOM 8771 C CA . GLN E 1 158 ? -113.314 71.897 238.274 1.00 33.44 156 GLN E CA 1
ATOM 8772 C C . GLN E 1 158 ? -114.574 71.451 237.527 1.00 32.72 156 GLN E C 1
ATOM 8773 O O . GLN E 1 158 ? -115.438 72.273 237.213 1.00 32.10 156 GLN E O 1
ATOM 8779 N N . THR E 1 159 ? -114.653 70.154 237.237 1.00 31.49 157 THR E N 1
ATOM 8780 C CA . THR E 1 159 ? -115.656 69.604 236.323 1.00 30.50 157 THR E CA 1
ATOM 8781 C C . THR E 1 159 ? -116.379 68.430 236.972 1.00 29.79 157 THR E C 1
ATOM 8782 O O . THR E 1 159 ? -115.776 67.664 237.723 1.00 28.47 157 THR E O 1
ATOM 8786 N N . THR E 1 160 ? -117.671 68.305 236.670 1.00 29.96 158 THR E N 1
ATOM 8787 C CA . THR E 1 160 ? -118.494 67.185 237.121 1.00 29.60 158 THR E CA 1
ATOM 8788 C C . THR E 1 160 ? -119.151 66.520 235.910 1.00 27.87 158 THR E C 1
ATOM 8789 O O . THR E 1 160 ? -119.718 67.201 235.056 1.00 28.38 158 THR E O 1
ATOM 8793 N N . ASN E 1 161 ? -119.047 65.193 235.840 1.00 26.39 159 ASN E N 1
ATOM 8794 C CA . ASN E 1 161 ? -119.723 64.386 234.822 1.00 26.35 159 ASN E CA 1
ATOM 8795 C C . ASN E 1 161 ? -120.430 63.226 235.516 1.00 26.01 159 ASN E C 1
ATOM 8796 O O . ASN E 1 161 ? -119.863 62.607 236.417 1.00 26.02 159 ASN E O 1
ATOM 8801 N N . THR E 1 162 ? -121.661 62.940 235.096 1.00 24.99 160 THR E N 1
ATOM 8802 C CA . THR E 1 162 ? -122.494 61.922 235.734 1.00 24.93 160 THR E CA 1
ATOM 8803 C C . THR E 1 162 ? -123.081 60.983 234.686 1.00 23.58 160 THR E C 1
ATOM 8804 O O . THR E 1 162 ? -123.757 61.436 233.758 1.00 23.35 160 THR E O 1
ATOM 8808 N N . TYR E 1 163 ? -122.807 59.685 234.833 1.00 22.35 161 TYR E N 1
ATOM 8809 C CA . TYR E 1 163 ? -123.453 58.656 234.022 1.00 22.07 161 TYR E CA 1
ATOM 8810 C C . TYR E 1 163 ? -124.570 57.990 234.818 1.00 22.55 161 TYR E C 1
ATOM 8811 O O . TYR E 1 163 ? -124.328 57.488 235.914 1.00 22.83 161 TYR E O 1
ATOM 8820 N N . ARG E 1 164 ? -125.778 57.981 234.251 1.00 23.68 162 ARG E N 1
ATOM 8821 C CA . ARG E 1 164 ? -126.918 57.248 234.805 1.00 24.81 162 ARG E CA 1
ATOM 8822 C C . ARG E 1 164 ? -127.099 55.953 234.018 1.00 22.87 162 ARG E C 1
ATOM 8823 O O . ARG E 1 164 ? -127.157 55.978 232.787 1.00 22.13 162 ARG E O 1
ATOM 8831 N N . ASN E 1 165 ? -127.196 54.829 234.723 1.00 22.10 163 ASN E N 1
ATOM 8832 C CA . ASN E 1 165 ? -127.566 53.569 234.089 1.00 22.13 163 ASN E CA 1
ATOM 8833 C C . ASN E 1 165 ? -129.091 53.536 233.973 1.00 22.89 163 ASN E C 1
ATOM 8834 O O . ASN E 1 165 ? -129.793 53.274 234.952 1.00 22.26 163 ASN E O 1
ATOM 8839 N N . ALA E 1 166 ? -129.585 53.807 232.765 1.00 23.32 164 ALA E N 1
ATOM 8840 C CA . ALA E 1 166 ? -131.023 53.779 232.464 1.00 24.13 164 ALA E CA 1
ATOM 8841 C C . ALA E 1 166 ? -131.530 52.389 232.034 1.00 25.32 164 ALA E C 1
ATOM 8842 O O . ALA E 1 166 ? -132.713 52.238 231.716 1.00 26.42 164 ALA E O 1
ATOM 8844 N N . ASP E 1 167 ? -130.641 51.391 232.033 1.00 26.20 165 ASP E N 1
ATOM 8845 C CA . ASP E 1 167 ? -130.940 50.027 231.592 1.00 27.08 165 ASP E CA 1
ATOM 8846 C C . ASP E 1 167 ? -131.398 49.166 232.778 1.00 27.73 165 ASP E C 1
ATOM 8847 O O . ASP E 1 167 ? -131.310 49.587 233.936 1.00 26.52 165 ASP E O 1
ATOM 8852 N N . THR E 1 168 ? -131.901 47.970 232.473 1.00 28.64 166 THR E N 1
ATOM 8853 C CA . THR E 1 168 ? -132.299 46.979 233.479 1.00 29.48 166 THR E CA 1
ATOM 8854 C C . THR E 1 168 ? -131.174 46.007 233.888 1.00 29.80 166 THR E C 1
ATOM 8855 O O . THR E 1 168 ? -131.381 45.163 234.761 1.00 31.27 166 THR E O 1
ATOM 8859 N N . ALA E 1 169 ? -130.000 46.122 233.260 1.00 28.54 167 ALA E N 1
ATOM 8860 C CA . ALA E 1 169 ? -128.837 45.288 233.578 1.00 27.85 167 ALA E CA 1
ATOM 8861 C C . ALA E 1 169 ? -127.644 46.167 233.940 1.00 26.61 167 ALA E C 1
ATOM 8862 O O . ALA E 1 169 ? -127.578 47.336 233.546 1.00 24.45 167 ALA E O 1
ATOM 8864 N N . GLU E 1 170 ? -126.707 45.598 234.695 1.00 26.65 168 GLU E N 1
ATOM 8865 C CA . GLU E 1 170 ? -125.512 46.327 235.127 1.00 26.64 168 GLU E CA 1
ATOM 8866 C C . GLU E 1 170 ? -124.616 46.656 233.931 1.00 24.48 168 GLU E C 1
ATOM 8867 O O . GLU E 1 170 ? -124.534 45.877 232.980 1.00 23.78 168 GLU E O 1
ATOM 8873 N N . HIS E 1 171 ? -123.971 47.821 233.984 1.00 23.05 169 HIS E N 1
ATOM 8874 C CA . HIS E 1 171 ? -123.028 48.252 232.955 1.00 22.38 169 HIS E CA 1
ATOM 8875 C C . HIS E 1 171 ? -121.629 48.348 233.545 1.00 23.32 169 HIS E C 1
ATOM 8876 O O . HIS E 1 171 ? -121.463 48.723 234.704 1.00 25.18 169 HIS E O 1
ATOM 8883 N N . LEU E 1 172 ? -120.633 48.012 232.730 1.00 23.24 170 LEU E N 1
ATOM 8884 C CA . LEU E 1 172 ? -119.231 48.081 233.121 1.00 22.91 170 LEU E CA 1
ATOM 8885 C C . LEU E 1 172 ? -118.672 49.405 232.607 1.00 23.01 170 LEU E C 1
ATOM 8886 O O . LEU E 1 172 ? -118.614 49.627 231.395 1.00 22.71 170 LEU E O 1
ATOM 8891 N N . ILE E 1 173 ? -118.278 50.277 233.535 1.00 23.02 171 ILE E N 1
ATOM 8892 C CA . ILE E 1 173 ? -117.685 51.577 233.198 1.00 23.17 171 ILE E CA 1
ATOM 8893 C C . ILE E 1 173 ? -116.182 51.539 233.475 1.00 23.43 171 ILE E C 1
ATOM 8894 O O . ILE E 1 173 ? -115.747 51.055 234.521 1.00 22.84 171 ILE E O 1
ATOM 8899 N N . MET E 1 174 ? -115.403 52.038 232.519 1.00 23.50 172 MET E N 1
ATOM 8900 C CA . MET E 1 174 ? -113.958 52.147 232.653 1.00 23.81 172 MET E CA 1
ATOM 8901 C C . MET E 1 174 ? -113.533 53.597 232.514 1.00 23.52 172 MET E C 1
ATOM 8902 O O . MET E 1 174 ? -114.168 54.377 231.803 1.00 24.53 172 MET E O 1
ATOM 8907 N N . TRP E 1 175 ? -112.458 53.952 233.210 1.00 22.74 173 TRP E N 1
ATOM 8908 C CA . TRP E 1 175 ? -111.831 55.260 233.061 1.00 22.69 173 TRP E CA 1
ATOM 8909 C C . TRP E 1 175 ? -110.340 55.122 233.305 1.00 22.83 173 TRP E C 1
ATOM 8910 O O . TRP E 1 175 ? -109.887 54.117 233.853 1.00 22.30 173 TRP E O 1
ATOM 8921 N N . GLY E 1 176 ? -109.594 56.140 232.891 1.00 22.77 174 GLY E N 1
ATOM 8922 C CA . GLY E 1 176 ? -108.149 56.167 233.071 1.00 22.36 174 GLY E CA 1
ATOM 8923 C C . GLY E 1 176 ? -107.703 57.357 233.893 1.00 23.16 174 GLY E C 1
ATOM 8924 O O . GLY E 1 176 ? -108.437 58.345 234.037 1.00 22.61 174 GLY E O 1
ATOM 8925 N N . ILE E 1 177 ? -106.500 57.243 234.448 1.00 23.27 175 ILE E N 1
ATOM 8926 C CA . ILE E 1 177 ? -105.824 58.348 235.115 1.00 24.28 175 ILE E CA 1
ATOM 8927 C C . ILE E 1 177 ? -104.487 58.523 234.406 1.00 24.19 175 ILE E C 1
ATOM 8928 O O . ILE E 1 177 ? -103.719 57.565 234.290 1.00 22.97 175 ILE E O 1
ATOM 8933 N N . HIS E 1 178 ? -104.222 59.733 233.918 1.00 24.56 176 HIS E N 1
ATOM 8934 C CA . HIS E 1 178 ? -102.948 60.037 233.274 1.00 25.24 176 HIS E CA 1
ATOM 8935 C C . HIS E 1 178 ? -101.927 60.449 234.325 1.00 26.16 176 HIS E C 1
ATOM 8936 O O . HIS E 1 178 ? -102.208 61.300 235.169 1.00 26.56 176 HIS E O 1
ATOM 8943 N N . HIS E 1 179 ? -100.747 59.839 234.252 1.00 26.35 177 HIS E N 1
ATOM 8944 C CA . HIS E 1 179 ? -99.637 60.123 235.152 1.00 26.49 177 HIS E CA 1
ATOM 8945 C C . HIS E 1 179 ? -98.532 60.753 234.303 1.00 26.23 177 HIS E C 1
ATOM 8946 O O . HIS E 1 179 ? -97.822 60.030 233.599 1.00 25.32 177 HIS E O 1
ATOM 8953 N N . PRO E 1 180 ? -98.404 62.102 234.329 1.00 26.22 178 PRO E N 1
ATOM 8954 C CA . PRO E 1 180 ? -97.433 62.774 233.447 1.00 27.10 178 PRO E CA 1
ATOM 8955 C C . PRO E 1 180 ? -95.970 62.405 233.706 1.00 27.89 178 PRO E C 1
ATOM 8956 O O . PRO E 1 180 ? -95.639 61.883 234.769 1.00 27.25 178 PRO E O 1
ATOM 8960 N N . SER E 1 181 ? -95.118 62.677 232.721 1.00 29.24 179 SER E N 1
ATOM 8961 C CA . SER E 1 181 ? -93.689 62.350 232.797 1.00 30.00 179 SER E CA 1
ATOM 8962 C C . SER E 1 181 ? -92.875 63.290 233.698 1.00 31.26 179 SER E C 1
ATOM 8963 O O . SER E 1 181 ? -91.772 62.933 234.120 1.00 31.83 179 SER E O 1
ATOM 8966 N N . SER E 1 182 ? -93.401 64.485 233.969 1.00 31.76 180 SER E N 1
ATOM 8967 C CA . SER E 1 182 ? -92.713 65.476 234.804 1.00 31.77 180 SER E CA 1
ATOM 8968 C C . SER E 1 182 ? -93.676 66.540 235.329 1.00 31.80 180 SER E C 1
ATOM 8969 O O . SER E 1 182 ? -94.838 66.601 234.917 1.00 32.01 180 SER E O 1
ATOM 8972 N N . THR E 1 183 ? -93.175 67.377 236.235 1.00 32.24 181 THR E N 1
ATOM 8973 C CA . THR E 1 183 ? -93.935 68.515 236.762 1.00 32.61 181 THR E CA 1
ATOM 8974 C C . THR E 1 183 ? -94.265 69.532 235.666 1.00 32.27 181 THR E C 1
ATOM 8975 O O . THR E 1 183 ? -95.382 70.055 235.625 1.00 32.69 181 THR E O 1
ATOM 8979 N N . GLN E 1 184 ? -93.302 69.806 234.786 1.00 33.12 182 GLN E N 1
ATOM 8980 C CA . GLN E 1 184 ? -93.505 70.756 233.690 1.00 35.93 182 GLN E CA 1
ATOM 8981 C C . GLN E 1 184 ? -94.610 70.292 232.740 1.00 34.01 182 GLN E C 1
ATOM 8982 O O . GLN E 1 184 ? -95.460 71.090 232.343 1.00 33.99 182 GLN E O 1
ATOM 8988 N N . GLU E 1 185 ? -94.595 69.007 232.390 1.00 32.75 183 GLU E N 1
ATOM 8989 C CA . GLU E 1 185 ? -95.635 68.420 231.538 1.00 32.15 183 GLU E CA 1
ATOM 8990 C C . GLU E 1 185 ? -97.005 68.438 232.226 1.00 30.89 183 GLU E C 1
ATOM 8991 O O . GLU E 1 185 ? -98.006 68.799 231.604 1.00 30.52 183 GLU E O 1
ATOM 8997 N N . LYS E 1 186 ? -97.040 68.049 233.500 1.00 29.66 184 LYS E N 1
ATOM 8998 C CA . LYS E 1 186 ? -98.258 68.139 234.320 1.00 30.24 184 LYS E CA 1
ATOM 8999 C C . LYS E 1 186 ? -98.828 69.564 234.326 1.00 31.13 184 LYS E C 1
ATOM 9000 O O . LYS E 1 186 ? -100.037 69.755 234.153 1.00 30.56 184 LYS E O 1
ATOM 9006 N N . ASN E 1 187 ? -97.954 70.551 234.526 1.00 31.55 185 ASN E N 1
ATOM 9007 C CA . ASN E 1 187 ? -98.349 71.964 234.504 1.00 30.99 185 ASN E CA 1
ATOM 9008 C C . ASN E 1 187 ? -98.881 72.404 233.136 1.00 30.36 185 ASN E C 1
ATOM 9009 O O . ASN E 1 187 ? -99.885 73.112 233.074 1.00 32.92 185 ASN E O 1
ATOM 9014 N N . ASP E 1 188 ? -98.226 71.977 232.055 1.00 29.63 186 ASP E N 1
ATOM 9015 C CA . ASP E 1 188 ? -98.677 72.290 230.689 1.00 30.93 186 ASP E CA 1
ATOM 9016 C C . ASP E 1 188 ? -100.094 71.781 230.398 1.00 30.62 186 ASP E C 1
ATOM 9017 O O . ASP E 1 188 ? -100.908 72.505 229.817 1.00 30.79 186 ASP E O 1
ATOM 9022 N N . LEU E 1 189 ? -100.380 70.546 230.808 1.00 29.63 187 LEU E N 1
ATOM 9023 C CA . LEU E 1 189 ? -101.663 69.898 230.502 1.00 28.81 187 LEU E CA 1
ATOM 9024 C C . LEU E 1 189 ? -102.802 70.307 231.437 1.00 27.87 187 LEU E C 1
ATOM 9025 O O . LEU E 1 189 ? -103.924 70.525 230.975 1.00 29.35 187 LEU E O 1
ATOM 9030 N N . TYR E 1 190 ? -102.517 70.400 232.738 1.00 28.33 188 TYR E N 1
ATOM 9031 C CA . TYR E 1 190 ? -103.553 70.592 233.771 1.00 28.52 188 TYR E CA 1
ATOM 9032 C C . TYR E 1 190 ? -103.387 71.819 234.682 1.00 30.06 188 TYR E C 1
ATOM 9033 O O . TYR E 1 190 ? -104.260 72.076 235.517 1.00 30.03 188 TYR E O 1
ATOM 9042 N N . GLY E 1 191 ? -102.297 72.573 234.523 1.00 31.51 189 GLY E N 1
ATOM 9043 C CA . GLY E 1 191 ? -101.992 73.714 235.395 1.00 32.38 189 GLY E CA 1
ATOM 9044 C C . GLY E 1 191 ? -101.242 73.358 236.668 1.00 32.92 189 GLY E C 1
ATOM 9045 O O . GLY E 1 191 ? -101.011 72.185 236.965 1.00 33.10 189 GLY E O 1
ATOM 9046 N N . THR E 1 192 ? -100.873 74.390 237.424 1.00 33.75 190 THR E N 1
ATOM 9047 C CA . THR E 1 192 ? -100.065 74.242 238.642 1.00 34.70 190 THR E CA 1
ATOM 9048 C C . THR E 1 192 ? -100.841 73.783 239.885 1.00 35.04 190 THR E C 1
ATOM 9049 O O . THR E 1 192 ? -100.225 73.403 240.882 1.00 34.80 190 THR E O 1
ATOM 9053 N N . GLN E 1 193 ? -102.175 73.820 239.827 1.00 34.94 191 GLN E N 1
ATOM 9054 C CA . GLN E 1 193 ? -103.033 73.426 240.957 1.00 35.21 191 GLN E CA 1
ATOM 9055 C C . GLN E 1 193 ? -102.829 71.976 241.403 1.00 34.62 191 GLN E C 1
ATOM 9056 O O . GLN E 1 193 ? -102.349 71.140 240.634 1.00 35.05 191 GLN E O 1
ATOM 9062 N N . SER E 1 194 ? -103.215 71.689 242.643 1.00 35.53 192 SER E N 1
ATOM 9063 C CA . SER E 1 194 ? -103.260 70.317 243.150 1.00 36.68 192 SER E CA 1
ATOM 9064 C C . SER E 1 194 ? -104.393 69.568 242.439 1.00 35.22 192 SER E C 1
ATOM 9065 O O . SER E 1 194 ? -105.521 70.068 242.376 1.00 34.30 192 SER E O 1
ATOM 9068 N N . LEU E 1 195 ? -104.086 68.390 241.895 1.00 33.53 193 LEU E N 1
ATOM 9069 C CA . LEU E 1 195 ? -105.051 67.613 241.108 1.00 32.62 193 LEU E CA 1
ATOM 9070 C C . LEU E 1 195 ? -105.717 66.528 241.943 1.00 33.52 193 LEU E C 1
ATOM 9071 O O . LEU E 1 195 ? -105.082 65.904 242.795 1.00 33.23 193 LEU E O 1
ATOM 9076 N N . SER E 1 196 ? -107.000 66.302 241.675 1.00 34.13 194 SER E N 1
ATOM 9077 C CA . SER E 1 196 ? -107.773 65.279 242.368 1.00 34.62 194 SER E CA 1
ATOM 9078 C C . SER E 1 196 ? -108.911 64.802 241.476 1.00 34.51 194 SER E C 1
ATOM 9079 O O . SER E 1 196 ? -109.646 65.622 240.929 1.00 34.87 194 SER E O 1
ATOM 9082 N N . ILE E 1 197 ? -109.029 63.484 241.322 1.00 34.08 195 ILE E N 1
ATOM 9083 C CA . ILE E 1 197 ? -110.146 62.862 240.615 1.00 32.69 195 ILE E CA 1
ATOM 9084 C C . ILE E 1 197 ? -110.907 62.012 241.624 1.00 32.30 195 ILE E C 1
ATOM 9085 O O . ILE E 1 197 ? -110.325 61.123 242.244 1.00 32.99 195 ILE E O 1
ATOM 9090 N N . SER E 1 198 ? -112.199 62.297 241.783 1.00 30.41 196 SER E N 1
ATOM 9091 C CA . SER E 1 198 ? -113.081 61.524 242.650 1.00 30.22 196 SER E CA 1
ATOM 9092 C C . SER E 1 198 ? -114.138 60.809 241.808 1.00 28.57 196 SER E C 1
ATOM 9093 O O . SER E 1 198 ? -114.676 61.388 240.862 1.00 26.76 196 SER E O 1
ATOM 9096 N N . VAL E 1 199 ? -114.417 59.554 242.160 1.00 27.61 197 VAL E N 1
ATOM 9097 C CA . VAL E 1 199 ? -115.433 58.737 241.492 1.00 27.86 197 VAL E CA 1
ATOM 9098 C C . VAL E 1 199 ? -116.344 58.155 242.568 1.00 28.36 197 VAL E C 1
ATOM 9099 O O . VAL E 1 199 ? -115.860 57.573 243.537 1.00 30.41 197 VAL E O 1
ATOM 9103 N N . GLY E 1 200 ? -117.656 58.311 242.397 1.00 27.35 198 GLY E N 1
ATOM 9104 C CA . GLY E 1 200 ? -118.621 57.887 243.412 1.00 26.74 198 GLY E CA 1
ATOM 9105 C C . GLY E 1 200 ? -119.961 57.457 242.850 1.00 26.45 198 GLY E C 1
ATOM 9106 O O . GLY E 1 200 ? -120.605 58.219 242.128 1.00 25.64 198 GLY E O 1
ATOM 9107 N N . SER E 1 201 ? -120.362 56.227 243.178 1.00 27.20 199 SER E N 1
ATOM 9108 C CA . SER E 1 201 ? -121.708 55.714 242.916 1.00 27.65 199 SER E CA 1
ATOM 9109 C C . SER E 1 201 ? -122.337 55.300 244.251 1.00 28.52 199 SER E C 1
ATOM 9110 O O . SER E 1 201 ? -121.790 55.609 245.310 1.00 28.13 199 SER E O 1
ATOM 9113 N N . SER E 1 202 ? -123.488 54.626 244.205 1.00 29.51 200 SER E N 1
ATOM 9114 C CA . SER E 1 202 ? -124.108 54.069 245.418 1.00 30.44 200 SER E CA 1
ATOM 9115 C C . SER E 1 202 ? -123.347 52.860 245.978 1.00 30.85 200 SER E C 1
ATOM 9116 O O . SER E 1 202 ? -123.450 52.572 247.172 1.00 33.10 200 SER E O 1
ATOM 9119 N N . THR E 1 203 ? -122.608 52.159 245.114 1.00 30.54 201 THR E N 1
ATOM 9120 C CA . THR E 1 203 ? -121.884 50.931 245.469 1.00 31.60 201 THR E CA 1
ATOM 9121 C C . THR E 1 203 ? -120.350 51.028 245.382 1.00 31.59 201 THR E C 1
ATOM 9122 O O . THR E 1 203 ? -119.656 50.090 245.777 1.00 33.27 201 THR E O 1
ATOM 9126 N N . TYR E 1 204 ? -119.827 52.145 244.870 1.00 30.92 202 TYR E N 1
ATOM 9127 C CA . TYR E 1 204 ? -118.390 52.311 244.634 1.00 30.29 202 TYR E CA 1
ATOM 9128 C C . TYR E 1 204 ? -117.949 53.726 244.999 1.00 30.21 202 TYR E C 1
ATOM 9129 O O . TYR E 1 204 ? -118.683 54.694 244.780 1.00 28.49 202 TYR E O 1
ATOM 9138 N N . LYS E 1 205 ? -116.741 53.826 245.547 1.00 31.34 203 LYS E N 1
ATOM 9139 C CA . LYS E 1 205 ? -116.130 55.100 245.911 1.00 34.90 203 LYS E CA 1
ATOM 9140 C C . LYS E 1 205 ? -114.614 54.961 245.794 1.00 34.43 203 LYS E C 1
ATOM 9141 O O . LYS E 1 205 ? -114.049 53.977 246.269 1.00 34.11 203 LYS E O 1
ATOM 9147 N N . ASN E 1 206 ? -113.968 55.936 245.159 1.00 33.46 204 ASN E N 1
ATOM 9148 C CA . ASN E 1 206 ? -112.505 55.988 245.106 1.00 34.12 204 ASN E CA 1
ATOM 9149 C C . ASN E 1 206 ? -112.027 57.390 244.733 1.00 33.69 204 ASN E C 1
ATOM 9150 O O . ASN E 1 206 ? -112.788 58.194 244.183 1.00 32.72 204 ASN E O 1
ATOM 9155 N N . SER E 1 207 ? -110.769 57.677 245.056 1.00 33.50 205 SER E N 1
ATOM 9156 C CA . SER E 1 207 ? -110.121 58.929 244.678 1.00 33.71 205 SER E CA 1
ATOM 9157 C C . SER E 1 207 ? -108.744 58.638 244.095 1.00 32.75 205 SER E C 1
ATOM 9158 O O . SER E 1 207 ? -108.093 57.665 244.484 1.00 31.81 205 SER E O 1
ATOM 9161 N N . PHE E 1 208 ? -108.318 59.486 243.161 1.00 31.65 206 PHE E N 1
ATOM 9162 C CA . PHE E 1 208 ? -107.071 59.299 242.417 1.00 32.20 206 PHE E CA 1
ATOM 9163 C C . PHE E 1 208 ? -106.316 60.620 242.305 1.00 32.26 206 PHE E C 1
ATOM 9164 O O . PHE E 1 208 ? -106.928 61.690 242.258 1.00 29.55 206 PHE E O 1
ATOM 9172 N N . VAL E 1 209 ? -104.987 60.533 242.265 1.00 32.71 207 VAL E N 1
ATOM 9173 C CA . VAL E 1 209 ? -104.122 61.698 242.056 1.00 33.59 207 VAL E CA 1
ATOM 9174 C C . VAL E 1 209 ? -103.034 61.334 241.033 1.00 32.23 207 VAL E C 1
ATOM 9175 O O . VAL E 1 209 ? -102.350 60.321 241.200 1.00 31.64 207 VAL E O 1
ATOM 9179 N N . PRO E 1 210 ? -102.898 62.132 239.950 1.00 30.99 208 PRO E N 1
ATOM 9180 C CA . PRO E 1 210 ? -101.780 61.944 239.022 1.00 30.50 208 PRO E CA 1
ATOM 9181 C C . PRO E 1 210 ? -100.420 62.109 239.703 1.00 30.94 208 PRO E C 1
ATOM 9182 O O . PRO E 1 210 ? -100.231 63.055 240.467 1.00 31.68 208 PRO E O 1
ATOM 9186 N N . VAL E 1 211 ? -99.499 61.191 239.418 1.00 30.87 209 VAL E N 1
ATOM 9187 C CA . VAL E 1 211 ? -98.131 61.233 239.953 1.00 31.46 209 VAL E CA 1
ATOM 9188 C C . VAL E 1 211 ? -97.167 61.573 238.818 1.00 31.49 209 VAL E C 1
ATOM 9189 O O . VAL E 1 211 ? -97.401 61.189 237.666 1.00 29.56 209 VAL E O 1
ATOM 9193 N N . VAL E 1 212 ? -96.089 62.280 239.155 1.00 31.32 210 VAL E N 1
ATOM 9194 C CA . VAL E 1 212 ? -95.125 62.778 238.163 1.00 32.12 210 VAL E CA 1
ATOM 9195 C C . VAL E 1 212 ? -93.688 62.301 238.415 1.00 32.68 210 VAL E C 1
ATOM 9196 O O . VAL E 1 212 ? -92.742 62.857 237.848 1.00 34.95 210 VAL E O 1
ATOM 9200 N N . GLY E 1 213 ? -93.528 61.264 239.238 1.00 32.00 211 GLY E N 1
ATOM 9201 C CA . GLY E 1 213 ? -92.206 60.742 239.589 1.00 31.47 211 GLY E CA 1
ATOM 9202 C C . GLY E 1 213 ? -91.469 60.195 238.382 1.00 30.67 211 GLY E C 1
ATOM 9203 O O . GLY E 1 213 ? -92.089 59.620 237.480 1.00 30.21 211 GLY E O 1
ATOM 9204 N N . ALA E 1 214 ? -90.150 60.383 238.365 1.00 29.56 212 ALA E N 1
ATOM 9205 C CA . ALA E 1 214 ? -89.313 59.972 237.238 1.00 28.59 212 ALA E CA 1
ATOM 9206 C C . ALA E 1 214 ? -89.443 58.474 236.967 1.00 27.13 212 ALA E C 1
ATOM 9207 O O . ALA E 1 214 ? -89.430 57.663 237.897 1.00 28.08 212 ALA E O 1
ATOM 9209 N N . ARG E 1 215 ? -89.602 58.122 235.694 1.00 25.95 213 ARG E N 1
ATOM 9210 C CA . ARG E 1 215 ? -89.677 56.725 235.271 1.00 26.56 213 ARG E CA 1
ATOM 9211 C C . ARG E 1 215 ? -89.182 56.598 233.828 1.00 26.38 213 ARG E C 1
ATOM 9212 O O . ARG E 1 215 ? -89.226 57.579 233.077 1.00 26.14 213 ARG E O 1
ATOM 9220 N N . PRO E 1 216 ? -88.692 55.404 233.438 1.00 27.38 214 PRO E N 1
ATOM 9221 C CA . PRO E 1 216 ? -88.117 55.259 232.098 1.00 28.59 214 PRO E CA 1
ATOM 9222 C C . PRO E 1 216 ? -89.149 55.293 230.975 1.00 28.90 214 PRO E C 1
ATOM 9223 O O . PRO E 1 216 ? -90.349 55.103 231.207 1.00 28.08 214 PRO E O 1
ATOM 9227 N N . GLN E 1 217 ? -88.655 55.531 229.766 1.00 29.49 215 GLN E N 1
ATOM 9228 C CA . GLN E 1 217 ? -89.500 55.643 228.589 1.00 29.62 215 GLN E CA 1
ATOM 9229 C C . GLN E 1 217 ? -89.894 54.267 228.062 1.00 29.08 215 GLN E C 1
ATOM 9230 O O . GLN E 1 217 ? -89.069 53.350 228.022 1.00 29.59 215 GLN E O 1
ATOM 9236 N N . VAL E 1 218 ? -91.167 54.137 227.687 1.00 28.53 216 VAL E N 1
ATOM 9237 C CA . VAL E 1 218 ? -91.688 52.980 226.963 1.00 28.86 216 VAL E CA 1
ATOM 9238 C C . VAL E 1 218 ? -92.053 53.491 225.573 1.00 29.21 216 VAL E C 1
ATOM 9239 O O . VAL E 1 218 ? -92.978 54.300 225.431 1.00 27.98 216 VAL E O 1
ATOM 9243 N N . ASN E 1 219 ? -91.309 53.036 224.562 1.00 30.63 217 ASN E N 1
ATOM 9244 C CA . ASN E 1 219 ? -91.416 53.549 223.186 1.00 31.92 217 ASN E CA 1
ATOM 9245 C C . ASN E 1 219 ? -91.338 55.089 223.133 1.00 29.77 217 ASN E C 1
ATOM 9246 O O . ASN E 1 219 ? -92.107 55.745 222.420 1.00 30.22 217 ASN E O 1
ATOM 9251 N N . GLY E 1 220 ? -90.408 55.649 223.910 1.00 27.81 218 GLY E N 1
ATOM 9252 C CA . GLY E 1 220 ? -90.173 57.093 223.958 1.00 27.95 218 GLY E CA 1
ATOM 9253 C C . GLY E 1 220 ? -91.054 57.926 224.880 1.00 27.21 218 GLY E C 1
ATOM 9254 O O . GLY E 1 220 ? -90.943 59.150 224.872 1.00 28.83 218 GLY E O 1
ATOM 9255 N N . LEU E 1 221 ? -91.909 57.284 225.683 1.00 26.02 219 LEU E N 1
ATOM 9256 C CA . LEU E 1 221 ? -92.846 57.992 226.568 1.00 25.41 219 LEU E CA 1
ATOM 9257 C C . LEU E 1 221 ? -92.722 57.534 228.022 1.00 24.48 219 LEU E C 1
ATOM 9258 O O . LEU E 1 221 ? -92.897 56.351 228.322 1.00 24.28 219 LEU E O 1
ATOM 9263 N N . SER E 1 222 ? -92.420 58.478 228.914 1.00 24.28 220 SER E N 1
ATOM 9264 C CA . SER E 1 222 ? -92.380 58.221 230.359 1.00 24.63 220 SER E CA 1
ATOM 9265 C C . SER E 1 222 ? -93.751 58.363 231.026 1.00 24.63 220 SER E C 1
ATOM 9266 O O . SER E 1 222 ? -93.911 57.977 232.181 1.00 26.35 220 SER E O 1
ATOM 9269 N N . GLY E 1 223 ? -94.730 58.920 230.312 1.00 24.42 221 GLY E N 1
ATOM 9270 C CA . GLY E 1 223 ? -96.100 59.012 230.813 1.00 23.72 221 GLY E CA 1
ATOM 9271 C C . GLY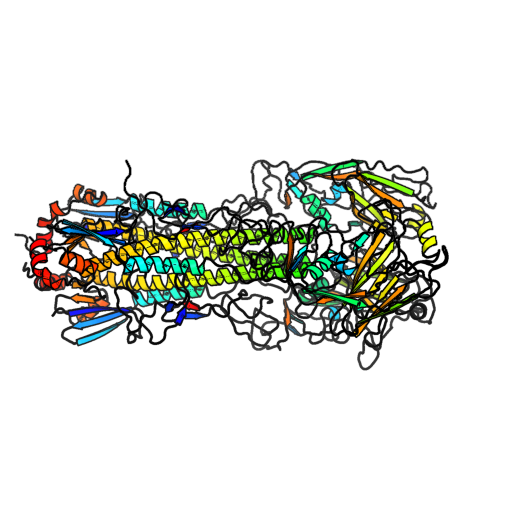 E 1 223 ? -96.771 57.654 230.917 1.00 23.19 221 GLY E C 1
ATOM 9272 O O . GLY E 1 223 ? -96.351 56.690 230.273 1.00 22.34 221 GLY E O 1
ATOM 9273 N N . ARG E 1 224 ? -97.802 57.580 231.755 1.00 23.52 222 ARG E N 1
ATOM 9274 C CA . ARG E 1 224 ? -98.606 56.368 231.916 1.00 23.71 222 ARG E CA 1
ATOM 9275 C C . ARG E 1 224 ? -100.083 56.734 231.967 1.00 24.03 222 ARG E C 1
ATOM 9276 O O . ARG E 1 224 ? -100.446 57.774 232.512 1.00 23.61 222 ARG E O 1
ATOM 9284 N N . ILE E 1 225 ? -100.925 55.885 231.382 1.00 24.66 223 ILE E N 1
ATOM 9285 C CA . ILE E 1 225 ? -102.373 55.956 231.584 1.00 25.08 223 ILE E CA 1
ATOM 9286 C C . ILE E 1 225 ? -102.806 54.617 232.163 1.00 25.00 223 ILE E C 1
ATOM 9287 O O . ILE E 1 225 ? -102.744 53.596 231.476 1.00 25.62 223 ILE E O 1
ATOM 9292 N N . ASP E 1 226 ? -103.236 54.630 233.423 1.00 24.47 224 ASP E N 1
ATOM 9293 C CA . ASP E 1 226 ? -103.724 53.429 234.092 1.00 25.58 224 ASP E CA 1
ATOM 9294 C C . ASP E 1 226 ? -105.237 53.426 234.152 1.00 25.25 224 ASP E C 1
ATOM 9295 O O . ASP E 1 226 ? -105.851 54.464 234.400 1.00 24.51 224 ASP E O 1
ATOM 9300 N N . PHE E 1 227 ? -105.820 52.245 233.957 1.00 24.83 225 PHE E N 1
ATOM 9301 C CA . PHE E 1 227 ? -107.265 52.087 233.868 1.00 24.55 225 PHE E CA 1
ATOM 9302 C C . PHE E 1 227 ? -107.864 51.479 235.128 1.00 24.22 225 PHE E C 1
ATOM 9303 O O . PHE E 1 227 ? -107.242 50.655 235.804 1.00 23.37 225 PHE E O 1
ATOM 9311 N N . HIS E 1 228 ? -109.081 51.921 235.428 1.00 23.91 226 HIS E N 1
ATOM 9312 C CA . HIS E 1 228 ? -109.846 51.475 236.584 1.00 23.76 226 HIS E CA 1
ATOM 9313 C C . HIS E 1 228 ? -111.256 51.173 236.104 1.00 23.53 226 HIS E C 1
ATOM 9314 O O . HIS E 1 228 ? -111.691 51.710 235.081 1.00 22.72 226 HIS E O 1
ATOM 9321 N N . TRP E 1 229 ? -111.964 50.316 236.830 1.00 23.83 227 TRP E N 1
ATOM 9322 C CA . TRP E 1 229 ? -113.299 49.903 236.413 1.00 24.17 227 TRP E CA 1
ATOM 9323 C C . TRP E 1 229 ? -114.206 49.534 237.575 1.00 24.37 227 TRP E C 1
ATOM 9324 O O . TRP E 1 229 ? -113.744 49.171 238.660 1.00 25.57 227 TRP E O 1
ATOM 9335 N N . THR E 1 230 ? -115.507 49.656 237.331 1.00 24.43 228 THR E N 1
ATOM 9336 C CA . THR E 1 230 ? -116.522 49.180 238.260 1.00 25.11 228 THR E CA 1
ATOM 9337 C C . THR E 1 230 ? -117.807 48.860 237.507 1.00 25.44 228 THR E C 1
ATOM 9338 O O . THR E 1 230 ? -117.939 49.169 236.318 1.00 23.33 228 THR E O 1
ATOM 9342 N N . LEU E 1 231 ? -118.735 48.223 238.211 1.00 26.34 229 LEU E N 1
ATOM 9343 C CA . LEU E 1 231 ? -120.053 47.913 237.678 1.00 26.72 229 LEU E CA 1
ATOM 9344 C C . LEU E 1 231 ? -121.052 48.932 238.213 1.00 27.05 229 LEU E C 1
ATOM 9345 O O . LEU E 1 231 ? -121.117 49.168 239.420 1.00 27.63 229 LEU E O 1
ATOM 9350 N N . VAL E 1 232 ? -121.805 49.553 237.307 1.00 26.46 230 VAL E N 1
ATOM 9351 C CA . VAL E 1 232 ? -122.851 50.502 237.670 1.00 26.71 230 VAL E CA 1
ATOM 9352 C C . VAL E 1 232 ? -124.168 49.737 237.632 1.00 26.37 230 VAL E C 1
ATOM 9353 O O . VAL E 1 232 ? -124.570 49.252 236.574 1.00 24.58 230 VAL E O 1
ATOM 9357 N N . GLN E 1 233 ? -124.832 49.630 238.782 1.00 26.89 231 GLN E N 1
ATOM 9358 C CA . GLN E 1 233 ? -126.071 48.854 238.890 1.00 28.23 231 GLN E CA 1
ATOM 9359 C C . GLN E 1 233 ? -127.238 49.548 238.176 1.00 27.13 231 GLN E C 1
ATOM 9360 O O . GLN E 1 233 ? -127.201 50.766 237.986 1.00 24.86 231 GLN E O 1
ATOM 9366 N N . PRO E 1 234 ? -128.272 48.775 237.769 1.00 27.29 232 PRO E N 1
ATOM 9367 C CA . PRO E 1 234 ? -129.448 49.365 237.110 1.00 27.05 232 PRO E CA 1
ATOM 9368 C C . PRO E 1 234 ? -130.080 50.488 237.928 1.00 25.87 232 PRO E C 1
ATOM 9369 O O . PRO E 1 234 ? -130.312 50.318 239.125 1.00 26.93 232 PRO E O 1
ATOM 9373 N N . GLY E 1 235 ? -130.313 51.634 237.291 1.00 25.26 233 GLY E N 1
ATOM 9374 C CA . GLY E 1 235 ? -130.922 52.786 237.952 1.00 26.07 233 GLY E CA 1
ATOM 9375 C C . GLY E 1 235 ? -129.988 53.677 238.759 1.00 26.05 233 GLY E C 1
ATOM 9376 O O . GLY E 1 235 ? -130.391 54.764 239.168 1.00 26.91 233 GLY E O 1
ATOM 9377 N N . ASP E 1 236 ? -128.751 53.235 238.993 1.00 25.86 234 ASP E N 1
ATOM 9378 C CA . ASP E 1 236 ? -127.794 54.008 239.778 1.00 25.53 234 ASP E CA 1
ATOM 9379 C C . ASP E 1 236 ? -127.071 54.988 238.865 1.00 25.85 234 ASP E C 1
ATOM 9380 O O . ASP E 1 236 ? -127.119 54.857 237.637 1.00 25.97 234 ASP E O 1
ATOM 9385 N N . LYS E 1 237 ? -126.428 55.984 239.466 1.00 26.60 235 LYS E N 1
ATOM 9386 C CA . LYS E 1 237 ? -125.543 56.884 238.737 1.00 27.24 235 LYS E CA 1
ATOM 9387 C C . LYS E 1 237 ? -124.143 56.883 239.347 1.00 26.70 235 LYS E C 1
ATOM 9388 O O . LYS E 1 237 ? -123.968 56.563 240.523 1.00 26.33 235 LYS E O 1
ATOM 9394 N N . ILE E 1 238 ? -123.160 57.233 238.522 1.00 25.01 236 ILE E N 1
ATOM 9395 C CA . ILE E 1 238 ? -121.758 57.319 238.935 1.00 24.13 236 ILE E CA 1
ATOM 9396 C C . ILE E 1 238 ? -121.241 58.705 238.541 1.00 24.14 236 ILE E C 1
ATOM 9397 O O . ILE E 1 238 ? -121.367 59.118 237.384 1.00 24.50 236 ILE E O 1
ATOM 9402 N N . ILE E 1 239 ? -120.687 59.418 239.521 1.00 24.07 237 ILE E N 1
ATOM 9403 C CA . ILE E 1 239 ? -120.314 60.823 239.379 1.00 24.73 237 ILE E CA 1
ATOM 9404 C C . ILE E 1 239 ? -118.792 60.942 239.381 1.00 25.04 237 ILE E C 1
ATOM 9405 O O . ILE E 1 239 ? -118.130 60.447 240.293 1.00 24.56 237 ILE E O 1
ATOM 9410 N N . PHE E 1 240 ? -118.259 61.604 238.356 1.00 25.57 238 PHE E N 1
ATOM 9411 C CA . PHE E 1 240 ? -116.835 61.908 238.247 1.00 25.61 238 PHE E CA 1
ATOM 9412 C C . PHE E 1 240 ? -116.633 63.384 238.551 1.00 26.66 238 PHE E C 1
ATOM 9413 O O . PHE E 1 240 ? -117.162 64.234 237.836 1.00 26.75 238 PHE E O 1
ATOM 9421 N N . SER E 1 241 ? -115.889 63.678 239.617 1.00 27.33 239 SER E N 1
ATOM 9422 C CA . SER E 1 241 ? -115.516 65.044 239.988 1.00 28.77 239 SER E CA 1
ATOM 9423 C C . SER E 1 241 ? -114.009 65.176 239.800 1.00 28.30 239 SER E C 1
ATOM 9424 O O . SER E 1 241 ? -113.249 64.439 240.427 1.00 28.18 239 SER E O 1
ATOM 9427 N N . HIS E 1 242 ? -113.579 66.106 238.946 1.00 28.13 240 HIS E N 1
ATOM 9428 C CA . HIS E 1 242 ? -112.177 66.159 238.509 1.00 28.14 240 HIS E CA 1
ATOM 9429 C C . HIS E 1 242 ? -111.711 67.552 238.073 1.00 28.92 240 HIS E C 1
ATOM 9430 O O . HIS E 1 242 ? -112.518 68.382 237.650 1.00 28.61 240 HIS E O 1
ATOM 9437 N N . ASN E 1 243 ? -110.403 67.789 238.187 1.00 29.65 241 ASN E N 1
ATOM 9438 C CA . ASN E 1 243 ? -109.784 69.053 237.768 1.00 29.97 241 ASN E CA 1
ATOM 9439 C C . ASN E 1 243 ? -108.447 68.846 237.034 1.00 29.50 241 ASN E C 1
ATOM 9440 O O . ASN E 1 243 ? -107.541 69.677 237.140 1.00 31.09 241 ASN E O 1
ATOM 9445 N N . GLY E 1 244 ? -108.346 67.751 236.277 1.00 28.45 242 GLY E N 1
ATOM 9446 C CA . GLY E 1 244 ? -107.157 67.434 235.480 1.00 27.76 242 GLY E CA 1
ATOM 9447 C C . GLY E 1 244 ? -106.622 66.051 235.800 1.00 26.55 242 GLY E C 1
ATOM 9448 O O . GLY E 1 244 ? -106.428 65.718 236.970 1.00 28.16 242 GLY E O 1
ATOM 9449 N N . GLY E 1 245 ? -106.396 65.246 234.759 1.00 25.05 243 GLY E N 1
ATOM 9450 C CA . GLY E 1 245 ? -105.833 63.899 234.902 1.00 24.18 243 GLY E CA 1
ATOM 9451 C C . GLY E 1 245 ? -106.790 62.771 234.555 1.00 24.05 243 GLY E C 1
ATOM 9452 O O . GLY E 1 245 ? -106.346 61.652 234.292 1.00 23.76 243 GLY E O 1
ATOM 9453 N N . LEU E 1 246 ? -108.096 63.048 234.557 1.00 23.81 244 LEU E N 1
ATOM 9454 C CA . LEU E 1 246 ? -109.090 62.034 234.199 1.00 23.49 244 LEU E CA 1
ATOM 9455 C C . LEU E 1 246 ? -109.089 61.770 232.696 1.00 23.56 244 LEU E C 1
ATOM 9456 O O . LEU E 1 246 ? -109.106 62.699 231.886 1.00 25.08 244 LEU E O 1
ATOM 9461 N N . ILE E 1 247 ? -109.066 60.487 232.350 1.00 23.03 245 ILE E N 1
ATOM 9462 C CA . ILE E 1 247 ? -109.327 60.008 231.003 1.00 24.03 245 ILE E CA 1
ATOM 9463 C C . ILE E 1 247 ? -110.752 59.448 231.083 1.00 24.05 245 ILE E C 1
ATOM 9464 O O . ILE E 1 247 ? -110.971 58.364 231.624 1.00 23.34 245 ILE E O 1
ATOM 9469 N N . ALA E 1 248 ? -111.715 60.211 230.564 1.00 25.00 246 ALA E N 1
ATOM 9470 C CA . ALA E 1 248 ? -113.142 59.982 230.831 1.00 24.70 246 ALA E CA 1
ATOM 9471 C C . ALA E 1 248 ? -113.823 59.124 229.756 1.00 24.84 246 ALA E C 1
ATOM 9472 O O . ALA E 1 248 ? -113.525 59.275 228.572 1.00 25.85 246 ALA E O 1
ATOM 9474 N N . PRO E 1 249 ? -114.758 58.239 230.163 1.00 24.41 247 PRO E N 1
ATOM 9475 C CA . PRO E 1 249 ? -115.457 57.391 229.189 1.00 24.30 247 PRO E CA 1
ATOM 9476 C C . PRO E 1 249 ? -116.500 58.130 228.347 1.00 24.60 247 PRO E C 1
ATOM 9477 O O . PRO E 1 249 ? -117.300 58.899 228.884 1.00 25.11 247 PRO E O 1
ATOM 9481 N N . SER E 1 250 ? -116.459 57.895 227.037 1.00 25.01 248 SER E N 1
ATOM 9482 C CA . SER E 1 250 ? -117.505 58.331 226.109 1.00 25.97 248 SER E CA 1
ATOM 9483 C C . SER E 1 250 ? -118.585 57.255 225.936 1.00 25.26 248 SER E C 1
ATOM 9484 O O . SER E 1 250 ? -119.717 57.569 225.561 1.00 24.63 248 SER E O 1
ATOM 9487 N N . ARG E 1 251 ? -118.230 55.990 226.181 1.00 25.03 249 ARG E N 1
ATOM 9488 C CA . ARG E 1 251 ? -119.207 54.903 226.244 1.00 25.24 249 ARG E CA 1
ATOM 9489 C C . ARG E 1 251 ? -118.904 53.955 227.399 1.00 24.67 249 ARG E C 1
ATOM 9490 O O . ARG E 1 251 ? -117.755 53.848 227.842 1.00 26.09 249 ARG E O 1
ATOM 9498 N N . VAL E 1 252 ? -119.948 53.276 227.874 1.00 24.17 250 VAL E N 1
ATOM 9499 C CA . VAL E 1 252 ? -119.818 52.161 228.820 1.00 24.05 250 VAL E CA 1
ATOM 9500 C C . VAL E 1 252 ? -120.170 50.865 228.103 1.00 24.07 250 VAL E C 1
ATOM 9501 O O . VAL E 1 252 ? -120.731 50.889 227.005 1.00 22.90 250 VAL E O 1
ATOM 9505 N N . SER E 1 253 ? -119.843 49.744 228.742 1.00 24.66 251 SER E N 1
ATOM 9506 C CA . SER E 1 253 ? -120.058 48.417 228.175 1.00 24.97 251 SER E CA 1
ATOM 9507 C C . SER E 1 253 ? -121.134 47.651 228.931 1.00 25.90 251 SER E C 1
ATOM 9508 O O . SER E 1 253 ? -121.329 47.858 230.129 1.00 26.24 251 SER E O 1
ATOM 9511 N N . LYS E 1 254 ? -121.835 46.777 228.213 1.00 26.86 252 LYS E N 1
ATOM 9512 C CA . LYS E 1 254 ? -122.707 45.780 228.823 1.00 28.51 252 LYS E CA 1
ATOM 9513 C C . LYS E 1 254 ? -122.291 44.416 228.294 1.00 28.20 252 LYS E C 1
ATOM 9514 O O . LYS E 1 254 ? -122.323 44.190 227.085 1.00 27.04 252 LYS E O 1
ATOM 9520 N N . LEU E 1 255 ? -121.885 43.523 229.195 1.00 28.88 253 LEU E N 1
ATOM 9521 C CA . LEU E 1 255 ? -121.588 42.139 228.834 1.00 30.10 253 LEU E CA 1
ATOM 9522 C C . LEU E 1 255 ? -122.904 41.366 228.756 1.00 30.86 253 LEU E C 1
ATOM 9523 O O . LEU E 1 255 ? -123.721 41.438 229.676 1.00 33.15 253 LEU E O 1
ATOM 9528 N N . ILE E 1 256 ? -123.101 40.643 227.654 1.00 31.37 254 ILE E N 1
ATOM 9529 C CA . ILE E 1 256 ? -124.376 39.987 227.339 1.00 32.99 254 ILE E CA 1
ATOM 9530 C C . ILE E 1 256 ? -124.214 38.477 227.444 1.00 33.61 254 ILE E C 1
ATOM 9531 O O . ILE E 1 256 ? -123.377 37.903 226.756 1.00 32.15 254 ILE E O 1
ATOM 9536 N N . GLY E 1 257 ? -125.016 37.842 228.298 1.00 34.24 255 GLY E N 1
ATOM 9537 C CA . GLY E 1 257 ? -125.080 36.380 228.377 1.00 34.69 255 GLY E CA 1
ATOM 9538 C C . GLY E 1 257 ? -123.776 35.710 228.775 1.00 35.89 255 GLY E C 1
ATOM 9539 O O . GLY E 1 257 ? -122.947 36.309 229.465 1.00 35.94 255 GLY E O 1
ATOM 9540 N N . ARG E 1 258 ? -123.600 34.466 228.326 1.00 36.91 256 ARG E N 1
ATOM 9541 C CA . ARG E 1 258 ? -122.410 33.670 228.635 1.00 38.22 256 ARG E CA 1
ATOM 9542 C C . ARG E 1 258 ? -121.820 33.030 227.379 1.00 34.43 256 ARG E C 1
ATOM 9543 O O . ARG E 1 258 ? -122.522 32.803 226.391 1.00 33.92 256 ARG E O 1
ATOM 9551 N N . GLY E 1 259 ? -120.521 32.744 227.439 1.00 32.28 257 GLY E N 1
ATOM 9552 C CA . GLY E 1 259 ? -119.789 32.117 226.336 1.00 32.54 257 GLY E CA 1
ATOM 9553 C C . GLY E 1 259 ? -118.525 31.424 226.817 1.00 32.30 257 GLY E C 1
ATOM 9554 O O . GLY E 1 259 ? -118.090 31.633 227.952 1.00 32.32 257 GLY E O 1
ATOM 9555 N N . LEU E 1 260 ? -117.938 30.604 225.947 1.00 32.04 258 LEU E N 1
ATOM 9556 C CA . LEU E 1 260 ? -116.717 29.856 226.266 1.00 32.47 258 LEU E CA 1
ATOM 9557 C C . LEU E 1 260 ? -115.472 30.615 225.803 1.00 31.57 258 LEU E C 1
ATOM 9558 O O . LEU E 1 260 ? -115.282 30.824 224.605 1.00 31.25 258 LEU E O 1
ATOM 9563 N N . GLY E 1 261 ? -114.629 31.011 226.756 1.00 30.64 259 GLY E N 1
ATOM 9564 C CA . GLY E 1 261 ? -113.351 31.656 226.456 1.00 30.89 259 GLY E CA 1
ATOM 9565 C C . GLY E 1 261 ? -112.259 30.631 226.187 1.00 31.04 259 GLY E C 1
ATOM 9566 O O . GLY E 1 261 ? -112.035 29.740 227.011 1.00 30.90 259 GLY E O 1
ATOM 9567 N N . ILE E 1 262 ? -111.585 30.760 225.041 1.00 31.00 260 ILE E N 1
ATOM 9568 C CA . ILE E 1 262 ? -110.489 29.861 224.646 1.00 32.43 260 ILE E CA 1
ATOM 9569 C C . ILE E 1 262 ? -109.210 30.672 224.430 1.00 32.75 260 ILE E C 1
ATOM 9570 O O . ILE E 1 262 ? -109.231 31.701 223.755 1.00 33.31 260 ILE E O 1
ATOM 9575 N N . GLN E 1 263 ? -108.107 30.196 225.007 1.00 33.13 261 GLN E N 1
ATOM 9576 C CA . GLN E 1 263 ? -106.776 30.767 224.794 1.00 34.38 261 GLN E CA 1
ATOM 9577 C C . GLN E 1 263 ? -105.942 29.758 224.008 1.00 34.36 261 GLN E C 1
ATOM 9578 O O . GLN E 1 263 ? -105.590 28.701 224.535 1.00 33.38 261 GLN E O 1
ATOM 9584 N N . SER E 1 264 ? -105.639 30.083 222.750 1.00 35.13 262 SER E N 1
ATOM 9585 C CA . SER E 1 264 ? -104.952 29.150 221.850 1.00 37.34 262 SER E CA 1
ATOM 9586 C C . SER E 1 264 ? -104.341 29.858 220.643 1.00 38.95 262 SER E C 1
ATOM 9587 O O . SER E 1 264 ? -104.854 30.885 220.193 1.00 39.34 262 SER E O 1
ATOM 9590 N N . GLU E 1 265 ? -103.253 29.289 220.122 1.00 41.33 263 GLU E N 1
ATOM 9591 C CA . GLU E 1 265 ? -102.606 29.769 218.894 1.00 43.81 263 GLU E CA 1
ATOM 9592 C C . GLU E 1 265 ? -103.035 28.990 217.637 1.00 42.56 263 GLU E C 1
ATOM 9593 O O . GLU E 1 265 ? -102.606 29.328 216.531 1.00 43.51 263 GLU E O 1
ATOM 9599 N N . ALA E 1 266 ? -103.882 27.970 217.800 1.00 41.02 264 ALA E N 1
ATOM 9600 C CA . ALA E 1 266 ? -104.284 27.100 216.687 1.00 40.39 264 ALA E CA 1
ATOM 9601 C C . ALA E 1 266 ? -105.296 27.785 215.756 1.00 40.55 264 ALA E C 1
ATOM 9602 O O . ALA E 1 266 ? -106.149 28.542 216.227 1.00 38.83 264 ALA E O 1
ATOM 9604 N N . PRO E 1 267 ? -105.216 27.512 214.435 1.00 41.79 265 PRO E N 1
ATOM 9605 C CA . PRO E 1 267 ? -106.115 28.157 213.469 1.00 42.52 265 PRO E CA 1
ATOM 9606 C C . PRO E 1 267 ? -107.555 27.631 213.520 1.00 42.33 265 PRO E C 1
ATOM 9607 O O . PRO E 1 267 ? -107.780 26.482 213.910 1.00 41.53 265 PRO E O 1
ATOM 9611 N N . ILE E 1 268 ? -108.508 28.478 213.128 1.00 43.31 266 ILE E N 1
ATOM 9612 C CA . ILE E 1 268 ? -109.938 28.120 213.108 1.00 44.89 266 ILE E CA 1
ATOM 9613 C C . ILE E 1 268 ? -110.214 27.116 211.983 1.00 46.45 266 ILE E C 1
ATOM 9614 O O . ILE E 1 268 ? -109.604 27.186 210.912 1.00 46.25 266 ILE E O 1
ATOM 9619 N N . ASP E 1 269 ? -111.131 26.187 212.252 1.00 47.66 267 ASP E N 1
ATOM 9620 C CA . ASP E 1 269 ? -111.630 25.238 211.259 1.00 48.91 267 ASP E CA 1
ATOM 9621 C C . ASP E 1 269 ? -113.150 25.107 211.429 1.00 49.24 267 ASP E C 1
ATOM 9622 O O . ASP E 1 269 ? -113.623 24.540 212.417 1.00 47.72 267 ASP E O 1
ATOM 9627 N N . ASN E 1 270 ? -113.900 25.642 210.465 1.00 50.42 268 ASN E N 1
ATOM 9628 C CA . ASN E 1 270 ? -115.373 25.651 210.516 1.00 52.23 268 ASN E CA 1
ATOM 9629 C C . ASN E 1 270 ? -116.050 24.364 210.014 1.00 51.64 268 ASN E C 1
ATOM 9630 O O . ASN E 1 270 ? -117.268 24.230 210.143 1.00 52.48 268 ASN E O 1
ATOM 9635 N N . SER E 1 271 ? -115.278 23.429 209.456 1.00 53.18 269 SER E N 1
ATOM 9636 C CA . SER E 1 271 ? -115.829 22.176 208.917 1.00 54.71 269 SER E CA 1
ATOM 9637 C C . SER E 1 271 ? -116.002 21.046 209.947 1.00 55.35 269 SER E C 1
ATOM 9638 O O . SER E 1 271 ? -116.586 20.012 209.617 1.00 55.46 269 SER E O 1
ATOM 9641 N N . CYS E 1 272 ? -115.506 21.236 211.174 1.00 55.51 270 CYS E N 1
ATOM 9642 C CA . CYS E 1 272 ? -115.574 20.210 212.227 1.00 55.16 270 CYS E CA 1
ATOM 9643 C C . CYS E 1 272 ? -116.010 20.801 213.568 1.00 52.89 270 CYS E C 1
ATOM 9644 O O . CYS E 1 272 ? -115.761 21.978 213.846 1.00 52.59 270 CYS E O 1
ATOM 9647 N N . GLU E 1 273 ? -116.657 19.970 214.388 1.00 50.79 271 GLU E N 1
ATOM 9648 C CA . GLU E 1 273 ? -117.207 20.377 215.687 1.00 48.53 271 GLU E CA 1
ATOM 9649 C C . GLU E 1 273 ? -116.395 19.805 216.848 1.00 45.82 271 GLU E C 1
ATOM 9650 O O . GLU E 1 273 ? -115.710 18.789 216.699 1.00 46.61 271 GLU E O 1
ATOM 9652 N N . SER E 1 274 ? -116.480 20.470 218.000 1.00 42.66 272 SER E N 1
ATOM 9653 C CA . SER E 1 274 ? -115.815 20.017 219.226 1.00 41.38 272 SER E CA 1
ATOM 9654 C C . SER E 1 274 ? -116.405 20.697 220.459 1.00 40.04 272 SER E C 1
ATOM 9655 O O . SER E 1 274 ? -116.880 21.834 220.383 1.00 41.54 272 SER E O 1
ATOM 9658 N N . LYS E 1 275 ? -116.367 19.985 221.584 1.00 38.90 273 LYS E N 1
ATOM 9659 C CA . LYS E 1 275 ? -116.786 20.516 222.884 1.00 39.11 273 LYS E CA 1
ATOM 9660 C C . LYS E 1 275 ? -115.628 20.710 223.874 1.00 34.81 273 LYS E C 1
ATOM 9661 O O . LYS E 1 275 ? -115.856 21.204 224.979 1.00 34.18 273 LYS E O 1
ATOM 9665 N N . CYS E 1 276 ? -114.404 20.343 223.479 1.00 32.54 274 CYS E N 1
ATOM 9666 C CA . CYS E 1 276 ? -113.227 20.415 224.353 1.00 32.81 274 CYS E CA 1
ATOM 9667 C C . CYS E 1 276 ? -112.063 21.073 223.618 1.00 31.75 274 CYS E C 1
ATOM 9668 O O . CYS E 1 276 ? -111.758 20.700 222.482 1.00 30.68 274 CYS E O 1
ATOM 9671 N N . PHE E 1 277 ? -111.413 22.033 224.282 1.00 30.49 275 PHE E N 1
ATOM 9672 C CA . PHE E 1 277 ? -110.298 22.788 223.700 1.00 30.26 275 PHE E CA 1
ATOM 9673 C C . PHE E 1 277 ? -109.151 22.960 224.693 1.00 30.94 275 PHE E C 1
ATOM 9674 O O . PHE E 1 277 ? -109.361 22.966 225.909 1.00 32.21 275 PHE E O 1
ATOM 9682 N N . TRP E 1 278 ? -107.943 23.099 224.152 1.00 30.76 276 TRP E N 1
ATOM 9683 C CA . TRP E 1 278 ? -106.740 23.398 224.933 1.00 32.24 276 TRP E CA 1
ATOM 9684 C C . TRP E 1 278 ? -105.816 24.297 224.098 1.00 33.48 276 TRP E C 1
ATOM 9685 O O . TRP E 1 278 ? -106.178 24.681 222.981 1.00 33.19 276 TRP E O 1
ATOM 9696 N N . ARG E 1 279 ? -104.645 24.638 224.640 1.00 35.96 277 ARG E N 1
ATOM 9697 C CA . ARG E 1 279 ? -103.686 25.539 223.971 1.00 38.88 277 ARG E CA 1
ATOM 9698 C C . ARG E 1 279 ? -103.336 25.084 222.547 1.00 38.58 277 ARG E C 1
ATOM 9699 O O . ARG E 1 279 ? -103.330 25.886 221.614 1.00 38.84 277 ARG E O 1
ATOM 9707 N N . GLY E 1 280 ? -103.048 23.794 222.403 1.00 38.13 278 GLY E N 1
ATOM 9708 C CA . GLY E 1 280 ? -102.661 23.192 221.128 1.00 37.31 278 GLY E CA 1
ATOM 9709 C C . GLY E 1 280 ? -103.761 22.830 220.139 1.00 36.59 278 GLY E C 1
ATOM 9710 O O . GLY E 1 280 ? -103.449 22.373 219.039 1.00 40.08 278 GLY E O 1
ATOM 9711 N N . GLY E 1 281 ? -105.032 23.001 220.514 1.00 34.91 279 GLY E N 1
ATOM 9712 C CA . GLY E 1 281 ? -106.151 22.800 219.584 1.00 34.73 279 GLY E CA 1
ATOM 9713 C C . GLY E 1 281 ? -107.405 22.203 220.204 1.00 34.48 279 GLY E C 1
ATOM 9714 O O . GLY E 1 281 ? -107.849 22.651 221.264 1.00 34.45 279 GLY E O 1
ATOM 9715 N N . SER E 1 282 ? -107.971 21.194 219.536 1.00 34.84 280 SER E N 1
ATOM 9716 C CA . SER E 1 282 ? -109.253 20.591 219.919 1.00 35.58 280 SER E CA 1
ATOM 9717 C C . SER E 1 282 ? -109.112 19.098 220.215 1.00 36.64 280 SER E C 1
ATOM 9718 O O . SER E 1 282 ? -108.298 18.409 219.596 1.00 35.95 280 SER E O 1
ATOM 9721 N N . ILE E 1 283 ? -109.921 18.614 221.159 1.00 36.58 281 ILE E N 1
ATOM 9722 C CA . ILE E 1 283 ? -109.961 17.197 221.530 1.00 36.83 281 ILE E CA 1
ATOM 9723 C C . ILE E 1 283 ? -111.361 16.666 221.220 1.00 38.13 281 ILE E C 1
ATOM 9724 O O . ILE E 1 283 ? -112.316 16.937 221.953 1.00 39.37 281 ILE E O 1
ATOM 9729 N N . ASN E 1 284 ? -111.469 15.928 220.117 1.00 39.59 282 ASN E N 1
ATOM 9730 C CA . ASN E 1 284 ? -112.709 15.274 219.709 1.00 41.96 282 ASN E CA 1
ATOM 9731 C C . ASN E 1 284 ? -112.542 13.772 219.903 1.00 42.93 282 ASN E C 1
ATOM 9732 O O . ASN E 1 284 ? -111.995 13.080 219.040 1.00 46.90 282 ASN E O 1
ATOM 9735 N N . THR E 1 285 ? -112.995 13.282 221.055 1.00 41.12 283 THR E N 1
ATOM 9736 C CA . THR E 1 285 ? -112.867 11.868 221.409 1.00 38.19 283 THR E CA 1
ATOM 9737 C C . THR E 1 285 ? -114.054 11.395 222.242 1.00 38.48 283 THR E C 1
ATOM 9738 O O . THR E 1 285 ? -114.649 12.170 222.995 1.00 38.71 283 THR E O 1
ATOM 9742 N N . ARG E 1 286 ? -114.377 10.112 222.095 1.00 38.98 284 ARG E N 1
ATOM 9743 C CA . ARG E 1 286 ? -115.389 9.445 222.913 1.00 40.11 284 ARG E CA 1
ATOM 9744 C C . ARG E 1 286 ? -114.776 8.859 224.192 1.00 36.35 284 ARG E C 1
ATOM 9745 O O . ARG E 1 286 ? -115.509 8.451 225.095 1.00 35.98 284 ARG E O 1
ATOM 9753 N N . LEU E 1 287 ? -113.442 8.818 224.268 1.00 33.97 285 LEU E N 1
ATOM 9754 C CA . LEU E 1 287 ? -112.743 8.166 225.377 1.00 32.44 285 LEU E CA 1
ATOM 9755 C C . LEU E 1 287 ? -112.861 8.967 226.679 1.00 31.96 285 LEU E C 1
ATOM 9756 O O . LEU E 1 287 ? -112.933 10.198 226.642 1.00 32.12 285 LEU E O 1
ATOM 9761 N N . PRO E 1 288 ? -112.886 8.267 227.833 1.00 30.52 286 PRO E N 1
ATOM 9762 C CA . PRO E 1 288 ? -113.086 8.922 229.128 1.00 29.90 286 PRO E CA 1
ATOM 9763 C C . PRO E 1 288 ? -111.893 9.736 229.642 1.00 29.03 286 PRO E C 1
ATOM 9764 O O . PRO E 1 288 ? -112.091 10.646 230.450 1.00 30.02 286 PRO E O 1
ATOM 9768 N N . PHE E 1 289 ? -110.679 9.414 229.188 1.00 28.47 287 PHE E N 1
ATOM 9769 C CA . PHE E 1 289 ? -109.461 10.071 229.674 1.00 28.70 287 PHE E CA 1
ATOM 9770 C C . PHE E 1 289 ? -108.624 10.632 228.527 1.00 28.84 287 PHE E C 1
ATOM 9771 O O . PHE E 1 289 ? -108.793 10.237 227.369 1.00 27.49 287 PHE E O 1
ATOM 9779 N N . GLN E 1 290 ? -107.731 11.560 228.867 1.00 28.39 288 GLN E N 1
ATOM 9780 C CA . GLN E 1 290 ? -106.776 12.135 227.913 1.00 28.57 288 GLN E CA 1
ATOM 9781 C C . GLN E 1 290 ? -105.465 12.502 228.608 1.00 28.51 288 GLN E C 1
ATOM 9782 O O . GLN E 1 290 ? -105.450 12.751 229.812 1.00 28.01 288 GLN E O 1
ATOM 9788 N N . ASN E 1 291 ? -104.373 12.525 227.845 1.00 28.87 289 ASN E N 1
ATOM 9789 C CA . ASN E 1 291 ? -103.040 12.846 228.380 1.00 31.21 289 ASN E CA 1
ATOM 9790 C C . ASN E 1 291 ? -102.371 14.018 227.644 1.00 31.76 289 ASN E C 1
ATOM 9791 O O . ASN E 1 291 ? -101.147 14.163 227.678 1.00 33.26 289 ASN E O 1
ATOM 9796 N N . LEU E 1 292 ? -103.180 14.858 227.001 1.00 32.36 290 LEU E N 1
ATOM 9797 C CA . LEU E 1 292 ? -102.667 15.983 226.218 1.00 33.83 290 LEU E CA 1
ATOM 9798 C C . LEU E 1 292 ? -102.301 17.157 227.117 1.00 34.14 290 LEU E C 1
ATOM 9799 O O . LEU E 1 292 ? -101.200 17.699 227.010 1.00 34.89 290 LEU E O 1
ATOM 9804 N N . SER E 1 293 ? -103.223 17.543 227.998 1.00 33.44 291 SER E N 1
ATOM 9805 C CA . SER E 1 293 ? -102.999 18.667 228.911 1.00 33.90 291 SER E CA 1
ATOM 9806 C C . SER E 1 293 ? -103.983 18.671 230.084 1.00 32.65 291 SER E C 1
ATOM 9807 O O . SER E 1 293 ? -105.153 18.333 229.901 1.00 31.82 291 SER E O 1
ATOM 9810 N N . PRO E 1 294 ? -103.514 19.058 231.290 1.00 33.67 292 PRO E N 1
ATOM 9811 C CA . PRO E 1 294 ? -104.447 19.309 232.395 1.00 34.95 292 PRO E CA 1
ATOM 9812 C C . PRO E 1 294 ? -105.234 20.619 232.229 1.00 36.12 292 PRO E C 1
ATOM 9813 O O . PRO E 1 294 ? -106.293 20.774 232.843 1.00 37.37 292 PRO E O 1
ATOM 9817 N N . ARG E 1 295 ? -104.714 21.545 231.418 1.00 36.46 293 ARG E N 1
ATOM 9818 C CA . ARG E 1 295 ? -105.386 22.813 231.126 1.00 36.64 293 ARG E CA 1
ATOM 9819 C C . ARG E 1 295 ? -106.286 22.655 229.903 1.00 34.13 293 ARG E C 1
ATOM 9820 O O . ARG E 1 295 ? -105.819 22.727 228.762 1.00 35.05 293 ARG E O 1
ATOM 9824 N N . THR E 1 296 ? -107.571 22.413 230.154 1.00 31.97 294 THR E N 1
ATOM 9825 C CA . THR E 1 296 ? -108.584 22.319 229.103 1.00 32.50 294 THR E CA 1
ATOM 9826 C C . THR E 1 296 ? -109.820 23.132 229.485 1.00 32.27 294 THR E C 1
ATOM 9827 O O . THR E 1 296 ? -110.019 23.465 230.657 1.00 32.77 294 THR E O 1
ATOM 9831 N N . VAL E 1 297 ? -110.638 23.444 228.483 1.00 32.07 295 VAL E N 1
ATOM 9832 C CA . VAL E 1 297 ? -111.899 24.167 228.672 1.00 32.70 295 VAL E CA 1
ATOM 9833 C C . VAL E 1 297 ? -113.022 23.490 227.892 1.00 32.33 295 VAL E C 1
ATOM 9834 O O . VAL E 1 297 ? -112.783 22.904 226.835 1.00 33.11 295 VAL E O 1
ATOM 9838 N N . GLY E 1 298 ? -114.239 23.580 228.426 1.00 32.35 296 GLY E N 1
ATOM 9839 C CA . GLY E 1 298 ? -115.425 22.971 227.824 1.00 32.83 296 GLY E CA 1
ATOM 9840 C C . GLY E 1 298 ? -115.793 21.651 228.480 1.00 34.14 296 GLY E C 1
ATOM 9841 O O . GLY E 1 298 ? -115.544 21.455 229.672 1.00 35.21 296 GLY E O 1
ATOM 9842 N N . GLN E 1 299 ? -116.402 20.758 227.698 1.00 35.28 297 GLN E N 1
ATOM 9843 C CA . GLN E 1 299 ? -116.789 19.418 228.159 1.00 36.46 297 GLN E CA 1
ATOM 9844 C C . GLN E 1 299 ? -115.735 18.415 227.700 1.00 35.02 297 GLN E C 1
ATOM 9845 O O . GLN E 1 299 ? -115.719 18.016 226.533 1.00 34.74 297 GLN E O 1
ATOM 9851 N N . CYS E 1 300 ? -114.868 18.007 228.628 1.00 33.90 298 CYS E N 1
ATOM 9852 C CA . CYS E 1 300 ? -113.623 17.312 228.294 1.00 33.72 298 CYS E CA 1
ATOM 9853 C C . CYS E 1 300 ? -113.469 15.951 228.966 1.00 32.45 298 CYS E C 1
ATOM 9854 O O . CYS E 1 300 ? -114.056 15.715 230.024 1.00 33.56 298 CYS E O 1
ATOM 9857 N N . PRO E 1 301 ? -112.659 15.055 228.360 1.00 31.38 299 PRO E N 1
ATOM 9858 C CA . PRO E 1 301 ? -112.180 13.882 229.101 1.00 30.48 299 PRO E CA 1
ATOM 9859 C C . PRO E 1 301 ? -111.234 14.314 230.221 1.00 30.23 299 PRO E C 1
ATOM 9860 O O . PRO E 1 301 ? -110.568 15.347 230.098 1.00 29.85 299 PRO E O 1
ATOM 9864 N N . LYS E 1 302 ? -111.177 13.533 231.297 1.00 29.56 300 LYS E N 1
ATOM 9865 C CA . LYS E 1 302 ? -110.351 13.883 232.454 1.00 29.59 300 LYS E CA 1
ATOM 9866 C C . LYS E 1 302 ? -108.877 13.631 232.169 1.00 28.94 300 LYS E C 1
ATOM 9867 O O . LYS E 1 302 ? -108.523 12.623 231.552 1.00 28.96 300 LYS E O 1
ATOM 9873 N N . TYR E 1 303 ? -108.024 14.556 232.609 1.00 28.16 301 TYR E N 1
ATOM 9874 C CA . TYR E 1 303 ? -106.587 14.434 232.396 1.00 28.05 301 TYR E CA 1
ATOM 9875 C C . TYR E 1 303 ? -105.993 13.352 233.301 1.00 28.35 301 TYR E C 1
ATOM 9876 O O . TYR E 1 303 ? -106.302 13.303 234.494 1.00 28.41 301 TYR E O 1
ATOM 9885 N N . VAL E 1 304 ? -105.149 12.497 232.723 1.00 28.62 302 VAL E N 1
ATOM 9886 C CA . VAL E 1 304 ? -104.400 11.484 233.477 1.00 28.80 302 VAL E CA 1
ATOM 9887 C C . VAL E 1 304 ? -102.932 11.482 233.050 1.00 30.26 302 VAL E C 1
ATOM 9888 O O . VAL E 1 304 ? -102.621 11.676 231.871 1.00 31.48 302 VAL E O 1
ATOM 9892 N N . ASN E 1 305 ? -102.038 11.267 234.015 1.00 32.40 303 ASN E N 1
ATOM 9893 C CA . ASN E 1 305 ? -100.603 11.159 233.754 1.00 34.80 303 ASN E CA 1
ATOM 9894 C C . ASN E 1 305 ? -100.281 9.723 233.346 1.00 36.36 303 ASN E C 1
ATOM 9895 O O . ASN E 1 305 ? -99.684 8.965 234.113 1.00 37.18 303 ASN E O 1
ATOM 9897 N N . LYS E 1 306 ? -100.686 9.362 232.130 1.00 37.83 304 LYS E N 1
ATOM 9898 C CA . LYS E 1 306 ? -100.571 7.988 231.644 1.00 39.52 304 LYS E CA 1
ATOM 9899 C C . LYS E 1 306 ? -100.540 7.954 230.116 1.00 38.64 304 LYS E C 1
ATOM 9900 O O . LYS E 1 306 ? -101.382 8.574 229.463 1.00 39.59 304 LYS E O 1
ATOM 9906 N N . LYS E 1 307 ? -99.571 7.229 229.559 1.00 37.60 305 LYS E N 1
ATOM 9907 C CA . LYS E 1 307 ? -99.422 7.105 228.106 1.00 39.25 305 LYS E CA 1
ATOM 9908 C C . LYS E 1 307 ? -100.539 6.268 227.480 1.00 37.89 305 LYS E C 1
ATOM 9909 O O . LYS E 1 307 ? -101.041 6.605 226.406 1.00 38.00 305 LYS E O 1
ATOM 9911 N N . SER E 1 308 ? -100.916 5.184 228.158 1.00 35.69 306 SER E N 1
ATOM 9912 C CA . SER E 1 308 ? -101.928 4.251 227.661 1.00 34.51 306 SER E CA 1
ATOM 9913 C C . SER E 1 308 ? -102.566 3.456 228.804 1.00 32.73 306 SER E C 1
ATOM 9914 O O . SER E 1 308 ? -101.900 3.137 229.789 1.00 31.57 306 SER E O 1
ATOM 9917 N N . LEU E 1 309 ? -103.859 3.163 228.664 1.00 31.56 307 LEU E N 1
ATOM 9918 C CA . LEU E 1 309 ? -104.579 2.242 229.551 1.00 31.60 307 LEU E CA 1
ATOM 9919 C C . LEU E 1 309 ? -105.517 1.389 228.705 1.00 29.44 307 LEU E C 1
ATOM 9920 O O . LEU E 1 309 ? -106.585 1.854 228.298 1.00 28.54 307 LEU E O 1
ATOM 9925 N N . MET E 1 310 ? -105.107 0.151 228.437 1.00 28.35 308 MET E N 1
ATOM 9926 C CA . MET E 1 310 ? -105.847 -0.738 227.541 1.00 28.60 308 MET E CA 1
ATOM 9927 C C . MET E 1 310 ? -106.925 -1.511 228.295 1.00 27.36 308 MET E C 1
ATOM 9928 O O . MET E 1 310 ? -106.640 -2.162 229.301 1.00 27.36 308 MET E O 1
ATOM 9933 N N . LEU E 1 311 ? -108.155 -1.424 227.791 1.00 26.77 309 LEU E N 1
ATOM 9934 C CA . LEU E 1 311 ? -109.313 -2.107 228.359 1.00 26.22 309 LEU E CA 1
ATOM 9935 C C . LEU E 1 311 ? -109.556 -3.385 227.563 1.00 25.74 309 LEU E C 1
ATOM 9936 O O . LEU E 1 311 ? -109.754 -3.327 226.349 1.00 24.58 309 LEU E O 1
ATOM 9941 N N . ALA E 1 312 ? -109.553 -4.527 228.248 1.00 25.15 310 ALA E N 1
ATOM 9942 C CA . ALA E 1 312 ? -109.754 -5.821 227.601 1.00 24.70 310 ALA E CA 1
ATOM 9943 C C . ALA E 1 312 ? -111.161 -5.918 227.022 1.00 24.80 310 ALA E C 1
ATOM 9944 O O . ALA E 1 312 ? -112.141 -5.557 227.683 1.00 25.21 310 ALA E O 1
ATOM 9946 N N . THR E 1 313 ? -111.244 -6.385 225.778 1.00 24.98 311 THR E N 1
ATOM 9947 C CA . THR E 1 313 ? -112.518 -6.606 225.093 1.00 25.84 311 THR E CA 1
ATOM 9948 C C . THR E 1 313 ? -112.639 -8.073 224.666 1.00 26.36 311 THR E C 1
ATOM 9949 O O . THR E 1 313 ? -113.372 -8.405 223.730 1.00 28.64 311 THR E O 1
ATOM 9953 N N . GLY E 1 314 ? -111.933 -8.948 225.378 1.00 25.99 312 GLY E N 1
ATOM 9954 C CA . GLY E 1 314 ? -111.963 -10.377 225.103 1.00 25.63 312 GLY E CA 1
ATOM 9955 C C . GLY E 1 314 ? -111.318 -11.195 226.204 1.00 25.30 312 GLY E C 1
ATOM 9956 O O . GLY E 1 314 ? -110.740 -10.654 227.152 1.00 25.35 312 GLY E O 1
ATOM 9957 N N . MET E 1 315 ? -111.429 -12.511 226.065 1.00 24.58 313 MET E N 1
ATOM 9958 C CA . MET E 1 315 ? -110.881 -13.468 227.028 1.00 24.40 313 MET E CA 1
ATOM 9959 C C . MET E 1 315 ? -109.351 -13.518 227.029 1.00 24.36 313 MET E C 1
ATOM 9960 O O . MET E 1 315 ? -108.698 -12.930 226.164 1.00 24.66 313 MET E O 1
ATOM 9965 N N . ARG E 1 316 ? -108.797 -14.232 228.010 1.00 25.01 314 ARG E N 1
ATOM 9966 C CA . ARG E 1 316 ? -107.371 -14.594 228.020 1.00 25.97 314 ARG E CA 1
ATOM 9967 C C . ARG E 1 316 ? -107.000 -15.291 226.718 1.00 25.30 314 ARG E C 1
ATOM 9968 O O . ARG E 1 316 ? -107.720 -16.191 226.275 1.00 24.88 314 ARG E O 1
ATOM 9976 N N . ASN E 1 317 ? -105.882 -14.884 226.120 1.00 25.19 315 ASN E N 1
ATOM 9977 C CA . ASN E 1 317 ? -105.389 -15.511 224.898 1.00 26.76 315 ASN E CA 1
ATOM 9978 C C . ASN E 1 317 ? -104.445 -16.647 225.267 1.00 27.05 315 ASN E C 1
ATOM 9979 O O . ASN E 1 317 ? -103.403 -16.419 225.885 1.00 27.32 315 ASN E O 1
ATOM 9984 N N . VAL E 1 318 ? -104.825 -17.866 224.892 1.00 27.14 316 VAL E N 1
ATOM 9985 C CA . VAL E 1 318 ? -104.036 -19.058 225.171 1.00 27.49 316 VAL E CA 1
ATOM 9986 C C . VAL E 1 318 ? -103.728 -19.701 223.817 1.00 27.99 316 VAL E C 1
ATOM 9987 O O . VAL E 1 318 ? -104.452 -20.594 223.365 1.00 26.42 316 VAL E O 1
ATOM 9991 N N . PRO E 1 319 ? -102.669 -19.218 223.139 1.00 30.37 317 PRO E N 1
ATOM 9992 C CA . PRO E 1 319 ? -102.407 -19.695 221.782 1.00 32.09 317 PRO E CA 1
ATOM 9993 C C . PRO E 1 319 ? -101.901 -21.135 221.738 1.00 33.96 317 PRO E C 1
ATOM 9994 O O . PRO E 1 319 ? -101.466 -21.681 222.758 1.00 32.58 317 PRO E O 1
ATOM 9998 N N . GLU E 1 320 ? -101.973 -21.731 220.553 1.00 37.30 318 GLU E N 1
ATOM 9999 C CA . GLU E 1 320 ? -101.456 -23.079 220.318 1.00 41.06 318 GLU E CA 1
ATOM 10000 C C . GLU E 1 320 ? -99.927 -23.065 220.378 1.00 43.46 318 GLU E C 1
ATOM 10001 O O . GLU E 1 320 ? -99.297 -22.028 220.146 1.00 42.79 318 GLU E O 1
ATOM 10007 N N . LEU E 1 321 ? -99.342 -24.215 220.704 1.00 45.81 319 LEU E N 1
ATOM 10008 C CA . LEU E 1 321 ? -97.894 -24.315 220.927 1.00 45.43 319 LEU E CA 1
ATOM 10009 C C . LEU E 1 321 ? -97.094 -23.970 219.669 1.00 48.04 319 LEU E C 1
ATOM 10010 O O . LEU E 1 321 ? -97.475 -24.355 218.561 1.00 47.39 319 LEU E O 1
ATOM 10015 N N . VAL E 1 322 ? -95.995 -23.239 219.864 1.00 50.13 320 VAL E N 1
ATOM 10016 C CA . VAL E 1 322 ? -95.083 -22.849 218.785 1.00 52.68 320 VAL E CA 1
ATOM 10017 C C . VAL E 1 322 ? -93.710 -23.473 219.024 1.00 52.69 320 VAL E C 1
ATOM 10018 O O . VAL E 1 322 ? -93.179 -23.404 220.134 1.00 49.34 320 VAL E O 1
ATOM 10020 N N . GLN E 1 323 ? -93.147 -24.082 217.982 1.00 54.37 321 GLN E N 1
ATOM 10021 C CA . GLN E 1 323 ? -91.831 -24.721 218.062 1.00 55.73 321 GLN E CA 1
ATOM 10022 C C . GLN E 1 323 ? -90.725 -23.677 217.964 1.00 56.95 321 GLN E C 1
ATOM 10023 O O . GLN E 1 323 ? -90.055 -23.380 218.952 1.00 60.07 321 GLN E O 1
ATOM 10029 N N . GLY F 2 1 ? -107.265 -19.741 236.398 1.00 29.95 1 GLY F N 1
ATOM 10030 C CA . GLY F 2 1 ? -108.241 -18.622 236.562 1.00 27.76 1 GLY F CA 1
ATOM 10031 C C . GLY F 2 1 ? -109.376 -18.976 237.501 1.00 25.75 1 GLY F C 1
ATOM 10032 O O . GLY F 2 1 ? -109.459 -20.113 237.976 1.00 24.64 1 GLY F O 1
ATOM 10033 N N . LEU F 2 2 ? -110.260 -18.009 237.751 1.00 24.39 2 LEU F N 1
ATOM 10034 C CA . LEU F 2 2 ? -111.310 -18.165 238.771 1.00 24.28 2 LEU F CA 1
ATOM 10035 C C . LEU F 2 2 ? -112.207 -19.372 238.547 1.00 23.14 2 LEU F C 1
ATOM 10036 O O . LEU F 2 2 ? -112.538 -20.066 239.501 1.00 23.83 2 LEU F O 1
ATOM 10041 N N . PHE F 2 3 ? -112.601 -19.618 237.300 1.00 21.84 3 PHE F N 1
ATOM 10042 C CA . PHE F 2 3 ? -113.530 -20.712 236.996 1.00 22.06 3 PHE F CA 1
ATOM 10043 C C . PHE F 2 3 ? -112.855 -21.960 236.417 1.00 22.48 3 PHE F C 1
ATOM 10044 O O . PHE F 2 3 ? -113.523 -22.956 236.142 1.00 23.48 3 PHE F O 1
ATOM 10052 N N . GLY F 2 4 ? -111.534 -21.906 236.259 1.00 22.38 4 GLY F N 1
ATOM 10053 C CA . GLY F 2 4 ? -110.726 -23.093 236.013 1.00 22.39 4 GLY F CA 1
ATOM 10054 C C . GLY F 2 4 ? -110.745 -23.691 234.616 1.00 22.68 4 GLY F C 1
ATOM 10055 O O . GLY F 2 4 ? -110.129 -24.735 234.408 1.00 23.78 4 GLY F O 1
ATOM 10056 N N . ALA F 2 5 ? -111.422 -23.045 233.663 1.00 22.21 5 ALA F N 1
ATOM 10057 C CA . ALA F 2 5 ? -111.572 -23.586 232.303 1.00 22.43 5 ALA F CA 1
ATOM 10058 C C . ALA F 2 5 ? -110.563 -22.966 231.334 1.00 22.76 5 ALA F C 1
ATOM 10059 O O . ALA F 2 5 ? -109.662 -23.660 230.859 1.00 23.63 5 ALA F O 1
ATOM 10061 N N . ILE F 2 6 ? -110.700 -21.667 231.062 1.00 22.84 6 ILE F N 1
ATOM 10062 C CA . ILE F 2 6 ? -109.801 -20.953 230.144 1.00 23.78 6 ILE F CA 1
ATOM 10063 C C . ILE F 2 6 ? -108.461 -20.743 230.850 1.00 24.62 6 ILE F C 1
ATOM 10064 O O . ILE F 2 6 ? -108.424 -20.213 231.961 1.00 25.14 6 ILE F O 1
ATOM 10069 N N . ALA F 2 7 ? -107.374 -21.156 230.190 1.00 25.17 7 ALA F N 1
ATOM 10070 C CA . ALA F 2 7 ? -106.040 -21.259 230.806 1.00 26.22 7 ALA F CA 1
ATOM 10071 C C . ALA F 2 7 ? -106.055 -22.152 232.059 1.00 26.18 7 ALA F C 1
ATOM 10072 O O . ALA F 2 7 ? -105.322 -21.908 233.023 1.00 26.57 7 ALA F O 1
ATOM 10074 N N . GLY F 2 8 ? -106.892 -23.191 232.011 1.00 26.12 8 GLY F N 1
ATOM 10075 C CA . GLY F 2 8 ? -107.086 -24.133 233.112 1.00 25.42 8 GLY F CA 1
ATOM 10076 C C . GLY F 2 8 ? -107.173 -25.537 232.543 1.00 25.00 8 GLY F C 1
ATOM 10077 O O . GLY F 2 8 ? -106.225 -25.986 231.893 1.00 26.54 8 GLY F O 1
ATOM 10078 N N . PHE F 2 9 ? -108.301 -26.222 232.754 1.00 23.92 9 PHE F N 1
ATOM 10079 C CA . PHE F 2 9 ? -108.458 -27.600 232.250 1.00 24.28 9 PHE F CA 1
ATOM 10080 C C . PHE F 2 9 ? -108.595 -27.680 230.723 1.00 24.33 9 PHE F C 1
ATOM 10081 O O . PHE F 2 9 ? -108.326 -28.730 230.144 1.00 25.09 9 PHE F O 1
ATOM 10089 N N . ILE F 2 10 ? -108.999 -26.579 230.085 1.00 24.35 10 ILE F N 1
ATOM 10090 C CA . ILE F 2 10 ? -108.864 -26.429 228.633 1.00 26.75 10 ILE F CA 1
ATOM 10091 C C . ILE F 2 10 ? -107.404 -26.027 228.394 1.00 27.24 10 ILE F C 1
ATOM 10092 O O . ILE F 2 10 ? -106.990 -24.928 228.776 1.00 26.17 10 ILE F O 1
ATOM 10097 N N . GLU F 2 11 ? -106.634 -26.929 227.784 1.00 28.91 11 GLU F N 1
ATOM 10098 C CA . GLU F 2 11 ? -105.184 -26.751 227.609 1.00 30.26 11 GLU F CA 1
ATOM 10099 C C . GLU F 2 11 ? -104.831 -25.461 226.869 1.00 29.44 11 GLU F C 1
ATOM 10100 O O . GLU F 2 11 ? -103.938 -24.722 227.292 1.00 28.73 11 GLU F O 1
ATOM 10102 N N . ASN F 2 12 ? -105.536 -25.204 225.769 1.00 27.99 12 ASN F N 1
ATOM 10103 C CA . ASN F 2 12 ? -105.342 -23.981 224.984 1.00 28.03 12 ASN F CA 1
ATOM 10104 C C . ASN F 2 12 ? -106.552 -23.664 224.112 1.00 25.96 12 ASN F C 1
ATOM 10105 O O . ASN F 2 12 ? -107.463 -24.485 223.973 1.00 25.88 12 ASN F O 1
ATOM 10110 N N . GLY F 2 13 ? -106.547 -22.466 223.533 1.00 25.11 13 GLY F N 1
ATOM 10111 C CA . GLY F 2 13 ? -107.596 -22.038 222.617 1.00 25.82 13 GLY F CA 1
ATOM 10112 C C . GLY F 2 13 ? -107.407 -22.591 221.214 1.00 26.60 13 GLY F C 1
ATOM 10113 O O . GLY F 2 13 ? -106.355 -23.154 220.889 1.00 27.18 13 GLY F O 1
ATOM 10114 N N . TRP F 2 14 ? -108.440 -22.421 220.392 1.00 27.50 14 TRP F N 1
ATOM 10115 C CA . TRP F 2 14 ? -108.447 -22.873 219.002 1.00 28.35 14 TRP F CA 1
ATOM 10116 C C . TRP F 2 14 ? -108.338 -21.671 218.068 1.00 29.69 14 TRP F C 1
ATOM 10117 O O . TRP F 2 14 ? -109.301 -20.918 217.903 1.00 29.03 14 TRP F O 1
ATOM 10128 N N . GLU F 2 15 ? -107.169 -21.497 217.454 1.00 31.08 15 GLU F N 1
ATOM 10129 C CA . GLU F 2 15 ? -106.952 -20.403 216.499 1.00 33.31 15 GLU F CA 1
ATOM 10130 C C . GLU F 2 15 ? -107.789 -20.569 215.221 1.00 34.10 15 GLU F C 1
ATOM 10131 O O . GLU F 2 15 ? -108.134 -19.579 214.573 1.00 35.60 15 GLU F O 1
ATOM 10137 N N . GLY F 2 16 ? -108.121 -21.814 214.879 1.00 34.59 16 GLY F N 1
ATOM 10138 C CA . GLY F 2 16 ? -108.982 -22.120 213.739 1.00 36.65 16 GLY F CA 1
ATOM 10139 C C . GLY F 2 16 ? -110.450 -21.741 213.876 1.00 38.43 16 GLY F C 1
ATOM 10140 O O . GLY F 2 16 ? -111.139 -21.606 212.863 1.00 41.70 16 GLY F O 1
ATOM 10141 N N . MET F 2 17 ? -110.944 -21.582 215.107 1.00 38.23 17 MET F N 1
ATOM 10142 C CA . MET F 2 17 ? -112.341 -21.178 215.329 1.00 38.63 17 MET F CA 1
ATOM 10143 C C . MET F 2 17 ? -112.477 -19.659 215.193 1.00 40.19 17 MET F C 1
ATOM 10144 O O . MET F 2 17 ? -112.170 -18.910 216.126 1.00 40.88 17 MET F O 1
ATOM 10149 N N . VAL F 2 18 ? -112.942 -19.222 214.022 1.00 41.42 18 VAL F N 1
ATOM 10150 C CA . VAL F 2 18 ? -113.040 -17.790 213.678 1.00 42.69 18 VAL F CA 1
ATOM 10151 C C . VAL F 2 18 ? -114.471 -17.227 213.671 1.00 41.61 18 VAL F C 1
ATOM 10152 O O . VAL F 2 18 ? -114.644 -16.010 213.598 1.00 43.89 18 VAL F O 1
ATOM 10156 N N . ASP F 2 19 ? -115.479 -18.099 213.758 1.00 40.72 19 ASP F N 1
ATOM 10157 C CA . ASP F 2 19 ? -116.895 -17.685 213.741 1.00 41.02 19 ASP F CA 1
ATOM 10158 C C . ASP F 2 19 ? -117.564 -17.706 215.130 1.00 37.76 19 ASP F C 1
ATOM 10159 O O . ASP F 2 19 ? -118.793 -17.665 215.234 1.00 36.73 19 ASP F O 1
ATOM 10164 N N . GLY F 2 20 ? -116.761 -17.758 216.192 1.00 34.68 20 GLY F N 1
ATOM 10165 C CA . GLY F 2 20 ? -117.291 -17.746 217.552 1.00 31.96 20 GLY F CA 1
ATOM 10166 C C . GLY F 2 20 ? -116.212 -17.728 218.615 1.00 29.42 20 GLY F C 1
ATOM 10167 O O . GLY F 2 20 ? -115.040 -17.976 218.332 1.00 28.90 20 GLY F O 1
ATOM 10168 N N . TRP F 2 21 ? -116.631 -17.435 219.843 1.00 26.37 21 TRP F N 1
ATOM 10169 C CA . TRP F 2 21 ? -115.738 -17.359 221.002 1.00 26.11 21 TRP F CA 1
ATOM 10170 C C . TRP F 2 21 ? -115.631 -18.702 221.716 1.00 23.62 21 TRP F C 1
ATOM 10171 O O . TRP F 2 21 ? -114.573 -19.030 222.250 1.00 22.77 21 TRP F O 1
ATOM 10182 N N . TYR F 2 22 ? -116.736 -19.448 221.745 1.00 22.27 22 TYR F N 1
ATOM 10183 C CA . TYR F 2 22 ? -116.787 -20.795 222.314 1.00 22.02 22 TYR F CA 1
ATOM 10184 C C . TYR F 2 22 ? -117.397 -21.748 221.300 1.00 22.83 22 TYR F C 1
ATOM 10185 O O . TYR F 2 22 ? -118.165 -21.333 220.426 1.00 25.03 22 TYR F O 1
ATOM 10194 N N . GLY F 2 23 ? -117.073 -23.028 221.425 1.00 23.11 23 GLY F N 1
ATOM 10195 C CA . GLY F 2 23 ? -117.612 -24.016 220.504 1.00 23.45 23 GLY F CA 1
ATOM 10196 C C . GLY F 2 23 ? -117.245 -25.452 220.792 1.00 23.82 23 GLY F C 1
ATOM 10197 O O . GLY F 2 23 ? -116.716 -25.779 221.862 1.00 22.37 23 GLY F O 1
ATOM 10198 N N . PHE F 2 24 ? -117.532 -26.294 219.801 1.00 24.15 24 PHE F N 1
ATOM 10199 C CA . PHE F 2 24 ? -117.429 -27.740 219.909 1.00 24.92 24 PHE F CA 1
ATOM 10200 C C . PHE F 2 24 ? -116.511 -28.303 218.838 1.00 25.38 24 PHE F C 1
ATOM 10201 O O . PHE F 2 24 ? -116.490 -27.810 217.713 1.00 25.53 24 PHE F O 1
ATOM 10209 N N . ARG F 2 25 ? -115.759 -29.336 219.200 1.00 26.10 25 ARG F N 1
ATOM 10210 C CA . ARG F 2 25 ? -115.154 -30.246 218.235 1.00 26.81 25 ARG F CA 1
ATOM 10211 C C . ARG F 2 25 ? -115.599 -31.650 218.612 1.00 27.93 25 ARG F C 1
ATOM 10212 O O . ARG F 2 25 ? -115.763 -31.948 219.795 1.00 29.68 25 ARG F O 1
ATOM 10220 N N . HIS F 2 26 ? -115.818 -32.508 217.621 1.00 28.03 26 HIS F N 1
ATOM 10221 C CA . HIS F 2 26 ? -116.199 -33.889 217.902 1.00 28.65 26 HIS F CA 1
ATOM 10222 C C . HIS F 2 26 ? -115.386 -34.884 217.095 1.00 28.68 26 HIS F C 1
ATOM 10223 O O . HIS F 2 26 ? -114.756 -34.531 216.098 1.00 27.22 26 HIS F O 1
ATOM 10230 N N . GLN F 2 27 ? -115.400 -36.125 217.571 1.00 29.44 27 GLN F N 1
ATOM 10231 C CA . GLN F 2 27 ? -114.800 -37.259 216.883 1.00 31.01 27 GLN F CA 1
ATOM 10232 C C . GLN F 2 27 ? -115.719 -38.457 217.083 1.00 29.46 27 GLN F C 1
ATOM 10233 O O . GLN F 2 27 ? -116.033 -38.819 218.219 1.00 28.11 27 GLN F O 1
ATOM 10239 N N . ASN F 2 28 ? -116.169 -39.044 215.978 1.00 28.63 28 ASN F N 1
ATOM 10240 C CA . ASN F 2 28 ? -116.955 -40.276 216.009 1.00 27.45 28 ASN F CA 1
ATOM 10241 C C . ASN F 2 28 ? -116.418 -41.240 214.945 1.00 28.50 28 ASN F C 1
ATOM 10242 O O . ASN F 2 28 ? -115.402 -40.950 214.305 1.00 27.04 28 ASN F O 1
ATOM 10247 N N . ALA F 2 29 ? -117.081 -42.383 214.776 1.00 30.00 29 ALA F N 1
ATOM 10248 C CA . ALA F 2 29 ? -116.694 -43.369 213.757 1.00 30.94 29 ALA F CA 1
ATOM 10249 C C . ALA F 2 29 ? -116.741 -42.826 212.321 1.00 32.34 29 ALA F C 1
ATOM 10250 O O . ALA F 2 29 ? -115.988 -43.296 211.466 1.00 33.23 29 ALA F O 1
ATOM 10252 N N . GLN F 2 30 ? -117.619 -41.851 212.068 1.00 34.27 30 GLN F N 1
ATOM 10253 C CA . GLN F 2 30 ? -117.758 -41.215 210.749 1.00 36.82 30 GLN F CA 1
ATOM 10254 C C . GLN F 2 30 ? -116.673 -40.189 210.414 1.00 35.52 30 GLN F C 1
ATOM 10255 O O . GLN F 2 30 ? -116.359 -40.002 209.240 1.00 37.23 30 GLN F O 1
ATOM 10261 N N . GLY F 2 31 ? -116.139 -39.501 211.425 1.00 34.91 31 GLY F N 1
ATOM 10262 C CA . GLY F 2 31 ? -115.101 -38.482 211.216 1.00 34.90 31 GLY F CA 1
ATOM 10263 C C . GLY F 2 31 ? -115.052 -37.433 212.313 1.00 35.63 31 GLY F C 1
ATOM 10264 O O . GLY F 2 31 ? -115.365 -37.725 213.470 1.00 34.22 31 GLY F O 1
ATOM 10265 N N . THR F 2 32 ? -114.657 -36.214 211.944 1.00 37.03 32 THR F N 1
ATOM 10266 C CA . THR F 2 32 ? -114.545 -35.092 212.884 1.00 37.30 32 THR F CA 1
ATOM 10267 C C . THR F 2 32 ? -115.268 -33.850 212.368 1.00 36.18 32 THR F C 1
ATOM 10268 O O . THR F 2 32 ? -115.660 -33.782 211.203 1.00 36.70 32 THR F O 1
ATOM 10272 N N . GLY F 2 33 ? -115.439 -32.871 213.252 1.00 34.85 33 GLY F N 1
ATOM 10273 C CA . GLY F 2 33 ? -116.088 -31.607 212.900 1.00 33.00 33 GLY F CA 1
ATOM 10274 C C . GLY F 2 33 ? -115.859 -30.527 213.939 1.00 32.78 33 GLY F C 1
ATOM 10275 O O . GLY F 2 33 ? -115.424 -30.817 215.055 1.00 29.47 33 GLY F O 1
ATOM 10276 N N . GLN F 2 34 ? -116.140 -29.283 213.553 1.00 33.74 34 GLN F N 1
ATOM 10277 C CA . GLN F 2 34 ? -116.055 -28.124 214.448 1.00 33.75 34 GLN F CA 1
ATOM 10278 C C . GLN F 2 34 ? -117.244 -27.193 214.207 1.00 33.61 34 GLN F C 1
ATOM 10279 O O . GLN F 2 34 ? -117.665 -27.001 213.064 1.00 35.83 34 GLN F O 1
ATOM 10285 N N . ALA F 2 35 ? -117.773 -26.621 215.289 1.00 31.70 35 ALA F N 1
ATOM 10286 C CA . ALA F 2 35 ? -118.861 -25.642 215.211 1.00 30.20 35 ALA F CA 1
ATOM 10287 C C . ALA F 2 35 ? -118.849 -24.706 216.420 1.00 29.06 35 ALA F C 1
ATOM 10288 O O . ALA F 2 35 ? -118.602 -25.141 217.547 1.00 27.90 35 ALA F O 1
ATOM 10290 N N . ALA F 2 36 ? -119.120 -23.425 216.175 1.00 28.55 36 ALA F N 1
ATOM 10291 C CA . ALA F 2 36 ? -119.207 -22.422 217.238 1.00 28.81 36 ALA F CA 1
ATOM 10292 C C . ALA F 2 36 ? -120.552 -22.513 217.952 1.00 28.47 36 ALA F C 1
ATOM 10293 O O . ALA F 2 36 ? -121.536 -22.975 217.372 1.00 28.69 36 ALA F O 1
ATOM 10295 N N . ASP F 2 37 ? -120.579 -22.069 219.209 1.00 28.27 37 ASP F N 1
ATOM 10296 C CA . ASP F 2 37 ? -121.806 -21.983 220.001 1.00 29.00 37 ASP F CA 1
ATOM 10297 C C . ASP F 2 37 ? -122.264 -20.528 220.073 1.00 29.90 37 ASP F C 1
ATOM 10298 O O . ASP F 2 37 ? -121.521 -19.663 220.544 1.00 28.88 37 ASP F O 1
ATOM 10303 N N . TYR F 2 38 ? -123.493 -20.274 219.629 1.00 31.52 38 TYR F N 1
ATOM 10304 C CA . TYR F 2 38 ? -124.024 -18.912 219.519 1.00 32.62 38 TYR F CA 1
ATOM 10305 C C . TYR F 2 38 ? -124.320 -18.266 220.874 1.00 31.75 38 TYR F C 1
ATOM 10306 O O . TYR F 2 38 ? -123.883 -17.143 221.129 1.00 32.50 38 TYR F O 1
ATOM 10315 N N . LYS F 2 39 ? -125.066 -18.972 221.724 1.00 31.71 39 LYS F N 1
ATOM 10316 C CA . LYS F 2 39 ? -125.560 -18.407 222.992 1.00 33.43 39 LYS F CA 1
ATOM 10317 C C . LYS F 2 39 ? -124.449 -17.987 223.958 1.00 30.51 39 LYS F C 1
ATOM 10318 O O . LYS F 2 39 ? -124.495 -16.889 224.514 1.00 28.48 39 LYS F O 1
ATOM 10324 N N . SER F 2 40 ? -123.460 -18.858 224.153 1.00 28.88 40 SER F N 1
ATOM 10325 C CA . SER F 2 40 ? -122.327 -18.555 225.036 1.00 27.52 40 SER F CA 1
ATOM 10326 C C . SER F 2 40 ? -121.482 -17.399 224.493 1.00 27.15 40 SER F C 1
ATOM 10327 O O . SER F 2 40 ? -121.092 -16.504 225.249 1.00 26.67 40 SER F O 1
ATOM 10330 N N . THR F 2 41 ? -121.219 -17.420 223.186 1.00 26.73 41 THR F N 1
ATOM 10331 C CA . THR F 2 41 ? -120.494 -16.342 222.506 1.00 27.34 41 THR F CA 1
ATOM 10332 C C . THR F 2 41 ? -121.201 -14.996 222.683 1.00 28.05 41 THR F C 1
ATOM 10333 O O . THR F 2 41 ? -120.568 -14.002 223.046 1.00 26.81 41 THR F O 1
ATOM 10337 N N . GLN F 2 42 ? -122.508 -14.982 222.430 1.00 29.19 42 GLN F N 1
ATOM 10338 C CA . GLN F 2 42 ? -123.307 -13.757 222.532 1.00 31.07 42 GLN F CA 1
ATOM 10339 C C . GLN F 2 42 ? -123.431 -13.259 223.976 1.00 29.96 42 GLN F C 1
ATOM 10340 O O . GLN F 2 42 ? -123.459 -12.050 224.207 1.00 30.29 42 GLN F O 1
ATOM 10346 N N . ALA F 2 43 ? -123.501 -14.185 224.935 1.00 28.81 43 ALA F N 1
ATOM 10347 C CA . ALA F 2 43 ? -123.517 -13.834 226.363 1.00 28.67 43 ALA F CA 1
ATOM 10348 C C . ALA F 2 43 ? -122.270 -13.048 226.776 1.00 28.00 43 ALA F C 1
ATOM 10349 O O . ALA F 2 43 ? -122.376 -12.027 227.459 1.00 27.89 43 ALA F O 1
ATOM 10351 N N . ALA F 2 44 ? -121.101 -13.525 226.350 1.00 27.11 44 ALA F N 1
ATOM 10352 C CA . ALA F 2 44 ? -119.826 -12.856 226.635 1.00 26.98 44 ALA F CA 1
ATOM 10353 C C . ALA F 2 44 ? -119.720 -11.498 225.940 1.00 27.77 44 ALA F C 1
ATOM 10354 O O . ALA F 2 44 ? -119.364 -10.499 226.574 1.00 27.94 44 ALA F O 1
ATOM 10356 N N . ILE F 2 45 ? -120.040 -11.473 224.646 1.00 27.88 45 ILE F N 1
ATOM 10357 C CA . ILE F 2 45 ? -119.982 -10.243 223.840 1.00 29.17 45 ILE F CA 1
ATOM 10358 C C . ILE F 2 45 ? -120.915 -9.157 224.392 1.00 28.41 45 ILE F C 1
ATOM 10359 O O . ILE F 2 45 ? -120.510 -7.996 224.503 1.00 28.96 45 ILE F O 1
ATOM 10364 N N . ASP F 2 46 ? -122.144 -9.539 224.741 1.00 28.29 46 ASP F N 1
ATOM 10365 C CA . ASP F 2 46 ? -123.133 -8.593 225.285 1.00 29.91 46 ASP F CA 1
ATOM 10366 C C . ASP F 2 46 ? -122.685 -7.948 226.601 1.00 29.00 46 ASP F C 1
ATOM 10367 O O . ASP F 2 46 ? -122.940 -6.765 226.829 1.00 29.31 46 ASP F O 1
ATOM 10372 N N . GLN F 2 47 ? -122.022 -8.725 227.456 1.00 27.98 47 GLN F N 1
ATOM 10373 C CA . GLN F 2 47 ? -121.479 -8.198 228.713 1.00 27.94 47 GLN F CA 1
ATOM 10374 C C . GLN F 2 47 ? -120.326 -7.216 228.481 1.00 27.17 47 GLN F C 1
ATOM 10375 O O . GLN F 2 47 ? -120.263 -6.177 229.141 1.00 27.38 47 GLN F O 1
ATOM 10381 N N . ILE F 2 48 ? -119.442 -7.531 227.533 1.00 27.02 48 ILE F N 1
ATOM 10382 C CA . ILE F 2 48 ? -118.346 -6.626 227.152 1.00 28.56 48 ILE F CA 1
ATOM 10383 C C . ILE F 2 48 ? -118.877 -5.341 226.499 1.00 28.77 48 ILE F C 1
ATOM 10384 O O . ILE F 2 48 ? -118.361 -4.252 226.769 1.00 29.16 48 ILE F O 1
ATOM 10389 N N . THR F 2 49 ? -119.898 -5.469 225.652 1.00 29.12 49 THR F N 1
ATOM 10390 C CA . THR F 2 49 ? -120.570 -4.305 225.056 1.00 30.69 49 THR F CA 1
ATOM 10391 C C . THR F 2 49 ? -121.149 -3.382 226.136 1.00 31.07 49 THR F C 1
ATOM 10392 O O . THR F 2 49 ? -121.030 -2.158 226.036 1.00 32.07 49 THR F O 1
ATOM 10396 N N . GLY F 2 50 ? -121.767 -3.978 227.157 1.00 30.74 50 GLY F N 1
ATOM 10397 C CA . GLY F 2 50 ? -122.300 -3.239 228.306 1.00 30.88 50 GLY F CA 1
ATOM 10398 C C . GLY F 2 50 ? -121.262 -2.461 229.100 1.00 30.81 50 GLY F C 1
ATOM 10399 O O . GLY F 2 50 ? -121.532 -1.342 229.546 1.00 31.92 50 GLY F O 1
ATOM 10400 N N . LYS F 2 51 ? -120.079 -3.049 229.283 1.00 30.82 51 LYS F N 1
ATOM 10401 C CA . LYS F 2 51 ? -118.949 -2.352 229.918 1.00 31.73 51 LYS F CA 1
ATOM 10402 C C . LYS F 2 51 ? -118.486 -1.146 229.111 1.00 31.09 51 LYS F C 1
ATOM 10403 O O . LYS F 2 51 ? -118.267 -0.067 229.668 1.00 29.82 51 LYS F O 1
ATOM 10409 N N . LEU F 2 52 ? -118.316 -1.352 227.807 1.00 31.07 52 LEU F N 1
ATOM 10410 C CA . LEU F 2 52 ? -117.886 -0.293 226.887 1.00 32.69 52 LEU F CA 1
ATOM 10411 C C . LEU F 2 52 ? -118.859 0.888 226.856 1.00 33.38 52 LEU F C 1
ATOM 10412 O O . LEU F 2 52 ? -118.429 2.041 226.840 1.00 34.58 52 LEU F O 1
ATOM 10417 N N . ASN F 2 53 ? -120.160 0.596 226.857 1.00 34.41 53 ASN F N 1
ATOM 10418 C CA . ASN F 2 53 ? -121.196 1.642 226.936 1.00 36.47 53 ASN F CA 1
ATOM 10419 C C . ASN F 2 53 ? -121.116 2.443 228.240 1.00 36.16 53 ASN F C 1
ATOM 10420 O O . ASN F 2 53 ? -121.354 3.651 228.245 1.00 37.31 53 ASN F O 1
ATOM 10425 N N . ARG F 2 54 ? -120.778 1.761 229.332 1.00 35.47 54 ARG F N 1
ATOM 10426 C CA . ARG F 2 54 ? -120.624 2.396 230.645 1.00 36.53 54 ARG F CA 1
ATOM 10427 C C . ARG F 2 54 ? -119.334 3.230 230.748 1.00 35.59 54 ARG F C 1
ATOM 10428 O O . ARG F 2 54 ? -119.349 4.326 231.310 1.00 36.95 54 ARG F O 1
ATOM 10436 N N . ILE F 2 55 ? -118.235 2.708 230.199 1.00 33.72 55 ILE F N 1
ATOM 10437 C CA . ILE F 2 55 ? -116.892 3.283 230.391 1.00 34.17 55 ILE F CA 1
ATOM 10438 C C . ILE F 2 55 ? -116.549 4.366 229.361 1.00 37.00 55 ILE F C 1
ATOM 10439 O O . ILE F 2 55 ? -116.004 5.411 229.729 1.00 38.72 55 ILE F O 1
ATOM 10444 N N . ILE F 2 56 ? -116.853 4.118 228.086 1.00 39.35 56 ILE F N 1
ATOM 10445 C CA . ILE F 2 56 ? -116.496 5.052 227.008 1.00 42.14 56 ILE F CA 1
ATOM 10446 C C . ILE F 2 56 ? -117.466 6.240 227.037 1.00 44.04 56 ILE F C 1
ATOM 10447 O O . ILE F 2 56 ? -118.454 6.284 226.297 1.00 44.94 56 ILE F O 1
ATOM 10452 N N . LYS F 2 57 ? -117.167 7.192 227.922 1.00 47.17 57 LYS F N 1
ATOM 10453 C CA . LYS F 2 57 ? -118.004 8.374 228.142 1.00 48.19 57 LYS F CA 1
ATOM 10454 C C . LYS F 2 57 ? -117.275 9.410 228.998 1.00 49.42 57 LYS F C 1
ATOM 10455 O O . LYS F 2 57 ? -116.423 9.058 229.816 1.00 46.89 57 LYS F O 1
ATOM 10457 N N . LYS F 2 58 ? -117.626 10.680 228.804 1.00 50.36 58 LYS F N 1
ATOM 10458 C CA . LYS F 2 58 ? -117.089 11.788 229.605 1.00 51.32 58 LYS F CA 1
ATOM 10459 C C . LYS F 2 58 ? -118.225 12.494 230.341 1.00 51.27 58 LYS F C 1
ATOM 10460 O O . LYS F 2 58 ? -119.400 12.308 230.010 1.00 51.92 58 LYS F O 1
ATOM 10463 N N . THR F 2 59 ? -117.869 13.299 231.340 1.00 49.54 59 THR F N 1
ATOM 10464 C CA . THR F 2 59 ? -118.861 14.025 232.138 1.00 50.20 59 THR F CA 1
ATOM 10465 C C . THR F 2 59 ? -119.459 15.185 231.342 1.00 51.31 59 THR F C 1
ATOM 10466 O O . THR F 2 59 ? -118.818 15.726 230.435 1.00 49.54 59 THR F O 1
ATOM 10470 N N . ASN F 2 60 ? -120.688 15.557 231.697 1.00 51.62 60 ASN F N 1
ATOM 10471 C CA . ASN F 2 60 ? -121.391 16.683 231.072 1.00 52.62 60 ASN F CA 1
ATOM 10472 C C . ASN F 2 60 ? -120.991 18.055 231.635 1.00 49.70 60 ASN F C 1
ATOM 10473 O O . ASN F 2 60 ? -121.438 19.081 231.116 1.00 49.20 60 ASN F O 1
ATOM 10475 N N . THR F 2 61 ? -120.168 18.076 232.688 1.00 45.70 61 THR F N 1
ATOM 10476 C CA . THR F 2 61 ? -119.753 19.319 233.342 1.00 44.26 61 THR F CA 1
ATOM 10477 C C . THR F 2 61 ? -118.903 20.194 232.413 1.00 43.44 61 THR F C 1
ATOM 10478 O O . THR F 2 61 ? -117.958 19.711 231.784 1.00 40.94 61 THR F O 1
ATOM 10482 N N . GLU F 2 62 ? -119.260 21.476 232.335 1.00 43.07 62 GLU F N 1
ATOM 10483 C CA . GLU F 2 62 ? -118.542 22.458 231.526 1.00 42.87 62 GLU F CA 1
ATOM 10484 C C . GLU F 2 62 ? -117.573 23.231 232.413 1.00 43.11 62 GLU F C 1
ATOM 10485 O O . GLU F 2 62 ? -118.000 23.924 233.342 1.00 45.49 62 GLU F O 1
ATOM 10487 N N . PHE F 2 63 ? -116.277 23.103 232.130 1.00 41.18 63 PHE F N 1
ATOM 10488 C CA . PHE F 2 63 ? -115.230 23.787 232.892 1.00 40.37 63 PHE F CA 1
ATOM 10489 C C . PHE F 2 63 ? -114.721 25.013 232.141 1.00 40.14 63 PHE F C 1
ATOM 10490 O O . PHE F 2 63 ? -114.593 24.986 230.913 1.00 37.32 63 PHE F O 1
ATOM 10498 N N . GLU F 2 64 ? -114.444 26.078 232.893 1.00 40.85 64 GLU F N 1
ATOM 10499 C CA . GLU F 2 64 ? -113.827 27.299 232.368 1.00 42.33 64 GLU F CA 1
ATOM 10500 C C . GLU F 2 64 ? -112.387 27.406 232.865 1.00 42.31 64 GLU F C 1
ATOM 10501 O O . GLU F 2 64 ? -111.981 26.690 233.785 1.00 40.37 64 GLU F O 1
ATOM 10503 N N . SER F 2 65 ? -111.624 28.306 232.251 1.00 42.87 65 SER F N 1
ATOM 10504 C CA . SER F 2 65 ? -110.202 28.471 232.563 1.00 45.15 65 SER F CA 1
ATOM 10505 C C . SER F 2 65 ? -109.991 29.169 233.910 1.00 45.72 65 SER F C 1
ATOM 10506 O O . SER F 2 65 ? -110.620 30.194 234.184 1.00 46.28 65 SER F O 1
ATOM 10509 N N . ILE F 2 66 ? -109.120 28.594 234.741 1.00 46.68 66 ILE F N 1
ATOM 10510 C CA . ILE F 2 66 ? -108.626 29.248 235.970 1.00 49.38 66 ILE F CA 1
ATOM 10511 C C . ILE F 2 66 ? -107.106 29.512 235.948 1.00 53.64 66 ILE F C 1
ATOM 10512 O O . ILE F 2 66 ? -106.555 30.019 236.928 1.00 54.33 66 ILE F O 1
ATOM 10517 N N . GLU F 2 67 ? -106.442 29.173 234.837 1.00 57.73 67 GLU F N 1
ATOM 10518 C CA . GLU F 2 67 ? -105.019 29.451 234.629 1.00 61.42 67 GLU F CA 1
ATOM 10519 C C . GLU F 2 67 ? -104.849 30.125 233.273 1.00 62.49 67 GLU F C 1
ATOM 10520 O O . GLU F 2 67 ? -105.204 29.544 232.245 1.00 62.71 67 GLU F O 1
ATOM 10526 N N . SER F 2 68 ? -104.308 31.343 233.271 1.00 62.13 68 SER F N 1
ATOM 10527 C CA . SER F 2 68 ? -104.103 32.090 232.032 1.00 62.83 68 SER F CA 1
ATOM 10528 C C . SER F 2 68 ? -102.891 31.547 231.274 1.00 62.14 68 SER F C 1
ATOM 10529 O O . SER F 2 68 ? -101.788 31.481 231.821 1.00 60.89 68 SER F O 1
ATOM 10532 N N . GLU F 2 69 ? -103.115 31.154 230.021 1.00 62.15 69 GLU F N 1
ATOM 10533 C CA . GLU F 2 69 ? -102.061 30.621 229.151 1.00 62.88 69 GLU F CA 1
ATOM 10534 C C . GLU F 2 69 ? -101.025 31.677 228.754 1.00 63.35 69 GLU F C 1
ATOM 10535 O O . GLU F 2 69 ? -99.822 31.403 228.777 1.00 63.06 69 GLU F O 1
ATOM 10541 N N . PHE F 2 70 ? -101.497 32.874 228.395 1.00 63.64 70 PHE F N 1
ATOM 10542 C CA . PHE F 2 70 ? -100.643 33.930 227.825 1.00 63.43 70 PHE F CA 1
ATOM 10543 C C . PHE F 2 70 ? -100.260 35.065 228.782 1.00 66.12 70 PHE F C 1
ATOM 10544 O O . PHE F 2 70 ? -99.455 35.921 228.408 1.00 67.66 70 PHE F O 1
ATOM 10552 N N . SER F 2 71 ? -100.824 35.084 229.992 1.00 69.10 71 SER F N 1
ATOM 10553 C CA . SER F 2 71 ? -100.536 36.140 230.972 1.00 70.90 71 SER F CA 1
ATOM 10554 C C . SER F 2 71 ? -100.204 35.567 232.348 1.00 74.10 71 SER F C 1
ATOM 10555 O O . SER F 2 71 ? -100.422 34.381 232.613 1.00 73.18 71 SER F O 1
ATOM 10558 N N . GLU F 2 72 ? -99.675 36.431 233.212 1.00 76.73 72 GLU F N 1
ATOM 10559 C CA . GLU F 2 72 ? -99.249 36.040 234.556 1.00 79.09 72 GLU F CA 1
ATOM 10560 C C . GLU F 2 72 ? -100.440 35.855 235.494 1.00 79.17 72 GLU F C 1
ATOM 10561 O O . GLU F 2 72 ? -101.449 36.556 235.376 1.00 79.90 72 GLU F O 1
ATOM 10563 N N . ILE F 2 73 ? -100.309 34.903 236.417 1.00 79.16 73 ILE F N 1
ATOM 10564 C CA . ILE F 2 73 ? -101.277 34.688 237.494 1.00 78.48 73 ILE F CA 1
ATOM 10565 C C . ILE F 2 73 ? -100.677 35.173 238.809 1.00 77.79 73 ILE F C 1
ATOM 10566 O O . ILE F 2 73 ? -99.458 35.347 238.914 1.00 76.98 73 ILE F O 1
ATOM 10568 N N . ASP F 2 74 ? -101.535 35.396 239.804 1.00 75.61 74 ASP F N 1
ATOM 10569 C CA . ASP F 2 74 ? -101.084 35.754 241.153 1.00 72.68 74 ASP F CA 1
ATOM 10570 C C . ASP F 2 74 ? -100.334 34.571 241.768 1.00 68.82 74 ASP F C 1
ATOM 10571 O O . ASP F 2 74 ? -100.700 33.415 241.544 1.00 68.41 74 ASP F O 1
ATOM 10573 N N . HIS F 2 75 ? -99.288 34.869 242.537 1.00 65.49 75 HIS F N 1
ATOM 10574 C CA . HIS F 2 75 ? -98.355 33.839 243.015 1.00 62.74 75 HIS F CA 1
ATOM 10575 C C . HIS F 2 75 ? -98.967 32.940 244.097 1.00 55.91 75 HIS F C 1
ATOM 10576 O O . HIS F 2 75 ? -98.750 31.725 244.088 1.00 50.86 75 HIS F O 1
ATOM 10583 N N . GLN F 2 76 ? -99.730 33.539 245.013 1.00 51.64 76 GLN F N 1
ATOM 10584 C CA . GLN F 2 76 ? -100.389 32.797 246.093 1.00 49.76 76 GLN F CA 1
ATOM 10585 C C . GLN F 2 76 ? -101.489 31.880 245.560 1.00 47.72 76 GLN F C 1
ATOM 10586 O O . GLN F 2 76 ? -101.503 30.685 245.866 1.00 45.87 76 GLN F O 1
ATOM 10588 N N . ILE F 2 77 ? -102.398 32.444 244.764 1.00 45.60 77 ILE F N 1
ATOM 10589 C CA . ILE F 2 77 ? -103.495 31.672 244.160 1.00 43.78 77 ILE F CA 1
ATOM 10590 C C . ILE F 2 77 ? -102.980 30.665 243.116 1.00 40.92 77 ILE F C 1
ATOM 10591 O O . ILE F 2 77 ? -103.520 29.563 243.004 1.00 39.93 77 ILE F O 1
ATOM 10596 N N . GLY F 2 78 ? -101.938 31.042 242.371 1.00 39.49 78 GLY F N 1
ATOM 10597 C CA . GLY F 2 78 ? -101.300 30.151 241.397 1.00 39.14 78 GLY F CA 1
ATOM 10598 C C . GLY F 2 78 ? -100.772 28.860 242.005 1.00 38.30 78 GLY F C 1
ATOM 10599 O O . GLY F 2 78 ? -100.952 27.781 241.436 1.00 38.16 78 GLY F O 1
ATOM 10600 N N . ASN F 2 79 ? -100.126 28.976 243.165 1.00 37.14 79 ASN F N 1
ATOM 10601 C CA . ASN F 2 79 ? -99.626 27.808 243.901 1.00 37.19 79 ASN F CA 1
ATOM 10602 C C . ASN F 2 79 ? -100.756 26.923 244.436 1.00 35.28 79 ASN F C 1
ATOM 10603 O O . ASN F 2 79 ? -100.630 25.696 244.434 1.00 33.94 79 ASN F O 1
ATOM 10608 N N . VAL F 2 80 ? -101.847 27.545 244.883 1.00 33.63 80 VAL F N 1
ATOM 10609 C CA . VAL F 2 80 ? -103.042 26.810 245.321 1.00 32.99 80 VAL F CA 1
ATOM 10610 C C . VAL F 2 80 ? -103.680 26.068 244.141 1.00 31.78 80 VAL F C 1
ATOM 10611 O O . VAL F 2 80 ? -104.087 24.913 244.285 1.00 31.78 80 VAL F O 1
ATOM 10615 N N . ILE F 2 81 ? -103.757 26.730 242.984 1.00 31.49 81 ILE F N 1
ATOM 10616 C CA . ILE F 2 81 ? -104.271 26.102 241.760 1.00 32.37 81 ILE F CA 1
ATOM 10617 C C . ILE F 2 81 ? -103.378 24.930 241.332 1.00 32.24 81 ILE F C 1
ATOM 10618 O O . ILE F 2 81 ? -103.888 23.852 241.018 1.00 32.11 81 ILE F O 1
ATOM 10623 N N . ASN F 2 82 ? -102.061 25.143 241.324 1.00 32.39 82 ASN F N 1
ATOM 10624 C CA . ASN F 2 82 ? -101.099 24.079 240.990 1.00 32.73 82 ASN F CA 1
ATOM 10625 C C . ASN F 2 82 ? -101.226 22.866 241.916 1.00 30.54 82 ASN F C 1
ATOM 10626 O O . ASN F 2 82 ? -101.223 21.725 241.446 1.00 30.24 82 ASN F O 1
ATOM 10631 N N . TRP F 2 83 ? -101.345 23.118 243.220 1.00 29.58 83 TRP F N 1
ATOM 10632 C CA . TRP F 2 83 ? -101.529 22.047 244.211 1.00 29.87 83 TRP F CA 1
ATOM 10633 C C . TRP F 2 83 ? -102.841 21.289 243.988 1.00 29.44 83 TRP F C 1
ATOM 10634 O O . TRP F 2 83 ? -102.870 20.056 244.040 1.00 28.06 83 TRP F O 1
ATOM 10645 N N . THR F 2 84 ? -103.915 22.040 243.751 1.00 29.10 84 THR F N 1
ATOM 10646 C CA . THR F 2 84 ? -105.246 21.468 243.548 1.00 28.95 84 THR F CA 1
ATOM 10647 C C . THR F 2 84 ? -105.313 20.648 242.257 1.00 28.88 84 THR F C 1
ATOM 10648 O O . THR F 2 84 ? -105.781 19.510 242.277 1.00 28.56 84 THR F O 1
ATOM 10652 N N . LYS F 2 85 ? -104.836 21.218 241.150 1.00 29.34 85 LYS F N 1
ATOM 10653 C CA . LYS F 2 85 ? -104.832 20.515 239.860 1.00 30.99 85 LYS F CA 1
ATOM 10654 C C . LYS F 2 85 ? -104.006 19.226 239.896 1.00 29.71 85 LYS F C 1
ATOM 10655 O O . LYS F 2 85 ? -104.445 18.197 239.378 1.00 28.81 85 LYS F O 1
ATOM 10661 N N . ASP F 2 86 ? -102.827 19.282 240.515 1.00 29.50 86 ASP F N 1
ATOM 10662 C CA . ASP F 2 86 ? -101.975 18.092 240.662 1.00 29.79 86 ASP F CA 1
ATOM 10663 C C . ASP F 2 86 ? -102.603 17.027 241.574 1.00 27.71 86 ASP F C 1
ATOM 10664 O O . ASP F 2 86 ? -102.467 15.832 241.307 1.00 27.80 86 ASP F O 1
ATOM 10669 N N . SER F 2 87 ? -103.291 17.460 242.632 1.00 26.08 87 SER F N 1
ATOM 10670 C CA . SER F 2 87 ? -104.044 16.543 243.498 1.00 26.36 87 SER F CA 1
ATOM 10671 C C . SER F 2 87 ? -105.194 15.858 242.751 1.00 26.49 87 SER F C 1
ATOM 10672 O O . SER F 2 87 ? -105.412 14.657 242.913 1.00 26.68 87 SER F O 1
ATOM 10675 N N . ILE F 2 88 ? -105.913 16.627 241.934 1.00 26.74 88 ILE F N 1
ATOM 10676 C CA . ILE F 2 88 ? -107.018 16.105 241.116 1.00 27.07 88 ILE F CA 1
ATOM 10677 C C . ILE F 2 88 ? -106.505 15.138 240.039 1.00 26.84 88 ILE F C 1
ATOM 10678 O O . ILE F 2 88 ? -107.132 14.104 239.784 1.00 26.85 88 ILE F O 1
ATOM 10683 N N . THR F 2 89 ? -105.374 15.475 239.417 1.00 26.71 89 THR F N 1
ATOM 10684 C CA . THR F 2 89 ? -104.737 14.601 238.423 1.00 27.16 89 THR F CA 1
ATOM 10685 C C . THR F 2 89 ? -104.311 13.265 239.036 1.00 25.68 89 THR F C 1
ATOM 10686 O O . THR F 2 89 ? -104.523 12.213 238.428 1.00 25.56 89 THR F O 1
ATOM 10690 N N . ASP F 2 90 ? -103.722 13.310 240.232 1.00 24.83 90 ASP F N 1
ATOM 10691 C CA . ASP F 2 90 ? -103.362 12.085 240.962 1.00 25.41 90 ASP F CA 1
ATOM 10692 C C . ASP F 2 90 ? -104.575 11.198 241.272 1.00 24.50 90 ASP F C 1
ATOM 10693 O O . ASP F 2 90 ? -104.474 9.970 241.203 1.00 23.28 90 ASP F O 1
ATOM 10698 N N . ILE F 2 91 ? -105.709 11.821 241.599 1.00 23.85 91 ILE F N 1
ATOM 10699 C CA . ILE F 2 91 ? -106.959 11.094 241.866 1.00 23.64 91 ILE F CA 1
ATOM 10700 C C . ILE F 2 91 ? -107.496 10.419 240.595 1.00 23.69 91 ILE F C 1
ATOM 10701 O O . ILE F 2 91 ? -107.843 9.234 240.622 1.00 24.14 91 ILE F O 1
ATOM 10706 N N . TRP F 2 92 ? -107.563 11.169 239.493 1.00 23.58 92 TRP F N 1
ATOM 10707 C CA . TRP F 2 92 ? -108.075 10.627 238.223 1.00 23.87 92 TRP F CA 1
ATOM 10708 C C . TRP F 2 92 ? -107.157 9.575 237.596 1.00 23.78 92 TRP F C 1
ATOM 10709 O O . TRP F 2 92 ? -107.643 8.592 237.030 1.00 24.40 92 TRP F O 1
ATOM 10720 N N . THR F 2 93 ? -105.846 9.778 237.704 1.00 23.98 93 THR F N 1
ATOM 10721 C CA . THR F 2 93 ? -104.874 8.787 237.239 1.00 24.87 93 THR F CA 1
ATOM 10722 C C . THR F 2 93 ? -105.026 7.484 238.028 1.00 25.11 93 THR F C 1
ATOM 10723 O O . THR F 2 93 ? -105.069 6.403 237.439 1.00 25.17 93 THR F O 1
ATOM 10727 N N . TYR F 2 94 ? -105.133 7.600 239.352 1.00 25.36 94 TYR F N 1
ATOM 10728 C CA . TYR F 2 94 ? -105.356 6.440 240.221 1.00 26.67 94 TYR F CA 1
ATOM 10729 C C . TYR F 2 94 ? -106.682 5.730 239.907 1.00 26.13 94 TYR F C 1
ATOM 10730 O O . TYR F 2 94 ? -106.718 4.502 239.784 1.00 25.21 94 TYR F O 1
ATOM 10739 N N . GLN F 2 95 ? -107.759 6.506 239.786 1.00 26.46 95 GLN F N 1
ATOM 10740 C CA . GLN F 2 95 ? -109.090 5.952 239.481 1.00 28.07 95 GLN F CA 1
ATOM 10741 C C . GLN F 2 95 ? -109.147 5.263 238.116 1.00 26.11 95 GLN F C 1
ATOM 10742 O O . GLN F 2 95 ? -109.751 4.197 237.988 1.00 25.75 95 GLN F O 1
ATOM 10748 N N . ALA F 2 96 ? -108.515 5.868 237.111 1.00 25.38 96 ALA F N 1
ATOM 10749 C CA . ALA F 2 96 ? -108.428 5.280 235.773 1.00 26.26 96 ALA F CA 1
ATOM 10750 C C . ALA F 2 96 ? -107.674 3.952 235.800 1.00 26.28 96 ALA F C 1
ATOM 10751 O O . ALA F 2 96 ? -108.141 2.960 235.235 1.00 25.81 96 ALA F O 1
ATOM 10753 N N . GLU F 2 97 ? -106.518 3.943 236.464 1.00 26.09 97 GLU F N 1
ATOM 10754 C CA . GLU F 2 97 ? -105.716 2.722 236.635 1.00 27.59 97 GLU F CA 1
ATOM 10755 C C . GLU F 2 97 ? -106.493 1.608 237.343 1.00 27.09 97 GLU F C 1
ATOM 10756 O O . GLU F 2 97 ? -106.462 0.457 236.901 1.00 28.12 97 GLU F O 1
ATOM 10762 N N . LEU F 2 98 ? -107.187 1.957 238.427 1.00 26.35 98 LEU F N 1
ATOM 10763 C CA . LEU F 2 98 ? -107.987 0.986 239.189 1.00 27.34 98 LEU F CA 1
ATOM 10764 C C . LEU F 2 98 ? -109.196 0.478 238.399 1.00 26.61 98 LEU F C 1
ATOM 10765 O O . LEU F 2 98 ? -109.482 -0.726 238.415 1.00 25.72 98 LEU F O 1
ATOM 10770 N N . LEU F 2 99 ? -109.900 1.391 237.725 1.00 26.67 99 LEU F N 1
ATOM 10771 C CA . LEU F 2 99 ? -111.055 1.040 236.884 1.00 26.91 99 LEU F CA 1
ATOM 10772 C C . LEU F 2 99 ? -110.698 -0.028 235.859 1.00 26.37 99 LEU F C 1
ATOM 10773 O O . LEU F 2 99 ? -111.351 -1.067 235.787 1.00 25.85 99 LEU F O 1
ATOM 10778 N N . VAL F 2 100 ? -109.658 0.239 235.074 1.00 26.36 100 VAL F N 1
ATOM 10779 C CA . VAL F 2 100 ? -109.292 -0.638 233.962 1.00 27.20 100 VAL F CA 1
ATOM 10780 C C . VAL F 2 100 ? -108.731 -1.970 234.483 1.00 26.04 100 VAL F C 1
ATOM 10781 O O . VAL F 2 100 ? -109.056 -3.023 233.936 1.00 26.35 100 VAL F O 1
ATOM 10785 N N . ALA F 2 101 ? -107.926 -1.926 235.546 1.00 25.17 101 ALA F N 1
ATOM 10786 C CA . ALA F 2 101 ? -107.410 -3.146 236.189 1.00 24.69 101 ALA F CA 1
ATOM 10787 C C . ALA F 2 101 ? -108.534 -4.050 236.712 1.00 24.50 101 ALA F C 1
ATOM 10788 O O . ALA F 2 101 ? -108.519 -5.262 236.479 1.00 24.65 101 ALA F O 1
ATOM 10790 N N . MET F 2 102 ? -109.501 -3.451 237.406 1.00 24.47 102 MET F N 1
ATOM 10791 C CA . MET F 2 102 ? -110.656 -4.180 237.941 1.00 25.62 102 MET F CA 1
ATOM 10792 C C . MET F 2 102 ? -111.539 -4.734 236.826 1.00 24.51 102 MET F C 1
ATOM 10793 O O . MET F 2 102 ? -111.945 -5.897 236.875 1.00 23.84 102 MET F O 1
ATOM 10798 N N . GLU F 2 103 ? -111.854 -3.893 235.842 1.00 24.35 103 GLU F N 1
ATOM 10799 C CA . GLU F 2 103 ? -112.696 -4.308 234.716 1.00 25.48 103 GLU F CA 1
ATOM 10800 C C . GLU F 2 103 ? -112.053 -5.425 233.890 1.00 24.39 103 GLU F C 1
ATOM 10801 O O . GLU F 2 103 ? -112.746 -6.348 233.461 1.00 24.65 103 GLU F O 1
ATOM 10807 N N . ASN F 2 104 ? -110.737 -5.342 233.685 1.00 23.03 104 ASN F N 1
ATOM 10808 C CA . ASN F 2 104 ? -109.998 -6.382 232.959 1.00 22.94 104 ASN F CA 1
ATOM 10809 C C . ASN F 2 104 ? -110.026 -7.721 233.688 1.00 22.94 104 ASN F C 1
ATOM 10810 O O . ASN F 2 104 ? -110.238 -8.759 233.059 1.00 22.65 104 ASN F O 1
ATOM 10815 N N . GLN F 2 105 ? -109.823 -7.690 235.006 1.00 23.58 105 GLN F N 1
ATOM 10816 C CA . GLN F 2 105 ? -109.927 -8.893 235.844 1.00 24.67 105 GLN F CA 1
ATOM 10817 C C . GLN F 2 105 ? -111.305 -9.536 235.684 1.00 23.96 105 GLN F C 1
ATOM 10818 O O . GLN F 2 105 ? -111.410 -10.743 235.441 1.00 22.49 105 GLN F O 1
ATOM 10824 N N . HIS F 2 106 ? -112.350 -8.716 235.798 1.00 24.07 106 HIS F N 1
ATOM 10825 C CA . HIS F 2 106 ? -113.728 -9.194 235.682 1.00 24.18 106 HIS F CA 1
ATOM 10826 C C . HIS F 2 106 ? -114.074 -9.706 234.274 1.00 23.28 106 HIS F C 1
ATOM 10827 O O . HIS F 2 106 ? -114.780 -10.706 234.142 1.00 23.33 106 HIS F O 1
ATOM 10834 N N . THR F 2 107 ? -113.577 -9.034 233.237 1.00 22.92 107 THR F N 1
ATOM 10835 C CA . THR F 2 107 ? -113.809 -9.466 231.849 1.00 23.14 107 THR F CA 1
ATOM 10836 C C . THR F 2 107 ? -113.233 -10.860 231.600 1.00 22.74 107 THR F C 1
ATOM 10837 O O . THR F 2 107 ? -113.918 -11.733 231.062 1.00 22.38 107 THR F O 1
ATOM 10841 N N . ILE F 2 108 ? -111.980 -11.049 232.003 1.00 23.30 108 ILE F N 1
ATOM 10842 C CA . ILE F 2 108 ? -111.288 -12.339 231.887 1.00 24.35 108 ILE F CA 1
ATOM 10843 C C . ILE F 2 108 ? -112.037 -13.450 232.635 1.00 23.43 108 ILE F C 1
ATOM 10844 O O . ILE F 2 108 ? -112.255 -14.533 232.083 1.00 21.91 108 ILE F O 1
ATOM 10849 N N . ASP F 2 109 ? -112.432 -13.173 233.877 1.00 22.96 109 ASP F N 1
ATOM 10850 C CA . ASP F 2 109 ? -113.137 -14.165 234.701 1.00 23.35 109 ASP F CA 1
ATOM 10851 C C . ASP F 2 109 ? -114.571 -14.431 234.227 1.00 22.47 109 ASP F C 1
ATOM 10852 O O . ASP F 2 109 ? -115.047 -15.568 234.297 1.00 22.18 109 ASP F O 1
ATOM 10857 N N . MET F 2 110 ? -115.247 -13.395 233.736 1.00 21.69 110 MET F N 1
ATOM 10858 C CA . MET F 2 110 ? -116.560 -13.554 233.108 1.00 22.20 110 MET F CA 1
ATOM 10859 C C . MET F 2 110 ? -116.478 -14.495 231.901 1.00 20.96 110 MET F C 1
ATOM 10860 O O . MET F 2 110 ? -117.311 -15.390 231.754 1.00 20.87 110 MET F O 1
ATOM 10865 N N . ALA F 2 111 ? -115.474 -14.288 231.049 1.00 20.54 111 ALA F N 1
ATOM 10866 C CA . ALA F 2 111 ? -115.270 -15.130 229.864 1.00 20.49 111 ALA F CA 1
ATOM 10867 C C . ALA F 2 111 ? -114.994 -16.585 230.238 1.00 19.97 111 ALA F C 1
ATOM 10868 O O . ALA F 2 111 ? -115.491 -17.506 229.584 1.00 19.77 111 ALA F O 1
ATOM 10870 N N . ASP F 2 112 ? -114.198 -16.765 231.289 1.00 19.82 112 ASP F N 1
ATOM 10871 C CA . ASP F 2 112 ? -113.911 -18.075 231.879 1.00 20.32 112 ASP F CA 1
ATOM 10872 C C . ASP F 2 112 ? -115.208 -18.744 232.360 1.00 20.11 112 ASP F C 1
ATOM 10873 O O . ASP F 2 112 ? -115.441 -19.923 232.083 1.00 19.97 112 ASP F O 1
ATOM 10878 N N . SER F 2 113 ? -116.061 -17.984 233.044 1.00 20.37 113 SER F N 1
ATOM 10879 C CA . SER F 2 113 ? -117.321 -18.531 233.558 1.00 20.99 113 SER F CA 1
ATOM 10880 C C . SER F 2 113 ? -118.286 -18.968 232.443 1.00 20.99 113 SER F C 1
ATOM 10881 O O . SER F 2 113 ? -118.982 -19.971 232.597 1.00 21.61 113 SER F O 1
ATOM 10884 N N . GLU F 2 114 ? -118.321 -18.232 231.329 1.00 21.20 114 GLU F N 1
ATOM 10885 C CA . GLU F 2 114 ? -119.162 -18.621 230.186 1.00 22.15 114 GLU F CA 1
ATOM 10886 C C . GLU F 2 114 ? -118.673 -19.910 229.508 1.00 21.29 114 GLU F C 1
ATOM 10887 O O . GLU F 2 114 ? -119.492 -20.708 229.045 1.00 21.46 114 GLU F O 1
ATOM 10893 N N . MET F 2 115 ? -117.356 -20.115 229.460 1.00 20.84 115 MET F N 1
ATOM 10894 C CA . MET F 2 115 ? -116.786 -21.399 229.019 1.00 21.26 115 MET F CA 1
ATOM 10895 C C . MET F 2 115 ? -117.258 -22.534 229.932 1.00 20.66 115 MET F C 1
ATOM 10896 O O . MET F 2 115 ? -117.743 -23.565 229.450 1.00 20.52 115 MET F O 1
ATOM 10901 N N . LEU F 2 116 ? -117.123 -22.335 231.242 1.00 19.74 116 LEU F N 1
ATOM 10902 C CA . LEU F 2 116 ? -117.552 -23.332 232.224 1.00 20.26 116 LEU F CA 1
ATOM 10903 C C . LEU F 2 116 ? -119.061 -23.597 232.183 1.00 20.13 116 LEU F C 1
ATOM 10904 O O . LEU F 2 116 ? -119.488 -24.745 232.310 1.00 20.34 116 LEU F O 1
ATOM 10909 N N . ASN F 2 117 ? -119.859 -22.542 232.019 1.00 20.25 117 ASN F N 1
ATOM 10910 C CA . ASN F 2 117 ? -121.320 -22.688 231.950 1.00 21.08 117 ASN F CA 1
ATOM 10911 C C . ASN F 2 117 ? -121.768 -23.527 230.749 1.00 20.51 117 ASN F C 1
ATOM 10912 O O . ASN F 2 117 ? -122.722 -24.296 230.860 1.00 21.16 117 ASN F O 1
ATOM 10917 N N . LEU F 2 118 ? -121.076 -23.382 229.619 1.00 20.24 118 LEU F N 1
ATOM 10918 C CA . LEU F 2 118 ? -121.331 -24.212 228.438 1.00 21.15 118 LEU F CA 1
ATOM 10919 C C . LEU F 2 118 ? -120.972 -25.670 228.717 1.00 20.19 118 LEU F C 1
ATOM 10920 O O . LEU F 2 118 ? -121.752 -26.576 228.421 1.00 19.80 118 LEU F O 1
ATOM 10925 N N . TYR F 2 119 ? -119.782 -25.875 229.278 1.00 19.68 119 TYR F N 1
ATOM 10926 C CA . TYR F 2 119 ? -119.296 -27.201 229.676 1.00 19.78 119 TYR F CA 1
ATOM 10927 C C . TYR F 2 119 ? -120.281 -27.904 230.617 1.00 19.72 119 TYR F C 1
ATOM 10928 O O . TYR F 2 119 ? -120.613 -29.071 230.416 1.00 19.67 119 TYR F O 1
ATOM 10937 N N . GLU F 2 120 ? -120.744 -27.175 231.629 1.00 20.51 120 GLU F N 1
ATOM 10938 C CA . GLU F 2 120 ? -121.723 -27.692 232.589 1.00 21.41 120 GLU F CA 1
ATOM 10939 C C . GLU F 2 120 ? -123.079 -28.004 231.956 1.00 21.37 120 GLU F C 1
ATOM 10940 O O . GLU F 2 120 ? -123.709 -28.998 232.315 1.00 21.39 120 GLU F O 1
ATOM 10946 N N . ARG F 2 121 ? -123.526 -27.163 231.025 1.00 21.73 121 ARG F N 1
ATOM 10947 C CA . ARG F 2 121 ? -124.764 -27.441 230.283 1.00 22.88 121 ARG F CA 1
ATOM 10948 C C . ARG F 2 121 ? -124.659 -28.772 229.536 1.00 21.57 121 ARG F C 1
ATOM 10949 O O . ARG F 2 121 ? -125.564 -29.602 229.625 1.00 21.23 121 ARG F O 1
ATOM 10957 N N . VAL F 2 122 ? -123.540 -28.982 228.842 1.00 20.69 122 VAL F N 1
ATOM 10958 C CA . VAL F 2 122 ? -123.318 -30.218 228.084 1.00 20.46 122 VAL F CA 1
ATOM 10959 C C . VAL F 2 122 ? -123.217 -31.432 229.013 1.00 19.62 122 VAL F C 1
ATOM 10960 O O . VAL F 2 122 ? -123.784 -32.482 228.710 1.00 19.77 122 VAL F O 1
ATOM 10964 N N . ARG F 2 123 ? -122.514 -31.288 230.138 1.00 19.59 123 ARG F N 1
ATOM 10965 C CA . ARG F 2 123 ? -122.407 -32.374 231.127 1.00 20.67 123 ARG F CA 1
ATOM 10966 C C . ARG F 2 123 ? -123.789 -32.851 231.581 1.00 20.64 123 ARG F C 1
ATOM 10967 O O . ARG F 2 123 ? -124.067 -34.055 231.593 1.00 20.42 123 ARG F O 1
ATOM 10975 N N . LYS F 2 124 ? -124.648 -31.901 231.938 1.00 20.87 124 LYS F N 1
ATOM 10976 C CA . LYS F 2 124 ? -125.988 -32.224 232.432 1.00 22.24 124 LYS F CA 1
ATOM 10977 C C . LYS F 2 124 ? -126.908 -32.794 231.338 1.00 22.77 124 LYS F C 1
ATOM 10978 O O . LYS F 2 124 ? -127.740 -33.651 231.636 1.00 24.06 124 LYS F O 1
ATOM 10984 N N . GLN F 2 125 ? -126.739 -32.343 230.089 1.00 23.33 125 GLN F N 1
ATOM 10985 C CA . GLN F 2 125 ? -127.435 -32.934 228.926 1.00 24.03 125 GLN F CA 1
ATOM 10986 C C . GLN F 2 125 ? -127.119 -34.422 228.759 1.00 22.62 125 GLN F C 1
ATOM 10987 O O . GLN F 2 125 ? -128.021 -35.243 228.575 1.00 22.20 125 GLN F O 1
ATOM 10993 N N . LEU F 2 126 ? -125.828 -34.746 228.795 1.00 21.53 126 LEU F N 1
ATOM 10994 C CA . LEU F 2 126 ? -125.352 -36.112 228.550 1.00 21.42 126 LEU F CA 1
ATOM 10995 C C . LEU F 2 126 ? -125.682 -37.081 229.690 1.00 20.55 126 LEU F C 1
ATOM 10996 O O . LEU F 2 126 ? -125.790 -38.287 229.457 1.00 19.91 126 LEU F O 1
ATOM 11001 N N . ARG F 2 127 ? -125.839 -36.555 230.907 1.00 20.62 127 ARG F N 1
ATOM 11002 C CA . ARG F 2 127 ? -126.287 -37.331 232.069 1.00 20.60 127 ARG F CA 1
ATOM 11003 C C . ARG F 2 127 ? -125.389 -38.573 232.291 1.00 20.31 127 ARG F C 1
ATOM 11004 O O . ARG F 2 127 ? -124.177 -38.407 232.427 1.00 20.72 127 ARG F O 1
ATOM 11012 N N . GLN F 2 128 ? -125.932 -39.795 232.264 1.00 20.00 128 GLN F N 1
ATOM 11013 C CA . GLN F 2 128 ? -125.140 -40.989 232.561 1.00 21.12 128 GLN F CA 1
ATOM 11014 C C . GLN F 2 128 ? -124.591 -41.666 231.297 1.00 20.32 128 GLN F C 1
ATOM 11015 O O . GLN F 2 128 ? -124.084 -42.786 231.369 1.00 20.64 128 GLN F O 1
ATOM 11021 N N . ASN F 2 129 ? -124.665 -40.981 230.154 1.00 19.62 129 ASN F N 1
ATOM 11022 C CA . ASN F 2 129 ? -124.249 -41.553 228.876 1.00 19.75 129 ASN F CA 1
ATOM 11023 C C . ASN F 2 129 ? -122.811 -41.219 228.486 1.00 19.62 129 ASN F C 1
ATOM 11024 O O . ASN F 2 129 ? -122.309 -41.742 227.488 1.00 19.73 129 ASN F O 1
ATOM 11029 N N . ALA F 2 130 ? -122.158 -40.357 229.268 1.00 19.27 130 ALA F N 1
ATOM 11030 C CA . ALA F 2 130 ? -120.806 -39.903 228.973 1.00 19.14 130 ALA F CA 1
ATOM 11031 C C . ALA F 2 130 ? -120.000 -39.692 230.246 1.00 19.69 130 ALA F C 1
ATOM 11032 O O . ALA F 2 130 ? -120.561 -39.610 231.344 1.00 21.10 130 ALA F O 1
ATOM 11034 N N . GLU F 2 131 ? -118.682 -39.613 230.077 1.00 19.56 131 GLU F N 1
ATOM 11035 C CA . GLU F 2 131 ? -117.749 -39.352 231.176 1.00 20.28 131 GLU F CA 1
ATOM 11036 C C . GLU F 2 131 ? -116.750 -38.270 230.772 1.00 20.40 131 GLU F C 1
ATOM 11037 O O . GLU F 2 131 ? -116.344 -38.192 229.612 1.00 20.70 131 GLU F O 1
ATOM 11043 N N . GLU F 2 132 ? -116.358 -37.445 231.739 1.00 20.83 132 GLU F N 1
ATOM 11044 C CA . GLU F 2 132 ? -115.418 -36.349 231.503 1.00 21.60 132 GLU F CA 1
ATOM 11045 C C . GLU F 2 132 ? -114.002 -36.906 231.418 1.00 21.67 132 GLU F C 1
ATOM 11046 O O . GLU F 2 132 ? -113.638 -37.782 232.202 1.00 22.19 132 GLU F O 1
ATOM 11052 N N . ASP F 2 133 ? -113.211 -36.409 230.469 1.00 21.94 133 ASP F N 1
ATOM 11053 C CA . ASP F 2 133 ? -111.801 -36.811 230.359 1.00 23.98 133 ASP F CA 1
ATOM 11054 C C . ASP F 2 133 ? -110.833 -35.863 231.085 1.00 24.14 133 ASP F C 1
ATOM 11055 O O . ASP F 2 133 ? -109.632 -36.123 231.118 1.00 26.26 133 ASP F O 1
ATOM 11060 N N . GLY F 2 134 ? -111.349 -34.772 231.655 1.00 23.45 134 GLY F N 1
ATOM 11061 C CA . GLY F 2 134 ? -110.520 -33.799 232.369 1.00 23.58 134 GLY F CA 1
ATOM 11062 C C . GLY F 2 134 ? -109.859 -32.722 231.520 1.00 23.97 134 GLY F C 1
ATOM 11063 O O . GLY F 2 134 ? -109.204 -31.838 232.070 1.00 23.80 134 GLY F O 1
ATOM 11064 N N . LYS F 2 135 ? -110.032 -32.782 230.198 1.00 24.38 135 LYS F N 1
ATOM 11065 C CA . LYS F 2 135 ? -109.417 -31.839 229.259 1.00 26.73 135 LYS F CA 1
ATOM 11066 C C . LYS F 2 135 ? -110.467 -30.978 228.541 1.00 24.27 135 LYS F C 1
ATOM 11067 O O . LYS F 2 135 ? -110.155 -30.297 227.561 1.00 24.62 135 LYS F O 1
ATOM 11073 N N . GLY F 2 136 ? -111.702 -30.991 229.046 1.00 22.45 136 GLY F N 1
ATOM 11074 C CA . GLY F 2 136 ? -112.816 -30.289 228.419 1.00 22.97 136 GLY F CA 1
ATOM 11075 C C . GLY F 2 136 ? -113.653 -31.124 227.469 1.00 23.12 136 GLY F C 1
ATOM 11076 O O . GLY F 2 136 ? -114.562 -30.587 226.831 1.00 22.79 136 GLY F O 1
ATOM 11077 N N . CYS F 2 137 ? -113.355 -32.424 227.364 1.00 23.18 137 CYS F N 1
ATOM 11078 C CA . CYS F 2 137 ? -114.117 -33.329 226.500 1.00 24.56 137 CYS F CA 1
ATOM 11079 C C . CYS F 2 137 ? -114.953 -34.319 227.301 1.00 22.64 137 CYS F C 1
ATOM 11080 O O . CYS F 2 137 ? -114.691 -34.579 228.482 1.00 21.03 137 CYS F O 1
ATOM 11083 N N . PHE F 2 138 ? -115.956 -34.867 226.624 1.00 21.69 138 PHE F N 1
ATOM 11084 C CA . PHE F 2 138 ? -116.815 -35.908 227.159 1.00 21.67 138 PHE F CA 1
ATOM 11085 C C . PHE F 2 138 ? -116.703 -37.117 226.250 1.00 21.50 138 PHE F C 1
ATOM 11086 O O . PHE F 2 138 ? -116.922 -37.001 225.047 1.00 22.61 138 PHE F O 1
ATOM 11094 N N . GLU F 2 139 ? -116.343 -38.261 226.820 1.00 21.31 139 GLU F N 1
ATOM 11095 C CA . GLU F 2 139 ? -116.327 -39.519 226.083 1.00 22.50 139 GLU F CA 1
ATOM 11096 C C . GLU F 2 139 ? -117.721 -40.131 226.182 1.00 21.94 139 GLU F C 1
ATOM 11097 O O . GLU F 2 139 ? -118.210 -40.389 227.279 1.00 20.32 139 GLU F O 1
ATOM 11103 N N . ILE F 2 140 ? -118.352 -40.328 225.024 1.00 21.76 140 ILE F N 1
ATOM 11104 C CA . ILE F 2 140 ? -119.753 -40.729 224.915 1.00 22.39 140 ILE F CA 1
ATOM 11105 C C . ILE F 2 140 ? -119.796 -42.236 224.674 1.00 22.34 140 ILE F C 1
ATOM 11106 O O . ILE F 2 140 ? -119.211 -42.725 223.710 1.00 22.93 140 ILE F O 1
ATOM 11111 N N . TYR F 2 141 ? -120.507 -42.960 225.539 1.00 22.58 141 TYR F N 1
ATOM 11112 C CA . TYR F 2 141 ? -120.474 -44.431 225.561 1.00 23.43 141 TYR F CA 1
ATOM 11113 C C . TYR F 2 141 ? -121.558 -45.108 224.704 1.00 23.76 141 TYR F C 1
ATOM 11114 O O . TYR F 2 141 ? -121.955 -46.244 224.968 1.00 25.31 141 TYR F O 1
ATOM 11123 N N . HIS F 2 142 ? -122.019 -44.413 223.671 1.00 23.18 142 HIS F N 1
ATOM 11124 C CA . HIS F 2 142 ? -122.840 -45.009 222.626 1.00 24.58 142 HIS F CA 1
ATOM 11125 C C . HIS F 2 142 ? -122.416 -44.411 221.294 1.00 25.74 142 HIS F C 1
ATOM 11126 O O . HIS F 2 142 ? -121.747 -43.374 221.259 1.00 26.06 142 HIS F O 1
ATOM 11133 N N . ALA F 2 143 ? -122.803 -45.069 220.204 1.00 27.76 143 ALA F N 1
ATOM 11134 C CA . ALA F 2 143 ? -122.574 -44.528 218.871 1.00 29.60 143 ALA F CA 1
ATOM 11135 C C . ALA F 2 143 ? -123.331 -43.208 218.756 1.00 28.94 143 ALA F C 1
ATOM 11136 O O . ALA F 2 143 ? -124.544 -43.167 218.964 1.00 29.81 143 ALA F O 1
ATOM 11138 N N . CYS F 2 144 ? -122.599 -42.132 218.479 1.00 28.84 144 CYS F N 1
ATOM 11139 C CA . CYS F 2 144 ? -123.179 -40.797 218.366 1.00 30.58 144 CYS F CA 1
ATOM 11140 C C . CYS F 2 144 ? -122.737 -40.210 217.028 1.00 30.81 144 CYS F C 1
ATOM 11141 O O . CYS F 2 144 ? -121.662 -39.616 216.913 1.00 29.22 144 CYS F O 1
ATOM 11144 N N . ASP F 2 145 ? -123.582 -40.415 216.014 1.00 31.68 145 ASP F N 1
ATOM 11145 C CA . ASP F 2 145 ? -123.321 -39.945 214.646 1.00 33.50 145 ASP F CA 1
ATOM 11146 C C . ASP F 2 145 ? -123.455 -38.419 214.528 1.00 34.13 145 ASP F C 1
ATOM 11147 O O . ASP F 2 145 ? -123.698 -37.738 215.526 1.00 33.17 145 ASP F O 1
ATOM 11152 N N . ASP F 2 146 ? -123.280 -37.888 213.318 1.00 35.81 146 ASP F N 1
ATOM 11153 C CA . ASP F 2 146 ? -123.322 -36.436 213.085 1.00 37.13 146 ASP F CA 1
ATOM 11154 C C . ASP F 2 146 ? -124.639 -35.776 213.512 1.00 35.52 146 ASP F C 1
ATOM 11155 O O . ASP F 2 146 ? -124.627 -34.649 214.012 1.00 35.15 146 ASP F O 1
ATOM 11160 N N . SER F 2 147 ? -125.757 -36.478 213.322 1.00 34.87 147 SER F N 1
ATOM 11161 C CA . SER F 2 147 ? -127.069 -36.004 213.783 1.00 35.99 147 SER F CA 1
ATOM 11162 C C . SER F 2 147 ? -127.171 -35.981 215.311 1.00 33.13 147 SER F C 1
ATOM 11163 O O . SER F 2 147 ? -127.749 -35.056 215.884 1.00 30.45 147 SER F O 1
ATOM 11166 N N . CYS F 2 148 ? -126.616 -37.009 215.954 1.00 31.42 148 CYS F N 1
ATOM 11167 C CA . CYS F 2 148 ? -126.530 -37.080 217.418 1.00 30.90 148 CYS F CA 1
ATOM 11168 C C . CYS F 2 148 ? -125.660 -35.947 217.975 1.00 29.16 148 CYS F C 1
ATOM 11169 O O . CYS F 2 148 ? -126.050 -35.270 218.935 1.00 27.79 148 CYS F O 1
ATOM 11172 N N . MET F 2 149 ? -124.495 -35.740 217.363 1.00 28.02 149 MET F N 1
ATOM 11173 C CA . MET F 2 149 ? -123.590 -34.651 217.757 1.00 28.36 149 MET F CA 1
ATOM 11174 C C . MET F 2 149 ? -124.250 -33.282 217.598 1.00 28.28 149 MET F C 1
ATOM 11175 O O . MET F 2 149 ? -124.087 -32.411 218.455 1.00 26.90 149 MET F O 1
ATOM 11180 N N . GLU F 2 150 ? -125.002 -33.105 216.512 1.00 29.83 150 GLU F N 1
ATOM 11181 C CA . GLU F 2 150 ? -125.753 -31.866 216.286 1.00 32.07 150 GLU F CA 1
ATOM 11182 C C . GLU F 2 150 ? -126.794 -31.623 217.384 1.00 29.97 150 GLU F C 1
ATOM 11183 O O . GLU F 2 150 ? -126.971 -30.485 217.819 1.00 30.88 150 GLU F O 1
ATOM 11186 N N . SER F 2 151 ? -127.461 -32.688 217.836 1.00 28.08 151 SER F N 1
ATOM 11187 C CA . SER F 2 151 ? -128.459 -32.584 218.912 1.00 27.97 151 SER F CA 1
ATOM 11188 C C . SER F 2 151 ? -127.849 -32.150 220.254 1.00 27.07 151 SER F C 1
ATOM 11189 O O . SER F 2 151 ? -128.507 -31.458 221.034 1.00 27.52 151 SER F O 1
ATOM 11192 N N . ILE F 2 152 ? -126.598 -32.542 220.511 1.00 26.13 152 ILE F N 1
ATOM 11193 C CA . ILE F 2 152 ? -125.869 -32.074 221.701 1.00 26.20 152 ILE F CA 1
ATOM 11194 C C . ILE F 2 152 ? -125.610 -30.568 221.578 1.00 26.76 152 ILE F C 1
ATOM 11195 O O . ILE F 2 152 ? -125.907 -29.804 222.501 1.00 26.52 152 ILE F O 1
ATOM 11200 N N . ARG F 2 153 ? -125.079 -30.153 220.430 1.00 27.70 153 ARG F N 1
ATOM 11201 C CA . ARG F 2 153 ? -124.813 -28.733 220.156 1.00 30.08 153 ARG F CA 1
ATOM 11202 C C . ARG F 2 153 ? -126.088 -27.879 220.168 1.00 31.89 153 ARG F C 1
ATOM 11203 O O . ARG F 2 153 ? -126.063 -26.738 220.631 1.00 33.17 153 ARG F O 1
ATOM 11211 N N . ASN F 2 154 ? -127.194 -28.452 219.688 1.00 35.03 154 ASN F N 1
ATOM 11212 C CA . ASN F 2 154 ? -128.487 -27.757 219.593 1.00 38.47 154 ASN F CA 1
ATOM 11213 C C . ASN F 2 154 ? -129.320 -27.811 220.892 1.00 37.25 154 ASN F C 1
ATOM 11214 O O . ASN F 2 154 ? -130.414 -27.251 220.938 1.00 36.35 154 ASN F O 1
ATOM 11219 N N . ASN F 2 155 ? -128.817 -28.488 221.931 1.00 37.47 155 ASN F N 1
ATOM 11220 C CA . ASN F 2 155 ? -129.511 -28.620 223.224 1.00 38.63 155 ASN F CA 1
ATOM 11221 C C . ASN F 2 155 ? -130.836 -29.406 223.112 1.00 37.25 155 ASN F C 1
ATOM 11222 O O . ASN F 2 155 ? -131.781 -29.159 223.869 1.00 39.65 155 ASN F O 1
ATOM 11227 N N . THR F 2 156 ? -130.890 -30.352 222.170 1.00 35.65 156 THR F N 1
ATOM 11228 C CA . THR F 2 156 ? -132.053 -31.233 221.974 1.00 35.48 156 THR F CA 1
ATOM 11229 C C . THR F 2 156 ? -131.723 -32.722 222.185 1.00 32.82 156 THR F C 1
ATOM 11230 O O . THR F 2 156 ? -132.562 -33.586 221.918 1.00 33.36 156 THR F O 1
ATOM 11234 N N . TYR F 2 157 ? -130.516 -33.014 222.673 1.00 29.63 157 TYR F N 1
ATOM 11235 C CA . TYR F 2 157 ? -130.088 -34.387 222.955 1.00 26.76 157 TYR F CA 1
ATOM 11236 C C . TYR F 2 157 ? -130.912 -34.948 224.111 1.00 26.56 157 TYR F C 1
ATOM 11237 O O . TYR F 2 157 ? -130.972 -34.341 225.182 1.00 27.25 157 TYR F O 1
ATOM 11246 N N . ASN F 2 158 ? -131.550 -36.094 223.878 1.00 26.59 158 ASN F N 1
ATOM 11247 C CA . ASN F 2 158 ? -132.340 -36.780 224.897 1.00 26.18 158 ASN F CA 1
ATOM 11248 C C . ASN F 2 158 ? -131.572 -38.016 225.362 1.00 23.44 158 ASN F C 1
ATOM 11249 O O . ASN F 2 158 ? -131.486 -39.015 224.641 1.00 22.75 158 ASN F O 1
ATOM 11254 N N . HIS F 2 159 ? -131.031 -37.935 226.576 1.00 22.02 159 HIS F N 1
ATOM 11255 C CA . HIS F 2 159 ? -130.208 -39.007 227.156 1.00 21.32 159 HIS F CA 1
ATOM 11256 C C . HIS F 2 159 ? -130.936 -40.352 227.256 1.00 21.80 159 HIS F C 1
ATOM 11257 O O . HIS F 2 159 ? -130.312 -41.402 227.095 1.00 21.61 159 HIS F O 1
ATOM 11264 N N . SER F 2 160 ? -132.243 -40.311 227.530 1.00 22.32 160 SER F N 1
ATOM 11265 C CA . SER F 2 160 ? -133.013 -41.519 227.831 1.00 22.83 160 SER F CA 1
ATOM 11266 C C . SER F 2 160 ? -133.047 -42.513 226.671 1.00 22.45 160 SER F C 1
ATOM 11267 O O . SER F 2 160 ? -133.112 -43.714 226.907 1.00 23.18 160 SER F O 1
ATOM 11270 N N . GLN F 2 161 ? -132.986 -42.012 225.436 1.00 23.23 161 GLN F N 1
ATOM 11271 C CA . GLN F 2 161 ? -132.937 -42.868 224.240 1.00 25.03 161 GLN F CA 1
ATOM 11272 C C . GLN F 2 161 ? -131.711 -43.788 224.215 1.00 24.05 161 GLN F C 1
ATOM 11273 O O . GLN F 2 161 ? -131.824 -44.964 223.857 1.00 22.84 161 GLN F O 1
ATOM 11279 N N . TYR F 2 162 ? -130.556 -43.242 224.597 1.00 23.69 162 TYR F N 1
ATOM 11280 C CA . TYR F 2 162 ? -129.274 -43.945 224.518 1.00 23.34 162 TYR F CA 1
ATOM 11281 C C . TYR F 2 162 ? -128.805 -44.575 225.836 1.00 22.06 162 TYR F C 1
ATOM 11282 O O . TYR F 2 162 ? -127.765 -45.237 225.855 1.00 22.09 162 TYR F O 1
ATOM 11291 N N . ARG F 2 163 ? -129.567 -44.384 226.916 1.00 21.96 163 ARG F N 1
ATOM 11292 C CA . ARG F 2 163 ? -129.133 -44.739 228.276 1.00 22.35 163 ARG F CA 1
ATOM 11293 C C . ARG F 2 163 ? -128.793 -46.220 228.445 1.00 22.11 163 ARG F C 1
ATOM 11294 O O . ARG F 2 163 ? -127.744 -46.556 228.994 1.00 21.66 163 ARG F O 1
ATOM 11302 N N . GLU F 2 164 ? -129.682 -47.094 227.976 1.00 22.53 164 GLU F N 1
ATOM 11303 C CA . GLU F 2 164 ? -129.482 -48.544 228.087 1.00 23.61 164 GLU F CA 1
ATOM 11304 C C . GLU F 2 164 ? -128.177 -48.977 227.405 1.00 22.75 164 GLU F C 1
ATOM 11305 O O . GLU F 2 164 ? -127.377 -49.698 228.006 1.00 22.95 164 GLU F O 1
ATOM 11311 N N . GLU F 2 165 ? -127.963 -48.516 226.172 1.00 22.18 165 GLU F N 1
ATOM 11312 C CA . GLU F 2 165 ? -126.722 -48.792 225.429 1.00 23.49 165 GLU F CA 1
ATOM 11313 C C . GLU F 2 165 ? -125.492 -48.255 226.160 1.00 22.68 165 GLU F C 1
ATOM 11314 O O . GLU F 2 165 ? -124.488 -48.961 226.305 1.00 22.01 165 GLU F O 1
ATOM 11320 N N . ALA F 2 166 ? -125.576 -47.004 226.607 1.00 21.82 166 ALA F N 1
ATOM 11321 C CA . ALA F 2 166 ? -124.449 -46.346 227.263 1.00 21.46 166 ALA F CA 1
ATOM 11322 C C . ALA F 2 166 ? -124.057 -47.015 228.580 1.00 21.54 166 ALA F C 1
ATOM 11323 O O . ALA F 2 166 ? -122.874 -47.246 228.822 1.00 21.47 166 ALA F O 1
ATOM 11325 N N . LEU F 2 167 ? -125.044 -47.349 229.410 1.00 22.26 167 LEU F N 1
ATOM 11326 C CA . LEU F 2 167 ? -124.772 -48.023 230.687 1.00 23.99 167 LEU F CA 1
ATOM 11327 C C . LEU F 2 167 ? -124.171 -49.423 230.502 1.00 24.49 167 LEU F C 1
ATOM 11328 O O . LEU F 2 167 ? -123.304 -49.826 231.282 1.00 24.76 167 LEU F O 1
ATOM 11333 N N . LEU F 2 168 ? -124.612 -50.152 229.475 1.00 24.79 168 LEU F N 1
ATOM 11334 C CA . LEU F 2 168 ? -123.996 -51.444 229.134 1.00 26.09 168 LEU F CA 1
ATOM 11335 C C . LEU F 2 168 ? -122.502 -51.295 228.818 1.00 24.72 168 LEU F C 1
ATOM 11336 O O . LEU F 2 168 ? -121.683 -52.070 229.318 1.00 25.48 168 LEU F O 1
ATOM 11341 N N . ASN F 2 169 ? -122.159 -50.295 228.008 1.00 23.75 169 ASN F N 1
ATOM 11342 C CA . ASN F 2 169 ? -120.761 -50.033 227.630 1.00 24.91 169 ASN F CA 1
ATOM 11343 C C . ASN F 2 169 ? -119.915 -49.465 228.776 1.00 24.76 169 ASN F C 1
ATOM 11344 O O . ASN F 2 169 ? -118.737 -49.801 228.894 1.00 25.68 169 ASN F O 1
ATOM 11349 N N . ARG F 2 170 ? -120.507 -48.603 229.603 1.00 24.67 170 ARG F N 1
ATOM 11350 C CA . ARG F 2 170 ? -119.795 -48.029 230.754 1.00 24.79 170 ARG F CA 1
ATOM 11351 C C . ARG F 2 170 ? -119.434 -49.072 231.812 1.00 26.44 170 ARG F C 1
ATOM 11352 O O . ARG F 2 170 ? -118.336 -49.033 232.374 1.00 26.90 170 ARG F O 1
ATOM 11360 N N . LEU F 2 171 ? -120.356 -49.999 232.072 1.00 27.68 171 LEU F N 1
ATOM 11361 C CA . LEU F 2 171 ? -120.160 -51.030 233.094 1.00 31.10 171 LEU F CA 1
ATOM 11362 C C . LEU F 2 171 ? -119.354 -52.252 232.627 1.00 32.84 171 LEU F C 1
ATOM 11363 O O . LEU F 2 171 ? -118.881 -53.017 233.467 1.00 35.79 171 LEU F O 1
ATOM 11368 N N . ASN F 2 172 ? -119.191 -52.434 231.312 1.00 33.53 172 ASN F N 1
ATOM 11369 C CA . ASN F 2 172 ? -118.474 -53.597 230.757 1.00 34.23 172 ASN F CA 1
ATOM 11370 C C . ASN F 2 172 ? -117.437 -53.182 229.715 1.00 26.42 172 ASN F C 1
ATOM 11371 O O . ASN F 2 172 ? -116.789 -54.033 229.078 1.00 21.97 172 ASN F O 1
#

Organism: NCBI:txid1572188

Secondary structure (DSSP, 8-state):
--EEEEEEEB--SS-EEE--SS-SSEEES-EEE-EE---BSSEE-TT--EEE-TTB-HHHHHHT-GGGGGGSSEE-SEEEE-TT-B--SSS--BTTHHHHHHHHHH-SEEEEEE------TTEEEEE-EEEEEETTEEE--TTEEEEEESSTTSPPP-EEEEEE--SSS-EEEEEEEEE-SSHHHHHHHH-SSPP-EEEE-SS-EEEE---------BTTB--EEEEEEEEEPTT-EEEEEESS-EEEESEEEEE-S--EEEE--SPEESSS--SEEETTEE----SSEE-S-S--EES-PEE-S-S--EEE-SPBP---/-TTSTBTTTB---BTT--S-SEEEEEE-SS-EEEEE-HHHHHHHHHHHHHHHHHHS------B---S-SSS---HHHHHHHHHHHHHHHHHHHHHHHHHHHHHHHHHHHHHHHHHHHHHHHHHHHHGGGEEE-SSSEEEESS---HHHHHHHHHT---HHHHHHHHHHHHHT---/--EEEEEEEB--SS-EEE--SS-SSEEES-EEE-EE---BSSEE-TT--EEE-TTB-HHHHHHT-GGGGGGSSEE-SEEEE-TT-BS-SSS--BTTHHHHHHHHHT-SEEEEEE------TTEEEEE-EEEEE-SSSEE--TTEEEEEESSTTSPPPPEEEEEE--SSS-EEEEEEEEE-SSHHHHHHHH-SSPP-EEEE-SS-EEEE-PPP-----BTTB--EEEEEEEEE-TT-EEEEEESS-EEEESEEEEE-S--EEEE--SPEETTS--SEEETTEE----SSEE-S-S--EES-PEE-S-S--EEE-SPBP---/-TTSIIIIIS---BTT--S-SEEEEEEETTEEEEEE-HHHHHHHHHHHHHHHHHHS----PPB---S-SSS---HHHHHHHHHHHHHHHHHHHHHHHHHHHHHHHHHHHHHHHHHHHHHHHHHHHHGGGEEE-SSSEEEESS---HHHHHHHHTT---HHHHHHHHHHHHH----/-EEEEEEEB--SS-EEE--SS-SSEEES-EEE-EE---BSSEE-TT--EEE-TTB-HHHHHHT-GGGGGGSSEE-SEEEE-TT-B--SSS--BTTHHHHHHHHHT-SEEEEEE------TTEEEEE-EEEEEETTEEE--TTEEEEEESSTTSPPPPEEEEEE--SSS-EEEEEEEEE-SSHHHHHHHH-SSPP-EEEE-SS-EEEE---------BTTB--EEEEEEEEEPTT-EEEEEESS-EEEESEEEEE-S--EEEE--SPEETTS--SEEETTEE----SSEE-S-S--EES-PEE-S-S--EEE-SPBP-PPP--/-TTSTBTTTB---BTT--S-SEEEEEE-SS-EEEEE-HHHHHHHHHHHHHHHHHHS----PPB--SS-SSS---HHHHHHHHHHHHHHHHHHHHHHHHHHHHHHHHHHHHHHHHHHHHHHHHHHHHGGGEEE-SSSEEEESS---HHHHHHHHTT---HHHHHHHHHHHHH-

InterPro domains:
  IPR000149 Haemagglutinin, influenzavirus A [PR00330] (13-36)
  IPR000149 Haemagglutinin, influenzavirus A [PR00330] (58-76)
  IPR000149 Haemagglutinin, influenzavirus A [PR00330] (96-111)
  IPR000149 Haemagglutinin, influenzavirus A [PR00330] (179-197)
  IPR000149 Haemagglutinin, influenzavirus A [PR00330] (217-234)
  IPR000149 Haemagglutinin, influenzavirus A [PR00330] (236-256)
  IPR000149 Haemagglutinin, influenzavirus A [PR00330] (295-311)
  IPR000149 Haemagglutinin, influenzavirus A [PR00330] (315-329)
  IPR001364 Haemagglutinin, influenzavirus A/B [MF_04072] (3-547)
  IPR001364 Haemagglutinin, influenzavirus A/B [PF00509] (12-547)
  IPR001364 Haemagglutinin, influenzavirus A/B [PR00329] (13-36)
  IPR001364 Haemagglutinin, influenzavirus A/B [PR00329] (295-311)
  IPR001364 Haemagglutinin, influenzavirus A/B [PR00329] (315-329)
  IPR001364 Haemagglutinin, influenzavirus A/B [PR00329] (367-390)
  IPR001364 Haemagglutinin, influenzavirus A/B [PR00329] (406-427)
  IPR001364 Haemagglutinin, influenzavirus A/B [PR00329] (469-487)
  IPR008980 Viral capsid/haemagglutinin protein [SSF49818] (9-328)
  IPR013828 Haemagglutinin, HA1 chain, alpha/beta domain superfamily [G3DSA:3.90.209.20] (56-273)

Radius of gyration: 41.93 Å; Cα contacts (8 Å, |Δi|>4): 3641; chains: 6; bounding box: 77×140×70 Å

Nearest PDB structures (foldseek):
  6tvc-assembly1_E  TM=9.976E-01  e=7.737E-67  Influenza A virus
  4d00-assembly1_E  TM=9.962E-01  e=1.624E-64  unidentified influenza virus
  5tgo-assembly1_C  TM=9.983E-01  e=2.939E-63  Influenza A virus
  5thc-assembly1_E  TM=9.991E-01  e=1.746E-62  Influenza A virus
  5th1-assembly1_E  TM=9.875E-01  e=1.183E-62  Influenza A virus

Sequence (1484 aa):
DPDKICLGHHAVANGTIVKTLTNEQEEVTNATETVESTSLNRLCMKGRNHKDLGNCHPIGMLIGTPACDLHLTGTWDTLIERKNAIAYCYPGATVNEKALRQKIMESGGISKINTGFTYGSSINSAGTTKACMRNGGNSFYAELKWLVSKNKGQNFPQTTNTYRNADTAEHLIMWGIHHPSSTQEKNDLYGTQSSLSISVGSSTYKNSFVPVVGARPQVNGLSGRIDFHWTLVQPGDKIIFSHNGGLIAPSRVSKLIGRGLGIQSEAPIDNSCESKCFWRGGSINTRLPFQNLSPRTVGQCPKYVNKKSLMLATGMRNVPEGLFGAIAGFIENGWEGMVDGWYGFRHQNAQGTGQAADYKSTQAAIDQITGKLNRIIKKTNTEFESIESEFSEIDHQIGNVINWTKDSITDIWTYQAELLVAMENQHTIDMADSEMLNLYERVRKQLRQNAEEDGKGCFEIYHACDDSCMESIRNNTYNHSQYREEALLNRLNINPDPDKICLGHHAVANGTIVKTLTNEQEEVTNATETVESTSLNRLCMKGRNHKDLGNCHPIGMLIGTPACDLHLTGTWDTLIERKNAIAYCYPGATVNEKALRQKIMESGGISKINTGFTYGSSINSAGTTKACMRNGGNSFYAELKWLVSKNKGQNFPQTTNTYRNADTAEHLIMWGIHHPSSTQEKNDLYGTQSLSISVGSSTYKNSFVPVVGARPQVNGLSGRIDFHWTLVQPGDKIIFSHNGGLIAPSRVSKLIGRGLGIQSEAPIDNSCESKCFWRGGSINTRLPFQNLSPRTVGQCPKYVNKKSLMLATGMRNVPEGLFGAIAGFIENGWEGMVDGWYGFRHQNAQGTGQAADYKSTQAAIDQITGKLNRIIKKTNTEFESIESEFSEIDHQIGNVINWTKDSITDIWTYQAELLVAMENQHTIDMADSEMLNLYERVRKQLRQNAEEDGKGCFEIYHACDDSCMESIRNNTYNHSQYREEALLNRLNINPPDKICLGHHAVANGTIVKTLTNEQEEVTNATETVESTSLNRLCMKGRNHKDLGNCHPIGMLIGTPACDLHLTGTWDTLIERKNAIAYCYPGATVNEKALRQKIMESGGISKINTGFTYGSSINSAGTTKACMRNGGNSFYAELKWLVSKNKGQNFPQTTNTYRNADTAEHLIMWGIHHPSSTQEKNDLYGTQSLSISVGSSTYKNSFVPVVGARPQVNGLSGRIDFHWTLVQPGDKIIFSHNGGLIAPSRVSKLIGRGLGIQSEAPIDNSCESKCFWRGGSINTRLPFQNLSPRTVGQCPKYVNKKSLMLATGMRNVPELVQGLFGAIAGFIENGWEGMVDGWYGFRHQNAQGTGQAADYKSTQAAIDQITGKLNRIIKKTNTEFESIESEFSEIDHQIGNVINWTKDSITDIWTYQAELLVAMENQHTIDMADSEMLNLYERVRKQLRQNAEEDGKGCFEIYHACDDSCMESIRNNTYNHSQYREEALLNRLN

Foldseek 3Di:
DDDDDDDDDDFDPDWDFADDPVDNGFTFRDWDWQADEDDDQAAAQAPWFEDELVQAQLLCLFQAQVSCVVNVWDFTQEYEDEPNRDRDLFAEEEDVVVVVSVLSLFFGIKDKAFQPDDDDPQKDFFDFDPSRDDPNDTHGRPFWTAIFTPAFQDAQDFDKGKGWAQDQAKWKFKKKFKAAAAQNVQRRGHHPDFWKKWKDKPVDIDIDGRHHDHDDDDVHGRMYIYMYMDIAHHGIMMMITTTHGMTGGRIIMDGHHTHHYHYEDGYHDNPGDAFKADHSYGDRDPRQEYQHDCDMDGDDRHYDPDPTHIGHPGGRRDDD/DVLQAAVHLQVHDDPPPPPFDAWDWDDAPVGTDTDYQPPLRVVLVVVVVVLCVVPVDDDPDDDDDPDDPPDDDDDPSVVVVVVVVVVVVVVVVVVVVCSVVVVVVCSVVSNSVSNVVLLVLLPVLLPQQWDDPSNSDTHGQDRQDPVNVVCSSVVNHDNVVCVVSRVCRVVVPPD/DDDDDDDDDDFDPAFDFADDPVGRGFTFRDWDWQADADFDQAAAQAPWQEDELVLAQLLCLFQAQVSCVVPVWDFTQEYEDEPNRDRDLFAAEEDVRVVVSVLSLFFGIKDKAFQPDDDDPQKDFFDFDPSRDDPHDTHGRPFWTAIFGPAFQDAQDKDKGKGWAQDQAKWKFKKKFKAEAAQNVQRRTHHPDFWKKWKDKPVDTDIDGRHHHHADDDVHGRMYIYMYMDIAHHGMMMMMIITHGMTHGRIIMDGHHTHHGHYEDGHHDNPGDAFKADNSYGDRDPRQHYQHDCDMDGDDRHYDPDPTHIGHPGGRHDDD/DVLQAAVHLQVHDDPPPPPFDAWDWDQAPVGIDIDYQDPLRVVLVVVVVVVCVVPVDDDPDDDDDPDDPPDDDDPVVVVVVVVVVVVVVVVVVVVVVVVVVVVVVVSVVSNSVSNVVLLVLLPVLLPQQWDDPSNSDTHGQDHQDPVNVVCSSVVNHDNVVCVQSRCCRVPVDHD/DDDDDDDDDFDPDFDFADDPVDRGFTFRDWDWQADEDFDQAAAQAPWQEDELVLAQLLCLFQAAQSCVVNVWDFTQEYEDEPNRDRDLFAEEEDVVVVVSVLSLFFGIKDKAFQPDDDDPQKDFFDFDPSRDDPNDTHGRPFWTAIFGPAFQDAFDWDKGKGWQQDQAKWKFKKKFKAAQAQNRQRRTHHPDFWKKWKDKPPDTDIDGHHHDHDDDDVHGRMYIYMYMDIAHHGIMMMITTTHGMTGGRIIMDGHHTHHGHYEPGHHDNPGDAFKADHSYGDDDPRQEYDPDCDMTGDDRHHDPDPTHIGHPGGGHDDDDDD/DVLQADVHLQVHDDPPPDPFDAWDWDQAPVGIDIDHADPLRVVLVVVVVVVCVVPVDDDPDDDDDPDDPPDDDDPVVVVVVVVVVVVVVVVVVVVVVVVVVVVVVVSVVSNSVSLVVLLVLLCVLQDQQWDDPSNSDTHGQDRQDPVNVVCSSVVNHHNVVCVVSRVVRVVD

Solvent-accessible surface area: 57678 Å² total; per-residue (Å²): 190,51,28,74,0,19,3,0,0,22,6,48,77,134,28,42,86,3,104,2,5,12,56,70,140,15,60,0,14,83,15,51,50,0,1,30,59,100,39,75,61,109,0,0,2,22,86,49,86,51,36,50,3,29,86,0,27,0,4,0,0,6,0,0,1,30,37,0,52,160,28,31,62,26,86,9,57,0,0,0,3,34,110,119,20,71,9,60,16,9,9,27,52,11,84,92,33,112,12,0,24,24,46,0,7,16,3,9,0,2,38,24,54,108,13,60,18,112,44,48,104,55,8,49,34,75,15,70,11,121,24,0,87,62,170,69,31,88,22,14,2,45,4,9,75,20,1,19,9,115,103,168,35,44,85,2,41,137,18,86,9,60,10,136,0,84,46,130,41,69,2,5,0,9,0,0,1,1,14,0,31,47,86,118,57,22,37,32,45,0,0,104,46,102,13,58,0,16,2,1,1,37,93,53,56,66,54,22,95,12,37,58,7,45,12,15,127,39,118,39,34,22,3,9,0,22,0,25,35,16,41,0,70,62,43,18,86,0,19,0,18,0,13,0,1,2,0,0,1,28,77,2,3,54,49,61,58,154,10,24,11,1,14,0,101,7,86,50,36,97,100,36,127,11,119,0,0,53,64,31,0,0,2,67,20,179,32,12,4,2,39,41,8,55,85,25,14,4,57,9,3,26,52,0,66,44,84,50,10,52,2,2,18,0,0,41,10,28,60,127,32,23,13,10,0,3,50,37,33,7,79,46,0,24,63,48,2,136,108,8,41,0,0,2,76,21,83,8,107,123,27,115,15,79,28,29,12,169,157,10,14,60,33,0,55,78,35,10,62,16,3,46,106,62,9,21,127,63,41,85,37,68,22,47,25,27,41,31,31,41,58,84,62,48,40,71,40,15,32,11,6,77,31,4,18,55,2,13,12,2,6,8,15,42,10,0,46,29,4,3,4,18,0,0,9,28,0,3,7,1,0,1,0,15,0,44,35,7,2,45,66,0,50,13,25,1,31,38,0,11,6,24,29,22,136,0,13,3,42,1,31,7,78,1,72,66,77,4,0,87,21,0,56,96,92,94,21,81,33,71,125,36,34,138,72,0,19,47,57,23,19,105,70,87,160,190,44,23,60,0,22,4,0,0,24,5,53,85,92,24,45,93,3,108,2,4,12,55,70,69,16,58,0,17,84,15,48,50,0,1,29,62,100,37,60,100,90,0,0,1,107,78,48,88,49,36,53,3,31,86,0,22,0,0,0,0,6,0,0,1,28,31,0,56,157,24,31,65,26,88,8,58,0,0,0,4,37,103,127,20,74,8,48,16,9,9,28,46,10,87,90,53,92,5,0,33,16,60,0,14,43,4,9,0,2,32,25,54,109,14,61,17,110,42,47,100,40,8,53,36,76,11,72,11,116,25,0,98,50,151,84,26,86,21,13,2,46,3,9,74,20,1,17,9,126,84,168,36,82,73,2,48,127,19,74,12,60,8,128,0,84,46,130,43,72,3,3,0,8,0,0,1,1,14,0,24,47,86,122,57,26,33,37,43,0,0,102,45,104,10,60,0,21,3,3,1,46,90,46,54,64,51,23,94,11,30,51,4,38,10,10,126,43,114,36,33,23,4,11,0,23,0,24,37,18,42,0,68,60,43,17,92,0,20,0,19,0,14,0,1,2,0,0,0,28,81,2,3,51,41,66,58,152,12,20,12,1,16,0,87,2,86,48,31,92,90,25,109,10,113,0,0,49,62,17,0,0,1,72,19,188,30,12,2,2,22,41,10,60,84,25,12,0,33,10,4,26,53,0,95,47,153,53,12,52,2,2,18,0,0,40,11,27,60,125,31,24,13,10,0,3,48,38,34,7,83,50,0,24,62,50,3,137,105,8,37,0,0,4,81,24,88,14,112,124,30,111,27,76,29,31,16,170,67,1,14,59,34,0,57,79,40,10,64,16,4,48,111,48,8,34,95,67,43,120,22,101,20,56,52,27,40,26,26,40,60,82,61,50,53,56,31,14,30,5,10,78,33,4,18,60,3,12,18,8,3,8,18,41,6,0,66,20,5,3,5,19,0,0,9,30,0,3,7,1,0,1,1,12,0,44,15,6,2,47,97,5,48,16,33,2,35,38,0,13,5,26,51,23,52,0,15,3,35,0,27,7,79,1,79,70,85,7,0,31,24,3,67,107,98,98,15,88,32,72,132,40,35,117,77,0,14,71,86,16,28,133,20,104,82,110,23,52,0,20,4,0,0,26,5,55,70,134,26,43,94,3,106,4,4,11,55,66,140,15,55,0,18,85,15,51,50,0,2,29,59,102,37,89,123,16,0,0,1,118,82,55,90,52,35,53,2,30,89,0,28,0,3,0,0,6,0,0,1,30,33,0,56,158,27,32,65,27,87,9,56,0,0,0,3,36,96,128,19,73,9,61,27,10,13,26,53,12,85,90,31,109,8,0,19,22,45,0,7,24,3,8,0,2,39,24,52,112,13,63,17,112,43,49,105,57,8,45,33,76,14,70,13,146,36,0,73,49,153,78,29,79,21,14,2,44,4,9,80,20,2,16,11,117,96,165,34,116,81,2,43,132,18,86,11,60,8,127,0,101,44,132,42,70,2,3,0,8,0,0,1,1,18,0,34,46,81,119,61,26,31,40,43,0,0,104,46,106,10,62,0,9,0,0,0,41,94,47,49,59,45,26,91,14,42,50,20,43,9,9,122,41,148,48,59,19,3,11,0,20,0,24,34,17,41,0,69,59,47,17,61,0,13,0,16,0,15,0,1,1,0,0,1,28,75,2,3,51,49,61,58,174,14,31,14,1,16,0,104,9,86,49,51,90,86,40,62,12,90,2,0,54,80,31,0,0,6,66,33,182,33,11,4,1,37,41,14,63,44,25,14,5,68,12,6,27,55,0,66,54,86,49,11,53,2,2,19,0,0,39,10,27,53,78,162,91,214,30,23,13,8,0,3,47,36,41,7,80,48,0,25,58,52,3,134,113,7,40,0,0,5,85,22,98,15,109,129,32,109,28,80,32,32,19,166,162,1,15,62,35,0,55,76,40,9,63,16,4,48,113,76,9,27,53,62,44,84,32,72,24,44,27,27,36,30,46,41,54,78,57,45,56,55,29,15,26,5,5,78,32,4,18,57,3,14,18,8,3,9,17,46,16,0,59,21,6,2,4,18,0,0,9,27,0,3,6,1,0,1,1,12,0,43,14,6,2,44,94,1,50,18,34,2,36,39,0,12,6,23,30,22,136,0,12,3,34,1,30,6,79,1,70,80,86,7,0,54,24,1,68,101,102,92,19,89,36,67,137,46,36,127,80,0,15,101,76,23,51,153

CATH classification: 3.90.20.10